Protein AF-0000000078471134 (afdb_homodimer)

Foldseek 3Di:
DPPPPPPPPCPPDPVPPPPDPPDDDDDDDPVPPPPDPDQDDFDQFQALPDDDPQRHRSAQFLPNQLQFEEEEEAEFALLQLVLLQLLLCLLCLLSVAFEDEQELVVLVCVVLPVPDDPPPPPPDPPPPPVQPFAVPDPPPPPCPPDCPVPDPPPCPPPPCPPPPSPQPFLVLLFPVPPVSVVVSLVSQLVSLVVQLCCSNPVVHRYYYYRDNLFAPVSVVVSVVSNCVVPVSHHYEYEYRAEPDPLSSVLSLQVCCCDPSNPPHDSVVSSVRVVSNSVSSVVRGDDDDDVCQVVVRWYWYDYNQQPDIDTDNQDHDSSVVSVLLSNLADAFWAKEKEAAQFAFPLNVVQFPADFGAHDPLRLLLLVLVVVAVVVVLVVVLVVLVVVLVVVVPPPPDPPNFRDRVVSNPPSPDFQEEEEFAPGNRRCSSCVVVVVDPSYHYDHDPLQGDFDLAPRGGHHLVVCCVVPVPLNVVCVVAVQNRWHDHPRTGGLSRSSVSCSVVVSVVNNDSHYYHYHGHFSNSLSVVCSQSSHGNRQSRQWGRDHQKMKMWIDGSSHIDIWIWGQDSVVSHTDIDPSDRGGPPPPPPD/DPPPPPPPPCPPCPVPPPPDPPDDDDDDDPVPPPPDPDQDDFDQFQALPDDDPQRHRSAQFLPNQLQFEEEEEAEFPLLQLVLLQLLLCLLCLLSVAFEDEQELVVLVCVVLPVPDDPPPPPPDPPPPPVQPFAVPDPPPPPCPPDCPPPPPPPCPDPPCPPPPSPQPFLVLLFPVPVVSVVVSLVSQLVSLVVQLCCSNPVVHRYYYYRDNLFAPVSVVVSVVSNCVVPVSHHYEYEYRAEPDPLSSVLSLQVCCCDPSNPPHDSVVSSVRVVSNSVSSVVRGDDDDDVCQVVVHWYWYDYNQQPDIDTDNQDHDSSVVSVLLSNLADAFWAKEKEAAQFAFPLNVVQFPADFGAHDPRRLLLLVLVVVAVVVVLVVVLVVLVVVLVVVVPPPPDPPNFRDRVVSNPPSPDFQEEEEFAPGNRRCSSCVVVVVDPSYHYDHDPLQGDFDLAPRGGHHLVVCCVVPVVLNVVCVVAVQNRWHDHPRTGGLSRSSVSCSVVVSVVNNDSHYYHYHGHFSNSLSVVCSQSSHGNRQSRQWGRDHQKMKMWIDGSSHIDIWIWGQDSVVSHTDIDPSDDGGPPPPPPD

Sequence (1170 aa):
MISSSSSINGDAFTTSAPGSPKIKPTRQSSGSTTPRVRPPATTLNIPGMTRSKISPDGKISQKDVGAKLVVIMVGLPARGKSYITKKIQRYLSWQQHSTKIFNVGNRRRVVVGSNEPSSSQKTRPIPRNTIIDPPTQAAHILLKGVNPLHMQPKKASRFSLDENHMEQSAEFFDPKNEQASQFRDQVAIATLDELLDFLLLDNGSVGILDATNSTIKRRKALFKQIKDREPKLNILFIESVCQDEKLLEANMHLKLRGPDYRGKDPQKSLADFRKRVAAYGSAYEPLGDYEEDHGMQYIKMIDVGRKIIHFRLQGFLACGIASYLFTFNLSPRQIWITRHGKSVDNTLGKIGGDSDLTEEGEHFATALYNFVDKKRHQWEMNQTKRALNSMNLPQPGDQSPPYPDLLGELETKNFCIWTSMLKRSISTAKEFCDDENYDAKHWEMLNEMHAGSFEGLTDDYIASEYPEEYAKRAMNRLGYIYPGVGGEGYLQVISRLRDMVREIERIKDHVLIIGHRSVCRVLMAYFMDLQREAIADLEIPLGMLFSIEPKPYGIVFHAYKYNEETFDFDEIKDYKYCQRIDSNTMISSSSSINGDAFTTSAPGSPKIKPTRQSSGSTTPRVRPPATTLNIPGMTRSKISPDGKISQKDVGAKLVVIMVGLPARGKSYITKKIQRYLSWQQHSTKIFNVGNRRRVVVGSNEPSSSQKTRPIPRNTIIDPPTQAAHILLKGVNPLHMQPKKASRFSLDENHMEQSAEFFDPKNEQASQFRDQVAIATLDELLDFLLLDNGSVGILDATNSTIKRRKALFKQIKDREPKLNILFIESVCQDEKLLEANMHLKLRGPDYRGKDPQKSLADFRKRVAAYGSAYEPLGDYEEDHGMQYIKMIDVGRKIIHFRLQGFLACGIASYLFTFNLSPRQIWITRHGKSVDNTLGKIGGDSDLTEEGEHFATALYNFVDKKRHQWEMNQTKRALNSMNLPQPGDQSPPYPDLLGELETKNFCIWTSMLKRSISTAKEFCDDENYDAKHWEMLNEMHAGSFEGLTDDYIASEYPEEYAKRAMNRLGYIYPGVGGEGYLQVISRLRDMVREIERIKDHVLIIGHRSVCRVLMAYFMDLQREAIADLEIPLGMLFSIEPKPYGIVFHAYKYNEETFDFDEIKDYKYCQRIDSNT

Structure (mmCIF, N/CA/C/O backbone):
data_AF-0000000078471134-model_v1
#
loop_
_entity.id
_entity.type
_entity.pdbx_description
1 polymer 'Putative 6-ructo-2-kinase pfk26'
#
loop_
_atom_site.group_PDB
_atom_site.id
_atom_site.type_symbol
_atom_site.label_atom_id
_atom_site.label_alt_id
_atom_site.label_comp_id
_atom_site.label_asym_id
_atom_site.label_entity_id
_atom_site.label_seq_id
_atom_site.pdbx_PDB_ins_code
_atom_site.Cartn_x
_atom_site.Cartn_y
_atom_site.Cartn_z
_atom_site.occupancy
_atom_site.B_iso_or_equiv
_atom_site.auth_seq_id
_atom_site.auth_comp_id
_atom_site.auth_asym_id
_atom_site.auth_atom_id
_atom_site.pdbx_PDB_model_num
ATOM 1 N N . MET A 1 1 ? 55 -70.875 -35.25 1 24.03 1 MET A N 1
ATOM 2 C CA . MET A 1 1 ? 55.531 -70.5 -33.938 1 24.03 1 MET A CA 1
ATOM 3 C C . MET A 1 1 ? 55.062 -69.125 -33.531 1 24.03 1 MET A C 1
ATOM 5 O O . MET A 1 1 ? 55.25 -68.125 -34.281 1 24.03 1 MET A O 1
ATOM 9 N N . ILE A 1 2 ? 53.906 -68.938 -32.688 1 26.2 2 ILE A N 1
ATOM 10 C CA . ILE A 1 2 ? 52.781 -68.125 -32.406 1 26.2 2 ILE A CA 1
ATOM 11 C C . ILE A 1 2 ? 53.25 -66.938 -31.531 1 26.2 2 ILE A C 1
ATOM 13 O O . ILE A 1 2 ? 53.625 -67.125 -30.375 1 26.2 2 ILE A O 1
ATOM 17 N N . SER A 1 3 ? 54.062 -66 -32.094 1 25.41 3 SER A N 1
ATOM 18 C CA . SER A 1 3 ? 54.812 -65 -31.375 1 25.41 3 SER A CA 1
ATOM 19 C C . SER A 1 3 ? 53.906 -64.062 -30.531 1 25.41 3 SER A C 1
ATOM 21 O O . SER A 1 3 ? 52.969 -63.469 -31.047 1 25.41 3 SER A O 1
ATOM 23 N N . SER A 1 4 ? 53.625 -64.438 -29.266 1 25.3 4 SER A N 1
ATOM 24 C CA . SER A 1 4 ? 52.719 -64 -28.203 1 25.3 4 SER A CA 1
ATOM 25 C C . SER A 1 4 ? 53.094 -62.594 -27.734 1 25.3 4 SER A C 1
ATOM 27 O O . SER A 1 4 ? 54.094 -62.438 -27.016 1 25.3 4 SER A O 1
ATOM 29 N N . SER A 1 5 ? 53.125 -61.594 -28.609 1 26.97 5 SER A N 1
ATOM 30 C CA . SER A 1 5 ? 53.594 -60.25 -28.281 1 26.97 5 SER A CA 1
ATOM 31 C C . SER A 1 5 ? 52.812 -59.656 -27.125 1 26.97 5 SER A C 1
ATOM 33 O O . SER A 1 5 ? 51.562 -59.562 -27.203 1 26.97 5 SER A O 1
ATOM 35 N N . SER A 1 6 ? 53.25 -59.875 -25.859 1 24.8 6 SER A N 1
ATOM 36 C CA . SER A 1 6 ? 52.719 -59.5 -24.547 1 24.8 6 SER A CA 1
ATOM 37 C C . SER A 1 6 ? 52.531 -58 -24.422 1 24.8 6 SER A C 1
ATOM 39 O O . SER A 1 6 ? 53.469 -57.25 -24.688 1 24.8 6 SER A O 1
ATOM 41 N N . SER A 1 7 ? 51.312 -57.406 -24.703 1 25.2 7 SER A N 1
ATOM 42 C CA . SER A 1 7 ? 50.781 -56.062 -24.656 1 25.2 7 SER A CA 1
ATOM 43 C C . SER A 1 7 ? 51.031 -55.406 -23.297 1 25.2 7 SER A C 1
ATOM 45 O O . SER A 1 7 ? 50.5 -55.906 -22.281 1 25.2 7 SER A O 1
ATOM 47 N N . ILE A 1 8 ? 52.188 -54.906 -22.953 1 25.2 8 ILE A N 1
ATOM 48 C CA . ILE A 1 8 ? 52.625 -54.25 -21.703 1 25.2 8 ILE A CA 1
ATOM 49 C C . ILE A 1 8 ? 51.656 -53.125 -21.344 1 25.2 8 ILE A C 1
ATOM 51 O O . ILE A 1 8 ? 51.406 -52.219 -22.141 1 25.2 8 ILE A O 1
ATOM 55 N N . ASN A 1 9 ? 50.656 -53.375 -20.438 1 22.19 9 ASN A N 1
ATOM 56 C CA . ASN A 1 9 ? 49.625 -52.562 -19.797 1 22.19 9 ASN A CA 1
ATOM 57 C C . ASN A 1 9 ? 50.219 -51.375 -19.031 1 22.19 9 ASN A C 1
ATOM 59 O O . ASN A 1 9 ? 50.969 -51.562 -18.078 1 22.19 9 ASN A O 1
ATOM 63 N N . GLY A 1 10 ? 50.812 -50.375 -19.734 1 21.28 10 GLY A N 1
ATOM 64 C CA . GLY A 1 10 ? 51.438 -49.219 -19.078 1 21.28 10 GLY A CA 1
ATOM 65 C C . GLY A 1 10 ? 50.5 -48.562 -18.078 1 21.28 10 GLY A C 1
ATOM 66 O O . GLY A 1 10 ? 49.5 -47.938 -18.469 1 21.28 10 GLY A O 1
ATOM 67 N N . ASP A 1 11 ? 50.312 -49.031 -16.859 1 22.14 11 ASP A N 1
ATOM 68 C CA . ASP A 1 11 ? 49.625 -48.5 -15.688 1 22.14 11 ASP A CA 1
ATOM 69 C C . ASP A 1 11 ? 50.25 -47.156 -15.258 1 22.14 11 ASP A C 1
ATOM 71 O O . ASP A 1 11 ? 51.188 -47.156 -14.469 1 22.14 11 ASP A O 1
ATOM 75 N N . ALA A 1 12 ? 50.625 -46.188 -16.109 1 23.75 12 ALA A N 1
ATOM 76 C CA . ALA A 1 12 ? 51.25 -44.969 -15.586 1 23.75 12 ALA A CA 1
ATOM 77 C C . ALA A 1 12 ? 50.438 -44.375 -14.422 1 23.75 12 ALA A C 1
ATOM 79 O O . ALA A 1 12 ? 49.219 -44.406 -14.422 1 23.75 12 ALA A O 1
ATOM 80 N N . PHE A 1 13 ? 51.156 -43.969 -13.266 1 24.08 13 PHE A N 1
ATOM 81 C CA . PHE A 1 13 ? 51 -43.5 -11.906 1 24.08 13 PHE A CA 1
ATOM 82 C C . PHE A 1 13 ? 50.219 -42.156 -11.891 1 24.08 13 PHE A C 1
ATOM 84 O O . PHE A 1 13 ? 50.688 -41.188 -12.477 1 24.08 13 PHE A O 1
ATOM 91 N N . THR A 1 14 ? 48.938 -42.156 -12.195 1 25.91 14 THR A N 1
ATOM 92 C CA . THR A 1 14 ? 48.188 -40.906 -11.992 1 25.91 14 THR A CA 1
ATOM 93 C C . THR A 1 14 ? 48.438 -40.344 -10.594 1 25.91 14 THR A C 1
ATOM 95 O O . THR A 1 14 ? 48 -40.938 -9.602 1 25.91 14 THR A O 1
ATOM 98 N N . THR A 1 15 ? 49.656 -39.812 -10.234 1 27.98 15 THR A N 1
ATOM 99 C CA . THR A 1 15 ? 49.938 -39.219 -8.945 1 27.98 15 THR A CA 1
ATOM 100 C C . THR A 1 15 ? 48.938 -38.094 -8.633 1 27.98 15 THR A C 1
ATOM 102 O O . THR A 1 15 ? 48.938 -37.062 -9.289 1 27.98 15 THR A O 1
ATOM 105 N N . SER A 1 16 ? 47.75 -38.344 -8.398 1 28.05 16 SER A N 1
ATOM 106 C CA . SER A 1 16 ? 46.781 -37.344 -7.969 1 28.05 16 SER A CA 1
ATOM 107 C C . SER A 1 16 ? 47.219 -36.656 -6.695 1 28.05 16 SER A C 1
ATOM 109 O O . SER A 1 16 ? 47.312 -37.281 -5.633 1 28.05 16 SER A O 1
ATOM 111 N N . ALA A 1 17 ? 48.25 -35.688 -6.711 1 30.84 17 ALA A N 1
ATOM 112 C CA . ALA A 1 17 ? 48.594 -34.938 -5.504 1 30.84 17 ALA A CA 1
ATOM 113 C C . ALA A 1 17 ? 47.344 -34.5 -4.75 1 30.84 17 ALA A C 1
ATOM 115 O O . ALA A 1 17 ? 46.406 -33.969 -5.348 1 30.84 17 ALA A O 1
ATOM 116 N N . PRO A 1 18 ? 47.094 -35.062 -3.578 1 32.69 18 PRO A N 1
ATOM 117 C CA . PRO A 1 18 ? 45.938 -34.719 -2.76 1 32.69 18 PRO A CA 1
ATOM 118 C C . PRO A 1 18 ? 45.812 -33.188 -2.549 1 32.69 18 PRO A C 1
ATOM 120 O O . PRO A 1 18 ? 46.812 -32.531 -2.285 1 32.69 18 PRO A O 1
ATOM 123 N N . GLY A 1 19 ? 45.125 -32.438 -3.34 1 36 19 GLY A N 1
ATOM 124 C CA . GLY A 1 19 ? 44.938 -31 -3.186 1 36 19 GLY A CA 1
ATOM 125 C C . GLY A 1 19 ? 44.812 -30.578 -1.737 1 36 19 GLY A C 1
ATOM 126 O O . GLY A 1 19 ? 44.375 -31.359 -0.886 1 36 19 GLY A O 1
ATOM 127 N N . SER A 1 20 ? 45.719 -29.766 -1.198 1 37.72 20 SER A N 1
ATOM 128 C CA . SER A 1 20 ? 45.812 -29.203 0.15 1 37.72 20 SER A CA 1
ATOM 129 C C . SER A 1 20 ? 44.438 -28.922 0.727 1 37.72 20 SER A C 1
ATOM 131 O O . SER A 1 20 ? 43.531 -28.469 0.012 1 37.72 20 SER A O 1
ATOM 133 N N . PRO A 1 21 ? 43.969 -29.547 1.849 1 37.38 21 PRO A N 1
ATOM 134 C CA . PRO A 1 21 ? 42.688 -29.328 2.496 1 37.38 21 PRO A CA 1
ATOM 135 C C . PRO A 1 21 ? 42.344 -27.844 2.617 1 37.38 21 PRO A C 1
ATOM 137 O O . PRO A 1 21 ? 43.094 -27.062 3.195 1 37.38 21 PRO A O 1
ATOM 140 N N . LYS A 1 22 ? 41.844 -27.266 1.679 1 49.53 22 LYS A N 1
ATOM 141 C CA . LYS A 1 22 ? 41.375 -25.875 1.79 1 49.53 22 LYS A CA 1
ATOM 142 C C . LYS A 1 22 ? 40.688 -25.641 3.119 1 49.53 22 LYS A C 1
ATOM 144 O O . LYS A 1 22 ? 39.75 -26.359 3.471 1 49.53 22 LYS A O 1
ATOM 149 N N . ILE A 1 23 ? 41.25 -25.016 4.078 1 59.09 23 ILE A N 1
ATOM 150 C CA . ILE A 1 23 ? 40.75 -24.625 5.391 1 59.09 23 ILE A CA 1
ATOM 151 C C . ILE A 1 23 ? 39.375 -24 5.246 1 59.09 23 ILE A C 1
ATOM 153 O O . ILE A 1 23 ? 39.188 -23.047 4.492 1 59.09 23 ILE A O 1
ATOM 157 N N . LYS A 1 24 ? 38.344 -24.75 5.809 1 66.06 24 LYS A N 1
ATOM 158 C CA . LYS A 1 24 ? 36.969 -24.281 5.82 1 66.06 24 LYS A CA 1
ATOM 159 C C . LYS A 1 24 ? 36.844 -23.031 6.699 1 66.06 24 LYS A C 1
ATOM 161 O O . LYS A 1 24 ? 37.438 -22.953 7.762 1 66.06 24 LYS A O 1
ATOM 166 N N . PRO A 1 25 ? 36.219 -21.922 6.137 1 76.69 25 PRO A N 1
ATOM 167 C CA . PRO A 1 25 ? 36 -20.766 7.004 1 76.69 25 PRO A CA 1
ATOM 168 C C . PRO A 1 25 ? 35.156 -21.109 8.234 1 76.69 25 PRO A C 1
ATOM 170 O O . PRO A 1 25 ? 34.281 -21.984 8.18 1 76.69 25 PRO A O 1
ATOM 173 N N . THR A 1 26 ? 35.625 -20.641 9.438 1 75.88 26 THR A N 1
ATOM 174 C CA . THR A 1 26 ? 34.906 -20.844 10.688 1 75.88 26 THR A CA 1
ATOM 175 C C . THR A 1 26 ? 34.25 -19.547 11.148 1 75.88 26 THR A C 1
ATOM 177 O O . THR A 1 26 ? 34.75 -18.453 10.875 1 75.88 26 THR A O 1
ATOM 180 N N . ARG A 1 27 ? 33.125 -19.688 11.695 1 76.94 27 ARG A N 1
ATOM 181 C CA . ARG A 1 27 ? 32.438 -18.547 12.273 1 76.94 27 ARG A CA 1
ATOM 182 C C . ARG A 1 27 ? 33.281 -17.844 13.312 1 76.94 27 ARG A C 1
ATOM 184 O O . ARG A 1 27 ? 33.844 -18.484 14.211 1 76.94 27 ARG A O 1
ATOM 191 N N . GLN A 1 28 ? 33.594 -16.578 13.117 1 70.62 28 GLN A N 1
ATOM 192 C CA . GLN A 1 28 ? 34.5 -15.844 13.977 1 70.62 28 GLN A CA 1
ATOM 193 C C . GLN A 1 28 ? 33.781 -15.281 15.203 1 70.62 28 GLN A C 1
ATOM 195 O O . GLN A 1 28 ? 34.406 -15.031 16.234 1 70.62 28 GLN A O 1
ATOM 200 N N . SER A 1 29 ? 32.562 -14.75 15.094 1 63.38 29 SER A N 1
ATOM 201 C CA . SER A 1 29 ? 31.906 -14.133 16.234 1 63.38 29 SER A CA 1
ATOM 202 C C . SER A 1 29 ? 30.969 -15.125 16.922 1 63.38 29 SER A C 1
ATOM 204 O O . SER A 1 29 ? 30.266 -15.898 16.25 1 63.38 29 SER A O 1
ATOM 206 N N . SER A 1 30 ? 31.453 -15.617 18.125 1 55.88 30 SER A N 1
ATOM 207 C CA . SER A 1 30 ? 30.688 -16.562 18.922 1 55.88 30 SER A CA 1
ATOM 208 C C . SER A 1 30 ? 29.312 -16.016 19.25 1 55.88 30 SER A C 1
ATOM 210 O O . SER A 1 30 ? 28.516 -16.672 19.938 1 55.88 30 SER A O 1
ATOM 212 N N . GLY A 1 31 ? 28.578 -15.367 18.406 1 52.38 31 GLY A N 1
ATOM 213 C CA . GLY A 1 31 ? 27.297 -14.867 18.875 1 52.38 31 GLY A CA 1
ATOM 214 C C . GLY A 1 31 ? 27.328 -14.469 20.344 1 52.38 31 GLY A C 1
ATOM 215 O O . GLY A 1 31 ? 27.797 -15.219 21.188 1 52.38 31 GLY A O 1
ATOM 216 N N . SER A 1 32 ? 27.859 -13.438 20.766 1 45.19 32 SER A N 1
ATOM 217 C CA . SER A 1 32 ? 27.969 -13.125 22.172 1 45.19 32 SER A CA 1
ATOM 218 C C . SER A 1 32 ? 26.797 -13.695 22.969 1 45.19 32 SER A C 1
ATOM 220 O O . SER A 1 32 ? 25.656 -13.648 22.516 1 45.19 32 SER A O 1
ATOM 222 N N . THR A 1 33 ? 27.047 -14.703 23.75 1 44.41 33 THR A N 1
ATOM 223 C CA . THR A 1 33 ? 26.172 -15.242 24.766 1 44.41 33 THR A CA 1
ATOM 224 C C . THR A 1 33 ? 25.484 -14.117 25.547 1 44.41 33 THR A C 1
ATOM 226 O O . THR A 1 33 ? 24.844 -14.352 26.562 1 44.41 33 THR A O 1
ATOM 229 N N . THR A 1 34 ? 25.859 -12.875 25.328 1 44.12 34 THR A N 1
ATOM 230 C CA . THR A 1 34 ? 25.109 -11.906 26.125 1 44.12 34 THR A CA 1
ATOM 231 C C . THR A 1 34 ? 23.688 -11.773 25.609 1 44.12 34 THR A C 1
ATOM 233 O O . THR A 1 34 ? 23.453 -11.562 24.406 1 44.12 34 THR A O 1
ATOM 236 N N . PRO A 1 35 ? 22.859 -12.219 26.469 1 48.34 35 PRO A N 1
ATOM 237 C CA . PRO A 1 35 ? 21.422 -12.148 26.141 1 48.34 35 PRO A CA 1
ATOM 238 C C . PRO A 1 35 ? 21.031 -10.82 25.5 1 48.34 35 PRO A C 1
ATOM 240 O O . PRO A 1 35 ? 21.5 -9.766 25.938 1 48.34 35 PRO A O 1
ATOM 243 N N . ARG A 1 36 ? 20.703 -10.883 24.281 1 56.03 36 ARG A N 1
ATOM 244 C CA . ARG A 1 36 ? 20.203 -9.727 23.547 1 56.03 36 ARG A CA 1
ATOM 245 C C . ARG A 1 36 ? 19.266 -8.891 24.406 1 56.03 36 ARG A C 1
ATOM 247 O O . ARG A 1 36 ? 18.266 -9.398 24.906 1 56.03 36 ARG A O 1
ATOM 254 N N . VAL A 1 37 ? 19.75 -7.812 24.953 1 52.22 37 VAL A N 1
ATOM 255 C CA . VAL A 1 37 ? 18.938 -6.898 25.766 1 52.22 37 VAL A CA 1
ATOM 256 C C . VAL A 1 37 ? 17.938 -6.164 24.859 1 52.22 37 VAL A C 1
ATOM 258 O O . VAL A 1 37 ? 16.906 -5.699 25.344 1 52.22 37 VAL A O 1
ATOM 261 N N . ARG A 1 38 ? 18.203 -6.316 23.484 1 59.22 38 ARG A N 1
ATOM 262 C CA . ARG A 1 38 ? 17.359 -5.465 22.656 1 59.22 38 ARG A CA 1
ATOM 263 C C . ARG A 1 38 ? 16.188 -6.25 22.078 1 59.22 38 ARG A C 1
ATOM 265 O O . ARG A 1 38 ? 16.312 -7.434 21.75 1 59.22 38 ARG A O 1
ATOM 272 N N . PRO A 1 39 ? 15.07 -5.5 22.125 1 65.62 39 PRO A N 1
ATOM 273 C CA . PRO A 1 39 ? 13.93 -6.18 21.516 1 65.62 39 PRO A CA 1
ATOM 274 C C . PRO A 1 39 ? 14.133 -6.441 20.031 1 65.62 39 PRO A C 1
ATOM 276 O O . PRO A 1 39 ? 14.898 -5.734 19.375 1 65.62 39 PRO A O 1
ATOM 279 N N . PRO A 1 40 ? 13.625 -7.5 19.578 1 67.38 40 PRO A N 1
ATOM 280 C CA . PRO A 1 40 ? 13.727 -7.816 18.141 1 67.38 40 PRO A CA 1
ATOM 281 C C . PRO A 1 40 ? 13.195 -6.699 17.25 1 67.38 40 PRO A C 1
ATOM 283 O O . PRO A 1 40 ? 12.383 -5.887 17.688 1 67.38 40 PRO A O 1
ATOM 286 N N . ALA A 1 41 ? 13.789 -6.656 16.062 1 72 41 ALA A N 1
ATOM 287 C CA . ALA A 1 41 ? 13.336 -5.664 15.078 1 72 41 ALA A CA 1
ATOM 288 C C . ALA A 1 41 ? 11.875 -5.898 14.703 1 72 41 ALA A C 1
ATOM 290 O O . ALA A 1 41 ? 11.438 -7.043 14.578 1 72 41 ALA A O 1
ATOM 291 N N . THR A 1 42 ? 11.156 -4.809 14.727 1 67.44 42 THR A N 1
ATOM 292 C CA . THR A 1 42 ? 9.766 -4.91 14.32 1 67.44 42 THR A CA 1
ATOM 293 C C . THR A 1 42 ? 9.617 -4.719 12.812 1 67.44 42 THR A C 1
ATOM 295 O O . THR A 1 42 ? 9.812 -3.613 12.305 1 67.44 42 THR A O 1
ATOM 298 N N . THR A 1 43 ? 9.57 -5.887 12.117 1 73.62 43 THR A N 1
ATOM 299 C CA . THR A 1 43 ? 9.383 -5.836 10.672 1 73.62 43 THR A CA 1
ATOM 300 C C . THR A 1 43 ? 8.023 -6.41 10.281 1 73.62 43 THR A C 1
ATOM 302 O O . THR A 1 43 ? 7.277 -6.895 11.133 1 73.62 43 THR A O 1
ATOM 305 N N . LEU A 1 44 ? 7.703 -6.219 9.078 1 76.94 44 LEU A N 1
ATOM 306 C CA . LEU A 1 44 ? 6.422 -6.641 8.523 1 76.94 44 LEU A CA 1
ATOM 307 C C . LEU A 1 44 ? 6.219 -8.141 8.703 1 76.94 44 LEU A C 1
ATOM 309 O O . LEU A 1 44 ? 7.141 -8.93 8.477 1 76.94 44 LEU A O 1
ATOM 313 N N . ASN A 1 45 ? 5.113 -8.531 9.312 1 79.62 45 ASN A N 1
ATOM 314 C CA . ASN A 1 45 ? 4.645 -9.914 9.352 1 79.62 45 ASN A CA 1
ATOM 315 C C . ASN A 1 45 ? 3.414 -10.117 8.477 1 79.62 45 ASN A C 1
ATOM 317 O O . ASN A 1 45 ? 2.371 -9.5 8.711 1 79.62 45 ASN A O 1
ATOM 321 N N . ILE A 1 46 ? 3.582 -10.891 7.516 1 83.69 46 ILE A N 1
ATOM 322 C CA . ILE A 1 46 ? 2.479 -11.219 6.621 1 83.69 46 ILE A CA 1
ATOM 323 C C . ILE A 1 46 ? 2.197 -12.719 6.676 1 83.69 46 ILE A C 1
ATOM 325 O O . ILE A 1 46 ? 2.986 -13.523 6.176 1 83.69 46 ILE A O 1
ATOM 329 N N . PRO A 1 47 ? 1.108 -13.078 7.215 1 83.88 47 PRO A N 1
ATOM 330 C CA . PRO A 1 47 ? 0.79 -14.5 7.332 1 83.88 47 PRO A CA 1
ATOM 331 C C . PRO A 1 47 ? 0.931 -15.25 6.008 1 83.88 47 PRO A C 1
ATOM 333 O O . PRO A 1 47 ? 0.41 -14.797 4.984 1 83.88 47 PRO A O 1
ATOM 336 N N . GLY A 1 48 ? 1.67 -16.266 6.055 1 85.06 48 GLY A N 1
ATOM 337 C CA . GLY A 1 48 ? 1.884 -17.094 4.879 1 85.06 48 GLY A CA 1
ATOM 338 C C . GLY A 1 48 ? 2.98 -16.578 3.971 1 85.06 48 GLY A C 1
ATOM 339 O O . GLY A 1 48 ? 3.508 -17.312 3.135 1 85.06 48 GLY A O 1
ATOM 340 N N . MET A 1 49 ? 3.344 -15.328 4.125 1 89.12 49 MET A N 1
ATOM 341 C CA . MET A 1 49 ? 4.277 -14.703 3.191 1 89.12 49 MET A CA 1
ATOM 342 C C . MET A 1 49 ? 5.625 -14.453 3.857 1 89.12 49 MET A C 1
ATOM 344 O O . MET A 1 49 ? 6.613 -14.172 3.178 1 89.12 49 MET A O 1
ATOM 348 N N . THR A 1 50 ? 5.648 -14.477 5.152 1 89.81 50 THR A N 1
ATOM 349 C CA . THR A 1 50 ? 6.883 -14.328 5.918 1 89.81 50 THR A CA 1
ATOM 350 C C . THR A 1 50 ? 7.02 -15.445 6.949 1 89.81 50 THR A C 1
ATOM 352 O O . THR A 1 50 ? 6.02 -16 7.402 1 89.81 50 THR A O 1
ATOM 355 N N . ARG A 1 51 ? 8.281 -15.82 7.27 1 90.75 51 ARG A N 1
ATOM 356 C CA . ARG A 1 51 ? 8.578 -16.828 8.289 1 90.75 51 ARG A CA 1
ATOM 357 C C . ARG A 1 51 ? 9.828 -16.438 9.078 1 90.75 51 ARG A C 1
ATOM 359 O O . ARG A 1 51 ? 10.805 -15.938 8.508 1 90.75 51 ARG A O 1
ATOM 366 N N . SER A 1 52 ? 9.719 -16.594 10.352 1 88 52 SER A N 1
ATOM 367 C CA . SER A 1 52 ? 10.859 -16.438 11.25 1 88 52 SER A CA 1
ATOM 368 C C . SER A 1 52 ? 10.781 -17.391 12.43 1 88 52 SER A C 1
ATOM 370 O O . SER A 1 52 ? 9.789 -18.109 12.594 1 88 52 SER A O 1
ATOM 372 N N . LYS A 1 53 ? 11.852 -17.469 13.18 1 84.5 53 LYS A N 1
ATOM 373 C CA . LYS A 1 53 ? 11.883 -18.312 14.367 1 84.5 53 LYS A CA 1
ATOM 374 C C . LYS A 1 53 ? 10.781 -17.922 15.352 1 84.5 53 LYS A C 1
ATOM 376 O O . LYS A 1 53 ? 10.117 -18.797 15.93 1 84.5 53 LYS A O 1
ATOM 381 N N . ILE A 1 54 ? 10.523 -16.656 15.43 1 80.81 54 ILE A N 1
ATOM 382 C CA . ILE A 1 54 ? 9.547 -16.141 16.391 1 80.81 54 ILE A CA 1
ATOM 383 C C . ILE A 1 54 ? 8.148 -16.203 15.781 1 80.81 54 ILE A C 1
ATOM 385 O O . ILE A 1 54 ? 7.156 -16.281 16.516 1 80.81 54 ILE A O 1
ATOM 389 N N . SER A 1 55 ? 8.117 -16.188 14.477 1 84.94 55 SER A N 1
ATOM 390 C CA . SER A 1 55 ? 6.852 -16.219 13.742 1 84.94 55 SER A CA 1
ATOM 391 C C . SER A 1 55 ? 6.906 -17.219 12.586 1 84.94 55 SER A C 1
ATOM 393 O O . SER A 1 55 ? 6.992 -16.812 11.422 1 84.94 55 SER A O 1
ATOM 395 N N . PRO A 1 56 ? 6.656 -18.469 12.883 1 84.5 56 PRO A N 1
ATOM 396 C CA . PRO A 1 56 ? 6.836 -19.484 11.852 1 84.5 56 PRO A CA 1
ATOM 397 C C . PRO A 1 56 ? 5.73 -19.469 10.797 1 84.5 56 PRO A C 1
ATOM 399 O O . PRO A 1 56 ? 5.91 -20 9.695 1 84.5 56 PRO A O 1
ATOM 402 N N . ASP A 1 57 ? 4.617 -18.906 11.172 1 85.31 57 ASP A N 1
ATOM 403 C CA . ASP A 1 57 ? 3.518 -18.891 10.211 1 85.31 57 ASP A CA 1
ATOM 404 C C . ASP A 1 57 ? 3.271 -17.484 9.68 1 85.31 57 ASP A C 1
ATOM 406 O O . ASP A 1 57 ? 2.287 -17.25 8.977 1 85.31 57 ASP A O 1
ATOM 410 N N . GLY A 1 58 ? 4.066 -16.594 10.102 1 87.5 58 GLY A N 1
ATOM 411 C CA . GLY A 1 58 ? 3.969 -15.227 9.602 1 87.5 58 GLY A CA 1
ATOM 412 C C . GLY A 1 58 ? 3.004 -14.367 10.398 1 87.5 58 GLY A C 1
ATOM 413 O O . GLY A 1 58 ? 2.873 -13.172 10.141 1 87.5 58 GLY A O 1
ATOM 414 N N . LYS A 1 59 ? 2.336 -15 11.32 1 88.44 59 LYS A N 1
ATOM 415 C CA . LYS A 1 59 ? 1.439 -14.234 12.188 1 88.44 59 LYS A CA 1
ATOM 416 C C . LYS A 1 59 ? 2.211 -13.531 13.297 1 88.44 59 LYS A C 1
ATOM 418 O O . LYS A 1 59 ? 3.34 -13.914 13.617 1 88.44 59 LYS A O 1
ATOM 423 N N . ILE A 1 60 ? 1.61 -12.523 13.812 1 88.44 60 ILE A N 1
ATOM 424 C CA . ILE A 1 60 ? 2.232 -11.875 14.961 1 88.44 60 ILE A CA 1
ATOM 425 C C . ILE A 1 60 ? 2.164 -12.805 16.172 1 88.44 60 ILE A C 1
ATOM 427 O O . ILE A 1 60 ? 1.074 -13.172 16.625 1 88.44 60 ILE A O 1
ATOM 431 N N . SER A 1 61 ? 3.299 -13.18 16.656 1 85.75 61 SER A N 1
ATOM 432 C CA . SER A 1 61 ? 3.381 -14.133 17.75 1 85.75 61 SER A CA 1
ATOM 433 C C . SER A 1 61 ? 3.02 -13.484 19.078 1 85.75 61 SER A C 1
ATOM 435 O O . SER A 1 61 ? 3.113 -12.266 19.234 1 85.75 61 SER A O 1
ATOM 437 N N . GLN A 1 62 ? 2.703 -14.32 19.969 1 85.31 62 GLN A N 1
ATOM 438 C CA . GLN A 1 62 ? 2.385 -13.852 21.312 1 85.31 62 GLN A CA 1
ATOM 439 C C . GLN A 1 62 ? 3.592 -13.172 21.953 1 85.31 62 GLN A C 1
ATOM 441 O O . GLN A 1 62 ? 3.439 -12.219 22.719 1 85.31 62 GLN A O 1
ATOM 446 N N . LYS A 1 63 ? 4.742 -13.617 21.547 1 81.62 63 LYS A N 1
ATOM 447 C CA . LYS A 1 63 ? 5.977 -13.125 22.156 1 81.62 63 LYS A CA 1
ATOM 448 C C . LYS A 1 63 ? 6.395 -11.789 21.531 1 81.62 63 LYS A C 1
ATOM 450 O O . LYS A 1 63 ? 7.168 -11.039 22.141 1 81.62 63 LYS A O 1
ATOM 455 N N . ASP A 1 64 ? 5.867 -11.539 20.422 1 84.94 64 ASP A N 1
ATOM 456 C CA . ASP A 1 64 ? 6.258 -10.32 19.719 1 84.94 64 ASP A CA 1
ATOM 457 C C . ASP A 1 64 ? 5.332 -9.156 20.062 1 84.94 64 ASP A C 1
ATOM 459 O O . ASP A 1 64 ? 4.613 -8.648 19.203 1 84.94 64 ASP A O 1
ATOM 463 N N . VAL A 1 65 ? 5.461 -8.664 21.219 1 87.75 65 VAL A N 1
ATOM 464 C CA . VAL A 1 65 ? 4.574 -7.629 21.75 1 87.75 65 VAL A CA 1
ATOM 465 C C . VAL A 1 65 ? 4.809 -6.32 21 1 87.75 65 VAL A C 1
ATOM 467 O O . VAL A 1 65 ? 3.873 -5.543 20.797 1 87.75 65 VAL A O 1
ATOM 470 N N . GLY A 1 66 ? 6.008 -6.121 20.531 1 86.94 66 GLY A N 1
ATOM 471 C CA . GLY A 1 66 ? 6.355 -4.906 19.797 1 86.94 66 GLY A CA 1
ATOM 472 C C . GLY A 1 66 ? 5.668 -4.793 18.453 1 86.94 66 GLY A C 1
ATOM 473 O O . GLY A 1 66 ? 5.633 -3.713 17.859 1 86.94 66 GLY A O 1
ATOM 474 N N . ALA A 1 67 ? 5.156 -5.848 18.016 1 88.44 67 ALA A N 1
ATOM 475 C CA . ALA A 1 67 ? 4.461 -5.84 16.734 1 88.44 67 ALA A CA 1
ATOM 476 C C . ALA A 1 67 ? 2.961 -5.641 16.922 1 88.44 67 ALA A C 1
ATOM 478 O O . ALA A 1 67 ? 2.23 -5.418 15.961 1 88.44 67 ALA A O 1
ATOM 479 N N . LYS A 1 68 ? 2.494 -5.719 18.141 1 94 68 LYS A N 1
ATOM 480 C CA . LYS A 1 68 ? 1.07 -5.59 18.438 1 94 68 LYS A CA 1
ATOM 481 C C . LYS A 1 68 ? 0.661 -4.125 18.547 1 94 68 LYS A C 1
ATOM 483 O O . LYS A 1 68 ? 1.515 -3.246 18.688 1 94 68 LYS A O 1
ATOM 488 N N . LEU A 1 69 ? -0.662 -3.844 18.453 1 96.69 69 LEU A N 1
ATOM 489 C CA . LEU A 1 69 ? -1.113 -2.459 18.375 1 96.69 69 LEU A CA 1
ATOM 490 C C . LEU A 1 69 ? -2.41 -2.26 19.141 1 96.69 69 LEU A C 1
ATOM 492 O O . LEU A 1 69 ? -3.336 -3.068 19.031 1 96.69 69 LEU A O 1
ATOM 496 N N . VAL A 1 70 ? -2.41 -1.273 19.984 1 98.19 70 VAL A N 1
ATOM 497 C CA . VAL A 1 70 ? -3.637 -0.77 20.594 1 98.19 70 VAL A CA 1
ATOM 498 C C . VAL A 1 70 ? -4.125 0.459 19.828 1 98.19 70 VAL A C 1
ATOM 500 O O . VAL A 1 70 ? -3.387 1.433 19.672 1 98.19 70 VAL A O 1
ATOM 503 N N . VAL A 1 71 ? -5.324 0.373 19.328 1 98.5 71 VAL A N 1
ATOM 504 C CA . VAL A 1 71 ? -5.941 1.521 18.672 1 98.5 71 VAL A CA 1
ATOM 505 C C . VAL A 1 71 ? -6.953 2.174 19.609 1 98.5 71 VAL A C 1
ATOM 507 O O . VAL A 1 71 ? -7.848 1.504 20.125 1 98.5 71 VAL A O 1
ATOM 510 N N . ILE A 1 72 ? -6.797 3.408 19.891 1 98.62 72 ILE A N 1
ATOM 511 C CA . ILE A 1 72 ? -7.715 4.156 20.734 1 98.62 72 ILE A CA 1
ATOM 512 C C . ILE A 1 72 ? -8.484 5.172 19.891 1 98.62 72 ILE A C 1
ATOM 514 O O . ILE A 1 72 ? -7.898 6.113 19.359 1 98.62 72 ILE A O 1
ATOM 518 N N . MET A 1 73 ? -9.766 5 19.828 1 98.31 73 MET A N 1
ATOM 519 C CA . MET A 1 73 ? -10.586 5.938 19.078 1 98.31 73 MET A CA 1
ATOM 520 C C . MET A 1 73 ? -10.828 7.215 19.875 1 98.31 73 MET A C 1
ATOM 522 O O . MET A 1 73 ? -10.898 7.18 21.109 1 98.31 73 MET A O 1
ATOM 526 N N . VAL A 1 74 ? -10.938 8.289 19.188 1 98.25 74 VAL A N 1
ATOM 527 C CA . VAL A 1 74 ? -11.227 9.609 19.75 1 98.25 74 VAL A CA 1
ATOM 528 C C . VAL A 1 74 ? -12.258 10.32 18.875 1 98.25 74 VAL A C 1
ATOM 530 O O . VAL A 1 74 ? -12.203 10.242 17.641 1 98.25 74 VAL A O 1
ATOM 533 N N . GLY A 1 75 ? -13.188 10.961 19.469 1 96.31 75 GLY A N 1
ATOM 534 C CA . GLY A 1 75 ? -14.148 11.758 18.719 1 96.31 75 GLY A CA 1
ATOM 535 C C . GLY A 1 75 ? -15.492 11.867 19.406 1 96.31 75 GLY A C 1
ATOM 536 O O . GLY A 1 75 ? -15.852 11.016 20.219 1 96.31 75 GLY A O 1
ATOM 537 N N . LEU A 1 76 ? -16.266 12.867 19.062 1 94.31 76 LEU A N 1
ATOM 538 C CA . LEU A 1 76 ? -17.609 13.086 19.609 1 94.31 76 LEU A CA 1
ATOM 539 C C . LEU A 1 76 ? -18.578 12.039 19.062 1 94.31 76 LEU A C 1
ATOM 541 O O . LEU A 1 76 ? -18.297 11.375 18.062 1 94.31 76 LEU A O 1
ATOM 545 N N . PRO A 1 77 ? -19.656 11.828 19.797 1 90.69 77 PRO A N 1
ATOM 546 C CA . PRO A 1 77 ? -20.656 10.875 19.297 1 90.69 77 PRO A CA 1
ATOM 547 C C . PRO A 1 77 ? -21.156 11.234 17.891 1 90.69 77 PRO A C 1
ATOM 549 O O . PRO A 1 77 ? -21.234 12.422 17.547 1 90.69 77 PRO A O 1
ATOM 552 N N . ALA A 1 78 ? -21.453 10.297 17.062 1 89.31 78 ALA A N 1
ATOM 553 C CA . ALA A 1 78 ? -22.062 10.422 15.742 1 89.31 78 ALA A CA 1
ATOM 554 C C . ALA A 1 78 ? -21.078 10.984 14.727 1 89.31 78 ALA A C 1
ATOM 556 O O . ALA A 1 78 ? -21.469 11.656 13.773 1 89.31 78 ALA A O 1
ATOM 557 N N . ARG A 1 79 ? -19.828 10.773 14.992 1 92.06 79 ARG A N 1
ATOM 558 C CA . ARG A 1 79 ? -18.812 11.281 14.07 1 92.06 79 ARG A CA 1
ATOM 559 C C . ARG A 1 79 ? -18.234 10.148 13.234 1 92.06 79 ARG A C 1
ATOM 561 O O . ARG A 1 79 ? -17.25 10.344 12.508 1 92.06 79 ARG A O 1
ATOM 568 N N . GLY A 1 80 ? -18.703 8.93 13.312 1 88.38 80 GLY A N 1
ATOM 569 C CA . GLY A 1 80 ? -18.312 7.844 12.422 1 88.38 80 GLY A CA 1
ATOM 570 C C . GLY A 1 80 ? -17.281 6.918 13.031 1 88.38 80 GLY A C 1
ATOM 571 O O . GLY A 1 80 ? -16.672 6.102 12.32 1 88.38 80 GLY A O 1
ATOM 572 N N . LYS A 1 81 ? -17 6.961 14.312 1 92.06 81 LYS A N 1
ATOM 573 C CA . LYS A 1 81 ? -16 6.133 14.984 1 92.06 81 LYS A CA 1
ATOM 574 C C . LYS A 1 81 ? -16.297 4.648 14.781 1 92.06 81 LYS A C 1
ATOM 576 O O . LYS A 1 81 ? -15.406 3.887 14.383 1 92.06 81 LYS A O 1
ATOM 581 N N . SER A 1 82 ? -17.516 4.273 15.031 1 88.19 82 SER A N 1
ATOM 582 C CA . SER A 1 82 ? -17.875 2.861 14.945 1 88.19 82 SER A CA 1
ATOM 583 C C . SER A 1 82 ? -17.719 2.336 13.523 1 88.19 82 SER A C 1
ATOM 585 O O . SER A 1 82 ? -17.312 1.19 13.32 1 88.19 82 SER A O 1
ATOM 587 N N . TYR A 1 83 ? -18.062 3.129 12.555 1 86.5 83 TYR A N 1
ATOM 588 C CA . TYR A 1 83 ? -17.875 2.762 11.156 1 86.5 83 TYR A CA 1
ATOM 589 C C . TYR A 1 83 ? -16.391 2.492 10.859 1 86.5 83 TYR A C 1
ATOM 591 O O . TYR A 1 83 ? -16.062 1.47 10.258 1 86.5 83 TYR A O 1
ATOM 599 N N . ILE A 1 84 ? -15.578 3.357 11.32 1 91.44 84 ILE A N 1
ATOM 600 C CA . ILE A 1 84 ? -14.141 3.268 11.086 1 91.44 84 ILE A CA 1
ATOM 601 C C . ILE A 1 84 ? -13.586 2.02 11.773 1 91.44 84 ILE A C 1
ATOM 603 O O . ILE A 1 84 ? -12.805 1.271 11.18 1 91.44 84 ILE A O 1
ATOM 607 N N . THR A 1 85 ? -14 1.76 13.016 1 93.75 85 THR A N 1
ATOM 608 C CA . THR A 1 85 ? -13.5 0.624 13.781 1 93.75 85 THR A CA 1
ATOM 609 C C . THR A 1 85 ? -13.867 -0.692 13.102 1 93.75 85 THR A C 1
ATOM 611 O O . THR A 1 85 ? -13.039 -1.6 13.008 1 93.75 85 THR A O 1
ATOM 614 N N . LYS A 1 86 ? -15.062 -0.778 12.648 1 90.44 86 LYS A N 1
ATOM 615 C CA . LYS A 1 86 ? -15.508 -2.002 11.992 1 90.44 86 LYS A CA 1
ATOM 616 C C . LYS A 1 86 ? -14.742 -2.244 10.695 1 90.44 86 LYS A C 1
ATOM 618 O O . LYS A 1 86 ? -14.391 -3.383 10.375 1 90.44 86 LYS A O 1
ATOM 623 N N . LYS A 1 87 ? -14.539 -1.222 9.992 1 90.88 87 LYS A N 1
ATOM 624 C CA . LYS A 1 87 ? -13.797 -1.332 8.75 1 90.88 87 LYS A CA 1
ATOM 625 C C . LYS A 1 87 ? -12.352 -1.771 9.008 1 90.88 87 LYS A C 1
ATOM 627 O O . LYS A 1 87 ? -11.828 -2.631 8.297 1 90.88 87 LYS A O 1
ATOM 632 N N . ILE A 1 88 ? -11.75 -1.168 10.023 1 94.5 88 ILE A N 1
ATOM 633 C CA . ILE A 1 88 ? -10.383 -1.533 10.383 1 94.5 88 ILE A CA 1
ATOM 634 C C . ILE A 1 88 ? -10.328 -3.002 10.797 1 94.5 88 ILE A C 1
ATOM 636 O O . ILE A 1 88 ? -9.453 -3.75 10.352 1 94.5 88 ILE A O 1
ATOM 640 N N . GLN A 1 89 ? -11.227 -3.393 11.602 1 94.5 89 GLN A N 1
ATOM 641 C CA . GLN A 1 89 ? -11.273 -4.777 12.062 1 94.5 89 GLN A CA 1
ATOM 642 C C . GLN A 1 89 ? -11.438 -5.742 10.891 1 94.5 89 GLN A C 1
ATOM 644 O O . GLN A 1 89 ? -10.742 -6.758 10.812 1 94.5 89 GLN A O 1
ATOM 649 N N . ARG A 1 90 ? -12.328 -5.438 10.016 1 91 90 ARG A N 1
ATOM 650 C CA . ARG A 1 90 ? -12.57 -6.273 8.844 1 91 90 ARG A CA 1
ATOM 651 C C . ARG A 1 90 ? -11.305 -6.43 8.008 1 91 90 ARG A C 1
ATOM 653 O O . ARG A 1 90 ? -10.922 -7.547 7.652 1 91 90 ARG A O 1
ATOM 660 N N . TYR A 1 91 ? -10.719 -5.34 7.688 1 93.56 91 TYR A N 1
ATOM 661 C CA . TYR A 1 91 ? -9.547 -5.32 6.824 1 93.56 91 TYR A CA 1
ATOM 662 C C . TYR A 1 91 ? -8.398 -6.105 7.441 1 93.56 91 TYR A C 1
ATOM 664 O O . TYR A 1 91 ? -7.789 -6.949 6.785 1 93.56 91 TYR A O 1
ATOM 672 N N . LEU A 1 92 ? -8.133 -5.863 8.727 1 94.25 92 LEU A N 1
ATOM 673 C CA . LEU A 1 92 ? -7.012 -6.512 9.398 1 94.25 92 LEU A CA 1
ATOM 674 C C . LEU A 1 92 ? -7.293 -7.992 9.625 1 94.25 92 LEU A C 1
ATOM 676 O O . LEU A 1 92 ? -6.402 -8.828 9.445 1 94.25 92 LEU A O 1
ATOM 680 N N . SER A 1 93 ? -8.508 -8.328 9.992 1 92.69 93 SER A N 1
ATOM 681 C CA . SER A 1 93 ? -8.867 -9.734 10.18 1 92.69 93 SER A CA 1
ATOM 682 C C . SER A 1 93 ? -8.781 -10.5 8.867 1 92.69 93 SER A C 1
ATOM 684 O O . SER A 1 93 ? -8.312 -11.641 8.836 1 92.69 93 SER A O 1
ATOM 686 N N . TRP A 1 94 ? -9.281 -9.852 7.852 1 92.88 94 TRP A N 1
ATOM 687 C CA . TRP A 1 94 ? -9.188 -10.445 6.52 1 92.88 94 TRP A CA 1
ATOM 688 C C . TRP A 1 94 ? -7.734 -10.75 6.16 1 92.88 94 TRP A C 1
ATOM 690 O O . TRP A 1 94 ? -7.445 -11.781 5.551 1 92.88 94 TRP A O 1
ATOM 700 N N . GLN A 1 95 ? -6.828 -9.945 6.59 1 92.25 95 GLN A N 1
ATOM 701 C CA . GLN A 1 95 ? -5.402 -10.148 6.367 1 92.25 95 GLN A CA 1
ATOM 702 C C . GLN A 1 95 ? -4.82 -11.125 7.383 1 92.25 95 GLN A C 1
ATOM 704 O O . GLN A 1 95 ? -3.6 -11.289 7.469 1 92.25 95 GLN A O 1
ATOM 709 N N . GLN A 1 96 ? -5.59 -11.672 8.242 1 91.56 96 GLN A N 1
ATOM 710 C CA . GLN A 1 96 ? -5.254 -12.742 9.172 1 91.56 96 GLN A CA 1
ATOM 711 C C . GLN A 1 96 ? -4.578 -12.195 10.422 1 91.56 96 GLN A C 1
ATOM 713 O O . GLN A 1 96 ? -3.844 -12.914 11.102 1 91.56 96 GLN A O 1
ATOM 718 N N . HIS A 1 97 ? -4.781 -10.938 10.727 1 92.75 97 HIS A N 1
ATOM 719 C CA . HIS A 1 97 ? -4.414 -10.398 12.031 1 92.75 97 HIS A CA 1
ATOM 720 C C . HIS A 1 97 ? -5.574 -10.492 13.016 1 92.75 97 HIS A C 1
ATOM 722 O O . HIS A 1 97 ? -6.66 -9.977 12.75 1 92.75 97 HIS A O 1
ATOM 728 N N . SER A 1 98 ? -5.301 -11.156 14.086 1 93.62 98 SER A N 1
ATOM 729 C CA . SER A 1 98 ? -6.34 -11.266 15.102 1 93.62 98 SER A CA 1
ATOM 730 C C . SER A 1 98 ? -6.688 -9.898 15.688 1 93.62 98 SER A C 1
ATOM 732 O O . SER A 1 98 ? -5.906 -9.32 16.438 1 93.62 98 SER A O 1
ATOM 734 N N . THR A 1 99 ? -7.863 -9.367 15.328 1 95.69 99 THR A N 1
ATOM 735 C CA . THR A 1 99 ? -8.289 -8.016 15.695 1 95.69 99 THR A CA 1
ATOM 736 C C . THR A 1 99 ? -9.664 -8.047 16.359 1 95.69 99 THR A C 1
ATOM 738 O O . THR A 1 99 ? -10.578 -8.727 15.875 1 95.69 99 THR A O 1
ATOM 741 N N . LYS A 1 100 ? -9.789 -7.309 17.453 1 96.62 100 LYS A N 1
ATOM 742 C CA . LYS A 1 100 ? -11.062 -7.266 18.156 1 96.62 100 LYS A CA 1
ATOM 743 C C . LYS A 1 100 ? -11.398 -5.844 18.594 1 96.62 100 LYS A C 1
ATOM 745 O O . LYS A 1 100 ? -10.508 -5.066 18.938 1 96.62 100 LYS A O 1
ATOM 750 N N . ILE A 1 101 ? -12.719 -5.547 18.562 1 96.69 101 ILE A N 1
ATOM 751 C CA . ILE A 1 101 ? -13.219 -4.254 19.016 1 96.69 101 ILE A CA 1
ATOM 752 C C . ILE A 1 101 ? -13.719 -4.367 20.453 1 96.69 101 ILE A C 1
ATOM 754 O O . ILE A 1 101 ? -14.469 -5.285 20.781 1 96.69 101 ILE A O 1
ATOM 758 N N . PHE A 1 102 ? -13.234 -3.512 21.297 1 97.5 102 PHE A N 1
ATOM 759 C CA . PHE A 1 102 ? -13.695 -3.375 22.672 1 97.5 102 PHE A CA 1
ATOM 760 C C . PHE A 1 102 ? -14.453 -2.066 22.859 1 97.5 102 PHE A C 1
ATOM 762 O O . PHE A 1 102 ? -13.844 -1.004 23 1 97.5 102 PHE A O 1
ATOM 769 N N . ASN A 1 103 ? -15.711 -2.16 22.859 1 94.62 103 ASN A N 1
ATOM 770 C CA . ASN A 1 103 ? -16.578 -0.989 22.906 1 94.62 103 ASN A CA 1
ATOM 771 C C . ASN A 1 103 ? -16.953 -0.626 24.344 1 94.62 103 ASN A C 1
ATOM 773 O O . ASN A 1 103 ? -17.625 -1.397 25.016 1 94.62 103 ASN A O 1
ATOM 777 N N . VAL A 1 104 ? -16.672 0.541 24.781 1 91.81 104 VAL A N 1
ATOM 778 C CA . VAL A 1 104 ? -16.906 0.99 26.141 1 91.81 104 VAL A CA 1
ATOM 779 C C . VAL A 1 104 ? -18.406 1.225 26.375 1 91.81 104 VAL A C 1
ATOM 781 O O . VAL A 1 104 ? -18.922 0.957 27.453 1 91.81 104 VAL A O 1
ATOM 784 N N . GLY A 1 105 ? -19.109 1.734 25.359 1 87.19 105 GLY A N 1
ATOM 785 C CA . GLY A 1 105 ? -20.547 1.921 25.469 1 87.19 105 GLY A CA 1
ATOM 786 C C . GLY A 1 105 ? -21.297 0.627 25.719 1 87.19 105 GLY A C 1
ATOM 787 O O . GLY A 1 105 ? -22.219 0.587 26.531 1 87.19 105 GLY A O 1
ATOM 788 N N . ASN A 1 106 ? -20.922 -0.346 25.047 1 86.56 106 ASN A N 1
ATOM 789 C CA . ASN A 1 106 ? -21.531 -1.653 25.234 1 86.56 106 ASN A CA 1
ATOM 790 C C . ASN A 1 106 ? -21.312 -2.18 26.656 1 86.56 106 ASN A C 1
ATOM 792 O O . ASN A 1 106 ? -22.234 -2.693 27.281 1 86.56 106 ASN A O 1
ATOM 796 N N . ARG A 1 107 ? -20.156 -2.055 27.078 1 86.19 107 ARG A N 1
ATOM 797 C CA . ARG A 1 107 ? -19.844 -2.504 28.438 1 86.19 107 ARG A CA 1
ATOM 798 C C . ARG A 1 107 ? -20.625 -1.705 29.469 1 86.19 107 ARG A C 1
ATOM 800 O O . ARG A 1 107 ? -21.109 -2.266 30.453 1 86.19 107 ARG A O 1
ATOM 807 N N . ARG A 1 108 ? -20.672 -0.46 29.281 1 84.75 108 ARG A N 1
ATOM 808 C CA . ARG A 1 108 ? -21.438 0.409 30.172 1 84.75 108 ARG A CA 1
ATOM 809 C C . ARG A 1 108 ? -22.875 -0.052 30.281 1 84.75 108 ARG A C 1
ATOM 811 O O . ARG A 1 108 ? -23.438 -0.136 31.375 1 84.75 108 ARG A O 1
ATOM 818 N N . ARG A 1 109 ? -23.5 -0.398 29.172 1 80.44 109 ARG A N 1
ATOM 819 C CA . ARG A 1 109 ? -24.891 -0.832 29.141 1 80.44 109 ARG A CA 1
ATOM 820 C C . ARG A 1 109 ? -25.078 -2.166 29.844 1 80.44 109 ARG A C 1
ATOM 822 O O . ARG A 1 109 ? -26.078 -2.379 30.531 1 80.44 109 ARG A O 1
ATOM 829 N N . VAL A 1 110 ? -24.156 -3.004 29.703 1 78.5 110 VAL A N 1
ATOM 830 C CA . VAL A 1 110 ? -24.203 -4.309 30.344 1 78.5 110 VAL A CA 1
ATOM 831 C C . VAL A 1 110 ? -24.078 -4.145 31.859 1 78.5 110 VAL A C 1
ATOM 833 O O . VAL A 1 110 ? -24.812 -4.773 32.625 1 78.5 110 VAL A O 1
ATOM 836 N N . VAL A 1 111 ? -23.25 -3.297 32.281 1 75.94 111 VAL A N 1
ATOM 837 C CA . VAL A 1 111 ? -22.984 -3.1 33.688 1 75.94 111 VAL A CA 1
ATOM 838 C C . VAL A 1 111 ? -24.172 -2.41 34.375 1 75.94 111 VAL A C 1
ATOM 840 O O . VAL A 1 111 ? -24.562 -2.754 35.469 1 75.94 111 VAL A O 1
ATOM 843 N N . VAL A 1 112 ? -24.859 -1.535 33.594 1 72.62 112 VAL A N 1
ATOM 844 C CA . VAL A 1 112 ? -25.984 -0.805 34.125 1 72.62 112 VAL A CA 1
ATOM 845 C C . VAL A 1 112 ? -27.25 -1.648 34 1 72.62 112 VAL A C 1
ATOM 847 O O . VAL A 1 112 ? -28.109 -1.64 34.906 1 72.62 112 VAL A O 1
ATOM 850 N N . GLY A 1 113 ? -27.641 -2.467 32.812 1 59.31 113 GLY A N 1
ATOM 851 C CA . GLY A 1 113 ? -28.812 -3.291 32.625 1 59.31 113 GLY A CA 1
ATOM 852 C C . GLY A 1 113 ? -28.844 -4.535 33.469 1 59.31 113 GLY A C 1
ATOM 853 O O . GLY A 1 113 ? -29.906 -5.109 33.719 1 59.31 113 GLY A O 1
ATOM 854 N N . SER A 1 114 ? -27.969 -5.25 33.75 1 48.66 114 SER A N 1
ATOM 855 C CA . SER A 1 114 ? -27.984 -6.473 34.531 1 48.66 114 SER A CA 1
ATOM 856 C C . SER A 1 114 ? -28.734 -6.262 35.844 1 48.66 114 SER A C 1
ATOM 858 O O . SER A 1 114 ? -28.969 -7.215 36.594 1 48.66 114 SER A O 1
ATOM 860 N N . ASN A 1 115 ? -29.344 -5.191 36.281 1 37.12 115 ASN A N 1
ATOM 861 C CA . ASN A 1 115 ? -30.125 -5.238 37.5 1 37.12 115 ASN A CA 1
ATOM 862 C C . ASN A 1 115 ? -31.562 -5.691 37.219 1 37.12 115 ASN A C 1
ATOM 864 O O . ASN A 1 115 ? -32.438 -5.512 38.094 1 37.12 115 ASN A O 1
ATOM 868 N N . GLU A 1 116 ? -32.281 -5.801 36.094 1 34.75 116 GLU A N 1
ATOM 869 C CA . GLU A 1 116 ? -33.594 -6.469 36.125 1 34.75 116 GLU A CA 1
ATOM 870 C C . GLU A 1 116 ? -33.438 -7.93 36.531 1 34.75 116 GLU A C 1
ATOM 872 O O . GLU A 1 116 ? -32.469 -8.602 36.156 1 34.75 116 GLU A O 1
ATOM 877 N N . PRO A 1 117 ? -34.281 -8.445 37.594 1 30.88 117 PRO A N 1
ATOM 878 C CA . PRO A 1 117 ? -34.344 -9.859 37.969 1 30.88 117 PRO A CA 1
ATOM 879 C C . PRO A 1 117 ? -34.469 -10.797 36.781 1 30.88 117 PRO A C 1
ATOM 881 O O . PRO A 1 117 ? -35.219 -10.492 35.844 1 30.88 117 PRO A O 1
ATOM 884 N N . SER A 1 118 ? -33.625 -11.641 36.438 1 30.41 118 SER A N 1
ATOM 885 C CA . SER A 1 118 ? -33.75 -12.812 35.562 1 30.41 118 SER A CA 1
ATOM 886 C C . SER A 1 118 ? -35.031 -13.586 35.875 1 30.41 118 SER A C 1
ATOM 888 O O . SER A 1 118 ? -35.188 -14.148 36.938 1 30.41 118 SER A O 1
ATOM 890 N N . SER A 1 119 ? -36.25 -13.219 35.656 1 27 119 SER A N 1
ATOM 891 C CA . SER A 1 119 ? -37.188 -14.32 35.531 1 27 119 SER A CA 1
ATOM 892 C C . SER A 1 119 ? -36.562 -15.469 34.719 1 27 119 SER A C 1
ATOM 894 O O . SER A 1 119 ? -35.938 -15.25 33.688 1 27 119 SER A O 1
ATOM 896 N N . SER A 1 120 ? -36.438 -16.656 35.344 1 27.59 120 SER A N 1
ATOM 897 C CA . SER A 1 120 ? -36.031 -18.016 34.969 1 27.59 120 SER A CA 1
ATOM 898 C C . SER A 1 120 ? -36.781 -18.484 33.75 1 27.59 120 SER A C 1
ATOM 900 O O . SER A 1 120 ? -37.375 -19.578 33.75 1 27.59 120 SER A O 1
ATOM 902 N N . GLN A 1 121 ? -37.562 -17.812 32.938 1 24.89 121 GLN A N 1
ATOM 903 C CA . GLN A 1 121 ? -38.125 -18.672 31.906 1 24.89 121 GLN A CA 1
ATOM 904 C C . GLN A 1 121 ? -37.062 -19.516 31.25 1 24.89 121 GLN A C 1
ATOM 906 O O . GLN A 1 121 ? -36.031 -19 30.828 1 24.89 121 GLN A O 1
ATOM 911 N N . LYS A 1 122 ? -37.094 -20.891 31.469 1 26.03 122 LYS A N 1
ATOM 912 C CA . LYS A 1 122 ? -36.531 -22.078 30.844 1 26.03 122 LYS A CA 1
ATOM 913 C C . LYS A 1 122 ? -36.531 -21.938 29.328 1 26.03 122 LYS A C 1
ATOM 915 O O . LYS A 1 122 ? -37.531 -22.141 28.656 1 26.03 122 LYS A O 1
ATOM 920 N N . THR A 1 123 ? -36.062 -20.922 28.812 1 24.27 123 THR A N 1
ATOM 921 C CA . THR A 1 123 ? -36.031 -20.953 27.359 1 24.27 123 THR A CA 1
ATOM 922 C C . THR A 1 123 ? -35.469 -22.281 26.859 1 24.27 123 THR A C 1
ATOM 924 O O . THR A 1 123 ? -34.406 -22.719 27.312 1 24.27 123 THR A O 1
ATOM 927 N N . ARG A 1 124 ? -36.344 -23.219 26.531 1 24.75 124 ARG A N 1
ATOM 928 C CA . ARG A 1 124 ? -36 -24.469 25.859 1 24.75 124 ARG A CA 1
ATOM 929 C C . ARG A 1 124 ? -34.812 -24.328 24.953 1 24.75 124 ARG A C 1
ATOM 931 O O . ARG A 1 124 ? -34.594 -23.266 24.359 1 24.75 124 ARG A O 1
ATOM 938 N N . PRO A 1 125 ? -33.875 -25.328 25.109 1 25.39 125 PRO A N 1
ATOM 939 C CA . PRO A 1 125 ? -32.688 -25.438 24.25 1 25.39 125 PRO A CA 1
ATOM 940 C C . PRO A 1 125 ? -33 -25.219 22.766 1 25.39 125 PRO A C 1
ATOM 942 O O . PRO A 1 125 ? -33.844 -25.906 22.203 1 25.39 125 PRO A O 1
ATOM 945 N N . ILE A 1 126 ? -33.344 -24 22.422 1 26.44 126 ILE A N 1
ATOM 946 C CA . ILE A 1 126 ? -33.594 -24.031 20.984 1 26.44 126 ILE A CA 1
ATOM 947 C C . ILE A 1 126 ? -32.469 -24.781 20.281 1 26.44 126 ILE A C 1
ATOM 949 O O . ILE A 1 126 ? -31.297 -24.594 20.594 1 26.44 126 ILE A O 1
ATOM 953 N N . PRO A 1 127 ? -32.812 -25.844 19.719 1 24.48 127 PRO A N 1
ATOM 954 C CA . PRO A 1 127 ? -31.766 -26.641 19.031 1 24.48 127 PRO A CA 1
ATOM 955 C C . PRO A 1 127 ? -30.781 -25.766 18.266 1 24.48 127 PRO A C 1
ATOM 957 O O . PRO A 1 127 ? -31.125 -24.656 17.828 1 24.48 127 PRO A O 1
ATOM 960 N N . ARG A 1 128 ? -29.516 -25.953 18.578 1 24.83 128 ARG A N 1
ATOM 961 C CA . ARG A 1 128 ? -28.281 -25.438 18 1 24.83 128 ARG A CA 1
ATOM 962 C C . ARG A 1 128 ? -28.422 -25.297 16.484 1 24.83 128 ARG A C 1
ATOM 964 O O . ARG A 1 128 ? -27.906 -26.109 15.727 1 24.83 128 ARG A O 1
ATOM 971 N N . ASN A 1 129 ? -29.703 -25 16.031 1 24.56 129 ASN A N 1
ATOM 972 C CA . ASN A 1 129 ? -29.656 -24.891 14.57 1 24.56 129 ASN A CA 1
ATOM 973 C C . ASN A 1 129 ? -28.797 -23.719 14.125 1 24.56 129 ASN A C 1
ATOM 975 O O . ASN A 1 129 ? -29.031 -22.578 14.531 1 24.56 129 ASN A O 1
ATOM 979 N N . THR A 1 130 ? -27.516 -23.984 13.789 1 27.02 130 THR A N 1
ATOM 980 C CA . THR A 1 130 ? -26.328 -23.312 13.242 1 27.02 130 THR A CA 1
ATOM 981 C C . THR A 1 130 ? -26.734 -22.344 12.133 1 27.02 130 THR A C 1
ATOM 983 O O . THR A 1 130 ? -26.266 -22.469 11 1 27.02 130 THR A O 1
ATOM 986 N N . ILE A 1 131 ? -28 -21.906 12.242 1 26.91 131 ILE A N 1
ATOM 987 C CA . ILE A 1 131 ? -28.266 -21.062 11.086 1 26.91 131 ILE A CA 1
ATOM 988 C C . ILE A 1 131 ? -27.469 -19.766 11.211 1 26.91 131 ILE A C 1
ATOM 990 O O . ILE A 1 131 ? -27.641 -19 12.164 1 26.91 131 ILE A O 1
ATOM 994 N N . ILE A 1 132 ? -26.25 -19.812 10.742 1 28.75 132 ILE A N 1
ATOM 995 C CA . ILE A 1 132 ? -25.406 -18.625 10.547 1 28.75 132 ILE A CA 1
ATOM 996 C C . ILE A 1 132 ? -26.234 -17.516 9.891 1 28.75 132 ILE A C 1
ATOM 998 O O . ILE A 1 132 ? -26.656 -17.641 8.742 1 28.75 132 ILE A O 1
ATOM 1002 N N . ASP A 1 133 ? -27.109 -16.906 10.602 1 28.11 133 ASP A N 1
ATOM 1003 C CA . ASP A 1 133 ? -27.922 -15.781 10.141 1 28.11 133 ASP A CA 1
ATOM 1004 C C . ASP A 1 133 ? -27.062 -14.742 9.422 1 28.11 133 ASP A C 1
ATOM 1006 O O . ASP A 1 133 ? -25.859 -14.625 9.688 1 28.11 133 ASP A O 1
ATOM 1010 N N . PRO A 1 134 ? -27.625 -14.336 8.336 1 30.36 134 PRO A N 1
ATOM 1011 C CA . PRO A 1 134 ? -26.953 -13.305 7.539 1 30.36 134 PRO A CA 1
ATOM 1012 C C . PRO A 1 134 ? -26.391 -12.164 8.391 1 30.36 134 PRO A C 1
ATOM 1014 O O . PRO A 1 134 ? -26.891 -11.922 9.492 1 30.36 134 PRO A O 1
ATOM 1017 N N . PRO A 1 135 ? -25.203 -11.727 8.07 1 30.58 135 PRO A N 1
ATOM 1018 C CA . PRO A 1 135 ? -24.375 -10.766 8.805 1 30.58 135 PRO A CA 1
ATOM 1019 C C . PRO A 1 135 ? -25.172 -9.555 9.281 1 30.58 135 PRO A C 1
ATOM 1021 O O . PRO A 1 135 ? -24.578 -8.578 9.758 1 30.58 135 PRO A O 1
ATOM 1024 N N . THR A 1 136 ? -26.469 -9.555 8.961 1 28.55 136 THR A N 1
ATOM 1025 C CA . THR A 1 136 ? -27 -8.312 9.5 1 28.55 136 THR A CA 1
ATOM 1026 C C . THR A 1 136 ? -26.922 -8.305 11.023 1 28.55 136 THR A C 1
ATOM 1028 O O . THR A 1 136 ? -27.172 -7.281 11.664 1 28.55 136 THR A O 1
ATOM 1031 N N . GLN A 1 137 ? -27.203 -9.562 11.648 1 25.58 137 GLN A N 1
ATOM 1032 C CA . GLN A 1 137 ? -27.516 -9.43 13.07 1 25.58 137 GLN A CA 1
ATOM 1033 C C . GLN A 1 137 ? -26.281 -9 13.859 1 25.58 137 GLN A C 1
ATOM 1035 O O . GLN A 1 137 ? -25.156 -9.414 13.562 1 25.58 137 GLN A O 1
ATOM 1040 N N . ALA A 1 138 ? -26.422 -7.996 14.766 1 24.92 138 ALA A N 1
ATOM 1041 C CA . ALA A 1 138 ? -25.5 -7.582 15.828 1 24.92 138 ALA A CA 1
ATOM 1042 C C . ALA A 1 138 ? -24.906 -8.797 16.531 1 24.92 138 ALA A C 1
ATOM 1044 O O . ALA A 1 138 ? -25.641 -9.664 17.016 1 24.92 138 ALA A O 1
ATOM 1045 N N . ALA A 1 139 ? -23.859 -9.43 15.984 1 25.39 139 ALA A N 1
ATOM 1046 C CA . ALA A 1 139 ? -23.156 -10.531 16.641 1 25.39 139 ALA A CA 1
ATOM 1047 C C . ALA A 1 139 ? -23.234 -10.406 18.156 1 25.39 139 ALA A C 1
ATOM 1049 O O . ALA A 1 139 ? -22.609 -9.516 18.734 1 25.39 139 ALA A O 1
ATOM 1050 N N . HIS A 1 140 ? -24.344 -10.742 18.688 1 23.69 140 HIS A N 1
ATOM 1051 C CA . HIS A 1 140 ? -24.266 -11.055 20.109 1 23.69 140 HIS A CA 1
ATOM 1052 C C . HIS A 1 140 ? -23.203 -12.102 20.391 1 23.69 140 HIS A C 1
ATOM 1054 O O . HIS A 1 140 ? -23.297 -13.242 19.938 1 23.69 140 HIS A O 1
ATOM 1060 N N . ILE A 1 141 ? -21.906 -11.742 20.375 1 25.23 141 ILE A N 1
ATOM 1061 C CA . ILE A 1 141 ? -20.844 -12.602 20.922 1 25.23 141 ILE A CA 1
ATOM 1062 C C . ILE A 1 141 ? -21.359 -13.32 22.172 1 25.23 141 ILE A C 1
ATOM 1064 O O . ILE A 1 141 ? -21.703 -12.672 23.172 1 25.23 141 ILE A O 1
ATOM 1068 N N . LEU A 1 142 ? -22.047 -14.461 21.922 1 24.02 142 LEU A N 1
ATOM 1069 C CA . LEU A 1 142 ? -22.266 -15.344 23.062 1 24.02 142 LEU A CA 1
ATOM 1070 C C . LEU A 1 142 ? -20.969 -15.586 23.828 1 24.02 142 LEU A C 1
ATOM 1072 O O . LEU A 1 142 ? -20 -16.078 23.25 1 24.02 142 LEU A O 1
ATOM 1076 N N . LEU A 1 143 ? -20.641 -14.844 24.859 1 22.12 143 LEU A N 1
ATOM 1077 C CA . LEU A 1 143 ? -19.688 -14.992 25.953 1 22.12 143 LEU A CA 1
ATOM 1078 C C . LEU A 1 143 ? -19.75 -16.406 26.531 1 22.12 143 LEU A C 1
ATOM 1080 O O . LEU A 1 143 ? -20.547 -16.672 27.438 1 22.12 143 LEU A O 1
ATOM 1084 N N . LYS A 1 144 ? -19.922 -17.484 25.781 1 24.62 144 LYS A N 1
ATOM 1085 C CA . LYS A 1 144 ? -19.906 -18.719 26.562 1 24.62 144 LYS A CA 1
ATOM 1086 C C . LYS A 1 144 ? -18.547 -18.938 27.219 1 24.62 144 LYS A C 1
ATOM 1088 O O . LYS A 1 144 ? -17.609 -19.422 26.578 1 24.62 144 LYS A O 1
ATOM 1093 N N . GLY A 1 145 ? -18 -17.984 28.047 1 23.27 145 GLY A N 1
ATOM 1094 C CA . GLY A 1 145 ? -16.828 -18.234 28.875 1 23.27 145 GLY A CA 1
ATOM 1095 C C . GLY A 1 145 ? -16.891 -19.547 29.625 1 23.27 145 GLY A C 1
ATOM 1096 O O . GLY A 1 145 ? -17.969 -20.094 29.828 1 23.27 145 GLY A O 1
ATOM 1097 N N . VAL A 1 146 ? -15.977 -20.453 29.344 1 24.28 146 VAL A N 1
ATOM 1098 C CA . VAL A 1 146 ? -15.633 -21.5 30.312 1 24.28 146 VAL A CA 1
ATOM 1099 C C . VAL A 1 146 ? -15.758 -20.953 31.734 1 24.28 146 VAL A C 1
ATOM 1101 O O . VAL A 1 146 ? -15.438 -19.781 31.984 1 24.28 146 VAL A O 1
ATOM 1104 N N . ASN A 1 147 ? -16.609 -21.516 32.5 1 23.02 147 ASN A N 1
ATOM 1105 C CA . ASN A 1 147 ? -16.812 -21.203 33.906 1 23.02 147 ASN A CA 1
ATOM 1106 C C . ASN A 1 147 ? -15.5 -21.266 34.688 1 23.02 147 ASN A C 1
ATOM 1108 O O . ASN A 1 147 ? -15.039 -22.344 35.062 1 23.02 147 ASN A O 1
ATOM 1112 N N . PRO A 1 148 ? -14.398 -20.688 34.188 1 25.7 148 PRO A N 1
ATOM 1113 C CA . PRO A 1 148 ? -13.297 -20.828 35.125 1 25.7 148 PRO A CA 1
ATOM 1114 C C . PRO A 1 148 ? -13.656 -20.328 36.531 1 25.7 148 PRO A C 1
ATOM 1116 O O . PRO A 1 148 ? -12.773 -19.969 37.312 1 25.7 148 PRO A O 1
ATOM 1119 N N . LEU A 1 149 ? -14.914 -20.344 36.938 1 24.45 149 LEU A N 1
ATOM 1120 C CA . LEU A 1 149 ? -15.289 -19.75 38.219 1 24.45 149 LEU A CA 1
ATOM 1121 C C . LEU A 1 149 ? -14.422 -20.312 39.344 1 24.45 149 LEU A C 1
ATOM 1123 O O . LEU A 1 149 ? -14.633 -19.969 40.531 1 24.45 149 LEU A O 1
ATOM 1127 N N . HIS A 1 150 ? -13.656 -21.375 39.156 1 25.69 150 HIS A N 1
ATOM 1128 C CA . HIS A 1 150 ? -13.375 -21.781 40.531 1 25.69 150 HIS A CA 1
ATOM 1129 C C . HIS A 1 150 ? -12.391 -20.828 41.188 1 25.69 150 HIS A C 1
ATOM 1131 O O . HIS A 1 150 ? -11.906 -21.094 42.312 1 25.69 150 HIS A O 1
ATOM 1137 N N . MET A 1 151 ? -11.547 -20.141 40.375 1 24.53 151 MET A N 1
ATOM 1138 C CA . MET A 1 151 ? -10.586 -19.5 41.25 1 24.53 151 MET A CA 1
ATOM 1139 C C . MET A 1 151 ? -11.258 -18.391 42.062 1 24.53 151 MET A C 1
ATOM 1141 O O . MET A 1 151 ? -12.219 -17.781 41.625 1 24.53 151 MET A O 1
ATOM 1145 N N . GLN A 1 152 ? -11.039 -18.312 43.406 1 26.23 152 GLN A N 1
ATOM 1146 C CA . GLN A 1 152 ? -11.578 -17.391 44.406 1 26.23 152 GLN A CA 1
ATOM 1147 C C . GLN A 1 152 ? -11.406 -15.938 43.938 1 26.23 152 GLN A C 1
ATOM 1149 O O . GLN A 1 152 ? -10.281 -15.5 43.688 1 26.23 152 GLN A O 1
ATOM 1154 N N . PRO A 1 153 ? -12.32 -15.359 43.156 1 26.8 153 PRO A N 1
ATOM 1155 C CA . PRO A 1 153 ? -12.211 -13.961 42.75 1 26.8 153 PRO A CA 1
ATOM 1156 C C . PRO A 1 153 ? -11.781 -13.047 43.906 1 26.8 153 PRO A C 1
ATOM 1158 O O . PRO A 1 153 ? -12.312 -13.148 45 1 26.8 153 PRO A O 1
ATOM 1161 N N . LYS A 1 154 ? -10.57 -12.734 44.125 1 28.02 154 LYS A N 1
ATOM 1162 C CA . LYS A 1 154 ? -10.328 -11.742 45.156 1 28.02 154 LYS A CA 1
ATOM 1163 C C . LYS A 1 154 ? -11.406 -10.656 45.156 1 28.02 154 LYS A C 1
ATOM 1165 O O . LYS A 1 154 ? -12.047 -10.422 44.125 1 28.02 154 LYS A O 1
ATOM 1170 N N . LYS A 1 155 ? -11.664 -9.969 46.312 1 27.69 155 LYS A N 1
ATOM 1171 C CA . LYS A 1 155 ? -12.594 -8.898 46.688 1 27.69 155 LYS A CA 1
ATOM 1172 C C . LYS A 1 155 ? -12.508 -7.742 45.688 1 27.69 155 LYS A C 1
ATOM 1174 O O . LYS A 1 155 ? -11.648 -6.871 45.812 1 27.69 155 LYS A O 1
ATOM 1179 N N . ALA A 1 156 ? -12.422 -7.902 44.5 1 29.42 156 ALA A N 1
ATOM 1180 C CA . ALA A 1 156 ? -12.594 -6.602 43.844 1 29.42 156 ALA A CA 1
ATOM 1181 C C . ALA A 1 156 ? -13.812 -5.867 44.406 1 29.42 156 ALA A C 1
ATOM 1183 O O . ALA A 1 156 ? -14.859 -6.477 44.625 1 29.42 156 ALA A O 1
ATOM 1184 N N . SER A 1 157 ? -13.578 -4.648 45 1 28.8 157 SER A N 1
ATOM 1185 C CA . SER A 1 157 ? -14.57 -3.76 45.594 1 28.8 157 SER A CA 1
ATOM 1186 C C . SER A 1 157 ? -15.828 -3.668 44.75 1 28.8 157 SER A C 1
ATOM 1188 O O . SER A 1 157 ? -15.734 -3.43 43.531 1 28.8 157 SER A O 1
ATOM 1190 N N . ARG A 1 158 ? -16.844 -4.504 44.906 1 30.81 158 ARG A N 1
ATOM 1191 C CA . ARG A 1 158 ? -18.234 -4.293 44.531 1 30.81 158 ARG A CA 1
ATOM 1192 C C . ARG A 1 158 ? -18.578 -2.807 44.5 1 30.81 158 ARG A C 1
ATOM 1194 O O . ARG A 1 158 ? -18.516 -2.139 45.531 1 30.81 158 ARG A O 1
ATOM 1201 N N . PHE A 1 159 ? -18.109 -2.078 43.469 1 32.38 159 PHE A N 1
ATOM 1202 C CA . PHE A 1 159 ? -18.766 -0.777 43.375 1 32.38 159 PHE A CA 1
ATOM 1203 C C . PHE A 1 159 ? -20.25 -0.876 43.719 1 32.38 159 PHE A C 1
ATOM 1205 O O . PHE A 1 159 ? -20.969 -1.697 43.156 1 32.38 159 PHE A O 1
ATOM 1212 N N . SER A 1 160 ? -20.594 -0.946 44.969 1 32.56 160 SER A N 1
ATOM 1213 C CA . SER A 1 160 ? -21.969 -0.74 45.406 1 32.56 160 SER A CA 1
ATOM 1214 C C . SER A 1 160 ? -22.641 0.369 44.625 1 32.56 160 SER A C 1
ATOM 1216 O O . SER A 1 160 ? -22.5 1.55 44.938 1 32.56 160 SER A O 1
ATOM 1218 N N . LEU A 1 161 ? -22.516 0.377 43.312 1 34.78 161 LEU A N 1
ATOM 1219 C CA . LEU A 1 161 ? -23.453 1.315 42.719 1 34.78 161 LEU A CA 1
ATOM 1220 C C . LEU A 1 161 ? -24.812 1.229 43.406 1 34.78 161 LEU A C 1
ATOM 1222 O O . LEU A 1 161 ? -25.375 0.138 43.562 1 34.78 161 LEU A O 1
ATOM 1226 N N . ASP A 1 162 ? -25.062 1.982 44.406 1 34.47 162 ASP A N 1
ATOM 1227 C CA . ASP A 1 162 ? -26.453 2.174 44.812 1 34.47 162 ASP A CA 1
ATOM 1228 C C . ASP A 1 162 ? -27.406 1.941 43.656 1 34.47 162 ASP A C 1
ATOM 1230 O O . ASP A 1 162 ? -27.047 2.152 42.5 1 34.47 162 ASP A O 1
ATOM 1234 N N . GLU A 1 163 ? -28.484 1.161 43.75 1 37.25 163 GLU A N 1
ATOM 1235 C CA . GLU A 1 163 ? -29.656 0.714 43 1 37.25 163 GLU A CA 1
ATOM 1236 C C . GLU A 1 163 ? -30.141 1.788 42.031 1 37.25 163 GLU A C 1
ATOM 1238 O O . GLU A 1 163 ? -31.188 1.643 41.406 1 37.25 163 GLU A O 1
ATOM 1243 N N . ASN A 1 164 ? -29.781 3.123 42.125 1 39.12 164 ASN A N 1
ATOM 1244 C CA . ASN A 1 164 ? -30.516 4.113 41.344 1 39.12 164 ASN A CA 1
ATOM 1245 C C . ASN A 1 164 ? -30.219 3.977 39.875 1 39.12 164 ASN A C 1
ATOM 1247 O O . ASN A 1 164 ? -29.047 3.914 39.469 1 39.12 164 ASN A O 1
ATOM 1251 N N . HIS A 1 165 ? -31.062 3.291 39.094 1 49.22 165 HIS A N 1
ATOM 1252 C CA . HIS A 1 165 ? -31.25 3.24 37.656 1 49.22 165 HIS A CA 1
ATOM 1253 C C . HIS A 1 165 ? -30.75 4.52 36.969 1 49.22 165 HIS A C 1
ATOM 1255 O O . HIS A 1 165 ? -31.453 5.527 36.938 1 49.22 165 HIS A O 1
ATOM 1261 N N . MET A 1 166 ? -29.516 4.73 37.062 1 57.75 166 MET A N 1
ATOM 1262 C CA . MET A 1 166 ? -29.062 5.965 36.438 1 57.75 166 MET A CA 1
ATOM 1263 C C . MET A 1 166 ? -29.422 5.973 34.938 1 57.75 166 MET A C 1
ATOM 1265 O O . MET A 1 166 ? -28.922 5.148 34.188 1 57.75 166 MET A O 1
ATOM 1269 N N . GLU A 1 167 ? -30.469 6.625 34.562 1 65.25 167 GLU A N 1
ATOM 1270 C CA . GLU A 1 167 ? -30.859 6.867 33.188 1 65.25 167 GLU A CA 1
ATOM 1271 C C . GLU A 1 167 ? -29.719 7.48 32.375 1 65.25 167 GLU A C 1
ATOM 1273 O O . GLU A 1 167 ? -29.031 8.383 32.844 1 65.25 167 GLU A O 1
ATOM 1278 N N . GLN A 1 168 ? -29.359 6.766 31.375 1 73.75 168 GLN A N 1
ATOM 1279 C CA . GLN A 1 168 ? -28.25 7.242 30.562 1 73.75 168 GLN A CA 1
ATOM 1280 C C . GLN A 1 168 ? -28.688 8.367 29.625 1 73.75 168 GLN A C 1
ATOM 1282 O O . GLN A 1 168 ? -28.531 8.273 28.406 1 73.75 168 GLN A O 1
ATOM 1287 N N . SER A 1 169 ? -29.25 9.359 30.297 1 77.25 169 SER A N 1
ATOM 1288 C CA . SER A 1 169 ? -29.656 10.578 29.594 1 77.25 169 SER A CA 1
ATOM 1289 C C . SER A 1 169 ? -28.469 11.516 29.406 1 77.25 169 SER A C 1
ATOM 1291 O O . SER A 1 169 ? -27.328 11.164 29.734 1 77.25 169 SER A O 1
ATOM 1293 N N . ALA A 1 170 ? -28.672 12.547 28.812 1 81.25 170 ALA A N 1
ATOM 1294 C CA . ALA A 1 170 ? -27.656 13.57 28.594 1 81.25 170 ALA A CA 1
ATOM 1295 C C . ALA A 1 170 ? -27 13.984 29.922 1 81.25 170 ALA A C 1
ATOM 1297 O O . ALA A 1 170 ? -25.812 14.32 29.953 1 81.25 170 ALA A O 1
ATOM 1298 N N . GLU A 1 171 ? -27.734 13.906 30.984 1 79.56 171 GLU A N 1
ATOM 1299 C CA . GLU A 1 171 ? -27.203 14.273 32.281 1 79.56 171 GLU A CA 1
ATOM 1300 C C . GLU A 1 171 ? -26.094 13.312 32.719 1 79.56 171 GLU A C 1
ATOM 1302 O O . GLU A 1 171 ? -25.125 13.727 33.375 1 79.56 171 GLU A O 1
ATOM 1307 N N . PHE A 1 172 ? -26.266 12.156 32.344 1 83.94 172 PHE A N 1
ATOM 1308 C CA . PHE A 1 172 ? -25.266 11.133 32.656 1 83.94 172 PHE A CA 1
ATOM 1309 C C . PHE A 1 172 ? -23.938 11.461 31.969 1 83.94 172 PHE A C 1
ATOM 1311 O O . PHE A 1 172 ? -22.875 11.156 32.531 1 83.94 172 PHE A O 1
ATOM 1318 N N . PHE A 1 173 ? -23.984 12.109 30.969 1 84.69 173 PHE A N 1
ATOM 1319 C CA . PHE A 1 173 ? -22.797 12.328 30.156 1 84.69 173 PHE A CA 1
ATOM 1320 C C . PHE A 1 173 ? -22.25 13.734 30.375 1 84.69 173 PHE A C 1
ATOM 1322 O O . PHE A 1 173 ? -21.25 14.125 29.781 1 84.69 173 PHE A O 1
ATOM 1329 N N . ASP A 1 174 ? -22.859 14.492 31.203 1 84.81 174 ASP A N 1
ATOM 1330 C CA . ASP A 1 174 ? -22.391 15.828 31.547 1 84.81 174 ASP A CA 1
ATOM 1331 C C . ASP A 1 174 ? -21.047 15.758 32.281 1 84.81 174 ASP A C 1
ATOM 1333 O O . ASP A 1 174 ? -20.906 15.062 33.281 1 84.81 174 ASP A O 1
ATOM 1337 N N . PRO A 1 175 ? -20.094 16.469 31.766 1 84.88 175 PRO A N 1
ATOM 1338 C CA . PRO A 1 175 ? -18.766 16.438 32.375 1 84.88 175 PRO A CA 1
ATOM 1339 C C . PRO A 1 175 ? -18.766 16.938 33.812 1 84.88 175 PRO A C 1
ATOM 1341 O O . PRO A 1 175 ? -17.859 16.594 34.594 1 84.88 175 PRO A O 1
ATOM 1344 N N . LYS A 1 176 ? -19.703 17.703 34.156 1 84.81 176 LYS A N 1
ATOM 1345 C CA . LYS A 1 176 ? -19.781 18.281 35.5 1 84.81 176 LYS A CA 1
ATOM 1346 C C . LYS A 1 176 ? -20.359 17.281 36.469 1 84.81 176 LYS A C 1
ATOM 1348 O O . LYS A 1 176 ? -20.266 17.469 37.688 1 84.81 176 LYS A O 1
ATOM 1353 N N . ASN A 1 177 ? -21 16.281 35.938 1 87.94 177 ASN A N 1
ATOM 1354 C CA . ASN A 1 177 ? -21.484 15.195 36.812 1 87.94 177 ASN A CA 1
ATOM 1355 C C . ASN A 1 177 ? -20.344 14.289 37.25 1 87.94 177 ASN A C 1
ATOM 1357 O O . ASN A 1 177 ? -20 13.32 36.562 1 87.94 177 ASN A O 1
ATOM 1361 N N . GLU A 1 178 ? -19.844 14.484 38.375 1 87.25 178 GLU A N 1
ATOM 1362 C CA . GLU A 1 178 ? -18.609 13.852 38.844 1 87.25 178 GLU A CA 1
ATOM 1363 C C . GLU A 1 178 ? -18.797 12.344 39.031 1 87.25 178 GLU A C 1
ATOM 1365 O O . GLU A 1 178 ? -17.922 11.555 38.656 1 87.25 178 GLU A O 1
ATOM 1370 N N . GLN A 1 179 ? -19.891 11.977 39.562 1 85.81 179 GLN A N 1
ATOM 1371 C CA . GLN A 1 179 ? -20.156 10.555 39.812 1 85.81 179 GLN A CA 1
ATOM 1372 C C . GLN A 1 179 ? -20.234 9.789 38.5 1 85.81 179 GLN A C 1
ATOM 1374 O O . GLN A 1 179 ? -19.625 8.719 38.344 1 85.81 179 GLN A O 1
ATOM 1379 N N . ALA A 1 180 ? -20.953 10.328 37.625 1 86.94 180 ALA A N 1
ATOM 1380 C CA . ALA A 1 180 ? -21.109 9.68 36.312 1 86.94 180 ALA A CA 1
ATOM 1381 C C . ALA A 1 180 ? -19.781 9.641 35.562 1 86.94 180 ALA A C 1
ATOM 1383 O O . ALA A 1 180 ? -19.469 8.656 34.906 1 86.94 180 ALA A O 1
ATOM 1384 N N . SER A 1 181 ? -19.031 10.703 35.719 1 88.25 181 SER A N 1
ATOM 1385 C CA . SER A 1 181 ? -17.719 10.789 35.062 1 88.25 181 SER A CA 1
ATOM 1386 C C . SER A 1 181 ? -16.766 9.719 35.594 1 88.25 181 SER A C 1
ATOM 1388 O O . SER A 1 181 ? -16.078 9.062 34.812 1 88.25 181 SER A O 1
ATOM 1390 N N . GLN A 1 182 ? -16.781 9.578 36.875 1 89 182 GLN A N 1
ATOM 1391 C CA . GLN A 1 182 ? -15.93 8.555 37.469 1 89 182 GLN A CA 1
ATOM 1392 C C . GLN A 1 182 ? -16.344 7.16 37 1 89 182 GLN A C 1
ATOM 1394 O O . GLN A 1 182 ? -15.477 6.309 36.781 1 89 182 GLN A O 1
ATOM 1399 N N . PHE A 1 183 ? -17.578 7 36.969 1 89.12 183 PHE A N 1
ATOM 1400 C CA . PHE A 1 183 ? -18.094 5.719 36.5 1 89.12 183 PHE A CA 1
ATOM 1401 C C . PHE A 1 183 ? -17.656 5.457 35.062 1 89.12 183 PHE A C 1
ATOM 1403 O O . PHE A 1 183 ? -17.203 4.359 34.719 1 89.12 183 PHE A O 1
ATOM 1410 N N . ARG A 1 184 ? -17.828 6.355 34.25 1 88.5 184 ARG A N 1
ATOM 1411 C CA . ARG A 1 184 ? -17.422 6.211 32.844 1 88.5 184 ARG A CA 1
ATOM 1412 C C . ARG A 1 184 ? -15.938 5.906 32.719 1 88.5 184 ARG A C 1
ATOM 1414 O O . ARG A 1 184 ? -15.531 5.09 31.891 1 88.5 184 ARG A O 1
ATOM 1421 N N . ASP A 1 185 ? -15.148 6.531 33.562 1 91.12 185 ASP A N 1
ATOM 1422 C CA . ASP A 1 185 ? -13.703 6.309 33.531 1 91.12 185 ASP A CA 1
ATOM 1423 C C . ASP A 1 185 ? -13.367 4.883 33.969 1 91.12 185 ASP A C 1
ATOM 1425 O O . ASP A 1 185 ? -12.5 4.238 33.375 1 91.12 185 ASP A O 1
ATOM 1429 N N . GLN A 1 186 ? -14.055 4.453 34.969 1 90.25 186 GLN A N 1
ATOM 1430 C CA . GLN A 1 186 ? -13.82 3.1 35.469 1 90.25 186 GLN A CA 1
ATOM 1431 C C . GLN A 1 186 ? -14.18 2.057 34.406 1 90.25 186 GLN A C 1
ATOM 1433 O O . GLN A 1 186 ? -13.469 1.065 34.25 1 90.25 186 GLN A O 1
ATOM 1438 N N . VAL A 1 187 ? -15.234 2.258 33.75 1 92 187 VAL A N 1
ATOM 1439 C CA . VAL A 1 187 ? -15.664 1.333 32.719 1 92 187 VAL A CA 1
ATOM 1440 C C . VAL A 1 187 ? -14.656 1.33 31.562 1 92 187 VAL A C 1
ATOM 1442 O O . VAL A 1 187 ? -14.344 0.277 31 1 92 187 VAL A O 1
ATOM 1445 N N . ALA A 1 188 ? -14.18 2.488 31.234 1 93.81 188 ALA A N 1
ATOM 1446 C CA . ALA A 1 188 ? -13.188 2.604 30.172 1 93.81 188 ALA A CA 1
ATOM 1447 C C . ALA A 1 188 ? -11.914 1.835 30.516 1 93.81 188 ALA A C 1
ATOM 1449 O O . ALA A 1 188 ? -11.383 1.097 29.688 1 93.81 188 ALA A O 1
ATOM 1450 N N . ILE A 1 189 ? -11.469 1.977 31.75 1 94.25 189 ILE A N 1
ATOM 1451 C CA . ILE A 1 189 ? -10.242 1.32 32.188 1 94.25 189 ILE A CA 1
ATOM 1452 C C . ILE A 1 189 ? -10.461 -0.191 32.25 1 94.25 189 ILE A C 1
ATOM 1454 O O . ILE A 1 189 ? -9.586 -0.962 31.844 1 94.25 189 ILE A O 1
ATOM 1458 N N . ALA A 1 190 ? -11.609 -0.577 32.688 1 94.06 190 ALA A N 1
ATOM 1459 C CA . ALA A 1 190 ? -11.922 -2.002 32.75 1 94.06 190 ALA A CA 1
ATOM 1460 C C . ALA A 1 190 ? -11.961 -2.602 31.328 1 94.06 190 ALA A C 1
ATOM 1462 O O . ALA A 1 190 ? -11.484 -3.715 31.109 1 94.06 190 ALA A O 1
ATOM 1463 N N . THR A 1 191 ? -12.539 -1.884 30.453 1 96.62 191 THR A N 1
ATOM 1464 C CA . THR A 1 191 ? -12.594 -2.328 29.078 1 96.62 191 THR A CA 1
ATOM 1465 C C . THR A 1 191 ? -11.195 -2.412 28.469 1 96.62 191 THR A C 1
ATOM 1467 O O . THR A 1 191 ? -10.883 -3.354 27.734 1 96.62 191 THR A O 1
ATOM 1470 N N . LEU A 1 192 ? -10.391 -1.474 28.781 1 97.69 192 LEU A N 1
ATOM 1471 C CA . LEU A 1 192 ? -9 -1.47 28.328 1 97.69 192 LEU A CA 1
ATOM 1472 C C . LEU A 1 192 ? -8.25 -2.684 28.859 1 97.69 192 LEU A C 1
ATOM 1474 O O . LEU A 1 192 ? -7.465 -3.303 28.141 1 97.69 192 LEU A O 1
ATOM 1478 N N . ASP A 1 193 ? -8.5 -2.98 30.078 1 96.94 193 ASP A N 1
ATOM 1479 C CA . ASP A 1 193 ? -7.828 -4.133 30.672 1 96.94 193 ASP A CA 1
ATOM 1480 C C . ASP A 1 193 ? -8.188 -5.418 29.938 1 96.94 193 ASP A C 1
ATOM 1482 O O . ASP A 1 193 ? -7.332 -6.281 29.734 1 96.94 193 ASP A O 1
ATOM 1486 N N . GLU A 1 194 ? -9.398 -5.555 29.594 1 96.81 194 GLU A N 1
ATOM 1487 C CA . GLU A 1 194 ? -9.812 -6.699 28.781 1 96.81 194 GLU A CA 1
ATOM 1488 C C . GLU A 1 194 ? -9.086 -6.715 27.438 1 96.81 194 GLU A C 1
ATOM 1490 O O . GLU A 1 194 ? -8.672 -7.773 26.969 1 96.81 194 GLU A O 1
ATOM 1495 N N . LEU A 1 195 ? -9.016 -5.586 26.891 1 98.12 195 LEU A N 1
ATOM 1496 C CA . LEU A 1 195 ? -8.289 -5.441 25.641 1 98.12 195 LEU A CA 1
ATOM 1497 C C . LEU A 1 195 ? -6.84 -5.879 25.781 1 98.12 195 LEU A C 1
ATOM 1499 O O . LEU A 1 195 ? -6.316 -6.613 24.953 1 98.12 195 LEU A O 1
ATOM 1503 N N . LEU A 1 196 ? -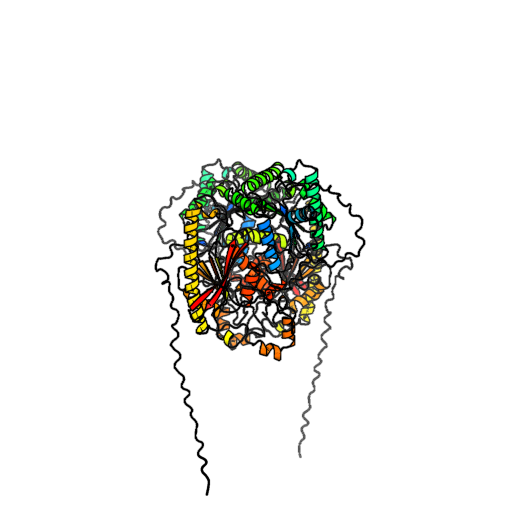6.234 -5.426 26.828 1 98 196 LEU A N 1
ATOM 1504 C CA . LEU A 1 196 ? -4.836 -5.766 27.062 1 98 196 LEU A CA 1
ATOM 1505 C C . LEU A 1 196 ? -4.672 -7.258 27.328 1 98 196 LEU A C 1
ATOM 1507 O O . LEU A 1 196 ? -3.678 -7.859 26.906 1 98 196 LEU A O 1
ATOM 1511 N N . ASP A 1 197 ? -5.625 -7.891 27.969 1 97.25 197 ASP A N 1
ATOM 1512 C CA . ASP A 1 197 ? -5.613 -9.336 28.141 1 97.25 197 ASP A CA 1
ATOM 1513 C C . ASP A 1 197 ? -5.664 -10.055 26.797 1 97.25 197 ASP A C 1
ATOM 1515 O O . ASP A 1 197 ? -4.941 -11.031 26.578 1 97.25 197 ASP A O 1
ATOM 1519 N N . PHE A 1 198 ? -6.492 -9.555 25.953 1 96.62 198 PHE A N 1
ATOM 1520 C CA . PHE A 1 198 ? -6.617 -10.109 24.609 1 96.62 198 PHE A CA 1
ATOM 1521 C C . PHE A 1 198 ? -5.281 -10.07 23.875 1 96.62 198 PHE A C 1
ATOM 1523 O O . PHE A 1 198 ? -4.887 -11.047 23.25 1 96.62 198 PHE A O 1
ATOM 1530 N N . LEU A 1 199 ? -4.539 -9 24.031 1 96.69 199 LEU A N 1
ATOM 1531 C CA . LEU A 1 199 ? -3.291 -8.805 23.297 1 96.69 199 LEU A CA 1
ATOM 1532 C C . LEU A 1 199 ? -2.154 -9.594 23.938 1 96.69 199 LEU A C 1
ATOM 1534 O O . LEU A 1 199 ? -1.312 -10.156 23.234 1 96.69 199 LEU A O 1
ATOM 1538 N N . LEU A 1 200 ? -2.133 -9.633 25.234 1 95.44 200 LEU A N 1
ATOM 1539 C CA . LEU A 1 200 ? -0.953 -10.125 25.938 1 95.44 200 LEU A CA 1
ATOM 1540 C C . LEU A 1 200 ? -1.128 -11.586 26.328 1 95.44 200 LEU A C 1
ATOM 1542 O O . LEU A 1 200 ? -0.146 -12.32 26.469 1 95.44 200 LEU A O 1
ATOM 1546 N N . LEU A 1 201 ? -2.439 -12.023 26.438 1 94.19 201 LEU A N 1
ATOM 1547 C CA . LEU A 1 201 ? -2.67 -13.367 26.969 1 94.19 201 LEU A CA 1
ATOM 1548 C C . LEU A 1 201 ? -3.346 -14.242 25.922 1 94.19 201 LEU A C 1
ATOM 1550 O O . LEU A 1 201 ? -3.166 -15.469 25.922 1 94.19 201 LEU A O 1
ATOM 1554 N N . ASP A 1 202 ? -4.227 -13.734 25.016 1 91.56 202 ASP A N 1
ATOM 1555 C CA . ASP A 1 202 ? -5.047 -14.523 24.094 1 91.56 202 ASP A CA 1
ATOM 1556 C C . ASP A 1 202 ? -4.508 -14.438 22.672 1 91.56 202 ASP A C 1
ATOM 1558 O O . ASP A 1 202 ? -5.273 -14.539 21.703 1 91.56 202 ASP A O 1
ATOM 1562 N N . ASN A 1 203 ? -3.365 -14.141 22.375 1 89.25 203 ASN A N 1
ATOM 1563 C CA . ASN A 1 203 ? -2.719 -14.117 21.062 1 89.25 203 ASN A CA 1
ATOM 1564 C C . ASN A 1 203 ? -3.342 -13.062 20.156 1 89.25 203 ASN A C 1
ATOM 1566 O O . ASN A 1 203 ? -3.441 -13.266 18.938 1 89.25 203 ASN A O 1
ATOM 1570 N N . GLY A 1 204 ? -3.928 -12.055 20.703 1 94.62 204 GLY A N 1
ATOM 1571 C CA . GLY A 1 204 ? -4.418 -10.93 19.922 1 94.62 204 GLY A CA 1
ATOM 1572 C C . GLY A 1 204 ? -3.305 -10.133 19.266 1 94.62 204 GLY A C 1
ATOM 1573 O O . GLY A 1 204 ? -2.178 -10.102 19.766 1 94.62 204 GLY A O 1
ATOM 1574 N N . SER A 1 205 ? -3.641 -9.547 18.125 1 94.75 205 SER A N 1
ATOM 1575 C CA . SER A 1 205 ? -2.668 -8.719 17.422 1 94.75 205 SER A CA 1
ATOM 1576 C C . SER A 1 205 ? -3.023 -7.238 17.531 1 94.75 205 SER A C 1
ATOM 1578 O O . SER A 1 205 ? -2.15 -6.398 17.766 1 94.75 205 SER A O 1
ATOM 1580 N N . VAL A 1 206 ? -4.281 -6.902 17.344 1 97.12 206 VAL A N 1
ATOM 1581 C CA . VAL A 1 206 ? -4.738 -5.516 17.391 1 97.12 206 VAL A CA 1
ATOM 1582 C C . VAL A 1 206 ? -5.996 -5.414 18.25 1 97.12 206 VAL A C 1
ATOM 1584 O O . VAL A 1 206 ? -6.953 -6.164 18.047 1 97.12 206 VAL A O 1
ATOM 1587 N N . GLY A 1 207 ? -5.949 -4.629 19.219 1 98.44 207 GLY A N 1
ATOM 1588 C CA . GLY A 1 207 ? -7.125 -4.289 20.016 1 98.44 207 GLY A CA 1
ATOM 1589 C C . GLY A 1 207 ? -7.59 -2.861 19.797 1 98.44 207 GLY A C 1
ATOM 1590 O O . GLY A 1 207 ? -6.793 -1.924 19.875 1 98.44 207 GLY A O 1
ATOM 1591 N N . ILE A 1 208 ? -8.891 -2.691 19.516 1 98.5 208 ILE A N 1
ATOM 1592 C CA . ILE A 1 208 ? -9.438 -1.364 19.25 1 98.5 208 ILE A CA 1
ATOM 1593 C C . ILE A 1 208 ? -10.352 -0.952 20.406 1 98.5 208 ILE A C 1
ATOM 1595 O O . ILE A 1 208 ? -11.328 -1.636 20.719 1 98.5 208 ILE A O 1
ATOM 1599 N N . LEU A 1 209 ? -10.008 0.058 21.078 1 98.44 209 LEU A N 1
ATOM 1600 C CA . LEU A 1 209 ? -10.859 0.63 22.109 1 98.44 209 LEU A CA 1
ATOM 1601 C C . LEU A 1 209 ? -11.797 1.682 21.531 1 98.44 209 LEU A C 1
ATOM 1603 O O . LEU A 1 209 ? -11.383 2.812 21.266 1 98.44 209 LEU A O 1
ATOM 1607 N N . ASP A 1 210 ? -13.016 1.315 21.375 1 96.75 210 ASP A N 1
ATOM 1608 C CA . ASP A 1 210 ? -14.016 2.188 20.766 1 96.75 210 ASP A CA 1
ATOM 1609 C C . ASP A 1 210 ? -14.758 2.992 21.828 1 96.75 210 ASP A C 1
ATOM 1611 O O . ASP A 1 210 ? -15.617 2.457 22.531 1 96.75 210 ASP A O 1
ATOM 1615 N N . ALA A 1 211 ? -14.422 4.227 21.984 1 95.44 211 ALA A N 1
ATOM 1616 C CA . ALA A 1 211 ? -15.016 5.184 22.906 1 95.44 211 ALA A CA 1
ATOM 1617 C C . ALA A 1 211 ? -14.75 6.617 22.469 1 95.44 211 ALA A C 1
ATOM 1619 O O . ALA A 1 211 ? -14.102 6.848 21.438 1 95.44 211 ALA A O 1
ATOM 1620 N N . THR A 1 212 ? -15.305 7.609 23.156 1 93.88 212 THR A N 1
ATOM 1621 C CA . THR A 1 212 ? -15.148 9.016 22.781 1 93.88 212 THR A CA 1
ATOM 1622 C C . THR A 1 212 ? -13.758 9.516 23.156 1 93.88 212 THR A C 1
ATOM 1624 O O . THR A 1 212 ? -13.117 10.219 22.359 1 93.88 212 THR A O 1
ATOM 1627 N N . ASN A 1 213 ? -13.266 9.125 24.359 1 95.94 213 ASN A N 1
ATOM 1628 C CA . ASN A 1 213 ? -11.969 9.562 24.859 1 95.94 213 ASN A CA 1
ATOM 1629 C C . ASN A 1 213 ? -11.719 11.039 24.562 1 95.94 213 ASN A C 1
ATOM 1631 O O . ASN A 1 213 ? -10.688 11.391 23.984 1 95.94 213 ASN A O 1
ATOM 1635 N N . SER A 1 214 ? -12.562 11.891 25.094 1 93.88 214 SER A N 1
ATOM 1636 C CA . SER A 1 214 ? -12.781 13.258 24.625 1 93.88 214 SER A CA 1
ATOM 1637 C C . SER A 1 214 ? -11.773 14.219 25.25 1 93.88 214 SER A C 1
ATOM 1639 O O . SER A 1 214 ? -11.594 15.336 24.75 1 93.88 214 SER A O 1
ATOM 1641 N N . THR A 1 215 ? -11.094 13.875 26.344 1 95.25 215 THR A N 1
ATOM 1642 C CA . THR A 1 215 ? -10.219 14.82 27.031 1 95.25 215 THR A CA 1
ATOM 1643 C C . THR A 1 215 ? -8.789 14.305 27.062 1 95.25 215 THR A C 1
ATOM 1645 O O . THR A 1 215 ? -8.547 13.102 26.969 1 95.25 215 THR A O 1
ATOM 1648 N N . ILE A 1 216 ? -7.848 15.203 27.203 1 97 216 ILE A N 1
ATOM 1649 C CA . ILE A 1 216 ? -6.434 14.875 27.328 1 97 216 ILE A CA 1
ATOM 1650 C C . ILE A 1 216 ? -6.211 14.039 28.594 1 97 216 ILE A C 1
ATOM 1652 O O . ILE A 1 216 ? -5.457 13.062 28.578 1 97 216 ILE A O 1
ATOM 1656 N N . LYS A 1 217 ? -6.945 14.438 29.672 1 94.88 217 LYS A N 1
ATOM 1657 C CA . LYS A 1 217 ? -6.836 13.719 30.938 1 94.88 217 LYS A CA 1
ATOM 1658 C C . LYS A 1 217 ? -7.176 12.242 30.766 1 94.88 217 LYS A C 1
ATOM 1660 O O . LYS A 1 217 ? -6.449 11.367 31.234 1 94.88 217 LYS A O 1
ATOM 1665 N N . ARG A 1 218 ? -8.242 11.984 30.109 1 94.69 218 ARG A N 1
ATOM 1666 C CA . ARG A 1 218 ? -8.68 10.625 29.812 1 94.69 218 ARG A CA 1
ATOM 1667 C C . ARG A 1 218 ? -7.645 9.875 28.984 1 94.69 218 ARG A C 1
ATOM 1669 O O . ARG A 1 218 ? -7.277 8.742 29.312 1 94.69 218 ARG A O 1
ATOM 1676 N N . ARG A 1 219 ? -7.109 10.414 27.938 1 97.25 219 ARG A N 1
ATOM 1677 C CA . ARG A 1 219 ? -6.164 9.766 27.031 1 97.25 219 ARG A CA 1
ATOM 1678 C C . ARG A 1 219 ? -4.824 9.531 27.703 1 97.25 219 ARG A C 1
ATOM 1680 O O . ARG A 1 219 ? -4.156 8.531 27.453 1 97.25 219 ARG A O 1
ATOM 1687 N N . LYS A 1 220 ? -4.488 10.477 28.578 1 96.31 220 LYS A N 1
ATOM 1688 C CA . LYS A 1 220 ? -3.283 10.297 29.375 1 96.31 220 LYS A CA 1
ATOM 1689 C C . LYS A 1 220 ? -3.404 9.07 30.281 1 96.31 220 LYS A C 1
ATOM 1691 O O . LYS A 1 220 ? -2.455 8.297 30.422 1 96.31 220 LYS A O 1
ATOM 1696 N N . ALA A 1 221 ? -4.555 8.961 30.891 1 95.44 221 ALA A N 1
ATOM 1697 C CA . ALA A 1 221 ? -4.793 7.828 31.781 1 95.44 221 ALA A CA 1
ATOM 1698 C C . ALA A 1 221 ? -4.734 6.512 31.016 1 95.44 221 ALA A C 1
ATOM 1700 O O . ALA A 1 221 ? -4.137 5.539 31.5 1 95.44 221 ALA A O 1
ATOM 1701 N N . LEU A 1 222 ? -5.324 6.461 29.891 1 97.25 222 LEU A N 1
ATOM 1702 C CA . LEU A 1 222 ? -5.309 5.262 29.062 1 97.25 222 LEU A CA 1
ATOM 1703 C C . LEU A 1 222 ? -3.887 4.918 28.641 1 97.25 222 LEU A C 1
ATOM 1705 O O . LEU A 1 222 ? -3.469 3.762 28.719 1 97.25 222 LEU A O 1
ATOM 1709 N N . PHE A 1 223 ? -3.18 5.91 28.156 1 97.38 223 PHE A N 1
ATOM 1710 C CA . PHE A 1 223 ? -1.8 5.738 27.703 1 97.38 223 PHE A CA 1
ATOM 1711 C C . PHE A 1 223 ? -0.941 5.16 28.828 1 97.38 223 PHE A C 1
ATOM 1713 O O . PHE A 1 223 ? -0.193 4.207 28.625 1 97.38 223 PHE A O 1
ATOM 1720 N N . LYS A 1 224 ? -1.1 5.742 29.984 1 95.94 224 LYS A N 1
ATOM 1721 C CA . LYS A 1 224 ? -0.334 5.301 31.156 1 95.94 224 LYS A CA 1
ATOM 1722 C C . LYS A 1 224 ? -0.67 3.855 31.516 1 95.94 224 LYS A C 1
ATOM 1724 O O . LYS A 1 224 ? 0.223 3.061 31.812 1 95.94 224 LYS A O 1
ATOM 1729 N N . GLN A 1 225 ? -1.916 3.557 31.516 1 96.5 225 GLN A N 1
ATOM 1730 C CA . GLN A 1 225 ? -2.348 2.205 31.844 1 96.5 225 GLN A CA 1
ATOM 1731 C C . GLN A 1 225 ? -1.733 1.181 30.891 1 96.5 225 GLN A C 1
ATOM 1733 O O . GLN A 1 225 ? -1.303 0.108 31.328 1 96.5 225 GLN A O 1
ATOM 1738 N N . ILE A 1 226 ? -1.674 1.432 29.641 1 97.62 226 ILE A N 1
ATOM 1739 C CA . ILE A 1 226 ? -1.123 0.535 28.625 1 97.62 226 ILE A CA 1
ATOM 1740 C C . ILE A 1 226 ? 0.378 0.367 28.859 1 97.62 226 ILE A C 1
ATOM 1742 O O . ILE A 1 226 ? 0.884 -0.757 28.891 1 97.62 226 ILE A O 1
ATOM 1746 N N . LYS A 1 227 ? 1.071 1.498 29.062 1 95.69 227 LYS A N 1
ATOM 1747 C CA . LYS A 1 227 ? 2.525 1.462 29.203 1 95.69 227 LYS A CA 1
ATOM 1748 C C . LYS A 1 227 ? 2.936 0.809 30.516 1 95.69 227 LYS A C 1
ATOM 1750 O O . LYS A 1 227 ? 3.971 0.143 30.578 1 95.69 227 LYS A O 1
ATOM 1755 N N . ASP A 1 228 ? 2.098 0.97 31.516 1 95.5 228 ASP A N 1
ATOM 1756 C CA . ASP A 1 228 ? 2.361 0.311 32.781 1 95.5 228 ASP A CA 1
ATOM 1757 C C . ASP A 1 228 ? 2.242 -1.206 32.656 1 95.5 228 ASP A C 1
ATOM 1759 O O . ASP A 1 228 ? 3.004 -1.949 33.281 1 95.5 228 ASP A O 1
ATOM 1763 N N . ARG A 1 229 ? 1.33 -1.617 31.906 1 95.62 229 ARG A N 1
ATOM 1764 C CA . ARG A 1 229 ? 1.109 -3.049 31.719 1 95.62 229 ARG A CA 1
ATOM 1765 C C . ARG A 1 229 ? 2.18 -3.652 30.812 1 95.62 229 ARG A C 1
ATOM 1767 O O . ARG A 1 229 ? 2.701 -4.734 31.094 1 95.62 229 ARG A O 1
ATOM 1774 N N . GLU A 1 230 ? 2.518 -2.971 29.703 1 94.19 230 GLU A N 1
ATOM 1775 C CA . GLU A 1 230 ? 3.535 -3.424 28.766 1 94.19 230 GLU A CA 1
ATOM 1776 C C . GLU A 1 230 ? 4.113 -2.252 27.969 1 94.19 230 GLU A C 1
ATOM 1778 O O . GLU A 1 230 ? 3.512 -1.801 27 1 94.19 230 GLU A O 1
ATOM 1783 N N . PRO A 1 231 ? 5.273 -1.855 28.266 1 91.56 231 PRO A N 1
ATOM 1784 C CA . PRO A 1 231 ? 5.859 -0.651 27.672 1 91.56 231 PRO A CA 1
ATOM 1785 C C . PRO A 1 231 ? 6.117 -0.796 26.172 1 91.56 231 PRO A C 1
ATOM 1787 O O . PRO A 1 231 ? 6.203 0.205 25.453 1 91.56 231 PRO A O 1
ATOM 1790 N N . LYS A 1 232 ? 6.18 -1.956 25.656 1 88.69 232 LYS A N 1
ATOM 1791 C CA . LYS A 1 232 ? 6.551 -2.174 24.25 1 88.69 232 LYS A CA 1
ATOM 1792 C C . LYS A 1 232 ? 5.324 -2.141 23.344 1 88.69 232 LYS A C 1
ATOM 1794 O O . LYS A 1 232 ? 5.453 -2.125 22.125 1 88.69 232 LYS A O 1
ATOM 1799 N N . LEU A 1 233 ? 4.176 -2.102 23.922 1 93.25 233 LEU A N 1
ATOM 1800 C CA . LEU A 1 233 ? 2.955 -2.094 23.125 1 93.25 233 LEU A CA 1
ATOM 1801 C C . LEU A 1 233 ? 2.809 -0.777 22.359 1 93.25 233 LEU A C 1
ATOM 1803 O O . LEU A 1 233 ? 3.014 0.297 22.938 1 93.25 233 LEU A O 1
ATOM 1807 N N . ASN A 1 234 ? 2.541 -0.93 21.094 1 93.94 234 ASN A N 1
ATOM 1808 C CA . ASN A 1 234 ? 2.303 0.268 20.297 1 93.94 234 ASN A CA 1
ATOM 1809 C C . ASN A 1 234 ? 0.887 0.802 20.5 1 93.94 234 ASN A C 1
ATOM 1811 O O . ASN A 1 234 ? -0.046 0.029 20.719 1 93.94 234 ASN A O 1
ATOM 1815 N N . ILE A 1 235 ? 0.812 2.137 20.469 1 97.56 235 ILE A N 1
ATOM 1816 C CA . ILE A 1 235 ? -0.475 2.799 20.641 1 97.56 235 ILE A CA 1
ATOM 1817 C C . ILE A 1 235 ? -0.731 3.75 19.484 1 97.56 235 ILE A C 1
ATOM 1819 O O . ILE A 1 235 ? 0.144 4.535 19.109 1 97.56 235 ILE A O 1
ATOM 1823 N N . LEU A 1 236 ? -1.884 3.641 18.844 1 97.81 236 LEU A N 1
ATOM 1824 C CA . LEU A 1 236 ? -2.318 4.543 17.797 1 97.81 236 LEU A CA 1
ATOM 1825 C C . LEU A 1 236 ? -3.648 5.199 18.141 1 97.81 236 LEU A C 1
ATOM 1827 O O . LEU A 1 236 ? -4.652 4.512 18.344 1 97.81 236 LEU A O 1
ATOM 1831 N N . PHE A 1 237 ? -3.652 6.488 18.312 1 98.5 237 PHE A N 1
ATOM 1832 C CA . PHE A 1 237 ? -4.902 7.223 18.469 1 98.5 237 PHE A CA 1
ATOM 1833 C C . PHE A 1 237 ? -5.516 7.543 17.109 1 98.5 237 PHE A C 1
ATOM 1835 O O . PHE A 1 237 ? -4.809 7.934 16.172 1 98.5 237 PHE A O 1
ATOM 1842 N N . ILE A 1 238 ? -6.797 7.32 16.938 1 98 238 ILE A N 1
ATOM 1843 C CA . ILE A 1 238 ? -7.504 7.695 15.719 1 98 238 ILE A CA 1
ATOM 1844 C C . ILE A 1 238 ? -8.688 8.594 16.062 1 98 238 ILE A C 1
ATOM 1846 O O . ILE A 1 238 ? -9.602 8.18 16.781 1 98 238 ILE A O 1
ATOM 1850 N N . GLU A 1 239 ? -8.672 9.789 15.602 1 98.25 239 GLU A N 1
ATOM 1851 C CA . GLU A 1 239 ? -9.773 10.727 15.836 1 98.25 239 GLU A CA 1
ATOM 1852 C C . GLU A 1 239 ? -10.656 10.867 14.602 1 98.25 239 GLU A C 1
ATOM 1854 O O . GLU A 1 239 ? -10.156 11.102 13.5 1 98.25 239 GLU A O 1
ATOM 1859 N N . SER A 1 240 ? -11.867 10.688 14.766 1 95.88 240 SER A N 1
ATOM 1860 C CA . SER A 1 240 ? -12.852 10.922 13.719 1 95.88 240 SER A CA 1
ATOM 1861 C C . SER A 1 240 ? -13.562 12.258 13.922 1 95.88 240 SER A C 1
ATOM 1863 O O . SER A 1 240 ? -14.211 12.477 14.953 1 95.88 240 SER A O 1
ATOM 1865 N N . VAL A 1 241 ? -13.406 13.141 12.977 1 95 241 VAL A N 1
ATOM 1866 C CA . VAL A 1 241 ? -14.031 14.461 13.008 1 95 241 VAL A CA 1
ATOM 1867 C C . VAL A 1 241 ? -15.023 14.594 11.852 1 95 241 VAL A C 1
ATOM 1869 O O . VAL A 1 241 ? -14.742 14.141 10.734 1 95 241 VAL A O 1
ATOM 1872 N N . CYS A 1 242 ? -16.172 15.062 12.109 1 91.25 242 CYS A N 1
ATOM 1873 C CA . CYS A 1 242 ? -17.172 15.312 11.07 1 91.25 242 CYS A CA 1
ATOM 1874 C C . CYS A 1 242 ? -17.609 16.766 11.086 1 91.25 242 CYS A C 1
ATOM 1876 O O . CYS A 1 242 ? -18.234 17.234 12.047 1 91.25 242 CYS A O 1
ATOM 1878 N N . GLN A 1 243 ? -17.281 17.5 10.062 1 87.25 243 GLN A N 1
ATOM 1879 C CA . GLN A 1 243 ? -17.625 18.906 9.938 1 87.25 243 GLN A CA 1
ATOM 1880 C C . GLN A 1 243 ? -18.797 19.109 8.977 1 87.25 243 GLN A C 1
ATOM 1882 O O . GLN A 1 243 ? -19.438 20.156 9 1 87.25 243 GLN A O 1
ATOM 1887 N N . ASP A 1 244 ? -19.047 18.172 8.242 1 83.38 244 ASP A N 1
ATOM 1888 C CA . ASP A 1 244 ? -20.188 18.234 7.332 1 83.38 244 ASP A CA 1
ATOM 1889 C C . ASP A 1 244 ? -21.516 18.109 8.094 1 83.38 244 ASP A C 1
ATOM 1891 O O . ASP A 1 244 ? -21.812 17.047 8.648 1 83.38 244 ASP A O 1
ATOM 1895 N N . GLU A 1 245 ? -22.281 19.094 8.039 1 83.5 245 GLU A N 1
ATOM 1896 C CA . GLU A 1 245 ? -23.516 19.172 8.828 1 83.5 245 GLU A CA 1
ATOM 1897 C C . GLU A 1 245 ? -24.531 18.141 8.359 1 83.5 245 GLU A C 1
ATOM 1899 O O . GLU A 1 245 ? -25.266 17.578 9.172 1 83.5 245 GLU A O 1
ATOM 1904 N N . LYS A 1 246 ? -24.578 17.953 7.117 1 79.5 246 LYS A N 1
ATOM 1905 C CA . LYS A 1 246 ? -25.531 16.984 6.586 1 79.5 246 LYS A CA 1
ATOM 1906 C C . LYS A 1 246 ? -25.188 15.57 7.039 1 79.5 246 LYS A C 1
ATOM 1908 O O . LYS A 1 246 ? -26.062 14.812 7.441 1 79.5 246 LYS A O 1
ATOM 1913 N N . LEU A 1 247 ? -23.969 15.305 6.941 1 79.69 247 LEU A N 1
ATOM 1914 C CA . LEU A 1 247 ? -23.5 14 7.395 1 79.69 247 LEU A CA 1
ATOM 1915 C C . LEU A 1 247 ? -23.734 13.828 8.891 1 79.69 247 LEU A C 1
ATOM 1917 O O . LEU A 1 247 ? -24.141 12.758 9.344 1 79.69 247 LEU A O 1
ATOM 1921 N N . LEU A 1 248 ? -23.5 14.82 9.633 1 85.31 248 LEU A N 1
ATOM 1922 C CA . LEU A 1 248 ? -23.688 14.781 11.078 1 85.31 248 LEU A CA 1
ATOM 1923 C C . LEU A 1 248 ? -25.156 14.523 11.438 1 85.31 248 LEU A C 1
ATOM 1925 O O . LEU A 1 248 ? -25.438 13.719 12.32 1 85.31 248 LEU A O 1
ATOM 1929 N N . GLU A 1 249 ? -26 15.188 10.758 1 83.38 249 GLU A N 1
ATOM 1930 C CA . GLU A 1 249 ? -27.438 15.016 10.992 1 83.38 249 GLU A CA 1
ATOM 1931 C C . GLU A 1 249 ? -27.875 13.586 10.672 1 83.38 249 GLU A C 1
ATOM 1933 O O . GLU A 1 249 ? -28.641 12.984 11.43 1 83.38 249 GLU A O 1
ATOM 1938 N N . ALA A 1 250 ? -27.375 13.117 9.578 1 79.5 250 ALA A N 1
ATOM 1939 C CA . ALA A 1 250 ? -27.703 11.75 9.195 1 79.5 250 ALA A CA 1
ATOM 1940 C C . ALA A 1 250 ? -27.203 10.75 10.242 1 79.5 250 ALA A C 1
ATOM 1942 O O . ALA A 1 250 ? -27.922 9.812 10.594 1 79.5 250 ALA A O 1
ATOM 1943 N N . ASN A 1 251 ? -26.062 10.93 10.719 1 82.25 251 ASN A N 1
ATOM 1944 C CA . ASN A 1 251 ? -25.484 10.062 11.742 1 82.25 251 ASN A CA 1
ATOM 1945 C C . ASN A 1 251 ? -26.281 10.109 13.039 1 82.25 251 ASN A C 1
ATOM 1947 O O . ASN A 1 251 ? -26.453 9.086 13.711 1 82.25 251 ASN A O 1
ATOM 1951 N N . MET A 1 252 ? -26.781 11.258 13.391 1 84 252 MET A N 1
ATOM 1952 C CA . MET A 1 252 ? -27.562 11.406 14.617 1 84 252 MET A CA 1
ATOM 1953 C C . MET A 1 252 ? -28.859 10.625 14.531 1 84 252 MET A C 1
ATOM 1955 O O . MET A 1 252 ? -29.281 10 15.508 1 84 252 MET A O 1
ATOM 1959 N N . HIS A 1 253 ? -29.375 10.656 13.383 1 80.62 253 HIS A N 1
ATOM 1960 C CA . HIS A 1 253 ? -30.625 9.922 13.203 1 80.62 253 HIS A CA 1
ATOM 1961 C C . HIS A 1 253 ? -30.391 8.414 13.266 1 80.62 253 HIS A C 1
ATOM 1963 O O . HIS A 1 253 ? -31.25 7.668 13.75 1 80.62 253 HIS A O 1
ATOM 1969 N N . LEU A 1 254 ? -29.297 8.023 12.773 1 77.81 254 LEU A N 1
ATOM 1970 C CA . LEU A 1 254 ? -28.953 6.602 12.828 1 77.81 254 LEU A CA 1
ATOM 1971 C C . LEU A 1 254 ? -28.75 6.148 14.273 1 77.81 254 LEU A C 1
ATOM 1973 O O . LEU A 1 254 ? -29.094 5.016 14.625 1 77.81 254 LEU A O 1
ATOM 1977 N N . LYS A 1 255 ? -28.203 6.98 15.039 1 79.69 255 LYS A N 1
ATOM 1978 C CA . LYS A 1 255 ? -27.938 6.652 16.438 1 79.69 255 LYS A CA 1
ATOM 1979 C C . LYS A 1 255 ? -29.234 6.43 17.203 1 79.69 255 LYS A C 1
ATOM 1981 O O . LYS A 1 255 ? -29.25 5.734 18.219 1 79.69 255 LYS A O 1
ATOM 1986 N N . LEU A 1 256 ? -30.297 7.023 16.703 1 79.12 256 LEU A N 1
ATOM 1987 C CA . LEU A 1 256 ? -31.594 6.879 17.375 1 79.12 256 LEU A CA 1
ATOM 1988 C C . LEU A 1 256 ? -32.094 5.445 17.266 1 79.12 256 LEU A C 1
ATOM 1990 O O . LEU A 1 256 ? -32.969 5.027 18.047 1 79.12 256 LEU A O 1
ATOM 1994 N N . ARG A 1 257 ? -31.5 4.754 16.359 1 74.5 257 ARG A N 1
ATOM 1995 C CA . ARG A 1 257 ? -31.891 3.354 16.188 1 74.5 257 ARG A CA 1
ATOM 1996 C C . ARG A 1 257 ? -31.016 2.441 17.062 1 74.5 257 ARG A C 1
ATOM 1998 O O . ARG A 1 257 ? -31.25 1.231 17.109 1 74.5 257 ARG A O 1
ATOM 2005 N N . GLY A 1 258 ? -30.156 2.986 17.734 1 73.81 258 GLY A N 1
ATOM 2006 C CA . GLY A 1 258 ? -29.234 2.217 18.578 1 73.81 258 GLY A CA 1
ATOM 2007 C C . GLY A 1 258 ? -29.844 1.804 19.891 1 73.81 258 GLY A C 1
ATOM 2008 O O . GLY A 1 258 ? -31 2.145 20.188 1 73.81 258 GLY A O 1
ATOM 2009 N N . PRO A 1 259 ? -29.062 1.074 20.609 1 74 259 PRO A N 1
ATOM 2010 C CA . PRO A 1 259 ? -29.562 0.455 21.828 1 74 259 PRO A CA 1
ATOM 2011 C C . PRO A 1 259 ? -29.938 1.48 22.906 1 74 259 PRO A C 1
ATOM 2013 O O . PRO A 1 259 ? -30.844 1.233 23.719 1 74 259 PRO A O 1
ATOM 2016 N N . ASP A 1 260 ? -29.344 2.652 22.906 1 74.88 260 ASP A N 1
ATOM 2017 C CA . ASP A 1 260 ? -29.578 3.641 23.953 1 74.88 260 ASP A CA 1
ATOM 2018 C C . ASP A 1 260 ? -30.953 4.281 23.797 1 74.88 260 ASP A C 1
ATOM 2020 O O . ASP A 1 260 ? -31.531 4.77 24.766 1 74.88 260 ASP A O 1
ATOM 2024 N N . TYR A 1 261 ? -31.484 4.246 22.594 1 78.44 261 TYR A N 1
ATOM 2025 C CA . TYR A 1 261 ? -32.719 4.988 22.344 1 78.44 261 TYR A CA 1
ATOM 2026 C C . TYR A 1 261 ? -33.812 4.074 21.781 1 78.44 261 TYR A C 1
ATOM 2028 O O . TYR A 1 261 ? -34.875 4.539 21.375 1 78.44 261 TYR A O 1
ATOM 2036 N N . ARG A 1 262 ? -33.531 2.842 21.734 1 77.44 262 ARG A N 1
ATOM 2037 C CA . ARG A 1 262 ? -34.5 1.894 21.203 1 77.44 262 ARG A CA 1
ATOM 2038 C C . ARG A 1 262 ? -35.812 2.004 21.938 1 77.44 262 ARG A C 1
ATOM 2040 O O . ARG A 1 262 ? -35.844 1.989 23.172 1 77.44 262 ARG A O 1
ATOM 2047 N N . GLY A 1 263 ? -36.906 2.143 21.234 1 73.12 263 GLY A N 1
ATOM 2048 C CA . GLY A 1 263 ? -38.219 2.146 21.812 1 73.12 263 GLY A CA 1
ATOM 2049 C C . GLY A 1 263 ? -38.625 3.5 22.359 1 73.12 263 GLY A C 1
ATOM 2050 O O . GLY A 1 263 ? -39.75 3.652 22.906 1 73.12 263 GLY A O 1
ATOM 2051 N N . LYS A 1 264 ? -37.781 4.453 22.328 1 82.75 264 LYS A N 1
ATOM 2052 C CA . LYS A 1 264 ? -38.094 5.785 22.828 1 82.75 264 LYS A CA 1
ATOM 2053 C C . LYS A 1 264 ? -38.594 6.691 21.719 1 82.75 264 LYS A C 1
ATOM 2055 O O . LYS A 1 264 ? -38.5 6.359 20.547 1 82.75 264 LYS A O 1
ATOM 2060 N N . ASP A 1 265 ? -39.219 7.746 22.125 1 85.69 265 ASP A N 1
ATOM 2061 C CA . ASP A 1 265 ? -39.75 8.727 21.156 1 85.69 265 ASP A CA 1
ATOM 2062 C C . ASP A 1 265 ? -38.594 9.336 20.344 1 85.69 265 ASP A C 1
ATOM 2064 O O . ASP A 1 265 ? -37.656 9.867 20.891 1 85.69 265 ASP A O 1
ATOM 2068 N N . PRO A 1 266 ? -38.719 9.258 19.078 1 83.56 266 PRO A N 1
ATOM 2069 C CA . PRO A 1 266 ? -37.656 9.695 18.203 1 83.56 266 PRO A CA 1
ATOM 2070 C C . PRO A 1 266 ? -37.312 11.172 18.375 1 83.56 266 PRO A C 1
ATOM 2072 O O . PRO A 1 266 ? -36.125 11.547 18.359 1 83.56 266 PRO A O 1
ATOM 2075 N N . GLN A 1 267 ? -38.312 12.008 18.562 1 86.5 267 GLN A N 1
ATOM 2076 C CA . GLN A 1 267 ? -38.062 13.445 18.688 1 86.5 267 GLN A CA 1
ATOM 2077 C C . GLN A 1 267 ? -37.375 13.766 20 1 86.5 267 GLN A C 1
ATOM 2079 O O . GLN A 1 267 ? -36.406 14.547 20.031 1 86.5 267 GLN A O 1
ATOM 2084 N N . LYS A 1 268 ? -37.906 13.18 21.016 1 87.69 268 LYS A N 1
ATOM 2085 C CA . LYS A 1 268 ? -37.281 13.383 22.312 1 87.69 268 LYS A CA 1
ATOM 2086 C C . LYS A 1 268 ? -35.875 12.789 22.359 1 87.69 268 LYS A C 1
ATOM 2088 O O . LYS A 1 268 ? -34.969 13.359 22.984 1 87.69 268 LYS A O 1
ATOM 2093 N N . SER A 1 269 ? -35.781 11.688 21.719 1 86.31 269 SER A N 1
ATOM 2094 C CA . SER A 1 269 ? -34.5 11.023 21.656 1 86.31 269 SER A CA 1
ATOM 2095 C C . SER A 1 269 ? -33.469 11.875 20.906 1 86.31 269 SER A C 1
ATOM 2097 O O . SER A 1 269 ? -32.312 11.977 21.328 1 86.31 269 SER A O 1
ATOM 2099 N N . LEU A 1 270 ? -33.906 12.445 19.859 1 88.5 270 LEU A N 1
ATOM 2100 C CA . LEU A 1 270 ? -33 13.305 19.078 1 88.5 270 LEU A CA 1
ATOM 2101 C C . LEU A 1 270 ? -32.562 14.508 19.906 1 88.5 270 LEU A C 1
ATOM 2103 O O . LEU A 1 270 ? -31.406 14.898 19.859 1 88.5 270 LEU A O 1
ATOM 2107 N N . ALA A 1 271 ? -33.5 15.07 20.578 1 88.81 271 ALA A N 1
ATOM 2108 C CA . ALA A 1 271 ? -33.188 16.219 21.406 1 88.81 271 ALA A CA 1
ATOM 2109 C C . ALA A 1 271 ? -32.188 15.844 22.516 1 88.81 271 ALA A C 1
ATOM 2111 O O . ALA A 1 271 ? -31.281 16.609 22.828 1 88.81 271 ALA A O 1
ATOM 2112 N N . ASP A 1 272 ? -32.5 14.766 23.109 1 88.38 272 ASP A N 1
ATOM 2113 C CA . ASP A 1 272 ? -31.594 14.281 24.156 1 88.38 272 ASP A CA 1
ATOM 2114 C C . ASP A 1 272 ? -30.203 14.016 23.609 1 88.38 272 ASP A C 1
ATOM 2116 O O . ASP A 1 272 ? -29.203 14.328 24.25 1 88.38 272 ASP A O 1
ATOM 2120 N N . PHE A 1 273 ? -30.172 13.398 22.531 1 87.56 273 PHE A N 1
ATOM 2121 C CA . PHE A 1 273 ? -28.891 13.078 21.922 1 87.56 273 PHE A CA 1
ATOM 2122 C C . PHE A 1 273 ? -28.109 14.352 21.594 1 87.56 273 PHE A C 1
ATOM 2124 O O . PHE A 1 273 ? -26.891 14.414 21.766 1 87.56 273 PHE A O 1
ATOM 2131 N N . ARG A 1 274 ? -28.781 15.289 21.125 1 89.62 274 ARG A N 1
ATOM 2132 C CA . ARG A 1 274 ? -28.156 16.578 20.828 1 89.62 274 ARG A CA 1
ATOM 2133 C C . ARG A 1 274 ? -27.578 17.203 22.094 1 89.62 274 ARG A C 1
ATOM 2135 O O . ARG A 1 274 ? -26.5 17.797 22.062 1 89.62 274 ARG A O 1
ATOM 2142 N N . LYS A 1 275 ? -28.281 17.047 23.141 1 89.5 275 LYS A N 1
ATOM 2143 C CA . LYS A 1 275 ? -27.781 17.516 24.422 1 89.5 275 LYS A CA 1
ATOM 2144 C C . LYS A 1 275 ? -26.531 16.75 24.844 1 89.5 275 LYS A C 1
ATOM 2146 O O . LYS A 1 275 ? -25.594 17.312 25.391 1 89.5 275 LYS A O 1
ATOM 2151 N N . ARG A 1 276 ? -26.609 15.516 24.594 1 87 276 ARG A N 1
ATOM 2152 C CA . ARG A 1 276 ? -25.469 14.664 24.875 1 87 276 ARG A CA 1
ATOM 2153 C C . ARG A 1 276 ? -24.234 15.109 24.078 1 87 276 ARG A C 1
ATOM 2155 O O . ARG A 1 276 ? -23.141 15.219 24.625 1 87 276 ARG A O 1
ATOM 2162 N N . VAL A 1 277 ? -24.406 15.352 22.844 1 88.44 277 VAL A N 1
ATOM 2163 C CA . VAL A 1 277 ? -23.344 15.805 21.969 1 88.44 277 VAL A CA 1
ATOM 2164 C C . VAL A 1 277 ? -22.797 17.141 22.469 1 88.44 277 VAL A C 1
ATOM 2166 O O . VAL A 1 277 ? -21.578 17.359 22.484 1 88.44 277 VAL A O 1
ATOM 2169 N N . ALA A 1 278 ? -23.656 17.969 22.891 1 89.38 278 ALA A N 1
ATOM 2170 C CA . ALA A 1 278 ? -23.266 19.281 23.406 1 89.38 278 ALA A CA 1
ATOM 2171 C C . ALA A 1 278 ? -22.469 19.156 24.703 1 89.38 278 ALA A C 1
ATOM 2173 O O . ALA A 1 278 ? -21.531 19.922 24.938 1 89.38 278 ALA A O 1
ATOM 2174 N N . ALA A 1 279 ? -22.938 18.25 25.5 1 87.56 279 ALA A N 1
ATOM 2175 C CA . ALA A 1 279 ? -22.219 18.016 26.75 1 87.56 279 ALA A CA 1
ATOM 2176 C C . ALA A 1 279 ? -20.781 17.578 26.484 1 87.56 279 ALA A C 1
ATOM 2178 O O . ALA A 1 279 ? -19.844 18.156 27.047 1 87.56 279 ALA A O 1
ATOM 2179 N N . TYR A 1 280 ? -20.594 16.672 25.641 1 87.69 280 TYR A N 1
ATOM 2180 C CA . TYR A 1 280 ? -19.266 16.234 25.266 1 87.69 280 TYR A CA 1
ATOM 2181 C C . TYR A 1 280 ? -18.484 17.375 24.609 1 87.69 280 TYR A C 1
ATOM 2183 O O . TYR A 1 280 ? -17.281 17.531 24.859 1 87.69 280 TYR A O 1
ATOM 2191 N N . GLY A 1 281 ? -19.141 18.094 23.812 1 90.75 281 GLY A N 1
ATOM 2192 C CA . GLY A 1 281 ? -18.531 19.188 23.078 1 90.75 281 GLY A CA 1
ATOM 2193 C C . GLY A 1 281 ? -17.969 20.266 23.984 1 90.75 281 GLY A C 1
ATOM 2194 O O . GLY A 1 281 ? -16.953 20.875 23.672 1 90.75 281 GLY A O 1
ATOM 2195 N N . SER A 1 282 ? -18.625 20.484 25.109 1 90.19 282 SER A N 1
ATOM 2196 C CA . SER A 1 282 ? -18.234 21.562 26.016 1 90.19 282 SER A CA 1
ATOM 2197 C C . SER A 1 282 ? -16.875 21.281 26.656 1 90.19 282 SER A C 1
ATOM 2199 O O . SER A 1 282 ? -16.172 22.219 27.047 1 90.19 282 SER A O 1
ATOM 2201 N N . ALA A 1 283 ? -16.516 20.062 26.688 1 91.62 283 ALA A N 1
ATOM 2202 C CA . ALA A 1 283 ? -15.242 19.703 27.328 1 91.62 283 ALA A CA 1
ATOM 2203 C C . ALA A 1 283 ? -14.312 19.016 26.328 1 91.62 283 ALA A C 1
ATOM 2205 O O . ALA A 1 283 ? -13.289 18.438 26.734 1 91.62 283 ALA A O 1
ATOM 2206 N N . TYR A 1 284 ? -14.594 19.047 25.094 1 94.75 284 TYR A N 1
ATOM 2207 C CA . TYR A 1 284 ? -13.875 18.266 24.094 1 94.75 284 TYR A CA 1
ATOM 2208 C C . TYR A 1 284 ? -12.492 18.859 23.828 1 94.75 284 TYR A C 1
ATOM 2210 O O . TYR A 1 284 ? -12.359 20.062 23.609 1 94.75 284 TYR A O 1
ATOM 2218 N N . GLU A 1 285 ? -11.461 18.094 23.906 1 96.69 285 GLU A N 1
ATOM 2219 C CA . GLU A 1 285 ? -10.086 18.422 23.547 1 96.69 285 GLU A CA 1
ATOM 2220 C C . GLU A 1 285 ? -9.586 17.547 22.406 1 96.69 285 GLU A C 1
ATOM 2222 O O . GLU A 1 285 ? -9.211 16.391 22.609 1 96.69 285 GLU A O 1
ATOM 2227 N N . PRO A 1 286 ? -9.539 18.125 21.188 1 96.31 286 PRO A N 1
ATOM 2228 C CA . PRO A 1 286 ? -9.141 17.312 20.031 1 96.31 286 PRO A CA 1
ATOM 2229 C C . PRO A 1 286 ? -7.684 16.859 20.094 1 96.31 286 PRO A C 1
ATOM 2231 O O . PRO A 1 286 ? -6.895 17.438 20.844 1 96.31 286 PRO A O 1
ATOM 2234 N N . LEU A 1 287 ? -7.324 15.82 19.312 1 97.5 287 LEU A N 1
ATOM 2235 C CA . LEU A 1 287 ? -5.922 15.461 19.141 1 97.5 287 LEU A CA 1
ATOM 2236 C C . LEU A 1 287 ? -5.137 16.594 18.5 1 97.5 287 LEU A C 1
ATOM 2238 O O . LEU A 1 287 ? -5.652 17.297 17.625 1 97.5 287 LEU A O 1
ATOM 2242 N N . GLY A 1 288 ? -3.896 16.734 18.906 1 95.06 288 GLY A N 1
ATOM 2243 C CA . GLY A 1 288 ? -3.102 17.828 18.344 1 95.06 288 GLY A CA 1
ATOM 2244 C C . GLY A 1 288 ? -1.801 18.047 19.094 1 95.06 288 GLY A C 1
ATOM 2245 O O . GLY A 1 288 ? -0.962 17.156 19.188 1 95.06 288 GLY A O 1
ATOM 2246 N N . ASP A 1 289 ? -1.724 19.203 19.719 1 94.12 289 ASP A N 1
ATOM 2247 C CA . ASP A 1 289 ? -0.461 19.688 20.266 1 94.12 289 ASP A CA 1
ATOM 2248 C C . ASP A 1 289 ? 0.039 18.781 21.391 1 94.12 289 ASP A C 1
ATOM 2250 O O . ASP A 1 289 ? 1.227 18.469 21.453 1 94.12 289 ASP A O 1
ATOM 2254 N N . TYR A 1 290 ? -0.849 18.453 22.25 1 95.62 290 TYR A N 1
ATOM 2255 C CA . TYR A 1 290 ? -0.419 17.625 23.375 1 95.62 290 TYR A CA 1
ATOM 2256 C C . TYR A 1 290 ? 0.205 16.328 22.891 1 95.62 290 TYR A C 1
ATOM 2258 O O . TYR A 1 290 ? 1.294 15.953 23.328 1 95.62 290 TYR A O 1
ATOM 2266 N N . GLU A 1 291 ? -0.491 15.594 22.031 1 95.94 291 GLU A N 1
ATOM 2267 C CA . GLU A 1 291 ? 0.009 14.328 21.5 1 95.94 291 GLU A CA 1
ATOM 2268 C C . GLU A 1 291 ? 1.319 14.523 20.75 1 95.94 291 GLU A C 1
ATOM 2270 O O . GLU A 1 291 ? 2.23 13.703 20.844 1 95.94 291 GLU A O 1
ATOM 2275 N N . GLU A 1 292 ? 1.438 15.578 20.016 1 93.38 292 GLU A N 1
ATOM 2276 C CA . GLU A 1 292 ? 2.645 15.867 19.25 1 93.38 292 GLU A CA 1
ATOM 2277 C C . GLU A 1 292 ? 3.824 16.172 20.172 1 93.38 292 GLU A C 1
ATOM 2279 O O . GLU A 1 292 ? 4.934 15.68 19.953 1 93.38 292 GLU A O 1
ATOM 2284 N N . ASP A 1 293 ? 3.566 16.922 21.234 1 92.5 293 ASP A N 1
ATOM 2285 C CA . ASP A 1 293 ? 4.609 17.281 22.188 1 92.5 293 ASP A CA 1
ATOM 2286 C C . ASP A 1 293 ? 5.109 16.047 22.938 1 92.5 293 ASP A C 1
ATOM 2288 O O . ASP A 1 293 ? 6.25 16.031 23.422 1 92.5 293 ASP A O 1
ATOM 2292 N N . HIS A 1 294 ? 4.242 15.094 23 1 93.44 294 HIS A N 1
ATOM 2293 C CA . HIS A 1 294 ? 4.602 13.922 23.781 1 93.44 294 HIS A CA 1
ATOM 2294 C C . HIS A 1 294 ? 4.922 12.734 22.891 1 93.44 294 HIS A C 1
ATOM 2296 O O . HIS A 1 294 ? 5.023 11.594 23.359 1 93.44 294 HIS A O 1
ATOM 2302 N N . GLY A 1 295 ? 5.027 12.945 21.625 1 90.44 295 GLY A N 1
ATOM 2303 C CA . GLY A 1 295 ? 5.449 11.93 20.672 1 90.44 295 GLY A CA 1
ATOM 2304 C C . GLY A 1 295 ? 4.438 10.812 20.516 1 90.44 295 GLY A C 1
ATOM 2305 O O . GLY A 1 295 ? 4.805 9.672 20.234 1 90.44 295 GLY A O 1
ATOM 2306 N N . MET A 1 296 ? 3.148 11.086 20.75 1 94.31 296 MET A N 1
ATOM 2307 C CA . MET A 1 296 ? 2.086 10.094 20.609 1 94.31 296 MET A CA 1
ATOM 2308 C C . MET A 1 296 ? 1.572 10.047 19.172 1 94.31 296 MET A C 1
ATOM 2310 O O . MET A 1 296 ? 1.172 11.078 18.625 1 94.31 296 MET A O 1
ATOM 2314 N N . GLN A 1 297 ? 1.646 8.867 18.641 1 94.88 297 GLN A N 1
ATOM 2315 C CA . GLN A 1 297 ? 1.232 8.719 17.25 1 94.88 297 GLN A CA 1
ATOM 2316 C C . GLN A 1 297 ? -0.284 8.82 17.109 1 94.88 297 GLN A C 1
ATOM 2318 O O . GLN A 1 297 ? -1.024 8.312 17.953 1 94.88 297 GLN A O 1
ATOM 2323 N N . TYR A 1 298 ? -0.765 9.492 16.016 1 97.44 298 TYR A N 1
ATOM 2324 C CA . TYR A 1 298 ? -2.211 9.547 15.82 1 97.44 298 TYR A CA 1
ATOM 2325 C C . TYR A 1 298 ? -2.562 9.758 14.352 1 97.44 298 TYR A C 1
ATOM 2327 O O . TYR A 1 298 ? -1.701 10.117 13.547 1 97.44 298 TYR A O 1
ATOM 2335 N N . ILE A 1 299 ? -3.719 9.383 14.016 1 96.38 299 ILE A N 1
ATOM 2336 C CA . ILE A 1 299 ? -4.379 9.672 12.742 1 96.38 299 ILE A CA 1
ATOM 2337 C C . ILE A 1 299 ? -5.648 10.484 12.992 1 96.38 299 ILE A C 1
ATOM 2339 O O . ILE A 1 299 ? -6.438 10.148 13.883 1 96.38 299 ILE A O 1
ATOM 2343 N N . LYS A 1 300 ? -5.758 11.547 12.367 1 96.56 300 LYS A N 1
ATOM 2344 C CA . LYS A 1 300 ? -6.984 12.344 12.406 1 96.56 300 LYS A CA 1
ATOM 2345 C C . LYS A 1 300 ? -7.703 12.312 11.062 1 96.56 300 LYS A C 1
ATOM 2347 O O . LYS A 1 300 ? -7.141 12.711 10.047 1 96.56 300 LYS A O 1
ATOM 2352 N N . MET A 1 301 ? -8.875 11.797 11.086 1 94.44 301 MET A N 1
ATOM 2353 C CA . MET A 1 301 ? -9.695 11.711 9.883 1 94.44 301 MET A CA 1
ATOM 2354 C C . MET A 1 301 ? -10.828 12.727 9.922 1 94.44 301 MET A C 1
ATOM 2356 O O . MET A 1 301 ? -11.664 12.695 10.82 1 94.44 301 MET A O 1
ATOM 2360 N N . ILE A 1 302 ? -10.828 13.609 8.945 1 92.5 302 ILE A N 1
ATOM 2361 C CA . ILE A 1 302 ? -11.852 14.641 8.875 1 92.5 302 ILE A CA 1
ATOM 2362 C C . ILE A 1 302 ? -12.797 14.359 7.707 1 92.5 302 ILE A C 1
ATOM 2364 O O . ILE A 1 302 ? -12.359 14.211 6.566 1 92.5 302 ILE A O 1
ATOM 2368 N N . ASP A 1 303 ? -14.094 14.266 7.93 1 87.69 303 ASP A N 1
ATOM 2369 C CA . ASP A 1 303 ? -15.156 14.062 6.949 1 87.69 303 ASP A CA 1
ATOM 2370 C C . ASP A 1 303 ? -14.875 12.836 6.082 1 87.69 303 ASP A C 1
ATOM 2372 O O . ASP A 1 303 ? -14.883 12.922 4.852 1 87.69 303 ASP A O 1
ATOM 2376 N N . VAL A 1 304 ? -14.648 11.742 6.762 1 79.06 304 VAL A N 1
ATOM 2377 C CA . VAL A 1 304 ? -14.516 10.406 6.18 1 79.06 304 VAL A CA 1
ATOM 2378 C C . VAL A 1 304 ? -13.445 10.422 5.086 1 79.06 304 VAL A C 1
ATOM 2380 O O . VAL A 1 304 ? -13.703 10 3.955 1 79.06 304 VAL A O 1
ATOM 2383 N N . GLY A 1 305 ? -12.305 11.109 5.305 1 79.25 305 GLY A N 1
ATOM 2384 C CA . GLY A 1 305 ? -11.148 10.969 4.43 1 79.25 305 GLY A CA 1
ATOM 2385 C C . GLY A 1 305 ? -10.945 12.156 3.514 1 79.25 305 GLY A C 1
ATOM 2386 O O . GLY A 1 305 ? -10.016 12.172 2.703 1 79.25 305 GLY A O 1
ATOM 2387 N N . ARG A 1 306 ? -11.852 13.18 3.629 1 87.12 306 ARG A N 1
ATOM 2388 C CA . ARG A 1 306 ? -11.602 14.391 2.859 1 87.12 306 ARG A CA 1
ATOM 2389 C C . ARG A 1 306 ? -10.25 15 3.223 1 87.12 306 ARG A C 1
ATOM 2391 O O . ARG A 1 306 ? -9.539 15.508 2.354 1 87.12 306 ARG A O 1
ATOM 2398 N N . LYS A 1 307 ? -10 14.977 4.457 1 92.62 307 LYS A N 1
ATOM 2399 C CA . LYS A 1 307 ? -8.711 15.414 4.98 1 92.62 307 LYS A CA 1
ATOM 2400 C C . LYS A 1 307 ? -8.195 14.445 6.043 1 92.62 307 LYS A C 1
ATOM 2402 O O . LYS A 1 307 ? -8.953 14.008 6.91 1 92.62 307 LYS A O 1
ATOM 2407 N N . ILE A 1 308 ? -6.914 14.07 5.926 1 94 308 ILE A N 1
ATOM 2408 C CA . ILE A 1 308 ? -6.324 13.141 6.875 1 94 308 ILE A CA 1
ATOM 2409 C C . ILE A 1 308 ? -4.98 13.68 7.363 1 94 308 ILE A C 1
ATOM 2411 O O . ILE A 1 308 ? -4.195 14.203 6.574 1 94 308 ILE A O 1
ATOM 2415 N N . ILE A 1 309 ? -4.77 13.562 8.648 1 95.19 309 ILE A N 1
ATOM 2416 C CA . ILE A 1 309 ? -3.52 13.984 9.266 1 95.19 309 ILE A CA 1
ATOM 2417 C C . ILE A 1 309 ? -2.865 12.797 9.969 1 95.19 309 ILE A C 1
ATOM 2419 O O . ILE A 1 309 ? -3.514 12.102 10.75 1 95.19 309 ILE A O 1
ATOM 2423 N N . HIS A 1 310 ? -1.635 12.609 9.633 1 93.38 310 HIS A N 1
ATOM 2424 C CA . HIS A 1 310 ? -0.806 11.602 10.281 1 93.38 310 HIS A CA 1
ATOM 2425 C C . HIS A 1 310 ? 0.317 12.25 11.086 1 93.38 310 HIS A C 1
ATOM 2427 O O . HIS A 1 310 ? 0.971 13.18 10.609 1 93.38 310 HIS A O 1
ATOM 2433 N N . PHE A 1 311 ? 0.42 11.734 12.328 1 94.38 311 PHE A N 1
ATOM 2434 C CA . PHE A 1 311 ? 1.559 12.195 13.109 1 94.38 311 PHE A CA 1
ATOM 2435 C C . PHE A 1 311 ? 2.373 11.016 13.633 1 94.38 311 PHE A C 1
ATOM 2437 O O . PHE A 1 311 ? 1.854 10.164 14.359 1 94.38 311 PHE A O 1
ATOM 2444 N N . ARG A 1 312 ? 3.674 10.891 13.227 1 89.88 312 ARG A N 1
ATOM 2445 C CA . ARG A 1 312 ? 4.699 9.969 13.703 1 89.88 312 ARG A CA 1
ATOM 2446 C C . ARG A 1 312 ? 4.234 8.523 13.586 1 89.88 312 ARG A C 1
ATOM 2448 O O . ARG A 1 312 ? 4.305 7.766 14.555 1 89.88 312 ARG A O 1
ATOM 2455 N N . LEU A 1 313 ? 3.703 8.211 12.43 1 88.31 313 LEU A N 1
ATOM 2456 C CA . LEU A 1 313 ? 3.26 6.836 12.211 1 88.31 313 LEU A CA 1
ATOM 2457 C C . LEU A 1 313 ? 4.449 5.879 12.188 1 88.31 313 LEU A C 1
ATOM 2459 O O . LEU A 1 313 ? 5.438 6.125 11.492 1 88.31 313 LEU A O 1
ATOM 2463 N N . GLN A 1 314 ? 4.312 4.922 13.07 1 82.5 314 GLN A N 1
ATOM 2464 C CA . GLN A 1 314 ? 5.363 3.912 13.156 1 82.5 314 GLN A CA 1
ATOM 2465 C C . GLN A 1 314 ? 4.773 2.504 13.141 1 82.5 314 GLN A C 1
ATOM 2467 O O . GLN A 1 314 ? 3.643 2.291 13.578 1 82.5 314 GLN A O 1
ATOM 2472 N N . GLY A 1 315 ? 5.52 1.625 12.562 1 82.75 315 GLY A N 1
ATOM 2473 C CA . GLY A 1 315 ? 5.105 0.232 12.547 1 82.75 315 GLY A CA 1
ATOM 2474 C C . GLY A 1 315 ? 4.281 -0.131 11.328 1 82.75 315 GLY A C 1
ATOM 2475 O O . GLY A 1 315 ? 3.656 0.737 10.711 1 82.75 315 GLY A O 1
ATOM 2476 N N . PHE A 1 316 ? 4.254 -1.355 11.047 1 83.25 316 PHE A N 1
ATOM 2477 C CA . PHE A 1 316 ? 3.615 -1.812 9.812 1 83.25 316 PHE A CA 1
ATOM 2478 C C . PHE A 1 316 ? 2.098 -1.788 9.953 1 83.25 316 PHE A C 1
ATOM 2480 O O . PHE A 1 316 ? 1.386 -1.49 8.992 1 83.25 316 PHE A O 1
ATOM 2487 N N . LEU A 1 317 ? 1.593 -2.104 11.172 1 91.12 317 LEU A N 1
ATOM 2488 C CA . LEU A 1 317 ? 0.146 -2.127 11.359 1 91.12 317 LEU A CA 1
ATOM 2489 C C . LEU A 1 317 ? -0.438 -0.723 11.258 1 91.12 317 LEU A C 1
ATOM 2491 O O . LEU A 1 317 ? -1.436 -0.509 10.57 1 91.12 317 LEU A O 1
ATOM 2495 N N . ALA A 1 318 ? 0.229 0.236 11.922 1 91.75 318 ALA A N 1
ATOM 2496 C CA . ALA A 1 318 ? -0.243 1.617 11.883 1 91.75 318 ALA A CA 1
ATOM 2497 C C . ALA A 1 318 ? -0.204 2.17 10.461 1 91.75 318 ALA A C 1
ATOM 2499 O O . ALA A 1 318 ? -1.153 2.816 10.016 1 91.75 318 ALA A O 1
ATOM 2500 N N . CYS A 1 319 ? 0.813 1.828 9.75 1 87.88 319 CYS A N 1
ATOM 2501 C CA . CYS A 1 319 ? 0.948 2.287 8.375 1 87.88 319 CYS A CA 1
ATOM 2502 C C . CYS A 1 319 ? -0.073 1.606 7.473 1 87.88 319 CYS A C 1
ATOM 2504 O O . CYS A 1 319 ? -0.628 2.236 6.57 1 87.88 319 CYS A O 1
ATOM 2506 N N . GLY A 1 320 ? -0.252 0.351 7.742 1 89.25 320 GLY A N 1
ATOM 2507 C CA . GLY A 1 320 ? -1.276 -0.367 7 1 89.25 320 GLY A CA 1
ATOM 2508 C C . GLY A 1 320 ? -2.666 0.213 7.188 1 89.25 320 GLY A C 1
ATOM 2509 O O . GLY A 1 320 ? -3.424 0.344 6.223 1 89.25 320 GLY A O 1
ATOM 2510 N N . ILE A 1 321 ? -2.969 0.577 8.43 1 93.56 321 ILE A N 1
ATOM 2511 C CA . ILE A 1 321 ? -4.258 1.186 8.742 1 93.56 321 ILE A CA 1
ATOM 2512 C C . ILE A 1 321 ? -4.387 2.523 8.023 1 93.56 321 ILE A C 1
ATOM 2514 O O . ILE A 1 321 ? -5.422 2.811 7.414 1 93.56 321 ILE A O 1
ATOM 2518 N N . ALA A 1 322 ? -3.33 3.299 8.047 1 91.31 322 ALA A N 1
ATOM 2519 C CA . ALA A 1 322 ? -3.34 4.605 7.398 1 91.31 322 ALA A CA 1
ATOM 2520 C C . ALA A 1 322 ? -3.584 4.473 5.898 1 91.31 322 ALA A C 1
ATOM 2522 O O . ALA A 1 322 ? -4.41 5.191 5.332 1 91.31 322 ALA A O 1
ATOM 2523 N N . SER A 1 323 ? -2.922 3.523 5.305 1 87.62 323 SER A N 1
ATOM 2524 C CA . SER A 1 323 ? -3.051 3.297 3.869 1 87.62 323 SER A CA 1
ATOM 2525 C C . SER A 1 323 ? -4.465 2.859 3.504 1 87.62 323 SER A C 1
ATOM 2527 O O . SER A 1 323 ? -4.961 3.18 2.422 1 87.62 323 SER A O 1
ATOM 2529 N N . TYR A 1 324 ? -5.016 2.148 4.391 1 90.75 324 TYR A N 1
ATOM 2530 C CA . TYR A 1 324 ? -6.375 1.657 4.176 1 90.75 324 TYR A CA 1
ATOM 2531 C C . TYR A 1 324 ? -7.395 2.775 4.355 1 90.75 324 TYR A C 1
ATOM 2533 O O . TYR A 1 324 ? -8.312 2.92 3.545 1 90.75 324 TYR A O 1
ATOM 2541 N N . LEU A 1 325 ? -7.25 3.633 5.336 1 88.5 325 LEU A N 1
ATOM 2542 C CA . LEU A 1 325 ? -8.227 4.652 5.707 1 88.5 325 LEU A CA 1
ATOM 2543 C C . LEU A 1 325 ? -8.312 5.734 4.637 1 88.5 325 LEU A C 1
ATOM 2545 O O . LEU A 1 325 ? -9.375 6.336 4.438 1 88.5 325 LEU A O 1
ATOM 2549 N N . PHE A 1 326 ? -7.352 5.992 3.932 1 82.81 326 PHE A N 1
ATOM 2550 C CA . PHE A 1 326 ? -7.438 7.094 2.982 1 82.81 326 PHE A CA 1
ATOM 2551 C C . PHE A 1 326 ? -8.156 6.66 1.71 1 82.81 326 PHE A C 1
ATOM 2553 O O . PHE A 1 326 ? -8.523 7.496 0.881 1 82.81 326 PHE A O 1
ATOM 2560 N N . THR A 1 327 ? -8.484 5.352 1.61 1 83.94 327 THR A N 1
ATOM 2561 C CA . THR A 1 327 ? -9.227 4.871 0.451 1 83.94 327 THR A CA 1
ATOM 2562 C C . THR A 1 327 ? -10.734 4.988 0.684 1 83.94 327 THR A C 1
ATOM 2564 O O . THR A 1 327 ? -11.531 4.773 -0.234 1 83.94 327 THR A O 1
ATOM 2567 N N . PHE A 1 328 ? -11.07 5.43 1.799 1 82.31 328 PHE A N 1
ATOM 2568 C CA . PHE A 1 328 ? -12.477 5.398 2.195 1 82.31 328 PHE A CA 1
ATOM 2569 C C . PHE A 1 328 ? -13.258 6.492 1.483 1 82.31 328 PHE A C 1
ATOM 2571 O O . PHE A 1 328 ? -12.773 7.613 1.332 1 82.31 328 PHE A O 1
ATOM 2578 N N . ASN A 1 329 ? -14.422 6.117 0.96 1 80.81 329 ASN A N 1
ATOM 2579 C CA . ASN A 1 329 ? -15.414 7.07 0.481 1 80.81 329 ASN A CA 1
ATOM 2580 C C . ASN A 1 329 ? -16.828 6.535 0.657 1 80.81 329 ASN A C 1
ATOM 2582 O O . ASN A 1 329 ? -17.031 5.34 0.88 1 80.81 329 ASN A O 1
ATOM 2586 N N . LEU A 1 330 ? -17.781 7.406 0.616 1 79.69 330 LEU A N 1
ATOM 2587 C CA . LEU A 1 330 ? -19.172 7.027 0.883 1 79.69 330 LEU A CA 1
ATOM 2588 C C . LEU A 1 330 ? -20 7.043 -0.398 1 79.69 330 LEU A C 1
ATOM 2590 O O . LEU A 1 330 ? -21.219 7.035 -0.348 1 79.69 330 LEU A O 1
ATOM 2594 N N . SER A 1 331 ? -19.312 7.07 -1.518 1 83.44 331 SER A N 1
ATOM 2595 C CA . SER A 1 331 ? -20.047 7.098 -2.783 1 83.44 331 SER A CA 1
ATOM 2596 C C . SER A 1 331 ? -20.859 5.824 -2.982 1 83.44 331 SER A C 1
ATOM 2598 O O . SER A 1 331 ? -20.344 4.719 -2.842 1 83.44 331 SER A O 1
ATOM 2600 N N . PRO A 1 332 ? -22.125 6.039 -3.205 1 87.31 332 PRO A N 1
ATOM 2601 C CA . PRO A 1 332 ? -22.922 4.844 -3.484 1 87.31 332 PRO A CA 1
ATOM 2602 C C . PRO A 1 332 ? -22.5 4.141 -4.773 1 87.31 332 PRO A C 1
ATOM 2604 O O . PRO A 1 332 ? -22.188 4.801 -5.766 1 87.31 332 PRO A O 1
ATOM 2607 N N . ARG A 1 333 ? -22.391 2.881 -4.723 1 91.31 333 ARG A N 1
ATOM 2608 C CA . ARG A 1 333 ? -22.016 2.094 -5.895 1 91.31 333 ARG A CA 1
ATOM 2609 C C . ARG A 1 333 ? -22.375 0.622 -5.699 1 91.31 333 ARG A C 1
ATOM 2611 O O . ARG A 1 333 ? -22.672 0.192 -4.582 1 91.31 333 ARG A O 1
ATOM 2618 N N . GLN A 1 334 ? -22.328 -0.072 -6.785 1 94.75 334 GLN A N 1
ATOM 2619 C CA . GLN A 1 334 ? -22.562 -1.513 -6.754 1 94.75 334 GLN A CA 1
ATOM 2620 C C . GLN A 1 334 ? -21.281 -2.283 -7.047 1 94.75 334 GLN A C 1
ATOM 2622 O O . GLN A 1 334 ? -20.547 -1.945 -7.977 1 94.75 334 GLN A O 1
ATOM 2627 N N . ILE A 1 335 ? -21.047 -3.236 -6.234 1 96.62 335 ILE A N 1
ATOM 2628 C CA . ILE A 1 335 ? -19.938 -4.164 -6.445 1 96.62 335 ILE A CA 1
ATOM 2629 C C . ILE A 1 335 ? -20.484 -5.559 -6.75 1 96.62 335 ILE A C 1
ATOM 2631 O O . ILE A 1 335 ? -21.188 -6.152 -5.926 1 96.62 335 ILE A O 1
ATOM 2635 N N . TRP A 1 336 ? -20.172 -6.023 -7.953 1 98.38 336 TRP A N 1
ATOM 2636 C CA . TRP A 1 336 ? -20.641 -7.332 -8.398 1 98.38 336 TRP A CA 1
ATOM 2637 C C . TRP A 1 336 ? -19.5 -8.336 -8.438 1 98.38 336 TRP A C 1
ATOM 2639 O O . TRP A 1 336 ? -18.391 -8.008 -8.859 1 98.38 336 TRP A O 1
ATOM 2649 N N . ILE A 1 337 ? -19.766 -9.578 -7.969 1 97.94 337 ILE A N 1
ATOM 2650 C CA . ILE A 1 337 ? -18.766 -10.633 -7.973 1 97.94 337 ILE A CA 1
ATOM 2651 C C . ILE A 1 337 ? -19.375 -11.922 -8.531 1 97.94 337 ILE A C 1
ATOM 2653 O O . ILE A 1 337 ? -20.469 -12.32 -8.133 1 97.94 337 ILE A O 1
ATOM 2657 N N . THR A 1 338 ? -18.688 -12.516 -9.469 1 98.62 338 THR A N 1
ATOM 2658 C CA . THR A 1 338 ? -19.109 -13.797 -10.008 1 98.62 338 THR A CA 1
ATOM 2659 C C . THR A 1 338 ? -17.906 -14.594 -10.516 1 98.62 338 THR A C 1
ATOM 2661 O O . THR A 1 338 ? -16.859 -14.023 -10.797 1 98.62 338 THR A O 1
ATOM 2664 N N . ARG A 1 339 ? -18.062 -15.875 -10.562 1 98.19 339 ARG A N 1
ATOM 2665 C CA . ARG A 1 339 ? -17.094 -16.703 -11.258 1 98.19 339 ARG A CA 1
ATOM 2666 C C . ARG A 1 339 ? -17.328 -16.688 -12.766 1 98.19 339 ARG A C 1
ATOM 2668 O O . ARG A 1 339 ? -18.422 -16.344 -13.219 1 98.19 339 ARG A O 1
ATOM 2675 N N . HIS A 1 340 ? -16.312 -17.047 -13.469 1 98.56 340 HIS A N 1
ATOM 2676 C CA . HIS A 1 340 ? -16.438 -17.188 -14.922 1 98.56 340 HIS A CA 1
ATOM 2677 C C . HIS A 1 340 ? -17.469 -18.25 -15.281 1 98.56 340 HIS A C 1
ATOM 2679 O O . HIS A 1 340 ? -17.906 -19.016 -14.422 1 98.56 340 HIS A O 1
ATOM 2685 N N . GLY A 1 341 ? -17.859 -18.25 -16.594 1 98.31 341 GLY A N 1
ATOM 2686 C CA . GLY A 1 341 ? -18.719 -19.312 -17.078 1 98.31 341 GLY A CA 1
ATOM 2687 C C . GLY A 1 341 ? -18.062 -20.672 -17.062 1 98.31 341 GLY A C 1
ATOM 2688 O O . GLY A 1 341 ? -16.844 -20.781 -16.953 1 98.31 341 GLY A O 1
ATOM 2689 N N . LYS A 1 342 ? -18.891 -21.703 -17.203 1 97.81 342 LYS A N 1
ATOM 2690 C CA . LYS A 1 342 ? -18.375 -23.078 -17.188 1 97.81 342 LYS A CA 1
ATOM 2691 C C . LYS A 1 342 ? -17.328 -23.281 -18.281 1 97.81 342 LYS A C 1
ATOM 2693 O O . LYS A 1 342 ? -17.609 -23.016 -19.453 1 97.81 342 LYS A O 1
ATOM 2698 N N . SER A 1 343 ? -16.172 -23.688 -17.891 1 97.44 343 SER A N 1
ATOM 2699 C CA . SER A 1 343 ? -15.07 -23.922 -18.812 1 97.44 343 SER A CA 1
ATOM 2700 C C . SER A 1 343 ? -14.938 -25.406 -19.141 1 97.44 343 SER A C 1
ATOM 2702 O O . SER A 1 343 ? -15.555 -26.25 -18.5 1 97.44 343 SER A O 1
ATOM 2704 N N . VAL A 1 344 ? -14.117 -25.734 -20.125 1 97.19 344 VAL A N 1
ATOM 2705 C CA . VAL A 1 344 ? -13.836 -27.125 -20.484 1 97.19 344 VAL A CA 1
ATOM 2706 C C . VAL A 1 344 ? -13.156 -27.844 -19.328 1 97.19 344 VAL A C 1
ATOM 2708 O O . VAL A 1 344 ? -13.5 -28.984 -19.016 1 97.19 344 VAL A O 1
ATOM 2711 N N . ASP A 1 345 ? -12.273 -27.172 -18.641 1 94.81 345 ASP A N 1
ATOM 2712 C CA . ASP A 1 345 ? -11.586 -27.766 -17.5 1 94.81 345 ASP A CA 1
ATOM 2713 C C . ASP A 1 345 ? -12.562 -28.062 -16.359 1 94.81 345 ASP A C 1
ATOM 2715 O O . ASP A 1 345 ? -12.391 -29.047 -15.633 1 94.81 345 ASP A O 1
ATOM 2719 N N . ASN A 1 346 ? -13.531 -27.219 -16.188 1 94.88 346 ASN A N 1
ATOM 2720 C CA . ASN A 1 346 ? -14.562 -27.484 -15.195 1 94.88 346 ASN A CA 1
ATOM 2721 C C . ASN A 1 346 ? -15.281 -28.797 -15.484 1 94.88 346 ASN A C 1
ATOM 2723 O O . ASN A 1 346 ? -15.562 -29.578 -14.562 1 94.88 346 ASN A O 1
ATOM 2727 N N . THR A 1 347 ? -15.586 -29.016 -16.734 1 95.5 347 THR A N 1
ATOM 2728 C CA . THR A 1 347 ? -16.281 -30.234 -17.156 1 95.5 347 THR A CA 1
ATOM 2729 C C . THR A 1 347 ? -15.43 -31.469 -16.891 1 95.5 347 THR A C 1
ATOM 2731 O O . THR A 1 347 ? -15.953 -32.531 -16.516 1 95.5 347 THR A O 1
ATOM 2734 N N . LEU A 1 348 ? -14.211 -31.312 -17.016 1 94.94 348 LEU A N 1
ATOM 2735 C CA . LEU A 1 348 ? -13.281 -32.438 -16.859 1 94.94 348 LEU A CA 1
ATOM 2736 C C . LEU A 1 348 ? -12.844 -32.562 -15.406 1 94.94 348 LEU A C 1
ATOM 2738 O O . LEU A 1 348 ? -12.125 -33.531 -15.07 1 94.94 348 LEU A O 1
ATOM 2742 N N . GLY A 1 349 ? -13.195 -31.625 -14.539 1 93.81 349 GLY A N 1
ATOM 2743 C CA . GLY A 1 349 ? -12.852 -31.672 -13.125 1 93.81 349 GLY A CA 1
ATOM 2744 C C . GLY A 1 349 ? -11.391 -31.359 -12.852 1 93.81 349 GLY A C 1
ATOM 2745 O O . GLY A 1 349 ? -10.828 -31.812 -11.852 1 93.81 349 GLY A O 1
ATOM 2746 N N . LYS A 1 350 ? -10.773 -30.641 -13.734 1 94 350 LYS A N 1
ATOM 2747 C CA . LYS A 1 350 ? -9.359 -30.312 -13.594 1 94 350 LYS A CA 1
ATOM 2748 C C . LYS A 1 350 ? -9.164 -29.047 -12.766 1 94 350 LYS A C 1
ATOM 2750 O O . LYS A 1 350 ? -9.953 -28.109 -12.867 1 94 350 LYS A O 1
ATOM 2755 N N . ILE A 1 351 ? -8.117 -29.094 -11.992 1 90.94 351 ILE A N 1
ATOM 2756 C CA . ILE A 1 351 ? -7.781 -27.922 -11.172 1 90.94 351 ILE A CA 1
ATOM 2757 C C . ILE A 1 351 ? -6.863 -27 -11.953 1 90.94 351 ILE A C 1
ATOM 2759 O O . ILE A 1 351 ? -5.973 -27.453 -12.68 1 90.94 351 ILE A O 1
ATOM 2763 N N . GLY A 1 352 ? -7.094 -25.703 -11.758 1 89.06 352 GLY A N 1
ATOM 2764 C CA . GLY A 1 352 ? -6.27 -24.703 -12.422 1 89.06 352 GLY A CA 1
ATOM 2765 C C . GLY A 1 352 ? -6.484 -24.656 -13.922 1 89.06 352 GLY A C 1
ATOM 2766 O O . GLY A 1 352 ? -7.621 -24.578 -14.391 1 89.06 352 GLY A O 1
ATOM 2767 N N . GLY A 1 353 ? -5.477 -24.578 -14.68 1 87.75 353 GLY A N 1
ATOM 2768 C CA . GLY A 1 353 ? -5.535 -24.562 -16.141 1 87.75 353 GLY A CA 1
ATOM 2769 C C . GLY A 1 353 ? -6.074 -23.25 -16.688 1 87.75 353 GLY A C 1
ATOM 2770 O O . GLY A 1 353 ? -6.352 -22.312 -15.938 1 87.75 353 GLY A O 1
ATOM 2771 N N . ASP A 1 354 ? -6.188 -23.188 -18.031 1 91.38 354 ASP A N 1
ATOM 2772 C CA . ASP A 1 354 ? -6.672 -22.031 -18.766 1 91.38 354 ASP A CA 1
ATOM 2773 C C . ASP A 1 354 ? -7.449 -22.438 -20.016 1 91.38 354 ASP A C 1
ATOM 2775 O O . ASP A 1 354 ? -7.105 -22.047 -21.141 1 91.38 354 ASP A O 1
ATOM 2779 N N . SER A 1 355 ? -8.508 -23.125 -19.781 1 93.81 355 SER A N 1
ATOM 2780 C CA . SER A 1 355 ? -9.273 -23.672 -20.891 1 93.81 355 SER A CA 1
ATOM 2781 C C . SER A 1 355 ? -10.328 -22.672 -21.375 1 93.81 355 SER A C 1
ATOM 2783 O O . SER A 1 355 ? -10.586 -21.672 -20.703 1 93.81 355 SER A O 1
ATOM 2785 N N . ASP A 1 356 ? -10.898 -22.953 -22.484 1 96.94 356 ASP A N 1
ATOM 2786 C CA . ASP A 1 356 ? -11.984 -22.172 -23.062 1 96.94 356 ASP A CA 1
ATOM 2787 C C . ASP A 1 356 ? -13.297 -22.438 -22.328 1 96.94 356 ASP A C 1
ATOM 2789 O O . ASP A 1 356 ? -13.398 -23.391 -21.547 1 96.94 356 ASP A O 1
ATOM 2793 N N . LEU A 1 357 ? -14.242 -21.547 -22.625 1 97.88 357 LEU A N 1
ATOM 2794 C CA . LEU A 1 357 ? -15.594 -21.766 -22.125 1 97.88 357 LEU A CA 1
ATOM 2795 C C . LEU A 1 357 ? -16.297 -22.875 -22.906 1 97.88 357 LEU A C 1
ATOM 2797 O O . LEU A 1 357 ? -15.969 -23.109 -24.062 1 97.88 357 LEU A O 1
ATOM 2801 N N . THR A 1 358 ? -17.172 -23.562 -22.266 1 97.69 358 THR A N 1
ATOM 2802 C CA . THR A 1 358 ? -18.125 -24.422 -22.953 1 97.69 358 THR A CA 1
ATOM 2803 C C . THR A 1 358 ? -19.234 -23.594 -23.594 1 97.69 358 THR A C 1
ATOM 2805 O O . THR A 1 358 ? -19.312 -22.375 -23.375 1 97.69 358 THR A O 1
ATOM 2808 N N . GLU A 1 359 ? -20.078 -24.234 -24.344 1 96.5 359 GLU A N 1
ATOM 2809 C CA . GLU A 1 359 ? -21.234 -23.531 -24.891 1 96.5 359 GLU A CA 1
ATOM 2810 C C . GLU A 1 359 ? -22.125 -22.984 -23.797 1 96.5 359 GLU A C 1
ATOM 2812 O O . GLU A 1 359 ? -22.625 -21.859 -23.906 1 96.5 359 GLU A O 1
ATOM 2817 N N . GLU A 1 360 ? -22.344 -23.75 -22.828 1 96.38 360 GLU A N 1
ATOM 2818 C CA . GLU A 1 360 ? -23.125 -23.312 -21.672 1 96.38 360 GLU A CA 1
ATOM 2819 C C . GLU A 1 360 ? -22.484 -22.078 -21.016 1 96.38 360 GLU A C 1
ATOM 2821 O O . GLU A 1 360 ? -23.188 -21.172 -20.578 1 96.38 360 GLU A O 1
ATOM 2826 N N . GLY A 1 361 ? -21.172 -22.125 -20.906 1 97.75 361 GLY A N 1
ATOM 2827 C CA . GLY A 1 361 ? -20.453 -20.984 -20.359 1 97.75 361 GLY A CA 1
ATOM 2828 C C . GLY A 1 361 ? -20.641 -19.719 -21.172 1 97.75 361 GLY A C 1
ATOM 2829 O O . GLY A 1 361 ? -20.703 -18.625 -20.609 1 97.75 361 GLY A O 1
ATOM 2830 N N . GLU A 1 362 ? -20.719 -19.875 -22.438 1 97.38 362 GLU A N 1
ATOM 2831 C CA . GLU A 1 362 ? -20.938 -18.734 -23.328 1 97.38 362 GLU A CA 1
ATOM 2832 C C . GLU A 1 362 ? -22.344 -18.156 -23.141 1 97.38 362 GLU A C 1
ATOM 2834 O O . GLU A 1 362 ? -22.547 -16.953 -23.188 1 97.38 362 GLU A O 1
ATOM 2839 N N . HIS A 1 363 ? -23.312 -19.078 -22.969 1 97.19 363 HIS A N 1
ATOM 2840 C CA . HIS A 1 363 ? -24.672 -18.625 -22.688 1 97.19 363 HIS A CA 1
ATOM 2841 C C . HIS A 1 363 ? -24.734 -17.844 -21.391 1 97.19 363 HIS A C 1
ATOM 2843 O O . HIS A 1 363 ? -25.422 -16.812 -21.312 1 97.19 363 HIS A O 1
ATOM 2849 N N . PHE A 1 364 ? -24.062 -18.328 -20.469 1 98.12 364 PHE A N 1
ATOM 2850 C CA . PHE A 1 364 ? -23.984 -17.625 -19.203 1 98.12 364 PHE A CA 1
ATOM 2851 C C . PHE A 1 364 ? -23.438 -16.219 -19.375 1 98.12 364 PHE A C 1
ATOM 2853 O O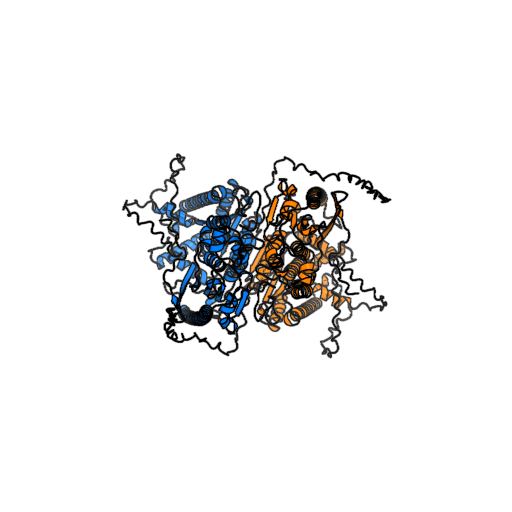 . PHE A 1 364 ? -23.953 -15.266 -18.812 1 98.12 364 PHE A O 1
ATOM 2860 N N . ALA A 1 365 ? -22.359 -16.109 -20.141 1 98.19 365 ALA A N 1
ATOM 2861 C CA . ALA A 1 365 ? -21.703 -14.828 -20.375 1 98.19 365 ALA A CA 1
ATOM 2862 C C . ALA A 1 365 ? -22.672 -13.797 -20.938 1 98.19 365 ALA A C 1
ATOM 2864 O O . ALA A 1 365 ? -22.719 -12.656 -20.484 1 98.19 365 ALA A O 1
ATOM 2865 N N . THR A 1 366 ? -23.422 -14.203 -21.875 1 97.38 366 THR A N 1
ATOM 2866 C CA . THR A 1 366 ? -24.406 -13.312 -22.5 1 97.38 366 THR A CA 1
ATOM 2867 C C . THR A 1 366 ? -25.5 -12.938 -21.516 1 97.38 366 THR A C 1
ATOM 2869 O O . THR A 1 366 ? -25.906 -11.773 -21.453 1 97.38 366 THR A O 1
ATOM 2872 N N . ALA A 1 367 ? -25.969 -13.938 -20.797 1 97.56 367 ALA A N 1
ATOM 2873 C CA . ALA A 1 367 ? -27.016 -13.688 -19.797 1 97.56 367 ALA A CA 1
ATOM 2874 C C . ALA A 1 367 ? -26.516 -12.719 -18.719 1 97.56 367 ALA A C 1
ATOM 2876 O O . ALA A 1 367 ? -27.266 -11.859 -18.25 1 97.56 367 ALA A O 1
ATOM 2877 N N . LEU A 1 368 ? -25.312 -12.914 -18.328 1 98.44 368 LEU A N 1
ATOM 2878 C CA . LEU A 1 368 ? -24.688 -12.047 -17.328 1 98.44 368 LEU A CA 1
ATOM 2879 C C . LEU A 1 368 ? -24.703 -10.594 -17.797 1 98.44 368 LEU A C 1
ATOM 2881 O O . LEU A 1 368 ? -25.078 -9.695 -17.047 1 98.44 368 LEU A O 1
ATOM 2885 N N . TYR A 1 369 ? -24.25 -10.375 -19 1 98 369 TYR A N 1
ATOM 2886 C CA . TYR A 1 369 ? -24.234 -9.031 -19.578 1 98 369 TYR A CA 1
ATOM 2887 C C . TYR A 1 369 ? -25.625 -8.406 -19.547 1 98 369 TYR A C 1
ATOM 2889 O O . TYR A 1 369 ? -25.781 -7.277 -19.078 1 98 369 TYR A O 1
ATOM 2897 N N . ASN A 1 370 ? -26.609 -9.125 -20.016 1 97.25 370 ASN A N 1
ATOM 2898 C CA . ASN A 1 370 ? -27.984 -8.609 -20.094 1 97.25 370 ASN A CA 1
ATOM 2899 C C . ASN A 1 370 ? -28.531 -8.266 -18.703 1 97.25 370 ASN A C 1
ATOM 2901 O O . ASN A 1 370 ? -29.156 -7.227 -18.531 1 97.25 370 ASN A O 1
ATOM 2905 N N . PHE A 1 371 ? -28.25 -9.117 -17.81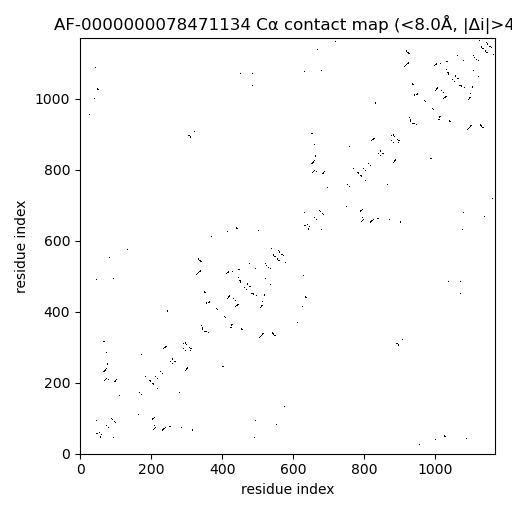2 1 97.81 371 PHE A N 1
ATOM 2906 C CA . PHE A 1 371 ? -28.781 -8.938 -16.469 1 97.81 371 PHE A CA 1
ATOM 2907 C C . PHE A 1 371 ? -28.141 -7.734 -15.797 1 97.81 371 PHE A C 1
ATOM 2909 O O . PHE A 1 371 ? -28.844 -6.887 -15.227 1 97.81 371 PHE A O 1
ATOM 2916 N N . VAL A 1 372 ? -26.844 -7.668 -15.805 1 97.69 372 VAL A N 1
ATOM 2917 C CA . VAL A 1 372 ? -26.109 -6.594 -15.141 1 97.69 372 VAL A CA 1
ATOM 2918 C C . VAL A 1 372 ? -26.469 -5.254 -15.781 1 97.69 372 VAL A C 1
ATOM 2920 O O . VAL A 1 372 ? -26.609 -4.246 -15.086 1 97.69 372 VAL A O 1
ATOM 2923 N N . ASP A 1 373 ? -26.562 -5.273 -17.062 1 95.88 373 ASP A N 1
ATOM 2924 C CA . ASP A 1 373 ? -26.953 -4.055 -17.766 1 95.88 373 ASP A CA 1
ATOM 2925 C C . ASP A 1 373 ? -28.344 -3.58 -17.312 1 95.88 373 ASP A C 1
ATOM 2927 O O . ASP A 1 373 ? -28.547 -2.387 -17.094 1 95.88 373 ASP A O 1
ATOM 2931 N N . LYS A 1 374 ? -29.234 -4.496 -17.188 1 95.44 374 LYS A N 1
ATOM 2932 C CA . LYS A 1 374 ? -30.578 -4.188 -16.703 1 95.44 374 LYS A CA 1
ATOM 2933 C C . LYS A 1 374 ? -30.531 -3.621 -15.289 1 95.44 374 LYS A C 1
ATOM 2935 O O . LYS A 1 374 ? -31.188 -2.621 -14.992 1 95.44 374 LYS A O 1
ATOM 2940 N N . LYS A 1 375 ? -29.797 -4.277 -14.469 1 95.75 375 LYS A N 1
ATOM 2941 C CA . LYS A 1 375 ? -29.688 -3.85 -13.078 1 95.75 375 LYS A CA 1
ATOM 2942 C C . LYS A 1 375 ? -29.047 -2.469 -12.977 1 95.75 375 LYS A C 1
ATOM 2944 O O . LYS A 1 375 ? -29.391 -1.68 -12.094 1 95.75 375 LYS A O 1
ATOM 2949 N N . ARG A 1 376 ? -28.094 -2.227 -13.844 1 93.5 376 ARG A N 1
ATOM 2950 C CA . ARG A 1 376 ? -27.469 -0.91 -13.898 1 93.5 376 ARG A CA 1
ATOM 2951 C C . ARG A 1 376 ? -28.5 0.18 -14.164 1 93.5 376 ARG A C 1
ATOM 2953 O O . ARG A 1 376 ? -28.531 1.196 -13.469 1 93.5 376 ARG A O 1
ATOM 2960 N N . HIS A 1 377 ? -29.328 -0.011 -15.125 1 91.31 377 HIS A N 1
ATOM 2961 C CA . HIS A 1 377 ? -30.359 0.957 -15.484 1 91.31 377 HIS A CA 1
ATOM 2962 C C . HIS A 1 377 ? -31.359 1.134 -14.352 1 91.31 377 HIS A C 1
ATOM 2964 O O . HIS A 1 377 ? -31.797 2.252 -14.07 1 91.31 377 HIS A O 1
ATOM 2970 N N . GLN A 1 378 ? -31.688 0.055 -13.766 1 92.69 378 GLN A N 1
ATOM 2971 C CA . GLN A 1 378 ? -32.594 0.122 -12.633 1 92.69 378 GLN A CA 1
ATOM 2972 C C . GLN A 1 378 ? -32 0.958 -11.5 1 92.69 378 GLN A C 1
ATOM 2974 O O . GLN A 1 378 ? -32.719 1.745 -10.875 1 92.69 378 GLN A O 1
ATOM 2979 N N . TRP A 1 379 ? -30.797 0.75 -11.219 1 91.19 379 TRP A N 1
ATOM 2980 C CA . TRP A 1 379 ? -30.125 1.505 -10.164 1 91.19 379 TRP A CA 1
ATOM 2981 C C . TRP A 1 379 ? -30.141 2.998 -10.477 1 91.19 379 TRP A C 1
ATOM 2983 O O . TRP A 1 379 ? -30.406 3.818 -9.594 1 91.19 379 TRP A O 1
ATOM 2993 N N . GLU A 1 380 ? -29.844 3.355 -11.695 1 86.94 380 GLU A N 1
ATOM 2994 C CA . GLU A 1 380 ? -29.828 4.754 -12.117 1 86.94 380 GLU A CA 1
ATOM 2995 C C . GLU A 1 380 ? -31.203 5.391 -11.961 1 86.94 380 GLU A C 1
ATOM 2997 O O . GLU A 1 380 ? -31.312 6.531 -11.5 1 86.94 380 GLU A O 1
ATOM 3002 N N . MET A 1 381 ? -32.156 4.637 -12.273 1 87 381 MET A N 1
ATOM 3003 C CA . MET A 1 381 ? -33.531 5.121 -12.133 1 87 381 MET A CA 1
ATOM 3004 C C . MET A 1 381 ? -33.875 5.34 -10.664 1 87 381 MET A C 1
ATOM 3006 O O . MET A 1 381 ? -34.531 6.328 -10.312 1 87 381 MET A O 1
ATOM 3010 N N . ASN A 1 382 ? -33.469 4.434 -9.891 1 86.19 382 ASN A N 1
ATOM 3011 C CA . ASN A 1 382 ? -33.719 4.543 -8.461 1 86.19 382 ASN A CA 1
ATOM 3012 C C . ASN A 1 382 ? -33.031 5.75 -7.852 1 86.19 382 ASN A C 1
ATOM 3014 O O . ASN A 1 382 ? -33.562 6.43 -6.984 1 86.19 382 ASN A O 1
ATOM 3018 N N . GLN A 1 383 ? -31.828 6.047 -8.242 1 82.25 383 GLN A N 1
ATOM 3019 C CA . GLN A 1 383 ? -31.094 7.199 -7.746 1 82.25 383 GLN A CA 1
ATOM 3020 C C . GLN A 1 383 ? -31.766 8.508 -8.148 1 82.25 383 GLN A C 1
ATOM 3022 O O . GLN A 1 383 ? -31.828 9.453 -7.363 1 82.25 383 GLN A O 1
ATOM 3027 N N . THR A 1 384 ? -32.188 8.523 -9.383 1 79.44 384 THR A N 1
ATOM 3028 C CA . THR A 1 384 ? -32.906 9.703 -9.875 1 79.44 384 THR A CA 1
ATOM 3029 C C . THR A 1 384 ? -34.188 9.945 -9.086 1 79.44 384 THR A C 1
ATOM 3031 O O . THR A 1 384 ? -34.5 11.086 -8.719 1 79.44 384 THR A O 1
ATOM 3034 N N . LYS A 1 385 ? -34.844 8.93 -8.797 1 79.31 385 LYS A N 1
ATOM 3035 C CA . LYS A 1 385 ? -36.062 9.039 -8.016 1 79.31 385 LYS A CA 1
ATOM 3036 C C . LYS A 1 385 ? -35.781 9.531 -6.598 1 79.31 385 LYS A C 1
ATOM 3038 O O . LYS A 1 385 ? -36.5 10.375 -6.07 1 79.31 385 LYS A O 1
ATOM 3043 N N . ARG A 1 386 ? -34.781 9.023 -6.012 1 75.75 386 ARG A N 1
ATOM 3044 C CA . ARG A 1 386 ? -34.406 9.422 -4.664 1 75.75 386 ARG A CA 1
ATOM 3045 C C . ARG A 1 386 ? -34 10.891 -4.625 1 75.75 386 ARG A C 1
ATOM 3047 O O . ARG A 1 386 ? -34.312 11.602 -3.672 1 75.75 386 ARG A O 1
ATOM 3054 N N . ALA A 1 387 ? -33.188 11.305 -5.594 1 71.25 387 ALA A N 1
ATOM 3055 C CA . ALA A 1 387 ? -32.75 12.695 -5.668 1 71.25 387 ALA A CA 1
ATOM 3056 C C . ALA A 1 387 ? -33.938 13.633 -5.793 1 71.25 387 ALA A C 1
ATOM 3058 O O . ALA A 1 387 ? -33.969 14.711 -5.188 1 71.25 387 ALA A O 1
ATOM 3059 N N . LEU A 1 388 ? -34.844 13.188 -6.5 1 66.06 388 LEU A N 1
ATOM 3060 C CA . LEU A 1 388 ? -36.031 13.984 -6.699 1 66.06 388 LEU A CA 1
ATOM 3061 C C . LEU A 1 388 ? -36.875 14.055 -5.418 1 66.06 388 LEU A C 1
ATOM 3063 O O . LEU A 1 388 ? -37.438 15.094 -5.098 1 66.06 388 LEU A O 1
ATOM 3067 N N . ASN A 1 389 ? -36.688 12.945 -4.668 1 61.81 389 ASN A N 1
ATOM 3068 C CA . ASN A 1 389 ? -37.438 12.875 -3.426 1 61.81 389 ASN A CA 1
ATOM 3069 C C . ASN A 1 389 ? -36.719 13.57 -2.281 1 61.81 389 ASN A C 1
ATOM 3071 O O . ASN A 1 389 ? -37.344 14.023 -1.322 1 61.81 389 ASN A O 1
ATOM 3075 N N . SER A 1 390 ? -35.312 13.344 -2.141 1 57.16 390 SER A N 1
ATOM 3076 C CA . SER A 1 390 ? -34.5 13.898 -1.06 1 57.16 390 SER A CA 1
ATOM 3077 C C . SER A 1 390 ? -34.594 15.422 -1.036 1 57.16 390 SER A C 1
ATOM 3079 O O . SER A 1 390 ? -34.219 16.062 -0.046 1 57.16 390 SER A O 1
ATOM 3081 N N . MET A 1 391 ? -34.75 16.156 -2.213 1 47 391 MET A N 1
ATOM 3082 C CA . MET A 1 391 ? -35.062 17.562 -2.035 1 47 391 MET A CA 1
ATOM 3083 C C . MET A 1 391 ? -36.094 17.75 -0.935 1 47 391 MET A C 1
ATOM 3085 O O . MET A 1 391 ? -36.219 18.828 -0.361 1 47 391 MET A O 1
ATOM 3089 N N . ASN A 1 392 ? -36.75 16.719 -0.6 1 42.03 392 ASN A N 1
ATOM 3090 C CA . ASN A 1 392 ? -37.625 16.734 0.566 1 42.03 392 ASN A CA 1
ATOM 3091 C C . ASN A 1 392 ? -36.938 16.125 1.785 1 42.03 392 ASN A C 1
ATOM 3093 O O . ASN A 1 392 ? -36.094 15.227 1.648 1 42.03 392 ASN A O 1
ATOM 3097 N N . LEU A 1 393 ? -36.688 16.734 2.959 1 43.81 393 LEU A N 1
ATOM 3098 C CA . LEU A 1 393 ? -36.031 16.359 4.199 1 43.81 393 LEU A CA 1
ATOM 3099 C C . LEU A 1 393 ? -36.094 14.852 4.41 1 43.81 393 LEU A C 1
ATOM 3101 O O . LEU A 1 393 ? -37.094 14.203 4.086 1 43.81 393 LEU A O 1
ATOM 3105 N N . PRO A 1 394 ? -34.844 14.141 4.598 1 42.81 394 PRO A N 1
ATOM 3106 C CA . PRO A 1 394 ? -34.906 12.695 4.828 1 42.81 394 PRO A CA 1
ATOM 3107 C C . PRO A 1 394 ? -36.094 12.258 5.668 1 42.81 394 PRO A C 1
ATOM 3109 O O . PRO A 1 394 ? -36.406 12.898 6.676 1 42.81 394 PRO A O 1
ATOM 3112 N N . GLN A 1 395 ? -37.125 11.758 5.023 1 38.84 395 GLN A N 1
ATOM 3113 C CA . GLN A 1 395 ? -38.25 11.258 5.777 1 38.84 395 GLN A CA 1
ATOM 3114 C C . GLN A 1 395 ? -37.844 10.203 6.797 1 38.84 395 GLN A C 1
ATOM 3116 O O . GLN A 1 395 ? -36.844 9.516 6.598 1 38.84 395 GLN A O 1
ATOM 3121 N N . PRO A 1 396 ? -38.531 10.148 7.871 1 37.28 396 PRO A N 1
ATOM 3122 C CA . PRO A 1 396 ? -38.469 9.07 8.859 1 37.28 396 PRO A CA 1
ATOM 3123 C C . PRO A 1 396 ? -38.531 7.684 8.234 1 37.28 396 PRO A C 1
ATOM 3125 O O . PRO A 1 396 ? -39.375 7.426 7.367 1 37.28 396 PRO A O 1
ATOM 3128 N N . GLY A 1 397 ? -37.312 6.902 8.086 1 36.22 397 GLY A N 1
ATOM 3129 C CA . GLY A 1 397 ? -37.125 5.566 7.547 1 36.22 397 GLY A CA 1
ATOM 3130 C C . GLY A 1 397 ? -36.031 5.48 6.504 1 36.22 397 GLY A C 1
ATOM 3131 O O . GLY A 1 397 ? -35.781 4.422 5.922 1 36.22 397 GLY A O 1
ATOM 3132 N N . ASP A 1 398 ? -35.875 6.613 5.969 1 40.84 398 ASP A N 1
ATOM 3133 C CA . ASP A 1 398 ? -34.875 6.531 4.914 1 40.84 398 ASP A CA 1
ATOM 3134 C C . ASP A 1 398 ? -33.5 6.133 5.48 1 40.84 398 ASP A C 1
ATOM 3136 O O . ASP A 1 398 ? -32.969 6.805 6.371 1 40.84 398 ASP A O 1
ATOM 3140 N N . GLN A 1 399 ? -33.281 4.879 5.453 1 39.44 399 GLN A N 1
ATOM 3141 C CA . GLN A 1 399 ? -32.125 4.207 6.035 1 39.44 399 GLN A CA 1
ATOM 3142 C C . GLN A 1 399 ? -30.812 4.891 5.621 1 39.44 399 GLN A C 1
ATOM 3144 O O . GLN A 1 399 ? -29.781 4.738 6.285 1 39.44 399 GLN A O 1
ATOM 3149 N N . SER A 1 400 ? -30.641 5.168 4.398 1 43.84 400 SER A N 1
ATOM 3150 C CA . SER A 1 400 ? -29.297 5.629 4.074 1 43.84 400 SER A CA 1
ATOM 3151 C C . SER A 1 400 ? -29.234 7.148 3.965 1 43.84 400 SER A C 1
ATOM 3153 O O . SER A 1 400 ? -30.062 7.758 3.289 1 43.84 400 SER A O 1
ATOM 3155 N N . PRO A 1 401 ? -28.75 7.855 4.895 1 43.88 401 PRO A N 1
ATOM 3156 C CA . PRO A 1 401 ? -28.609 9.305 4.746 1 43.88 401 PRO A CA 1
ATOM 3157 C C . PRO A 1 401 ? -28.156 9.711 3.348 1 43.88 401 PRO A C 1
ATOM 3159 O O . PRO A 1 401 ? -27.516 8.922 2.65 1 43.88 401 PRO A O 1
ATOM 3162 N N . PRO A 1 402 ? -28.891 10.836 2.896 1 42.62 402 PRO A N 1
ATOM 3163 C CA . PRO A 1 402 ? -28.406 11.305 1.594 1 42.62 402 PRO A CA 1
ATOM 3164 C C . PRO A 1 402 ? -26.891 11.453 1.548 1 42.62 402 PRO A C 1
ATOM 3166 O O . PRO A 1 402 ? -26.281 11.844 2.543 1 42.62 402 PRO A O 1
ATOM 3169 N N . TYR A 1 403 ? -26.219 10.711 0.81 1 46.06 403 TYR A N 1
ATOM 3170 C CA . TYR A 1 403 ? -24.781 10.812 0.58 1 46.06 403 TYR A CA 1
ATOM 3171 C C . TYR A 1 403 ? -24.375 12.25 0.296 1 46.06 403 TYR A C 1
ATOM 3173 O O . TYR A 1 403 ? -24.922 12.891 -0.61 1 46.06 403 TYR A O 1
ATOM 3181 N N . PRO A 1 404 ? -23.922 12.953 1.189 1 43.34 404 PRO A N 1
ATOM 3182 C CA . PRO A 1 404 ? -23.562 14.359 0.977 1 43.34 404 PRO A CA 1
ATOM 3183 C C . PRO A 1 404 ? -23.125 14.648 -0.457 1 43.34 404 PRO A C 1
ATOM 3185 O O . PRO A 1 404 ? -23.469 15.695 -1.014 1 43.34 404 PRO A O 1
ATOM 3188 N N . ASP A 1 405 ? -22.125 13.992 -0.888 1 44.72 405 ASP A N 1
ATOM 3189 C CA . ASP A 1 405 ? -21.641 14.266 -2.242 1 44.72 405 ASP A CA 1
ATOM 3190 C C . ASP A 1 405 ? -22.719 13.914 -3.275 1 44.72 405 ASP A C 1
ATOM 3192 O O . ASP A 1 405 ? -22.453 13.969 -4.48 1 44.72 405 ASP A O 1
ATOM 3196 N N . LEU A 1 406 ? -23.781 13.352 -2.906 1 40.12 406 LEU A N 1
ATOM 3197 C CA . LEU A 1 406 ? -24.875 13.023 -3.812 1 40.12 406 LEU A CA 1
ATOM 3198 C C . LEU A 1 406 ? -25.438 14.281 -4.469 1 40.12 406 LEU A C 1
ATOM 3200 O O . LEU A 1 406 ? -25.938 14.234 -5.598 1 40.12 406 LEU A O 1
ATOM 3204 N N . LEU A 1 407 ? -25.75 15.25 -3.627 1 38.84 407 LEU A N 1
ATOM 3205 C CA . LEU A 1 407 ? -26.594 16.281 -4.227 1 38.84 407 LEU A CA 1
ATOM 3206 C C . LEU A 1 407 ? -25.922 16.875 -5.457 1 38.84 407 LEU A C 1
ATOM 3208 O O . LEU A 1 407 ? -26.594 17.484 -6.297 1 38.84 407 LEU A O 1
ATOM 3212 N N . GLY A 1 408 ? -24.656 17.141 -5.336 1 40.94 408 GLY A N 1
ATOM 3213 C CA . GLY A 1 408 ? -24.297 17.953 -6.496 1 40.94 408 GLY A CA 1
ATOM 3214 C C . GLY A 1 408 ? -24.281 17.156 -7.785 1 40.94 408 GLY A C 1
ATOM 3215 O O . GLY A 1 408 ? -24.812 17.594 -8.805 1 40.94 408 GLY A O 1
ATOM 3216 N N . GLU A 1 409 ? -23.266 16.188 -8.258 1 44.56 409 GLU A N 1
ATOM 3217 C CA . GLU A 1 409 ? -23.172 15.688 -9.625 1 44.56 409 GLU A CA 1
ATOM 3218 C C . GLU A 1 409 ? -23.781 14.289 -9.734 1 44.56 409 GLU A C 1
ATOM 3220 O O . GLU A 1 409 ? -23.156 13.305 -9.352 1 44.56 409 GLU A O 1
ATOM 3225 N N . LEU A 1 410 ? -25.047 14.188 -9.547 1 47.97 410 LEU A N 1
ATOM 3226 C CA . LEU A 1 410 ? -25.656 12.984 -10.102 1 47.97 410 LEU A CA 1
ATOM 3227 C C . LEU A 1 410 ? -24.953 12.555 -11.383 1 47.97 410 LEU A C 1
ATOM 3229 O O . LEU A 1 410 ? -25.469 12.773 -12.484 1 47.97 410 LEU A O 1
ATOM 3233 N N . GLU A 1 411 ? -23.641 12.727 -11.461 1 56.47 411 GLU A N 1
ATOM 3234 C CA . GLU A 1 411 ? -22.922 12.352 -12.672 1 56.47 411 GLU A CA 1
ATOM 3235 C C . GLU A 1 411 ? -22.969 10.844 -12.906 1 56.47 411 GLU A C 1
ATOM 3237 O O . GLU A 1 411 ? -23.031 10.07 -11.945 1 56.47 411 GLU A O 1
ATOM 3242 N N . THR A 1 412 ? -23.5 10.461 -14.047 1 70.62 412 THR A N 1
ATOM 3243 C CA . THR A 1 412 ? -23.5 9.086 -14.539 1 70.62 412 THR A CA 1
ATOM 3244 C C . THR A 1 412 ? -22.188 8.391 -14.188 1 70.62 412 THR A C 1
ATOM 3246 O O . THR A 1 412 ? -21.109 8.914 -14.453 1 70.62 412 THR A O 1
ATOM 3249 N N . LYS A 1 413 ? -22.266 7.332 -13.297 1 85.19 413 LYS A N 1
ATOM 3250 C CA . LYS A 1 413 ? -21.125 6.547 -12.844 1 85.19 413 LYS A CA 1
ATOM 3251 C C . LYS A 1 413 ? -20.625 5.613 -13.945 1 85.19 413 LYS A C 1
ATOM 3253 O O . LYS A 1 413 ? -21.422 5.09 -14.727 1 85.19 413 LYS A O 1
ATOM 3258 N N . ASN A 1 414 ? -19.344 5.531 -14.039 1 89.75 414 ASN A N 1
ATOM 3259 C CA . ASN A 1 414 ? -18.766 4.508 -14.914 1 89.75 414 ASN A CA 1
ATOM 3260 C C . ASN A 1 414 ? -19 3.107 -14.344 1 89.75 414 ASN A C 1
ATOM 3262 O O . ASN A 1 414 ? -19.391 2.955 -13.188 1 89.75 414 ASN A O 1
ATOM 3266 N N . PHE A 1 415 ? -18.891 2.176 -15.227 1 94.81 415 PHE A N 1
ATOM 3267 C CA . PHE A 1 415 ? -19.016 0.779 -14.828 1 94.81 415 PHE A CA 1
ATOM 3268 C C . PHE A 1 415 ? -17.781 -0.021 -15.25 1 94.81 415 PHE A C 1
ATOM 3270 O O . PHE A 1 415 ? -17.594 -0.282 -16.438 1 94.81 415 PHE A O 1
ATOM 3277 N N . CYS A 1 416 ? -17.047 -0.412 -14.242 1 95.31 416 CYS A N 1
ATOM 3278 C CA . CYS A 1 416 ? -15.805 -1.135 -14.492 1 95.31 416 CYS A CA 1
ATOM 3279 C C . CYS A 1 416 ? -16.031 -2.641 -14.492 1 95.31 416 CYS A C 1
ATOM 3281 O O . CYS A 1 416 ? -16.766 -3.16 -13.648 1 95.31 416 CYS A O 1
ATOM 3283 N N . ILE A 1 417 ? -15.453 -3.312 -15.531 1 97.88 417 ILE A N 1
ATOM 3284 C CA . ILE A 1 417 ? -15.453 -4.77 -15.609 1 97.88 417 ILE A CA 1
ATOM 3285 C C . ILE A 1 417 ? -14.039 -5.297 -15.375 1 97.88 417 ILE A C 1
ATOM 3287 O O . ILE A 1 417 ? -13.141 -5.062 -16.188 1 97.88 417 ILE A O 1
ATOM 3291 N N . TRP A 1 418 ? -13.859 -6.027 -14.258 1 97.81 418 TRP A N 1
ATOM 3292 C CA . TRP A 1 418 ? -12.539 -6.562 -13.93 1 97.81 418 TRP A CA 1
ATOM 3293 C C . TRP A 1 418 ? -12.508 -8.078 -14.109 1 97.81 418 TRP A C 1
ATOM 3295 O O . TRP A 1 418 ? -13.328 -8.797 -13.539 1 97.81 418 TRP A O 1
ATOM 3305 N N . THR A 1 419 ? -11.617 -8.531 -14.953 1 98.12 419 THR A N 1
ATOM 3306 C CA . THR A 1 419 ? -11.414 -9.961 -15.172 1 98.12 419 THR A CA 1
ATOM 3307 C C . THR A 1 419 ? -9.984 -10.367 -14.82 1 98.12 419 THR A C 1
ATOM 3309 O O . THR A 1 419 ? -9.125 -9.508 -14.633 1 98.12 419 THR A O 1
ATOM 3312 N N . SER A 1 420 ? -9.836 -11.703 -14.633 1 96.75 420 SER A N 1
ATOM 3313 C CA . SER A 1 420 ? -8.469 -12.203 -14.602 1 96.75 420 SER A CA 1
ATOM 3314 C C . SER A 1 420 ? -7.832 -12.164 -15.992 1 96.75 420 SER A C 1
ATOM 3316 O O . SER A 1 420 ? -8.43 -11.656 -16.938 1 96.75 420 SER A O 1
ATOM 3318 N N . MET A 1 421 ? -6.617 -12.641 -16.125 1 92.81 421 MET A N 1
ATOM 3319 C CA . MET A 1 421 ? -5.941 -12.68 -17.422 1 92.81 421 MET A CA 1
ATOM 3320 C C . MET A 1 421 ? -6.102 -14.047 -18.078 1 92.81 421 MET A C 1
ATOM 3322 O O . MET A 1 421 ? -5.52 -14.305 -19.125 1 92.81 421 MET A O 1
ATOM 3326 N N . LEU A 1 422 ? -6.879 -14.891 -17.453 1 94.62 422 LEU A N 1
ATOM 3327 C CA . LEU A 1 422 ? -7.109 -16.219 -18.031 1 94.62 422 LEU A CA 1
ATOM 3328 C C . LEU A 1 422 ? -8.25 -16.172 -19.031 1 94.62 422 LEU A C 1
ATOM 3330 O O . LEU A 1 422 ? -9.195 -15.406 -18.875 1 94.62 422 LEU A O 1
ATOM 3334 N N . LYS A 1 423 ? -8.234 -17.047 -19.984 1 95.38 423 LYS A N 1
ATOM 3335 C CA . LYS A 1 423 ? -9.141 -17.047 -21.125 1 95.38 423 LYS A CA 1
ATOM 3336 C C . LYS A 1 423 ? -10.594 -17.156 -20.688 1 95.38 423 LYS A C 1
ATOM 3338 O O . LYS A 1 423 ? -11.461 -16.438 -21.203 1 95.38 423 LYS A O 1
ATOM 3343 N N . ARG A 1 424 ? -10.867 -18 -19.781 1 97.12 424 ARG A N 1
ATOM 3344 C CA . ARG A 1 424 ? -12.25 -18.266 -19.391 1 97.12 424 ARG A CA 1
ATOM 3345 C C . ARG A 1 424 ? -12.891 -17.031 -18.766 1 97.12 424 ARG A C 1
ATOM 3347 O O . ARG A 1 424 ? -14.07 -16.766 -18.969 1 97.12 424 ARG A O 1
ATOM 3354 N N . SER A 1 425 ? -12.125 -16.281 -17.969 1 97.81 425 SER A N 1
ATOM 3355 C CA . SER A 1 425 ? -12.625 -15.062 -17.344 1 97.81 425 SER A CA 1
ATOM 3356 C C . SER A 1 425 ? -12.812 -13.961 -18.391 1 97.81 425 SER A C 1
ATOM 3358 O O . SER A 1 425 ? -13.859 -13.312 -18.422 1 97.81 425 SER A O 1
ATOM 3360 N N . ILE A 1 426 ? -11.883 -13.797 -19.281 1 97.69 426 ILE A N 1
ATOM 3361 C CA . ILE A 1 426 ? -11.938 -12.781 -20.312 1 97.69 426 ILE A CA 1
ATOM 3362 C C . ILE A 1 426 ? -13.086 -13.07 -21.281 1 97.69 426 ILE A C 1
ATOM 3364 O O . ILE A 1 426 ? -13.844 -12.172 -21.641 1 97.69 426 ILE A O 1
ATOM 3368 N N . SER A 1 427 ? -13.227 -14.312 -21.625 1 98.06 427 SER A N 1
ATOM 3369 C CA . SER A 1 427 ? -14.289 -14.719 -22.547 1 98.06 427 SER A CA 1
ATOM 3370 C C . SER A 1 427 ? -15.664 -14.484 -21.938 1 98.06 427 SER A C 1
ATOM 3372 O O . SER A 1 427 ? -16.625 -14.18 -22.656 1 98.06 427 SER A O 1
ATOM 3374 N N . THR A 1 428 ? -15.734 -14.656 -20.656 1 98.62 428 THR A N 1
ATOM 3375 C CA . THR A 1 428 ? -17 -14.414 -19.984 1 98.62 428 THR A CA 1
ATOM 3376 C C . THR A 1 428 ? -17.375 -12.93 -20.047 1 98.62 428 THR A C 1
ATOM 3378 O O . THR A 1 428 ? -18.562 -12.586 -20.031 1 98.62 428 THR A O 1
ATOM 3381 N N . ALA A 1 429 ? -16.453 -12.008 -20.141 1 98.19 429 ALA A N 1
ATOM 3382 C CA . ALA A 1 429 ? -16.688 -10.57 -20.172 1 98.19 429 ALA A CA 1
ATOM 3383 C C . ALA A 1 429 ? -16.75 -10.047 -21.594 1 98.19 429 ALA A C 1
ATOM 3385 O O . ALA A 1 429 ? -16.75 -8.828 -21.828 1 98.19 429 ALA A O 1
ATOM 3386 N N . LYS A 1 430 ? -16.828 -10.898 -22.594 1 96.62 430 LYS A N 1
ATOM 3387 C CA . LYS A 1 430 ? -16.688 -10.539 -24 1 96.62 430 LYS A CA 1
ATOM 3388 C C . LYS A 1 430 ? -17.703 -9.469 -24.391 1 96.62 430 LYS A C 1
ATOM 3390 O O . LYS A 1 430 ? -17.344 -8.469 -25.016 1 96.62 430 LYS A O 1
ATOM 3395 N N . GLU A 1 431 ? -18.969 -9.641 -24 1 96.25 431 GLU A N 1
ATOM 3396 C CA . GLU A 1 431 ? -20.016 -8.688 -24.359 1 96.25 431 GLU A CA 1
ATOM 3397 C C . GLU A 1 431 ? -19.766 -7.324 -23.734 1 96.25 431 GLU A C 1
ATOM 3399 O O . GLU A 1 431 ? -20.062 -6.289 -24.328 1 96.25 431 GLU A O 1
ATOM 3404 N N . PHE A 1 432 ? -19.25 -7.324 -22.5 1 96.44 432 PHE A N 1
ATOM 3405 C CA . PHE A 1 432 ? -18.906 -6.074 -21.844 1 96.44 432 PHE A CA 1
ATOM 3406 C C . PHE A 1 432 ? -17.75 -5.383 -22.562 1 96.44 432 PHE A C 1
ATOM 3408 O O . PHE A 1 432 ? -17.766 -4.16 -22.719 1 96.44 432 PHE A O 1
ATOM 3415 N N . CYS A 1 433 ? -16.797 -6.191 -23.016 1 92.62 433 CYS A N 1
ATOM 3416 C CA . CYS A 1 433 ? -15.617 -5.668 -23.703 1 92.62 433 CYS A CA 1
ATOM 3417 C C . CYS A 1 433 ? -16.016 -5 -25.016 1 92.62 433 CYS A C 1
ATOM 3419 O O . CYS A 1 433 ? -15.359 -4.047 -25.453 1 92.62 433 CYS A O 1
ATOM 3421 N N . ASP A 1 434 ? -17.047 -5.406 -25.594 1 91.62 434 ASP A N 1
ATOM 3422 C CA . ASP A 1 434 ? -17.484 -4.91 -26.906 1 91.62 434 ASP A CA 1
ATOM 3423 C C . ASP A 1 434 ? -18.453 -3.74 -26.75 1 91.62 434 ASP A C 1
ATOM 3425 O O . ASP A 1 434 ? -18.906 -3.168 -27.734 1 91.62 434 ASP A O 1
ATOM 3429 N N . ASP A 1 435 ? -18.812 -3.418 -25.547 1 92.12 435 ASP A N 1
ATOM 3430 C CA . ASP A 1 435 ? -19.703 -2.309 -25.266 1 92.12 435 ASP A CA 1
ATOM 3431 C C . ASP A 1 435 ? -18.953 -1.129 -24.656 1 92.12 435 ASP A C 1
ATOM 3433 O O . ASP A 1 435 ? -18.391 -1.237 -23.562 1 92.12 435 ASP A O 1
ATOM 3437 N N . GLU A 1 436 ? -18.984 0.011 -25.25 1 86.88 436 GLU A N 1
ATOM 3438 C CA . GLU A 1 436 ? -18.203 1.183 -24.859 1 86.88 436 GLU A CA 1
ATOM 3439 C C . GLU A 1 436 ? -18.719 1.783 -23.562 1 86.88 436 GLU A C 1
ATOM 3441 O O . GLU A 1 436 ? -18.047 2.611 -22.938 1 86.88 436 GLU A O 1
ATOM 3446 N N . ASN A 1 437 ? -19.875 1.299 -23.125 1 88.88 437 ASN A N 1
ATOM 3447 C CA . ASN A 1 437 ? -20.438 1.802 -21.875 1 88.88 437 ASN A CA 1
ATOM 3448 C C . ASN A 1 437 ? -19.75 1.176 -20.672 1 88.88 437 ASN A C 1
ATOM 3450 O O . ASN A 1 437 ? -19.969 1.603 -19.531 1 88.88 437 ASN A O 1
ATOM 3454 N N . TYR A 1 438 ? -18.938 0.198 -20.969 1 92.88 438 TYR A N 1
ATOM 3455 C CA . TYR A 1 438 ? -18.234 -0.485 -19.891 1 92.88 438 TYR A CA 1
ATOM 3456 C C . TYR A 1 438 ? -16.719 -0.352 -20.062 1 92.88 438 TYR A C 1
ATOM 3458 O O . TYR A 1 438 ? -16.219 -0.282 -21.188 1 92.88 438 TYR A O 1
ATOM 3466 N N . ASP A 1 439 ? -16.047 -0.203 -18.984 1 92.12 439 ASP A N 1
ATOM 3467 C CA . ASP A 1 439 ? -14.594 -0.136 -18.984 1 92.12 439 ASP A CA 1
ATOM 3468 C C . ASP A 1 439 ? -13.977 -1.447 -18.5 1 92.12 439 ASP A C 1
ATOM 3470 O O . ASP A 1 439 ? -13.805 -1.649 -17.297 1 92.12 439 ASP A O 1
ATOM 3474 N N . ALA A 1 440 ? -13.586 -2.27 -19.422 1 94.38 440 ALA A N 1
ATOM 3475 C CA . ALA A 1 440 ? -13.07 -3.594 -19.094 1 94.38 440 ALA A CA 1
ATOM 3476 C C . ALA A 1 440 ? -11.562 -3.553 -18.875 1 94.38 440 ALA A C 1
ATOM 3478 O O . ALA A 1 440 ? -10.836 -2.871 -19.609 1 94.38 440 ALA A O 1
ATOM 3479 N N . LYS A 1 441 ? -11.102 -4.207 -17.859 1 94.06 441 LYS A N 1
ATOM 3480 C CA . LYS A 1 441 ? -9.688 -4.332 -17.547 1 94.06 441 LYS A CA 1
ATOM 3481 C C . LYS A 1 441 ? -9.359 -5.727 -17.031 1 94.06 441 LYS A C 1
ATOM 3483 O O . LYS A 1 441 ? -10.109 -6.289 -16.234 1 94.06 441 LYS A O 1
ATOM 3488 N N . HIS A 1 442 ? -8.242 -6.297 -17.516 1 96 442 HIS A N 1
ATOM 3489 C CA . HIS A 1 442 ? -7.777 -7.613 -17.078 1 96 442 HIS A CA 1
ATOM 3490 C C . HIS A 1 442 ? -6.672 -7.492 -16.031 1 96 442 HIS A C 1
ATOM 3492 O O . HIS A 1 442 ? -5.691 -6.773 -16.234 1 96 442 HIS A O 1
ATOM 3498 N N . TRP A 1 443 ? -6.875 -8.18 -14.906 1 95.06 443 TRP A N 1
ATOM 3499 C CA . TRP A 1 443 ? -5.965 -8.094 -13.773 1 95.06 443 TRP A CA 1
ATOM 3500 C C . TRP A 1 443 ? -5.266 -9.43 -13.531 1 95.06 443 TRP A C 1
ATOM 3502 O O . TRP A 1 443 ? -5.926 -10.461 -13.344 1 95.06 443 TRP A O 1
ATOM 3512 N N . GLU A 1 444 ? -3.975 -9.414 -13.445 1 92.38 444 GLU A N 1
ATOM 3513 C CA . GLU A 1 444 ? -3.219 -10.617 -13.102 1 92.38 444 GLU A CA 1
ATOM 3514 C C . GLU A 1 444 ? -3.529 -11.078 -11.68 1 92.38 444 GLU A C 1
ATOM 3516 O O . GLU A 1 444 ? -3.551 -12.281 -11.406 1 92.38 444 GLU A O 1
ATOM 3521 N N . MET A 1 445 ? -3.773 -10.172 -10.805 1 92.75 445 MET A N 1
ATOM 3522 C CA . MET A 1 445 ? -4.031 -10.477 -9.398 1 92.75 445 MET A CA 1
ATOM 3523 C C . MET A 1 445 ? -5.316 -11.289 -9.242 1 92.75 445 MET A C 1
ATOM 3525 O O . MET A 1 445 ? -5.531 -11.93 -8.219 1 92.75 445 MET A O 1
ATOM 3529 N N . LEU A 1 446 ? -6.156 -11.273 -10.258 1 96.38 446 LEU A N 1
ATOM 3530 C CA . LEU A 1 446 ? -7.438 -11.969 -10.188 1 96.38 446 LEU A CA 1
ATOM 3531 C C . LEU A 1 446 ? -7.32 -13.375 -10.758 1 96.38 446 LEU A C 1
ATOM 3533 O O . LEU A 1 446 ? -8.297 -14.133 -10.766 1 96.38 446 LEU A O 1
ATOM 3537 N N . ASN A 1 447 ? -6.121 -13.758 -11.172 1 94.38 447 ASN A N 1
ATOM 3538 C CA . ASN A 1 447 ? -5.93 -15.125 -11.641 1 94.38 447 ASN A CA 1
ATOM 3539 C C . ASN A 1 447 ? -6.262 -16.156 -10.562 1 94.38 447 ASN A C 1
ATOM 3541 O O . ASN A 1 447 ? -6.152 -15.852 -9.367 1 94.38 447 ASN A O 1
ATOM 3545 N N . GLU A 1 448 ? -6.598 -17.281 -11.047 1 94.94 448 GLU A N 1
ATOM 3546 C CA . GLU A 1 448 ? -6.883 -18.359 -10.109 1 94.94 448 GLU A CA 1
ATOM 3547 C C . GLU A 1 448 ? -5.633 -18.766 -9.336 1 94.94 448 GLU A C 1
ATOM 3549 O O . GLU A 1 448 ? -4.508 -18.531 -9.781 1 94.94 448 GLU A O 1
ATOM 3554 N N . MET A 1 449 ? -5.902 -19.312 -8.156 1 93.62 449 MET A N 1
ATOM 3555 C CA . MET A 1 449 ? -4.816 -19.859 -7.344 1 93.62 449 MET A CA 1
ATOM 3556 C C . MET A 1 449 ? -3.992 -20.859 -8.148 1 93.62 449 MET A C 1
ATOM 3558 O O . MET A 1 449 ? -4.547 -21.75 -8.781 1 93.62 449 MET A O 1
ATOM 3562 N N . HIS A 1 450 ? -2.682 -20.719 -8.133 1 90.62 450 HIS A N 1
ATOM 3563 C CA . HIS A 1 450 ? -1.796 -21.625 -8.844 1 90.62 450 HIS A CA 1
ATOM 3564 C C . HIS A 1 450 ? -1.575 -22.922 -8.055 1 90.62 450 HIS A C 1
ATOM 3566 O O . HIS A 1 450 ? -1.104 -22.875 -6.918 1 90.62 450 HIS A O 1
ATOM 3572 N N . ALA A 1 451 ? -1.823 -24.031 -8.641 1 91.81 451 ALA A N 1
ATOM 3573 C CA . ALA A 1 451 ? -1.77 -25.297 -7.934 1 91.81 451 ALA A CA 1
ATOM 3574 C C . ALA A 1 451 ? -0.405 -25.969 -8.102 1 91.81 451 ALA A C 1
ATOM 3576 O O . ALA A 1 451 ? -0.249 -27.156 -7.824 1 91.81 451 ALA A O 1
ATOM 3577 N N . GLY A 1 452 ? 0.53 -25.172 -8.633 1 87.38 452 GLY A N 1
ATOM 3578 C CA . GLY A 1 452 ? 1.883 -25.688 -8.75 1 87.38 452 GLY A CA 1
ATOM 3579 C C . GLY A 1 452 ? 1.955 -26.984 -9.531 1 87.38 452 GLY A C 1
ATOM 3580 O O . GLY A 1 452 ? 1.458 -27.062 -10.656 1 87.38 452 GLY A O 1
ATOM 3581 N N . SER A 1 453 ? 2.443 -28.109 -8.883 1 86.75 453 SER A N 1
ATOM 3582 C CA . SER A 1 453 ? 2.621 -29.406 -9.531 1 86.75 453 SER A CA 1
ATOM 3583 C C . SER A 1 453 ? 1.28 -30.094 -9.773 1 86.75 453 SER A C 1
ATOM 3585 O O . SER A 1 453 ? 1.204 -31.078 -10.508 1 86.75 453 SER A O 1
ATOM 3587 N N . PHE A 1 454 ? 0.275 -29.609 -9.211 1 91.69 454 PHE A N 1
ATOM 3588 C CA . PHE A 1 454 ? -1.02 -30.266 -9.32 1 91.69 454 PHE A CA 1
ATOM 3589 C C . PHE A 1 454 ? -1.864 -29.641 -10.414 1 91.69 454 PHE A C 1
ATOM 3591 O O . PHE A 1 454 ? -3.004 -30.047 -10.648 1 91.69 454 PHE A O 1
ATOM 3598 N N . GLU A 1 455 ? -1.315 -28.625 -11.094 1 89.69 455 GLU A N 1
ATOM 3599 C CA . GLU A 1 455 ? -2.035 -28.016 -12.195 1 89.69 455 GLU A CA 1
ATOM 3600 C C . GLU A 1 455 ? -2.477 -29.047 -13.227 1 89.69 455 GLU A C 1
ATOM 3602 O O . GLU A 1 455 ? -1.676 -29.875 -13.656 1 89.69 455 GLU A O 1
ATOM 3607 N N . GLY A 1 456 ? -3.781 -28.969 -13.586 1 91.12 456 GLY A N 1
ATOM 3608 C CA . GLY A 1 456 ? -4.312 -29.844 -14.609 1 91.12 456 GLY A CA 1
ATOM 3609 C C . GLY A 1 456 ? -4.734 -31.203 -14.078 1 91.12 456 GLY A C 1
ATOM 3610 O O . GLY A 1 456 ? -5.297 -32.031 -14.812 1 91.12 456 GLY A O 1
ATOM 3611 N N . LEU A 1 457 ? -4.473 -31.469 -12.836 1 94.06 457 LEU A N 1
ATOM 3612 C CA . LEU A 1 457 ? -4.887 -32.719 -12.234 1 94.06 457 LEU A CA 1
ATOM 3613 C C . LEU A 1 457 ? -6.301 -32.625 -11.672 1 94.06 457 LEU A C 1
ATOM 3615 O O . LEU A 1 457 ? -6.855 -31.531 -11.57 1 94.06 457 LEU A O 1
ATOM 3619 N N . THR A 1 458 ? -6.852 -33.781 -11.383 1 95.19 458 THR A N 1
ATOM 3620 C CA . THR A 1 458 ? -8.172 -33.812 -10.758 1 95.19 458 THR A CA 1
ATOM 3621 C C . THR A 1 458 ? -8.055 -34.094 -9.266 1 95.19 458 THR A C 1
ATOM 3623 O O . THR A 1 458 ? -7.062 -34.656 -8.812 1 95.19 458 THR A O 1
ATOM 3626 N N . ASP A 1 459 ? -9.078 -33.719 -8.562 1 91.38 459 ASP A N 1
ATOM 3627 C CA . ASP A 1 459 ? -9.094 -33.969 -7.129 1 91.38 459 ASP A CA 1
ATOM 3628 C C . ASP A 1 459 ? -9 -35.469 -6.836 1 91.38 459 ASP A C 1
ATOM 3630 O O . ASP A 1 459 ? -8.312 -35.906 -5.902 1 91.38 459 ASP A O 1
ATOM 3634 N N . ASP A 1 460 ? -9.617 -36.219 -7.605 1 93.38 460 ASP A N 1
ATOM 3635 C CA . ASP A 1 460 ? -9.609 -37.688 -7.43 1 93.38 460 ASP A CA 1
ATOM 3636 C C . ASP A 1 460 ? -8.211 -38.25 -7.633 1 93.38 460 ASP A C 1
ATOM 3638 O O . ASP A 1 460 ? -7.773 -39.125 -6.875 1 93.38 460 ASP A O 1
ATOM 3642 N N . TYR A 1 461 ? -7.625 -37.781 -8.648 1 95.38 461 TYR A N 1
ATOM 3643 C CA . TYR A 1 461 ? -6.262 -38.25 -8.914 1 95.38 461 TYR A CA 1
ATOM 3644 C C . TYR A 1 461 ? -5.328 -37.875 -7.773 1 95.38 461 TYR A C 1
ATOM 3646 O O . TYR A 1 461 ? -4.496 -38.688 -7.355 1 95.38 461 TYR A O 1
ATOM 3654 N N . ILE A 1 462 ? -5.406 -36.688 -7.227 1 94.44 462 ILE A N 1
ATOM 3655 C CA . ILE A 1 462 ? -4.562 -36.219 -6.137 1 94.44 462 ILE A CA 1
ATOM 3656 C C . ILE A 1 462 ? -4.812 -37.031 -4.883 1 94.44 462 ILE A C 1
ATOM 3658 O O . ILE A 1 462 ? -3.871 -37.406 -4.184 1 94.44 462 ILE A O 1
ATOM 3662 N N . ALA A 1 463 ? -6.051 -37.344 -4.609 1 94.88 463 ALA A N 1
ATOM 3663 C CA . ALA A 1 463 ? -6.406 -38.156 -3.441 1 94.88 463 ALA A CA 1
ATOM 3664 C C . ALA A 1 463 ? -5.789 -39.531 -3.52 1 94.88 463 ALA A C 1
ATOM 3666 O O . ALA A 1 463 ? -5.367 -40.094 -2.502 1 94.88 463 ALA A O 1
ATOM 3667 N N . SER A 1 464 ? -5.711 -40.062 -4.684 1 96.31 464 SER A N 1
ATOM 3668 C CA . SER A 1 464 ? -5.223 -41.438 -4.871 1 96.31 464 SER A CA 1
ATOM 3669 C C . SER A 1 464 ? -3.699 -41.469 -4.934 1 96.31 464 SER A C 1
ATOM 3671 O O . SER A 1 464 ? -3.066 -42.312 -4.281 1 96.31 464 SER A O 1
ATOM 3673 N N . GLU A 1 465 ? -3.1 -40.562 -5.715 1 96.12 465 GLU A N 1
ATOM 3674 C CA . GLU A 1 465 ? -1.668 -40.594 -5.996 1 96.12 465 GLU A CA 1
ATOM 3675 C C . GLU A 1 465 ? -0.869 -39.812 -4.965 1 96.12 465 GLU A C 1
ATOM 3677 O O . GLU A 1 465 ? 0.315 -40.094 -4.75 1 96.12 465 GLU A O 1
ATOM 3682 N N . TYR A 1 466 ? -1.504 -38.844 -4.34 1 95.94 466 TYR A N 1
ATOM 3683 C CA . TYR A 1 466 ? -0.835 -38.031 -3.346 1 95.94 466 TYR A CA 1
ATOM 3684 C C . TYR A 1 466 ? -1.676 -37.906 -2.08 1 95.94 466 TYR A C 1
ATOM 3686 O O . TYR A 1 466 ? -2.023 -36.781 -1.659 1 95.94 466 TYR A O 1
ATOM 3694 N N . PRO A 1 467 ? -1.911 -38.969 -1.398 1 94.88 467 PRO A N 1
ATOM 3695 C CA . PRO A 1 467 ? -2.824 -38.969 -0.253 1 94.88 467 PRO A CA 1
ATOM 3696 C C . PRO A 1 467 ? -2.34 -38.062 0.885 1 94.88 467 PRO A C 1
ATOM 3698 O O . PRO A 1 467 ? -3.154 -37.469 1.599 1 94.88 467 PRO A O 1
ATOM 3701 N N . GLU A 1 468 ? -1.075 -37.969 1.022 1 94.81 468 GLU A N 1
ATOM 3702 C CA . GLU A 1 468 ? -0.551 -37.125 2.1 1 94.81 468 GLU A CA 1
ATOM 3703 C C . GLU A 1 468 ? -0.86 -35.656 1.856 1 94.81 468 GLU A C 1
ATOM 3705 O O . GLU A 1 468 ? -1.284 -34.938 2.771 1 94.81 468 GLU A O 1
ATOM 3710 N N . GLU A 1 469 ? -0.647 -35.25 0.637 1 93.38 469 GLU A N 1
ATOM 3711 C CA . GLU A 1 469 ? -0.95 -33.844 0.281 1 93.38 469 GLU A CA 1
ATOM 3712 C C . GLU A 1 469 ? -2.445 -33.562 0.395 1 93.38 469 GLU A C 1
ATOM 3714 O O . GLU A 1 469 ? -2.844 -32.5 0.831 1 93.38 469 GLU A O 1
ATOM 3719 N N . TYR A 1 470 ? -3.135 -34.531 -0.004 1 93.19 470 TYR A N 1
ATOM 3720 C CA . TYR A 1 470 ? -4.586 -34.406 0.088 1 93.19 470 TYR A CA 1
ATOM 3721 C C . TYR A 1 470 ? -5.027 -34.25 1.537 1 93.19 470 TYR A C 1
ATOM 3723 O O . TYR A 1 470 ? -5.887 -33.406 1.837 1 93.19 470 TYR A O 1
ATOM 3731 N N . ALA A 1 471 ? -4.438 -34.938 2.408 1 94.19 471 ALA A N 1
ATOM 3732 C CA . ALA A 1 471 ? -4.762 -34.906 3.832 1 94.19 471 ALA A CA 1
ATOM 3733 C C . ALA A 1 471 ? -4.301 -33.594 4.453 1 94.19 471 ALA A C 1
ATOM 3735 O O . ALA A 1 471 ? -4.992 -33 5.301 1 94.19 471 ALA A O 1
ATOM 3736 N N . LYS A 1 472 ? -3.152 -33.125 4.082 1 93.56 472 LYS A N 1
ATOM 3737 C CA . LYS A 1 472 ? -2.625 -31.859 4.59 1 93.56 472 LYS A CA 1
ATOM 3738 C C . LYS A 1 472 ? -3.57 -30.703 4.277 1 93.56 472 LYS A C 1
ATOM 3740 O O . LYS A 1 472 ? -3.816 -29.844 5.133 1 93.56 472 LYS A O 1
ATOM 3745 N N . ARG A 1 473 ? -4.043 -30.672 3.107 1 91.5 473 ARG A N 1
ATOM 3746 C CA . ARG A 1 473 ? -4.953 -29.609 2.686 1 91.5 473 ARG A CA 1
ATOM 3747 C C . ARG A 1 473 ? -6.27 -29.688 3.451 1 91.5 473 ARG A C 1
ATOM 3749 O O . ARG A 1 473 ? -6.809 -28.656 3.869 1 91.5 473 ARG A O 1
ATOM 3756 N N . ALA A 1 474 ? -6.723 -30.891 3.619 1 90.06 474 ALA A N 1
ATOM 3757 C CA . ALA A 1 474 ? -7.98 -31.078 4.34 1 90.06 474 ALA A CA 1
ATOM 3758 C C . ALA A 1 474 ? -7.855 -30.625 5.789 1 90.06 474 ALA A C 1
ATOM 3760 O O . ALA A 1 474 ? -8.805 -30.094 6.371 1 90.06 474 ALA A O 1
ATOM 3761 N N . MET A 1 475 ? -6.707 -30.781 6.348 1 90.69 475 MET A N 1
ATOM 3762 C CA . MET A 1 475 ? -6.473 -30.469 7.754 1 90.69 475 MET A CA 1
ATOM 3763 C C . MET A 1 475 ? -6.367 -28.953 7.965 1 90.69 475 MET A C 1
ATOM 3765 O O . MET A 1 475 ? -6.812 -28.438 8.984 1 90.69 475 MET A O 1
ATOM 3769 N N . ASN A 1 476 ? -5.789 -28.312 7.051 1 89.38 476 ASN A N 1
ATOM 3770 C CA . ASN A 1 476 ? -5.578 -26.875 7.145 1 89.38 476 ASN A CA 1
ATOM 3771 C C . ASN A 1 476 ? -5.645 -26.203 5.773 1 89.38 476 ASN A C 1
ATOM 3773 O O . ASN A 1 476 ? -4.617 -25.812 5.223 1 89.38 476 ASN A O 1
ATOM 3777 N N . ARG A 1 477 ? -6.848 -25.953 5.406 1 89.12 477 ARG A N 1
ATOM 3778 C CA . ARG A 1 477 ? -7.074 -25.422 4.066 1 89.12 477 ARG A CA 1
ATOM 3779 C C . ARG A 1 477 ? -6.504 -24.016 3.932 1 89.12 477 ARG A C 1
ATOM 3781 O O . ARG A 1 477 ? -5.895 -23.688 2.914 1 89.12 477 ARG A O 1
ATOM 3788 N N . LEU A 1 478 ? -6.676 -23.234 4.922 1 89.75 478 LEU A N 1
ATOM 3789 C CA . LEU A 1 478 ? -6.25 -21.844 4.863 1 89.75 478 LEU A CA 1
ATOM 3790 C C . LEU A 1 478 ? -4.73 -21.734 4.777 1 89.75 478 LEU A C 1
ATOM 3792 O O . LEU A 1 478 ? -4.199 -20.938 4.012 1 89.75 478 LEU A O 1
ATOM 3796 N N . GLY A 1 479 ? -4.004 -22.609 5.512 1 88.88 479 GLY A N 1
ATOM 3797 C CA . GLY A 1 479 ? -2.553 -22.531 5.586 1 88.88 479 GLY A CA 1
ATOM 3798 C C . GLY A 1 479 ? -1.856 -23.422 4.574 1 88.88 479 GLY A C 1
ATOM 3799 O O . GLY A 1 479 ? -0.637 -23.344 4.41 1 88.88 479 GLY A O 1
ATOM 3800 N N . TYR A 1 480 ? -2.623 -24.172 3.84 1 92.19 480 TYR A N 1
ATOM 3801 C CA . TYR A 1 480 ? -2.057 -25.125 2.887 1 92.19 480 TYR A CA 1
ATOM 3802 C C . TYR A 1 480 ? -1.523 -24.406 1.654 1 92.19 480 TYR A C 1
ATOM 3804 O O . TYR A 1 480 ? -2.152 -23.469 1.151 1 92.19 480 TYR A O 1
ATOM 3812 N N . ILE A 1 481 ? -0.355 -24.844 1.211 1 90.94 481 ILE A N 1
ATOM 3813 C CA . ILE A 1 481 ? 0.251 -24.359 -0.024 1 90.94 481 ILE A CA 1
ATOM 3814 C C . ILE A 1 481 ? 0.476 -25.516 -0.982 1 90.94 481 ILE A C 1
ATOM 3816 O O . ILE A 1 481 ? 1.063 -26.531 -0.605 1 90.94 481 ILE A O 1
ATOM 3820 N N . TYR A 1 482 ? 0.006 -25.375 -2.164 1 92.44 482 TYR A N 1
ATOM 3821 C CA . TYR A 1 482 ? 0.219 -26.422 -3.16 1 92.44 482 TYR A CA 1
ATOM 3822 C C . TYR A 1 482 ? 1.706 -26.656 -3.404 1 92.44 482 TYR A C 1
ATOM 3824 O O . TYR A 1 482 ? 2.484 -25.688 -3.459 1 92.44 482 TYR A O 1
ATOM 3832 N N . PRO A 1 483 ? 1.997 -27.891 -3.557 1 88.38 483 PRO A N 1
ATOM 3833 C CA . PRO A 1 483 ? 3.414 -28.188 -3.752 1 88.38 483 PRO A CA 1
ATOM 3834 C C . PRO A 1 483 ? 3.928 -27.781 -5.125 1 88.38 483 PRO A C 1
ATOM 3836 O O . PRO A 1 483 ? 3.139 -27.609 -6.062 1 88.38 483 PRO A O 1
ATOM 3839 N N . GLY A 1 484 ? 5.23 -27.594 -5.168 1 80.88 484 GLY A N 1
ATOM 3840 C CA . GLY A 1 484 ? 5.859 -27.219 -6.422 1 80.88 484 GLY A CA 1
ATOM 3841 C C . GLY A 1 484 ? 6.133 -25.734 -6.531 1 80.88 484 GLY A C 1
ATOM 3842 O O . GLY A 1 484 ? 5.609 -24.938 -5.738 1 80.88 484 GLY A O 1
ATOM 3843 N N . VAL A 1 485 ? 6.977 -25.375 -7.461 1 75.25 485 VAL A N 1
ATOM 3844 C CA . VAL A 1 485 ? 7.359 -23.969 -7.633 1 75.25 485 VAL A CA 1
ATOM 3845 C C . VAL A 1 485 ? 6.152 -23.156 -8.086 1 75.25 485 VAL A C 1
ATOM 3847 O O . VAL A 1 485 ? 5.426 -23.562 -8.992 1 75.25 485 VAL A O 1
ATOM 3850 N N . GLY A 1 486 ? 5.867 -22.109 -7.41 1 77.69 486 GLY A N 1
ATOM 3851 C CA . GLY A 1 486 ? 4.766 -21.234 -7.762 1 77.69 486 GLY A CA 1
ATOM 3852 C C . GLY A 1 486 ? 3.465 -21.594 -7.078 1 77.69 486 GLY A C 1
ATOM 3853 O O . GLY A 1 486 ? 2.451 -20.922 -7.258 1 77.69 486 GLY A O 1
ATOM 3854 N N . GLY A 1 487 ? 3.514 -22.734 -6.438 1 88.06 487 GLY A N 1
ATOM 3855 C CA . GLY A 1 487 ? 2.318 -23.125 -5.707 1 88.06 487 GLY A CA 1
ATOM 3856 C C . GLY A 1 487 ? 1.847 -22.062 -4.727 1 88.06 487 GLY A C 1
ATOM 3857 O O . GLY A 1 487 ? 2.66 -21.422 -4.07 1 88.06 487 GLY A O 1
ATOM 3858 N N . GLU A 1 488 ? 0.501 -21.922 -4.73 1 91.31 488 GLU A N 1
ATOM 3859 C CA . GLU A 1 488 ? -0.102 -20.922 -3.855 1 91.31 488 GLU A CA 1
ATOM 3860 C C . GLU A 1 488 ? -1.111 -21.562 -2.904 1 91.31 488 GLU A C 1
ATOM 3862 O O . GLU A 1 488 ? -1.51 -22.703 -3.094 1 91.31 488 GLU A O 1
ATOM 3867 N N . GLY A 1 489 ? -1.379 -20.891 -1.889 1 92.88 489 GLY A N 1
ATOM 3868 C CA . GLY A 1 489 ? -2.486 -21.125 -0.977 1 92.88 489 GLY A CA 1
ATOM 3869 C C . GLY A 1 489 ? -3.355 -19.906 -0.76 1 92.88 489 GLY A C 1
ATOM 3870 O O . GLY A 1 489 ? -3.186 -18.891 -1.435 1 92.88 489 GLY A O 1
ATOM 3871 N N . TYR A 1 490 ? -4.328 -20.031 0.098 1 93.19 490 TYR A N 1
ATOM 3872 C CA . TYR A 1 490 ? -5.266 -18.953 0.325 1 93.19 490 TYR A CA 1
ATOM 3873 C C . TYR A 1 490 ? -4.559 -17.719 0.894 1 93.19 490 TYR A C 1
ATOM 3875 O O . TYR A 1 490 ? -4.934 -16.594 0.598 1 93.19 490 TYR A O 1
ATOM 3883 N N . LEU A 1 491 ? -3.557 -17.953 1.692 1 92.75 491 LEU A N 1
ATOM 3884 C CA . LEU A 1 491 ? -2.846 -16.828 2.279 1 92.75 491 LEU A CA 1
ATOM 3885 C C . LEU A 1 491 ? -2.102 -16.031 1.209 1 92.75 491 LEU A C 1
ATOM 3887 O O . LEU A 1 491 ? -2.021 -14.812 1.279 1 92.75 491 LEU A O 1
ATOM 3891 N N . GLN A 1 492 ? -1.573 -16.75 0.201 1 92.06 492 GLN A N 1
ATOM 3892 C CA . GLN A 1 492 ? -0.94 -16.062 -0.927 1 92.06 492 GLN A CA 1
ATOM 3893 C C . GLN A 1 492 ? -1.96 -15.266 -1.733 1 92.06 492 GLN A C 1
ATOM 3895 O O . GLN A 1 492 ? -1.679 -14.148 -2.164 1 92.06 492 GLN A O 1
ATOM 3900 N N . VAL A 1 493 ? -3.096 -15.82 -1.903 1 93.69 493 VAL A N 1
ATOM 3901 C CA . VAL A 1 493 ? -4.16 -15.156 -2.646 1 93.69 493 VAL A CA 1
ATOM 3902 C C . VAL A 1 493 ? -4.609 -13.906 -1.895 1 93.69 493 VAL A C 1
ATOM 3904 O O . VAL A 1 493 ? -4.777 -12.844 -2.494 1 93.69 493 VAL A O 1
ATOM 3907 N N . ILE A 1 494 ? -4.754 -14.039 -0.621 1 93.38 494 ILE A N 1
ATOM 3908 C CA . ILE A 1 494 ? -5.129 -12.898 0.203 1 93.38 494 ILE A CA 1
ATOM 3909 C C . ILE A 1 494 ? -4.09 -11.789 0.049 1 93.38 494 ILE A C 1
ATOM 3911 O O . ILE A 1 494 ? -4.445 -10.625 -0.147 1 93.38 494 ILE A O 1
ATOM 3915 N N . SER A 1 495 ? -2.887 -12.141 0.079 1 91.25 495 SER A N 1
ATOM 3916 C CA . SER A 1 495 ? -1.799 -11.172 0.016 1 91.25 495 SER A CA 1
ATOM 3917 C C . SER A 1 495 ? -1.81 -10.414 -1.309 1 91.25 495 SER A C 1
ATOM 3919 O O . SER A 1 495 ? -1.679 -9.195 -1.33 1 91.25 495 SER A O 1
ATOM 3921 N N . ARG A 1 496 ? -2.004 -11.102 -2.43 1 90 496 ARG A N 1
ATOM 3922 C CA . ARG A 1 496 ? -1.92 -10.414 -3.715 1 90 496 ARG A CA 1
ATOM 3923 C C . ARG A 1 496 ? -3.205 -9.648 -4.012 1 90 496 ARG A C 1
ATOM 3925 O O . ARG A 1 496 ? -3.244 -8.82 -4.918 1 90 496 ARG A O 1
ATOM 3932 N N . LEU A 1 497 ? -4.266 -9.922 -3.273 1 93.88 497 LEU A N 1
ATOM 3933 C CA . LEU A 1 497 ? -5.527 -9.227 -3.51 1 93.88 497 LEU A CA 1
ATOM 3934 C C . LEU A 1 497 ? -5.637 -7.988 -2.631 1 93.88 497 LEU A C 1
ATOM 3936 O O . LEU A 1 497 ? -6.617 -7.246 -2.715 1 93.88 497 LEU A O 1
ATOM 3940 N N . ARG A 1 498 ? -4.668 -7.723 -1.822 1 89.69 498 ARG A N 1
ATOM 3941 C CA . ARG A 1 498 ? -4.711 -6.578 -0.918 1 89.69 498 ARG A CA 1
ATOM 3942 C C . ARG A 1 498 ? -4.871 -5.273 -1.691 1 89.69 498 ARG A C 1
ATOM 3944 O O . ARG A 1 498 ? -5.727 -4.449 -1.359 1 89.69 498 ARG A O 1
ATOM 3951 N N . ASP A 1 499 ? -4.098 -5.129 -2.725 1 84.5 499 ASP A N 1
ATOM 3952 C CA . ASP A 1 499 ? -4.172 -3.918 -3.533 1 84.5 499 ASP A CA 1
ATOM 3953 C C . ASP A 1 499 ? -5.523 -3.801 -4.23 1 84.5 499 ASP A C 1
ATOM 3955 O O . ASP A 1 499 ? -6.055 -2.699 -4.383 1 84.5 499 ASP A O 1
ATOM 3959 N N . MET A 1 500 ? -6.027 -4.879 -4.609 1 89.94 500 MET A N 1
ATOM 3960 C CA . MET A 1 500 ? -7.324 -4.875 -5.285 1 89.94 500 MET A CA 1
ATOM 3961 C C . MET A 1 500 ? -8.438 -4.449 -4.328 1 89.94 500 MET A C 1
ATOM 3963 O O . MET A 1 500 ? -9.32 -3.678 -4.699 1 89.94 500 MET A O 1
ATOM 3967 N N . VAL A 1 501 ? -8.367 -4.988 -3.168 1 92.44 501 VAL A N 1
ATOM 3968 C CA . VAL A 1 501 ? -9.367 -4.629 -2.174 1 92.44 501 VAL A CA 1
ATOM 3969 C C . VAL A 1 501 ? -9.297 -3.131 -1.887 1 92.44 501 VAL A C 1
ATOM 3971 O O . VAL A 1 501 ? -10.328 -2.457 -1.812 1 92.44 501 VAL A O 1
ATOM 3974 N N . ARG A 1 502 ? -8.125 -2.602 -1.755 1 89.44 502 ARG A N 1
ATOM 3975 C CA . ARG A 1 502 ? -7.957 -1.165 -1.552 1 89.44 502 ARG A CA 1
ATOM 3976 C C . ARG A 1 502 ? -8.523 -0.377 -2.729 1 89.44 502 ARG A C 1
ATOM 3978 O O . ARG A 1 502 ? -9.148 0.667 -2.539 1 89.44 502 ARG A O 1
ATOM 3985 N N . GLU A 1 503 ? -8.297 -0.916 -3.906 1 89.62 503 GLU A N 1
ATOM 3986 C CA . GLU A 1 503 ? -8.812 -0.245 -5.098 1 89.62 503 GLU A CA 1
ATOM 3987 C C . GLU A 1 503 ? -10.336 -0.262 -5.125 1 89.62 503 GLU A C 1
ATOM 3989 O O . GLU A 1 503 ? -10.969 0.739 -5.469 1 89.62 503 GLU A O 1
ATOM 3994 N N . ILE A 1 504 ? -10.906 -1.332 -4.766 1 92.62 504 ILE A N 1
ATOM 3995 C CA . ILE A 1 504 ? -12.352 -1.461 -4.73 1 92.62 504 ILE A CA 1
ATOM 3996 C C . ILE A 1 504 ? -12.938 -0.457 -3.74 1 92.62 504 ILE A C 1
ATOM 3998 O O . ILE A 1 504 ? -13.977 0.152 -4.004 1 92.62 504 ILE A O 1
ATOM 4002 N N . GLU A 1 505 ? -12.227 -0.266 -2.621 1 89.69 505 GLU A N 1
ATOM 4003 C CA . GLU A 1 505 ? -12.68 0.676 -1.604 1 89.69 505 GLU A CA 1
ATOM 4004 C C . GLU A 1 505 ? -12.508 2.119 -2.07 1 89.69 505 GLU A C 1
ATOM 4006 O O . GLU A 1 505 ? -13.289 2.996 -1.695 1 89.69 505 GLU A O 1
ATOM 4011 N N . ARG A 1 506 ? -11.57 2.354 -2.893 1 86.69 506 ARG A N 1
ATOM 4012 C CA . ARG A 1 506 ? -11.211 3.709 -3.297 1 86.69 506 ARG A CA 1
ATOM 4013 C C . ARG A 1 506 ? -12.117 4.203 -4.422 1 86.69 506 ARG A C 1
ATOM 4015 O O . ARG A 1 506 ? -12.492 5.379 -4.453 1 86.69 506 ARG A O 1
ATOM 4022 N N . ILE A 1 507 ? -12.469 3.363 -5.355 1 87.38 507 ILE A N 1
ATOM 4023 C CA . ILE A 1 507 ? -13.188 3.781 -6.559 1 87.38 507 ILE A CA 1
ATOM 4024 C C . ILE A 1 507 ? -14.602 4.203 -6.191 1 87.38 507 ILE A C 1
ATOM 4026 O O . ILE A 1 507 ? -15.18 3.697 -5.227 1 87.38 507 ILE A O 1
ATOM 4030 N N . LYS A 1 508 ? -15.109 5.094 -6.957 1 87.12 508 LYS A N 1
ATOM 4031 C CA . LYS A 1 508 ? -16.469 5.598 -6.73 1 87.12 508 LYS A CA 1
ATOM 4032 C C . LYS A 1 508 ? -17.438 5.016 -7.75 1 87.12 508 LYS A C 1
ATOM 4034 O O . LYS A 1 508 ? -18.656 5.168 -7.609 1 87.12 508 LYS A O 1
ATOM 4039 N N . ASP A 1 509 ? -16.891 4.25 -8.742 1 91.12 509 ASP A N 1
ATOM 4040 C CA . ASP A 1 509 ? -17.688 3.695 -9.844 1 91.12 509 ASP A CA 1
ATOM 4041 C C . ASP A 1 509 ? -18.141 2.277 -9.516 1 91.12 509 ASP A C 1
ATOM 4043 O O . ASP A 1 509 ? -17.656 1.661 -8.562 1 91.12 509 ASP A O 1
ATOM 4047 N N . HIS A 1 510 ? -19.188 1.821 -10.328 1 95.19 510 HIS A N 1
ATOM 4048 C CA . HIS A 1 510 ? -19.594 0.426 -10.227 1 95.19 510 HIS A CA 1
ATOM 4049 C C . HIS A 1 510 ? -18.484 -0.511 -10.688 1 95.19 510 HIS A C 1
ATOM 4051 O O . HIS A 1 510 ? -17.656 -0.138 -11.523 1 95.19 510 HIS A O 1
ATOM 4057 N N . VAL A 1 511 ? -18.516 -1.708 -10.094 1 96.81 511 VAL A N 1
ATOM 4058 C CA . VAL A 1 511 ? -17.5 -2.668 -10.523 1 96.81 511 VAL A CA 1
ATOM 4059 C C . VAL A 1 511 ? -18.109 -4.07 -10.57 1 96.81 511 VAL A C 1
ATOM 4061 O O . VAL A 1 511 ? -18.891 -4.445 -9.695 1 96.81 511 VAL A O 1
ATOM 4064 N N . LEU A 1 512 ? -17.844 -4.789 -11.641 1 98.5 512 LEU A N 1
ATOM 4065 C CA . LEU A 1 512 ? -18.125 -6.219 -11.758 1 98.5 512 LEU A CA 1
ATOM 4066 C C . LEU A 1 512 ? -16.828 -7.016 -11.852 1 98.5 512 LEU A C 1
ATOM 4068 O O . LEU A 1 512 ? -16.031 -6.797 -12.766 1 98.5 512 LEU A O 1
ATOM 4072 N N . ILE A 1 513 ? -16.656 -7.898 -10.914 1 98.56 513 ILE A N 1
ATOM 4073 C CA . ILE A 1 513 ? -15.477 -8.766 -10.914 1 98.56 513 ILE A CA 1
ATOM 4074 C C . ILE A 1 513 ? -15.859 -10.164 -11.391 1 98.56 513 ILE A C 1
ATOM 4076 O O . ILE A 1 513 ? -16.719 -10.812 -10.789 1 98.56 513 ILE A O 1
ATOM 4080 N N . ILE A 1 514 ? -15.258 -10.562 -12.484 1 98.81 514 ILE A N 1
ATOM 4081 C CA . ILE A 1 514 ? -15.406 -11.922 -12.992 1 98.81 514 ILE A CA 1
ATOM 4082 C C . ILE A 1 514 ? -14.133 -12.719 -12.703 1 98.81 514 ILE A C 1
ATOM 4084 O O . ILE A 1 514 ? -13.156 -12.625 -13.445 1 98.81 514 ILE A O 1
ATOM 4088 N N . GLY A 1 515 ? -14.234 -13.469 -11.625 1 97.94 515 GLY A N 1
ATOM 4089 C CA . GLY A 1 515 ? -13.039 -14.172 -11.164 1 97.94 515 GLY A CA 1
ATOM 4090 C C . GLY A 1 515 ? -13.203 -15.68 -11.156 1 97.94 515 GLY A C 1
ATOM 4091 O O . GLY A 1 515 ? -13.836 -16.25 -12.039 1 97.94 515 GLY A O 1
ATOM 4092 N N . HIS A 1 516 ? -12.453 -16.312 -10.281 1 97.31 516 HIS A N 1
ATOM 4093 C CA . HIS A 1 516 ? -12.414 -17.766 -10.117 1 97.31 516 HIS A CA 1
ATOM 4094 C C . HIS A 1 516 ? -12.805 -18.172 -8.695 1 97.31 516 HIS A C 1
ATOM 4096 O O . HIS A 1 516 ? -13.117 -17.312 -7.867 1 97.31 516 HIS A O 1
ATOM 4102 N N . ARG A 1 517 ? -12.859 -19.375 -8.453 1 95.12 517 ARG A N 1
ATOM 4103 C CA . ARG A 1 517 ? -13.406 -19.906 -7.211 1 95.12 517 ARG A CA 1
ATOM 4104 C C . ARG A 1 517 ? -12.664 -19.344 -6.004 1 95.12 517 ARG A C 1
ATOM 4106 O O . ARG A 1 517 ? -13.258 -18.688 -5.148 1 95.12 517 ARG A O 1
ATOM 4113 N N . SER A 1 518 ? -11.367 -19.609 -5.93 1 94.69 518 SER A N 1
ATOM 4114 C CA . SER A 1 518 ? -10.602 -19.219 -4.754 1 94.69 518 SER A CA 1
ATOM 4115 C C . SER A 1 518 ? -10.555 -17.703 -4.605 1 94.69 518 SER A C 1
ATOM 4117 O O . SER A 1 518 ? -10.68 -17.172 -3.496 1 94.69 518 SER A O 1
ATOM 4119 N N . VAL A 1 519 ? -10.461 -17 -5.691 1 96 519 VAL A N 1
ATOM 4120 C CA . VAL A 1 519 ? -10.328 -15.547 -5.688 1 96 519 VAL A CA 1
ATOM 4121 C C . VAL A 1 519 ? -11.648 -14.914 -5.23 1 96 519 VAL A C 1
ATOM 4123 O O . VAL A 1 519 ? -11.648 -14.039 -4.359 1 96 519 VAL A O 1
ATOM 4126 N N . CYS A 1 520 ? -12.727 -15.352 -5.789 1 96.31 520 CYS A N 1
ATOM 4127 C CA . CYS A 1 520 ? -14.031 -14.828 -5.402 1 96.31 520 CYS A CA 1
ATOM 4128 C C . CYS A 1 520 ? -14.336 -15.148 -3.945 1 96.31 520 CYS A C 1
ATOM 4130 O O . CYS A 1 520 ? -14.953 -14.344 -3.246 1 96.31 520 CYS A O 1
ATOM 4132 N N . ARG A 1 521 ? -13.875 -16.297 -3.547 1 94.31 521 ARG A N 1
ATOM 4133 C CA . ARG A 1 521 ? -14.047 -16.688 -2.152 1 94.31 521 ARG A CA 1
ATOM 4134 C C . ARG A 1 521 ? -13.367 -15.695 -1.216 1 94.31 521 ARG A C 1
ATOM 4136 O O . ARG A 1 521 ? -13.969 -15.242 -0.244 1 94.31 521 ARG A O 1
ATOM 4143 N N . VAL A 1 522 ? -12.164 -15.414 -1.506 1 94.88 522 VAL A N 1
ATOM 4144 C CA . VAL A 1 522 ? -11.367 -14.516 -0.683 1 94.88 522 VAL A CA 1
ATOM 4145 C C . VAL A 1 522 ? -11.984 -13.117 -0.697 1 94.88 522 VAL A C 1
ATOM 4147 O O . VAL A 1 522 ? -12.07 -12.461 0.343 1 94.88 522 VAL A O 1
ATOM 4150 N N . LEU A 1 523 ? -12.438 -12.648 -1.843 1 95.31 523 LEU A N 1
ATOM 4151 C CA . LEU A 1 523 ? -13.055 -11.328 -1.954 1 95.31 523 LEU A CA 1
ATOM 4152 C C . LEU A 1 523 ? -14.375 -11.289 -1.198 1 95.31 523 LEU A C 1
ATOM 4154 O O . LEU A 1 523 ? -14.656 -10.32 -0.486 1 95.31 523 LEU A O 1
ATOM 4158 N N . MET A 1 524 ? -15.164 -12.336 -1.346 1 93.19 524 MET A N 1
ATOM 4159 C CA . MET A 1 524 ? -16.438 -12.414 -0.637 1 93.19 524 MET A CA 1
ATOM 4160 C C . MET A 1 524 ? -16.219 -12.438 0.872 1 93.19 524 MET A C 1
ATOM 4162 O O . MET A 1 524 ? -16.984 -11.828 1.623 1 93.19 524 MET A O 1
ATOM 4166 N N . ALA A 1 525 ? -15.227 -13.141 1.254 1 92.69 525 ALA A N 1
ATOM 4167 C CA . ALA A 1 525 ? -14.922 -13.203 2.68 1 92.69 525 ALA A CA 1
ATOM 4168 C C . ALA A 1 525 ? -14.648 -11.812 3.242 1 92.69 525 ALA A C 1
ATOM 4170 O O . ALA A 1 525 ? -15.023 -11.508 4.375 1 92.69 525 ALA A O 1
ATOM 4171 N N . TYR A 1 526 ? -13.992 -10.977 2.492 1 92.19 526 TYR A N 1
ATOM 4172 C CA . TYR A 1 526 ? -13.719 -9.609 2.924 1 92.19 526 TYR A CA 1
ATOM 4173 C C . TYR A 1 526 ? -15.023 -8.836 3.133 1 92.19 526 TYR A C 1
ATOM 4175 O O . TYR A 1 526 ? -15.219 -8.227 4.184 1 92.19 526 TYR A O 1
ATOM 4183 N N . PHE A 1 527 ? -15.875 -8.891 2.188 1 88.44 527 PHE A N 1
ATOM 4184 C CA . PHE A 1 527 ? -17.078 -8.07 2.23 1 88.44 527 PHE A CA 1
ATOM 4185 C C . PHE A 1 527 ? -18.062 -8.625 3.25 1 88.44 527 PHE A C 1
ATOM 4187 O O . PHE A 1 527 ? -18.828 -7.867 3.85 1 88.44 527 PHE A O 1
ATOM 4194 N N . MET A 1 528 ? -18 -9.891 3.432 1 83.88 528 MET A N 1
ATOM 4195 C CA . MET A 1 528 ? -18.938 -10.516 4.359 1 83.88 528 MET A CA 1
ATOM 4196 C C . MET A 1 528 ? -18.391 -10.492 5.781 1 83.88 528 MET A C 1
ATOM 4198 O O . MET A 1 528 ? -19.031 -11.008 6.703 1 83.88 528 MET A O 1
ATOM 4202 N N . ASP A 1 529 ? -17.266 -9.977 5.953 1 80.88 529 ASP A N 1
ATOM 4203 C CA . ASP A 1 529 ? -16.641 -9.836 7.262 1 80.88 529 ASP A CA 1
ATOM 4204 C C . ASP A 1 529 ? -16.484 -11.188 7.949 1 80.88 529 ASP A C 1
ATOM 4206 O O . ASP A 1 529 ? -16.859 -11.344 9.109 1 80.88 529 ASP A O 1
ATOM 4210 N N . LEU A 1 530 ? -16.109 -12.086 7.164 1 77.38 530 LEU A N 1
ATOM 4211 C CA . LEU A 1 530 ? -15.938 -13.422 7.727 1 77.38 530 LEU A CA 1
ATOM 4212 C C . LEU A 1 530 ? -14.656 -13.5 8.555 1 77.38 530 LEU A C 1
ATOM 4214 O O . LEU A 1 530 ? -13.688 -12.805 8.258 1 77.38 530 LEU A O 1
ATOM 4218 N N . GLN A 1 531 ? -14.836 -14.297 9.523 1 71.75 531 GLN A N 1
ATOM 4219 C CA . GLN A 1 531 ? -13.664 -14.508 10.367 1 71.75 531 GLN A CA 1
ATOM 4220 C C . GLN A 1 531 ? -12.57 -15.258 9.609 1 71.75 531 GLN A C 1
ATOM 4222 O O . GLN A 1 531 ? -12.859 -15.953 8.633 1 71.75 531 GLN A O 1
ATOM 4227 N N . ARG A 1 532 ? -11.469 -15.258 10.102 1 69.88 532 ARG A N 1
ATOM 4228 C CA . ARG A 1 532 ? -10.234 -15.719 9.469 1 69.88 532 ARG A CA 1
ATOM 4229 C C . ARG A 1 532 ? -10.367 -17.156 9 1 69.88 532 ARG A C 1
ATOM 4231 O O . ARG A 1 532 ? -10.133 -17.469 7.824 1 69.88 532 ARG A O 1
ATOM 4238 N N . GLU A 1 533 ? -10.945 -17.984 9.797 1 73.12 533 GLU A N 1
ATOM 4239 C CA . GLU A 1 533 ? -10.938 -19.406 9.492 1 73.12 533 GLU A CA 1
ATOM 4240 C C . GLU A 1 533 ? -12.055 -19.781 8.523 1 73.12 533 GLU A C 1
ATOM 4242 O O . GLU A 1 533 ? -11.984 -20.812 7.852 1 73.12 533 GLU A O 1
ATOM 4247 N N . ALA A 1 534 ? -13.008 -18.906 8.32 1 77.5 534 ALA A N 1
ATOM 4248 C CA . ALA A 1 534 ? -14.195 -19.219 7.535 1 77.5 534 ALA A CA 1
ATOM 4249 C C . ALA A 1 534 ? -13.961 -18.922 6.055 1 77.5 534 ALA A C 1
ATOM 4251 O O . ALA A 1 534 ? -14.727 -19.375 5.199 1 77.5 534 ALA A O 1
ATOM 4252 N N . ILE A 1 535 ? -12.836 -18.375 5.719 1 81.62 535 ILE A N 1
ATOM 4253 C CA . ILE A 1 535 ? -12.586 -17.906 4.359 1 81.62 535 ILE A CA 1
ATOM 4254 C C . ILE A 1 535 ? -12.5 -19.094 3.41 1 81.62 535 ILE A C 1
ATOM 4256 O O . ILE A 1 535 ? -13.164 -19.125 2.371 1 81.62 535 ILE A O 1
ATOM 4260 N N . ALA A 1 536 ? -11.766 -20.125 3.877 1 81.19 536 ALA A N 1
ATOM 4261 C CA . ALA A 1 536 ? -11.5 -21.266 2.996 1 81.19 536 ALA A CA 1
ATOM 4262 C C . ALA A 1 536 ? -12.719 -22.172 2.883 1 81.19 536 ALA A C 1
ATOM 4264 O O . ALA A 1 536 ? -12.781 -23.031 2.002 1 81.19 536 ALA A O 1
ATOM 4265 N N . ASP A 1 537 ? -13.734 -21.906 3.678 1 82.31 537 ASP A N 1
ATOM 4266 C CA . ASP A 1 537 ? -14.875 -22.812 3.711 1 82.31 537 ASP A CA 1
ATOM 4267 C C . ASP A 1 537 ? -16.078 -22.203 2.98 1 82.31 537 ASP A C 1
ATOM 4269 O O . ASP A 1 537 ? -17.109 -22.859 2.812 1 82.31 537 ASP A O 1
ATOM 4273 N N . LEU A 1 538 ? -15.93 -21.031 2.537 1 86.44 538 LEU A N 1
ATOM 4274 C CA . LEU A 1 538 ? -17.016 -20.391 1.798 1 86.44 538 LEU A CA 1
ATOM 4275 C C . LEU A 1 538 ? -17.203 -21.047 0.434 1 86.44 538 LEU A C 1
ATOM 4277 O O . LEU A 1 538 ? -16.219 -21.344 -0.257 1 86.44 538 LEU A O 1
ATOM 4281 N N . GLU A 1 539 ? -18.438 -21.344 0.122 1 87.69 539 GLU A N 1
ATOM 4282 C CA . GLU A 1 539 ? -18.719 -21.953 -1.173 1 87.69 539 GLU A CA 1
ATOM 4283 C C . GLU A 1 539 ? -19.141 -20.891 -2.195 1 87.69 539 GLU A C 1
ATOM 4285 O O . GLU A 1 539 ? -20.047 -20.094 -1.937 1 87.69 539 GLU A O 1
ATOM 4290 N N . ILE A 1 540 ? -18.5 -20.922 -3.291 1 92.12 540 ILE A N 1
ATOM 4291 C CA . ILE A 1 540 ? -18.797 -20.031 -4.406 1 92.12 540 ILE A CA 1
ATOM 4292 C C . ILE A 1 540 ? -19.031 -20.844 -5.676 1 92.12 540 ILE A C 1
ATOM 4294 O O . ILE A 1 540 ? -18.125 -20.969 -6.512 1 92.12 540 ILE A O 1
ATOM 4298 N N . PRO A 1 541 ? -20.203 -21.359 -5.891 1 93.5 541 PRO A N 1
ATOM 4299 C CA . PRO A 1 541 ? -20.469 -22.203 -7.059 1 93.5 541 PRO A CA 1
ATOM 4300 C C . PRO A 1 541 ? -20.531 -21.422 -8.359 1 93.5 541 PRO A C 1
ATOM 4302 O O . PRO A 1 541 ? -20.734 -20.203 -8.344 1 93.5 541 PRO A O 1
ATOM 4305 N N . LEU A 1 542 ? -20.297 -22.125 -9.461 1 96.38 542 LEU A N 1
ATOM 4306 C CA . LEU A 1 542 ? -20.531 -21.531 -10.766 1 96.38 542 LEU A CA 1
ATOM 4307 C C . LEU A 1 542 ? -21.984 -21.109 -10.93 1 96.38 542 LEU A C 1
ATOM 4309 O O . LEU A 1 542 ? -22.875 -21.734 -10.375 1 96.38 542 LEU A O 1
ATOM 4313 N N . GLY A 1 543 ? -22.203 -20.016 -11.586 1 96.75 543 GLY A N 1
ATOM 4314 C CA . GLY A 1 543 ? -23.547 -19.594 -11.898 1 96.75 543 GLY A CA 1
ATOM 4315 C C . GLY A 1 543 ? -24.125 -18.641 -10.867 1 96.75 543 GLY A C 1
ATOM 4316 O O . GLY A 1 543 ? -25.234 -18.125 -11.039 1 96.75 543 GLY A O 1
ATOM 4317 N N . MET A 1 544 ? -23.391 -18.406 -9.812 1 96.56 544 MET A N 1
ATOM 4318 C CA . MET A 1 544 ? -23.844 -17.469 -8.805 1 96.56 544 MET A CA 1
ATOM 4319 C C . MET A 1 544 ? -23.328 -16.062 -9.094 1 96.56 544 MET A C 1
ATOM 4321 O O . MET A 1 544 ? -22.188 -15.898 -9.523 1 96.56 544 MET A O 1
ATOM 4325 N N . LEU A 1 545 ? -24.172 -15.055 -8.891 1 97.94 545 LEU A N 1
ATOM 4326 C CA . LEU A 1 545 ? -23.844 -13.641 -9.008 1 97.94 545 LEU A CA 1
ATOM 4327 C C . LEU A 1 545 ? -24.203 -12.891 -7.727 1 97.94 545 LEU A C 1
ATOM 4329 O O . LEU A 1 545 ? -25.344 -12.977 -7.25 1 97.94 545 LEU A O 1
ATOM 4333 N N . PHE A 1 546 ? -23.219 -12.219 -7.199 1 96.75 546 PHE A N 1
ATOM 4334 C CA . PHE A 1 546 ? -23.422 -11.5 -5.945 1 96.75 546 PHE A CA 1
ATOM 4335 C C . PHE A 1 546 ? -23.375 -9.992 -6.164 1 96.75 546 PHE A C 1
ATOM 4337 O O . PHE A 1 546 ? -22.547 -9.508 -6.938 1 96.75 546 PHE A O 1
ATOM 4344 N N . SER A 1 547 ? -24.234 -9.25 -5.52 1 96.62 547 SER A N 1
ATOM 4345 C CA . SER A 1 547 ? -24.25 -7.789 -5.547 1 96.62 547 SER A CA 1
ATOM 4346 C C . SER A 1 547 ? -24.078 -7.207 -4.145 1 96.62 547 SER A C 1
ATOM 4348 O O . SER A 1 547 ? -24.797 -7.586 -3.219 1 96.62 547 SER A O 1
ATOM 4350 N N . ILE A 1 548 ? -23.094 -6.395 -4.039 1 94.62 548 ILE A N 1
ATOM 4351 C CA . ILE A 1 548 ? -22.797 -5.754 -2.762 1 94.62 548 ILE A CA 1
ATOM 4352 C C . ILE A 1 548 ? -22.891 -4.238 -2.912 1 94.62 548 ILE A C 1
ATOM 4354 O O . ILE A 1 548 ? -22.266 -3.652 -3.799 1 94.62 548 ILE A O 1
ATOM 4358 N N . GLU A 1 549 ? -23.609 -3.58 -2.125 1 91.81 549 GLU A N 1
ATOM 4359 C CA . GLU A 1 549 ? -23.703 -2.125 -2.059 1 91.81 549 GLU A CA 1
ATOM 4360 C C . GLU A 1 549 ? -23.25 -1.603 -0.697 1 91.81 549 GLU A C 1
ATOM 4362 O O . GLU A 1 549 ? -23.953 -1.779 0.302 1 91.81 549 GLU A O 1
ATOM 4367 N N . PRO A 1 550 ? -22.109 -0.955 -0.674 1 85.38 550 PRO A N 1
ATOM 4368 C CA . PRO A 1 550 ? -21.656 -0.411 0.605 1 85.38 550 PRO A CA 1
ATOM 4369 C C . PRO A 1 550 ? -22.562 0.696 1.136 1 85.38 550 PRO A C 1
ATOM 4371 O O . PRO A 1 550 ? -23.031 1.539 0.366 1 85.38 550 PRO A O 1
ATOM 4374 N N . LYS A 1 551 ? -22.812 0.581 2.377 1 77.19 551 LYS A N 1
ATOM 4375 C CA . LYS A 1 551 ? -23.578 1.596 3.1 1 77.19 551 LYS A CA 1
ATOM 4376 C C . LYS A 1 551 ? -22.828 2.064 4.344 1 77.19 551 LYS A C 1
ATOM 4378 O O . LYS A 1 551 ? -21.891 1.399 4.797 1 77.19 551 LYS A O 1
ATOM 4383 N N . PRO A 1 552 ? -23.078 3.205 4.844 1 67.88 552 PRO A N 1
ATOM 4384 C CA . PRO A 1 552 ? -22.391 3.695 6.043 1 67.88 552 PRO A CA 1
ATOM 4385 C C . PRO A 1 552 ? -22.484 2.723 7.215 1 67.88 552 PRO A C 1
ATOM 4387 O O . PRO A 1 552 ? -21.562 2.633 8.023 1 67.88 552 PRO A O 1
ATOM 4390 N N . TYR A 1 553 ? -23.656 2.051 7.309 1 66.81 553 TYR A N 1
ATOM 4391 C CA . TYR A 1 553 ? -23.844 1.154 8.445 1 66.81 553 TYR A CA 1
ATOM 4392 C C . TYR A 1 553 ? -23.859 -0.301 7.992 1 66.81 553 TYR A C 1
ATOM 4394 O O . TYR A 1 553 ? -24.562 -1.13 8.578 1 66.81 553 TYR A O 1
ATOM 4402 N N . GLY A 1 554 ? -23.016 -0.551 7.008 1 73.75 554 GLY A N 1
ATOM 4403 C CA . GLY A 1 554 ? -22.938 -1.929 6.551 1 73.75 554 GLY A CA 1
ATOM 4404 C C . GLY A 1 554 ? -23.016 -2.062 5.043 1 73.75 554 GLY A C 1
ATOM 4405 O O . GLY A 1 554 ? -22.469 -1.24 4.309 1 73.75 554 GLY A O 1
ATOM 4406 N N . ILE A 1 555 ? -23.672 -3.264 4.668 1 82.94 555 ILE A N 1
ATOM 4407 C CA . ILE A 1 555 ? -23.766 -3.518 3.236 1 82.94 555 ILE A CA 1
ATOM 4408 C C . ILE A 1 555 ? -25.156 -4.055 2.895 1 82.94 555 ILE A C 1
ATOM 4410 O O . ILE A 1 555 ? -25.828 -4.621 3.75 1 82.94 555 ILE A O 1
ATOM 4414 N N . VAL A 1 556 ? -25.656 -3.736 1.749 1 88.25 556 VAL A N 1
ATOM 4415 C CA . VAL A 1 556 ? -26.781 -4.43 1.141 1 88.25 556 VAL A CA 1
ATOM 4416 C C . VAL A 1 556 ? -26.281 -5.527 0.21 1 88.25 556 VAL A C 1
ATOM 4418 O O . VAL A 1 556 ? -25.469 -5.27 -0.685 1 88.25 556 VAL A O 1
ATOM 4421 N N . PHE A 1 557 ? -26.766 -6.719 0.544 1 91.75 557 PHE A N 1
ATOM 4422 C CA . PHE A 1 557 ? -26.25 -7.883 -0.155 1 91.75 557 PHE A CA 1
ATOM 4423 C C . PHE A 1 557 ? -27.359 -8.633 -0.872 1 91.75 557 PHE A C 1
ATOM 4425 O O . PHE A 1 557 ? -28.438 -8.844 -0.307 1 91.75 557 PHE A O 1
ATOM 4432 N N . HIS A 1 558 ? -27.141 -8.961 -2.162 1 94.81 558 HIS A N 1
ATOM 4433 C CA . HIS A 1 558 ? -28.047 -9.797 -2.941 1 94.81 558 HIS A CA 1
ATOM 4434 C C . HIS A 1 558 ? -27.281 -10.938 -3.623 1 94.81 558 HIS A C 1
ATOM 4436 O O . HIS A 1 558 ? -26.156 -10.742 -4.086 1 94.81 558 HIS A O 1
ATOM 4442 N N . ALA A 1 559 ? -27.906 -12.07 -3.6 1 95.69 559 ALA A N 1
ATOM 4443 C CA . ALA A 1 559 ? -27.375 -13.227 -4.316 1 95.69 559 ALA A CA 1
ATOM 4444 C C . ALA A 1 559 ? -28.328 -13.664 -5.426 1 95.69 559 ALA A C 1
ATOM 4446 O O . ALA A 1 559 ? -29.547 -13.734 -5.223 1 95.69 559 ALA A O 1
ATOM 4447 N N . TYR A 1 560 ? -27.781 -13.883 -6.613 1 97.62 560 TYR A N 1
ATOM 4448 C CA . TYR A 1 560 ? -28.562 -14.297 -7.777 1 97.62 560 TYR A CA 1
ATOM 4449 C C . TYR A 1 560 ? -28.031 -15.602 -8.352 1 97.62 560 TYR A C 1
ATOM 4451 O O . TYR A 1 560 ? -26.812 -15.797 -8.461 1 97.62 560 TYR A O 1
ATOM 4459 N N . LYS A 1 561 ? -28.922 -16.484 -8.68 1 97.19 561 LYS A N 1
ATOM 4460 C CA . LYS A 1 561 ? -28.547 -17.75 -9.297 1 97.19 561 LYS A CA 1
ATOM 4461 C C . LYS A 1 561 ? -28.953 -17.781 -10.766 1 97.19 561 LYS A C 1
ATOM 4463 O O . LYS A 1 561 ? -30.078 -17.422 -11.117 1 97.19 561 LYS A O 1
ATOM 4468 N N . TYR A 1 562 ? -28.047 -18.203 -11.578 1 97.94 562 TYR A N 1
ATOM 4469 C CA . TYR A 1 562 ? -28.266 -18.312 -13.016 1 97.94 562 TYR A CA 1
ATOM 4470 C C . TYR A 1 562 ? -29.266 -19.422 -13.336 1 97.94 562 TYR A C 1
ATOM 4472 O O . TYR A 1 562 ? -29.141 -20.531 -12.82 1 97.94 562 TYR A O 1
ATOM 4480 N N . ASN A 1 563 ? -30.25 -19.078 -14.117 1 96.62 563 ASN A N 1
ATOM 4481 C CA . ASN A 1 563 ? -31.234 -20.031 -14.625 1 96.62 563 ASN A CA 1
ATOM 4482 C C . ASN A 1 563 ? -31 -20.344 -16.109 1 96.62 563 ASN A C 1
ATOM 4484 O O . ASN A 1 563 ? -31.281 -19.5 -16.969 1 96.62 563 ASN A O 1
ATOM 4488 N N . GLU A 1 564 ? -30.625 -21.5 -16.375 1 93.19 564 GLU A N 1
ATOM 4489 C CA . GLU A 1 564 ? -30.25 -21.891 -17.734 1 93.19 564 GLU A CA 1
ATOM 4490 C C . GLU A 1 564 ? -31.484 -21.953 -18.641 1 93.19 564 GLU A C 1
ATOM 4492 O O . GLU A 1 564 ? -31.359 -21.828 -19.859 1 93.19 564 GLU A O 1
ATOM 4497 N N . GLU A 1 565 ? -32.625 -22.125 -18.109 1 93.31 565 GLU A N 1
ATOM 4498 C CA . GLU A 1 565 ? -33.844 -22.25 -18.906 1 93.31 565 GLU A CA 1
ATOM 4499 C C . GLU A 1 565 ? -34.312 -20.891 -19.406 1 93.31 565 GLU A C 1
ATOM 4501 O O . GLU A 1 565 ? -34.75 -20.766 -20.547 1 93.31 565 GLU A O 1
ATOM 4506 N N . THR A 1 566 ? -34.156 -19.906 -18.609 1 94.25 566 THR A N 1
ATOM 4507 C CA . THR A 1 566 ? -34.688 -18.594 -18.969 1 94.25 566 THR A CA 1
ATOM 4508 C C . THR A 1 566 ? -33.562 -17.672 -19.438 1 94.25 566 THR A C 1
ATOM 4510 O O . THR A 1 566 ? -33.812 -16.578 -19.938 1 94.25 566 THR A O 1
ATOM 4513 N N . PHE A 1 567 ? -32.281 -18.109 -19.297 1 95.12 567 PHE A N 1
ATOM 4514 C CA . PHE A 1 567 ? -31.094 -17.297 -19.562 1 95.12 567 PHE A CA 1
ATOM 4515 C C . PHE A 1 567 ? -31.172 -15.977 -18.797 1 95.12 567 PHE A C 1
ATOM 4517 O O . PHE A 1 567 ? -30.969 -14.906 -19.391 1 95.12 567 PHE A O 1
ATOM 4524 N N . ASP A 1 568 ? -31.516 -16.125 -17.562 1 96.19 568 ASP A N 1
ATOM 4525 C CA . ASP A 1 568 ? -31.625 -15 -16.625 1 96.19 568 ASP A CA 1
ATOM 4526 C C . ASP A 1 568 ? -31.219 -15.422 -15.211 1 96.19 568 ASP A C 1
ATOM 4528 O O . ASP A 1 568 ? -30.672 -16.516 -15.016 1 96.19 568 ASP A O 1
ATOM 4532 N N . PHE A 1 569 ? -31.359 -14.469 -14.297 1 97.88 569 PHE A N 1
ATOM 4533 C CA . PHE A 1 569 ? -30.938 -14.75 -12.93 1 97.88 569 PHE A CA 1
ATOM 4534 C C . PHE A 1 569 ? -32.125 -14.641 -11.969 1 97.88 569 PHE A C 1
ATOM 4536 O O . PHE A 1 569 ? -32.938 -13.742 -12.102 1 97.88 569 PHE A O 1
ATOM 4543 N N . ASP A 1 570 ? -32.125 -15.531 -11.023 1 97.19 570 ASP A N 1
ATOM 4544 C CA . ASP A 1 570 ? -33.125 -15.508 -9.953 1 97.19 570 ASP A CA 1
ATOM 4545 C C . ASP A 1 570 ? -32.5 -15.094 -8.625 1 97.19 570 ASP A C 1
ATOM 4547 O O . ASP A 1 570 ? -31.469 -15.641 -8.234 1 97.19 570 ASP A O 1
ATOM 4551 N N . GLU A 1 571 ? -33.094 -14.164 -7.965 1 96.38 571 GLU A N 1
ATOM 4552 C CA . GLU A 1 571 ? -32.562 -13.734 -6.668 1 96.38 571 GLU A CA 1
ATOM 4553 C C . GLU A 1 571 ? -32.844 -14.781 -5.594 1 96.38 571 GLU A C 1
ATOM 4555 O O . GLU A 1 571 ? -33.969 -15.312 -5.508 1 96.38 571 GLU A O 1
ATOM 4560 N N . ILE A 1 572 ? -31.859 -15.148 -4.891 1 94.75 572 ILE A N 1
ATOM 4561 C CA . ILE A 1 572 ? -32 -16.031 -3.74 1 94.75 572 ILE A CA 1
ATOM 4562 C C . ILE A 1 572 ? -32.125 -15.211 -2.465 1 94.75 572 ILE A C 1
ATOM 4564 O O . ILE A 1 572 ? -31.156 -14.617 -1.997 1 94.75 572 ILE A O 1
ATOM 4568 N N . LYS A 1 573 ? -33.219 -15.273 -1.927 1 90.12 573 LYS A N 1
ATOM 4569 C CA . LYS A 1 573 ? -33.469 -14.523 -0.695 1 90.12 573 LYS A CA 1
ATOM 4570 C C . LYS A 1 573 ? -32.781 -15.195 0.493 1 90.12 573 LYS A C 1
ATOM 4572 O O . LYS A 1 573 ? -32.719 -16.422 0.579 1 90.12 573 LYS A O 1
ATOM 4577 N N . ASP A 1 574 ? -32.188 -14.586 1.407 1 83.56 574 ASP A N 1
ATOM 4578 C CA . ASP A 1 574 ? -31.531 -15.047 2.629 1 83.56 574 ASP A CA 1
ATOM 4579 C C . ASP A 1 574 ? -30.406 -16.047 2.316 1 83.56 574 ASP A C 1
ATOM 4581 O O . ASP A 1 574 ? -30.344 -17.109 2.926 1 83.56 574 ASP A O 1
ATOM 4585 N N . TYR A 1 575 ? -29.703 -15.734 1.297 1 84.81 575 TYR A N 1
ATOM 4586 C CA . TYR A 1 575 ? -28.578 -16.578 0.904 1 84.81 575 TYR A CA 1
ATOM 4587 C C . TYR A 1 575 ? -27.609 -16.781 2.062 1 84.81 575 TYR A C 1
ATOM 4589 O O . TYR A 1 575 ? -27.203 -15.805 2.707 1 84.81 575 TYR A O 1
ATOM 4597 N N . LYS A 1 576 ? -27.344 -18.156 2.453 1 72.62 576 LYS A N 1
ATOM 4598 C CA . LYS A 1 576 ? -26.406 -18.5 3.51 1 72.62 576 LYS A CA 1
ATOM 4599 C C . LYS A 1 576 ? -25.062 -18.953 2.924 1 72.62 576 LYS A C 1
ATOM 4601 O O . LYS A 1 576 ? -25.016 -19.859 2.08 1 72.62 576 LYS A O 1
ATOM 4606 N N . TYR A 1 577 ? -24.031 -18.25 2.998 1 63.56 577 TYR A N 1
ATOM 4607 C CA . TYR A 1 577 ? -22.75 -18.547 2.379 1 63.56 577 TYR A CA 1
ATOM 4608 C C . TYR A 1 577 ? -22.062 -19.688 3.102 1 63.56 577 TYR A C 1
ATOM 4610 O O . TYR A 1 577 ? -21.219 -20.375 2.52 1 63.56 577 TYR A O 1
ATOM 4618 N N . CYS A 1 578 ? -21.953 -20 4.348 1 57.44 578 CYS A N 1
ATOM 4619 C CA . CYS A 1 578 ? -21.125 -21 5.012 1 57.44 578 CYS A CA 1
ATOM 4620 C C . CYS A 1 578 ? -21.875 -22.328 5.16 1 57.44 578 CYS A C 1
ATOM 4622 O O . CYS A 1 578 ? -23.016 -22.344 5.605 1 57.44 578 CYS A O 1
ATOM 4624 N N . GLN A 1 579 ? -21.625 -23.453 4.223 1 45.56 579 GLN A N 1
ATOM 4625 C CA . GLN A 1 579 ? -22.062 -24.797 4.527 1 45.56 579 GLN A CA 1
ATOM 4626 C C . GLN A 1 579 ? -21.5 -25.281 5.867 1 45.56 579 GLN A C 1
ATOM 4628 O O . GLN A 1 579 ? -20.312 -25.125 6.133 1 45.56 579 GLN A O 1
ATOM 4633 N N . ARG A 1 580 ? -22.156 -25.391 6.93 1 35.28 580 ARG A N 1
ATOM 4634 C CA . ARG A 1 580 ? -21.812 -26.172 8.117 1 35.28 580 ARG A CA 1
ATOM 4635 C C . ARG A 1 580 ? -21.484 -27.609 7.742 1 35.28 580 ARG A C 1
ATOM 4637 O O . ARG A 1 580 ? -22.281 -28.297 7.102 1 35.28 580 ARG A O 1
ATOM 4644 N N . ILE A 1 581 ? -20.219 -28.016 7.477 1 32.88 581 ILE A N 1
ATOM 4645 C CA . ILE A 1 581 ? -20.047 -29.469 7.535 1 32.88 581 ILE A CA 1
ATOM 4646 C C . ILE A 1 581 ? -20.656 -30 8.836 1 32.88 581 ILE A C 1
ATOM 4648 O O . ILE A 1 581 ? -20.203 -29.641 9.93 1 32.88 581 ILE A O 1
ATOM 4652 N N . ASP A 1 582 ? -21.859 -30.266 8.953 1 26.52 582 ASP A N 1
ATOM 4653 C CA . ASP A 1 582 ? -22.359 -31.188 9.977 1 26.52 582 ASP A CA 1
ATOM 4654 C C . ASP A 1 582 ? -21.5 -32.438 10.031 1 26.52 582 ASP A C 1
ATOM 4656 O O . ASP A 1 582 ? -21.344 -33.156 9.031 1 26.52 582 ASP A O 1
ATOM 4660 N N . SER A 1 583 ? -20.438 -32.5 10.82 1 25.89 583 SER A N 1
ATOM 4661 C CA . SER A 1 583 ? -19.969 -33.812 11.227 1 25.89 583 SER A CA 1
ATOM 4662 C C . SER A 1 583 ? -21.125 -34.688 11.75 1 25.89 583 SER A C 1
ATOM 4664 O O . SER A 1 583 ? -21.391 -34.719 12.961 1 25.89 583 SER A O 1
ATOM 4666 N N . ASN A 1 584 ? -22.312 -34.656 11.352 1 23.06 584 ASN A N 1
ATOM 4667 C CA . ASN A 1 584 ? -23.078 -35.781 11.867 1 23.06 584 ASN A CA 1
ATOM 4668 C C . ASN A 1 584 ? -22.312 -37.094 11.688 1 23.06 584 ASN A C 1
ATOM 4670 O O . ASN A 1 584 ? -22.172 -37.875 12.625 1 23.06 584 ASN A O 1
ATOM 4674 N N . THR A 1 585 ? -22.641 -37.812 10.516 1 19.92 585 THR A N 1
ATOM 4675 C CA . THR A 1 585 ? -22.516 -39.25 10.297 1 19.92 585 THR A CA 1
ATOM 4676 C C . THR A 1 585 ? -21.062 -39.625 10.055 1 19.92 585 THR A C 1
ATOM 4678 O O . THR A 1 585 ? -20.359 -38.969 9.289 1 19.92 585 THR A O 1
ATOM 4681 N N . MET B 1 1 ? -22.828 -80.938 -41.375 1 24.17 1 MET B N 1
ATOM 4682 C CA . MET B 1 1 ? -23.812 -79.938 -41.75 1 24.17 1 MET B CA 1
ATOM 4683 C C . MET B 1 1 ? -23.672 -78.625 -40.906 1 24.17 1 MET B C 1
ATOM 4685 O O . MET B 1 1 ? -23.891 -78.688 -39.719 1 24.17 1 MET B O 1
ATOM 4689 N N . ILE B 1 2 ? -22.719 -77.688 -41.25 1 27.41 2 ILE B N 1
ATOM 4690 C CA . ILE B 1 2 ? -21.891 -76.625 -40.625 1 27.41 2 ILE B CA 1
ATOM 4691 C C . ILE B 1 2 ? -22.766 -75.375 -40.344 1 27.41 2 ILE B C 1
ATOM 4693 O O . ILE B 1 2 ? -23.297 -74.812 -41.281 1 27.41 2 ILE B O 1
ATOM 4697 N N . SER B 1 3 ? -23.609 -75.438 -39.219 1 25.44 3 SER B N 1
ATOM 4698 C CA . SER B 1 3 ? -24.719 -74.562 -38.844 1 25.44 3 SER B CA 1
ATOM 4699 C C . SER B 1 3 ? -24.266 -73.062 -38.75 1 25.44 3 SER B C 1
ATOM 4701 O O . SER B 1 3 ? -23.297 -72.75 -38.062 1 25.44 3 SER B O 1
ATOM 4703 N N . SER B 1 4 ? -24.422 -72.25 -39.844 1 25.48 4 SER B N 1
ATOM 4704 C CA . SER B 1 4 ? -24.016 -70.938 -40.188 1 25.48 4 SER B CA 1
ATOM 4705 C C . SER B 1 4 ? -24.688 -69.875 -39.312 1 25.48 4 SER B C 1
ATOM 4707 O O . SER B 1 4 ? -25.906 -69.688 -39.406 1 25.48 4 SER B O 1
ATOM 4709 N N . SER B 1 5 ? -24.453 -69.938 -37.969 1 26.73 5 SER B N 1
ATOM 4710 C CA . SER B 1 5 ? -25.125 -69.125 -36.938 1 26.73 5 SER B CA 1
ATOM 4711 C C . SER B 1 5 ? -24.984 -67.625 -37.219 1 26.73 5 SER B C 1
ATOM 4713 O O . SER B 1 5 ? -23.859 -67.062 -37.281 1 26.73 5 SER B O 1
ATOM 4715 N N . SER B 1 6 ? -25.859 -67.062 -38.125 1 24.31 6 SER B N 1
ATOM 4716 C CA . SER B 1 6 ? -25.938 -65.688 -38.656 1 24.31 6 SER B CA 1
ATOM 4717 C C . SER B 1 6 ? -26.078 -64.688 -37.531 1 24.31 6 SER B C 1
ATOM 4719 O O . SER B 1 6 ? -26.891 -64.812 -36.625 1 24.31 6 SER B O 1
ATOM 4721 N N . SER B 1 7 ? -24.953 -63.938 -37.156 1 24.81 7 SER B N 1
ATOM 4722 C CA . SER B 1 7 ? -24.641 -62.875 -36.188 1 24.81 7 SER B CA 1
ATOM 4723 C C . SER B 1 7 ? -25.531 -61.656 -36.375 1 24.81 7 SER B C 1
ATOM 4725 O O . SER B 1 7 ? -25.422 -60.969 -37.406 1 24.81 7 SER B O 1
ATOM 4727 N N . ILE B 1 8 ? -26.844 -61.719 -36.125 1 25.53 8 ILE B N 1
ATOM 4728 C CA . ILE B 1 8 ? -27.812 -60.656 -36.375 1 25.53 8 ILE B CA 1
ATOM 4729 C C . ILE B 1 8 ? -27.375 -59.375 -35.625 1 25.53 8 ILE B C 1
ATOM 4731 O O . ILE B 1 8 ? -27.203 -59.406 -34.406 1 25.53 8 ILE B O 1
ATOM 4735 N N . ASN B 1 9 ? -26.656 -58.469 -36.281 1 22.45 9 ASN B N 1
ATOM 4736 C CA . ASN B 1 9 ? -26.141 -57.156 -35.938 1 22.45 9 ASN B CA 1
ATOM 4737 C C . ASN B 1 9 ? -27.25 -56.219 -35.469 1 22.45 9 ASN B C 1
ATOM 4739 O O . ASN B 1 9 ? -28.156 -55.906 -36.25 1 22.45 9 ASN B O 1
ATOM 4743 N N . GLY B 1 10 ? -27.844 -56.406 -34.281 1 21.88 10 GLY B N 1
ATOM 4744 C CA . GLY B 1 10 ? -28.906 -55.625 -33.688 1 21.88 10 GLY B CA 1
ATOM 4745 C C . GLY B 1 10 ? -28.625 -54.125 -33.719 1 21.88 10 GLY B C 1
ATOM 4746 O O . GLY B 1 10 ? -27.828 -53.625 -32.906 1 21.88 10 GLY B O 1
ATOM 4747 N N . ASP B 1 11 ? -28.562 -53.438 -34.844 1 22.34 11 ASP B N 1
ATOM 4748 C CA . ASP B 1 11 ? -28.422 -52 -35.031 1 22.34 11 ASP B CA 1
ATOM 4749 C C . ASP B 1 11 ? -29.609 -51.25 -34.375 1 22.34 11 ASP B C 1
ATOM 4751 O O . ASP B 1 11 ? -30.656 -51.125 -35 1 22.34 11 ASP B O 1
ATOM 4755 N N . ALA B 1 12 ? -30.047 -51.5 -33.125 1 23.47 12 ALA B N 1
ATOM 4756 C CA . ALA B 1 12 ? -31.203 -50.781 -32.562 1 23.47 12 ALA B CA 1
ATOM 4757 C C . ALA B 1 12 ? -31.062 -49.281 -32.781 1 23.47 12 ALA B C 1
ATOM 4759 O O . ALA B 1 12 ? -29.953 -48.75 -32.812 1 23.47 12 ALA B O 1
ATOM 4760 N N . PHE B 1 13 ? -32.219 -48.594 -33.094 1 24.27 13 PHE B N 1
ATOM 4761 C CA . PHE B 1 13 ? -32.719 -47.281 -33.5 1 24.27 13 PHE B CA 1
ATOM 4762 C C . PHE B 1 13 ? -32.375 -46.219 -32.469 1 24.27 13 PHE B C 1
ATOM 4764 O O . PHE B 1 13 ? -32.875 -46.25 -31.344 1 24.27 13 PHE B O 1
ATOM 4771 N N . THR B 1 14 ? -31.094 -45.906 -32.281 1 26.19 14 THR B N 1
ATOM 4772 C CA . THR B 1 14 ? -30.828 -44.75 -31.422 1 26.19 14 THR B CA 1
ATOM 4773 C C . THR B 1 14 ? -31.641 -43.531 -31.875 1 26.19 14 THR B C 1
ATOM 4775 O O . THR B 1 14 ? -31.391 -42.969 -32.938 1 26.19 14 THR B O 1
ATOM 4778 N N . THR B 1 15 ? -33 -43.562 -31.812 1 27.81 15 THR B N 1
ATOM 4779 C CA . THR B 1 15 ? -33.781 -42.406 -32.188 1 27.81 15 THR B CA 1
ATOM 4780 C C . THR B 1 15 ? -33.344 -41.156 -31.422 1 27.81 15 THR B C 1
ATOM 4782 O O . THR B 1 15 ? -33.5 -41.062 -30.203 1 27.81 15 THR B O 1
ATOM 4785 N N . SER B 1 16 ? -32.25 -40.594 -31.703 1 27.61 16 SER B N 1
ATOM 4786 C CA . SER B 1 16 ? -31.766 -39.344 -31.156 1 27.61 16 SER B CA 1
ATOM 4787 C C . SER B 1 16 ? -32.75 -38.219 -31.438 1 27.61 16 SER B C 1
ATOM 4789 O O . SER B 1 16 ? -32.938 -37.812 -32.594 1 27.61 16 SER B O 1
ATOM 4791 N N . ALA B 1 17 ? -34 -38.156 -30.828 1 31.36 17 ALA B N 1
ATOM 4792 C CA . ALA B 1 17 ? -34.812 -36.969 -31.031 1 31.36 17 ALA B CA 1
ATOM 4793 C C . ALA B 1 17 ? -34 -35.688 -31 1 31.36 17 ALA B C 1
ATOM 4795 O O . ALA B 1 17 ? -33.156 -35.5 -30.094 1 31.36 17 ALA B O 1
ATOM 4796 N N . PRO B 1 18 ? -33.875 -35 -32.125 1 32.94 18 PRO B N 1
ATOM 4797 C CA . PRO B 1 18 ? -33.094 -33.75 -32.188 1 32.94 18 PRO B CA 1
ATOM 4798 C C . PRO B 1 18 ? -33.469 -32.75 -31.109 1 32.94 18 PRO B C 1
ATOM 4800 O O . PRO B 1 18 ? -34.656 -32.531 -30.859 1 32.94 18 PRO B O 1
ATOM 4803 N N . GLY B 1 19 ? -32.906 -32.75 -29.938 1 36.03 19 GLY B N 1
ATOM 4804 C CA . GLY B 1 19 ? -33.219 -31.812 -28.875 1 36.03 19 GLY B CA 1
ATOM 4805 C C . GLY B 1 19 ? -33.5 -30.406 -29.375 1 36.03 19 GLY B C 1
ATOM 4806 O O . GLY B 1 19 ? -33.031 -30.016 -30.438 1 36.03 19 GLY B O 1
ATOM 4807 N N . SER B 1 20 ? -34.719 -29.859 -29.172 1 37.81 20 SER B N 1
ATOM 4808 C CA . SER B 1 20 ? -35.188 -28.531 -29.531 1 37.81 20 SER B CA 1
ATOM 4809 C C . SER B 1 20 ? -34.062 -27.5 -29.484 1 37.81 20 SER B C 1
ATOM 4811 O O . SER B 1 20 ? -33.219 -27.531 -28.578 1 37.81 20 SER B O 1
ATOM 4813 N N . PRO B 1 21 ? -33.688 -26.812 -30.578 1 38.69 21 PRO B N 1
ATOM 4814 C CA . PRO B 1 21 ? -32.625 -25.797 -30.641 1 38.69 21 PRO B CA 1
ATOM 4815 C C . PRO B 1 21 ? -32.719 -24.797 -29.484 1 38.69 21 PRO B C 1
ATOM 4817 O O . PRO B 1 21 ? -33.75 -24.156 -29.281 1 38.69 21 PRO B O 1
ATOM 4820 N N . LYS B 1 22 ? -32.25 -25.078 -28.375 1 49.97 22 LYS B N 1
ATOM 4821 C CA . LYS B 1 22 ? -32.219 -24.125 -27.266 1 49.97 22 LYS B CA 1
ATOM 4822 C C . LYS B 1 22 ? -31.812 -22.734 -27.734 1 49.97 22 LYS B C 1
ATOM 4824 O O . LYS B 1 22 ? -30.781 -22.578 -28.406 1 49.97 22 LYS B O 1
ATOM 4829 N N . ILE B 1 23 ? -32.688 -21.812 -27.891 1 60.06 23 ILE B N 1
ATOM 4830 C CA . ILE B 1 23 ? -32.531 -20.406 -28.266 1 60.06 23 ILE B CA 1
ATOM 4831 C C . ILE B 1 23 ? -31.359 -19.797 -27.5 1 60.06 23 ILE B C 1
ATOM 4833 O O . ILE B 1 23 ? -31.297 -19.875 -26.281 1 60.06 23 ILE B O 1
ATOM 4837 N N . LYS B 1 24 ? -30.281 -19.484 -28.297 1 68.31 24 LYS B N 1
ATOM 4838 C CA . LYS B 1 24 ? -29.094 -18.828 -27.766 1 68.31 24 LYS B CA 1
ATOM 4839 C C . LYS B 1 24 ? -29.422 -17.406 -27.297 1 68.31 24 LYS B C 1
ATOM 4841 O O . LYS B 1 24 ? -30.203 -16.703 -27.938 1 68.31 24 LYS B O 1
ATOM 4846 N N . PRO B 1 25 ? -29.094 -17.062 -26.016 1 77.44 25 PRO B N 1
ATOM 4847 C CA . PRO B 1 25 ? -29.312 -15.672 -25.594 1 77.44 25 PRO B CA 1
ATOM 4848 C C . PRO B 1 25 ? -28.594 -14.664 -26.484 1 77.44 25 PRO B C 1
ATOM 4850 O O . PRO B 1 25 ? -27.531 -14.961 -27.031 1 77.44 25 PRO B O 1
ATOM 4853 N N . THR B 1 26 ? -29.344 -13.594 -26.906 1 76.69 26 THR B N 1
ATOM 4854 C CA . THR B 1 26 ? -28.766 -12.531 -27.719 1 76.69 26 THR B CA 1
ATOM 4855 C C . THR B 1 26 ? -28.562 -11.266 -26.891 1 76.69 26 THR B C 1
ATOM 4857 O O . THR B 1 26 ? -29.297 -11.016 -25.938 1 76.69 26 THR B O 1
ATOM 4860 N N . ARG B 1 27 ? -27.531 -10.617 -27.188 1 77.06 27 ARG B N 1
ATOM 4861 C CA . ARG B 1 27 ? -27.25 -9.344 -26.531 1 77.06 27 ARG B CA 1
ATOM 4862 C C . ARG B 1 27 ? -28.406 -8.367 -26.719 1 77.06 27 ARG B C 1
ATOM 4864 O O . ARG B 1 27 ? -28.875 -8.164 -27.844 1 77.06 27 ARG B O 1
ATOM 4871 N N . GLN B 1 28 ? -29 -7.902 -25.641 1 71.06 28 GLN B N 1
ATOM 4872 C CA . GLN B 1 28 ? -30.188 -7.066 -25.703 1 71.06 28 GLN B CA 1
ATOM 4873 C C . GLN B 1 28 ? -29.828 -5.598 -25.906 1 71.06 28 GLN B C 1
ATOM 4875 O O . GLN B 1 28 ? -30.625 -4.816 -26.422 1 71.06 28 GLN B O 1
ATOM 4880 N N . SER B 1 29 ? -28.812 -5.055 -25.234 1 63.88 29 SER B N 1
ATOM 4881 C CA . SER B 1 29 ? -28.5 -3.635 -25.344 1 63.88 29 SER B CA 1
ATOM 4882 C C . SER B 1 29 ? -27.422 -3.391 -26.406 1 63.88 29 SER B C 1
ATOM 4884 O O . SER B 1 29 ? -26.453 -4.148 -26.5 1 63.88 29 SER B O 1
ATOM 4886 N N . SER B 1 30 ? -27.906 -2.861 -27.594 1 55.66 30 SER B N 1
ATOM 4887 C CA . SER B 1 30 ? -27.016 -2.561 -28.719 1 55.66 30 SER B CA 1
ATOM 4888 C C . SER B 1 30 ? -25.891 -1.624 -28.281 1 55.66 30 SER B C 1
ATOM 4890 O O . SER B 1 30 ? -25.047 -1.243 -29.094 1 55.66 30 SER B O 1
ATOM 4892 N N . GLY B 1 31 ? -25.312 -1.705 -27.109 1 52.62 31 GLY B N 1
ATOM 4893 C CA . GLY B 1 31 ? -24.297 -0.7 -26.828 1 52.62 31 GLY B CA 1
ATOM 4894 C C . GLY B 1 31 ? -24.641 0.666 -27.391 1 52.62 31 GLY B C 1
ATOM 4895 O O . GLY B 1 31 ? -24.969 0.788 -28.578 1 52.62 31 GLY B O 1
ATOM 4896 N N . SER B 1 32 ? -25.516 1.396 -26.938 1 45.34 32 SER B N 1
ATOM 4897 C CA . SER B 1 32 ? -25.922 2.656 -27.547 1 45.34 32 SER B CA 1
ATOM 4898 C C . SER B 1 32 ? -24.75 3.293 -28.297 1 45.34 32 SER B C 1
ATOM 4900 O O . SER B 1 32 ? -23.625 3.275 -27.828 1 45.34 32 SER B O 1
ATOM 4902 N N . THR B 1 33 ? -24.812 3.301 -29.609 1 44.5 33 THR B N 1
ATOM 4903 C CA . THR B 1 33 ? -23.969 4.066 -30.516 1 44.5 33 THR B CA 1
ATOM 4904 C C . THR B 1 33 ? -23.75 5.48 -30 1 44.5 33 THR B C 1
ATOM 4906 O O . THR B 1 33 ? -23.219 6.336 -30.703 1 44.5 33 THR B O 1
ATOM 4909 N N . THR B 1 34 ? -24.422 5.883 -28.938 1 44.41 34 THR B N 1
ATOM 4910 C CA . THR B 1 34 ? -24.094 7.25 -28.547 1 44.41 34 THR B CA 1
ATOM 4911 C C . THR B 1 34 ? -22.688 7.312 -27.938 1 44.41 34 THR B C 1
ATOM 4913 O O . THR B 1 34 ? -22.375 6.551 -27.016 1 44.41 34 THR B O 1
ATOM 4916 N N . PRO B 1 35 ? -21.906 7.965 -28.688 1 48.69 35 PRO B N 1
ATOM 4917 C CA . PRO B 1 35 ? -20.531 8.133 -28.25 1 48.69 35 PRO B CA 1
ATOM 4918 C C . PRO B 1 35 ? -20.422 8.477 -26.766 1 48.69 35 PRO B C 1
ATOM 4920 O O . PRO B 1 35 ? -21.219 9.273 -26.25 1 48.69 35 PRO B O 1
ATOM 4923 N N . ARG B 1 36 ? -19.922 7.555 -26.031 1 56.38 36 ARG B N 1
ATOM 4924 C CA . ARG B 1 36 ? -19.656 7.754 -24.609 1 56.38 36 ARG B CA 1
ATOM 4925 C C . ARG B 1 36 ? -19.094 9.148 -24.344 1 56.38 36 ARG B C 1
ATOM 4927 O O . ARG B 1 36 ? -18.078 9.523 -24.906 1 56.38 36 ARG B O 1
ATOM 4934 N N . VAL B 1 37 ? -19.922 10.055 -23.891 1 52.47 37 VAL B N 1
ATOM 4935 C CA . VAL B 1 37 ? -19.5 11.406 -23.547 1 52.47 37 VAL B CA 1
ATOM 4936 C C . VAL B 1 37 ? -18.625 11.383 -22.297 1 52.47 37 VAL B C 1
ATOM 4938 O O . VAL B 1 37 ? -17.844 12.297 -22.062 1 52.47 37 VAL B O 1
ATOM 4941 N N . ARG B 1 38 ? -18.641 10.141 -21.625 1 59.56 38 ARG B N 1
ATOM 4942 C CA . ARG B 1 38 ? -17.953 10.172 -20.344 1 59.56 38 ARG B CA 1
ATOM 4943 C C . ARG B 1 38 ? -16.547 9.617 -20.453 1 59.56 38 ARG B C 1
ATOM 4945 O O . ARG B 1 38 ? -16.312 8.672 -21.203 1 59.56 38 ARG B O 1
ATOM 4952 N N . PRO B 1 39 ? -15.695 10.375 -19.75 1 65.56 39 PRO B N 1
ATOM 4953 C CA . PRO B 1 39 ? -14.336 9.828 -19.75 1 65.56 39 PRO B CA 1
ATOM 4954 C C . PRO B 1 39 ? -14.25 8.453 -19.094 1 65.56 39 PRO B C 1
ATOM 4956 O O . PRO B 1 39 ? -15.078 8.117 -18.25 1 65.56 39 PRO B O 1
ATOM 4959 N N . PRO B 1 40 ? -13.422 7.645 -19.594 1 67.38 40 PRO B N 1
ATOM 4960 C CA . PRO B 1 40 ? -13.234 6.316 -19 1 67.38 40 PRO B CA 1
ATOM 4961 C C . PRO B 1 40 ? -12.906 6.371 -17.516 1 67.38 40 PRO B C 1
ATOM 4963 O O . PRO B 1 40 ? -12.414 7.387 -17.016 1 67.38 40 PRO B O 1
ATOM 4966 N N . ALA B 1 41 ? -13.32 5.289 -16.859 1 72.19 41 ALA B N 1
ATOM 4967 C CA . ALA B 1 41 ? -13.023 5.188 -15.43 1 72.19 41 ALA B CA 1
ATOM 4968 C C . ALA B 1 41 ? -11.523 5.16 -15.18 1 72.19 41 ALA B C 1
ATOM 4970 O O . ALA B 1 41 ? -10.773 4.543 -15.945 1 72.19 41 ALA B O 1
ATOM 4971 N N . THR B 1 42 ? -11.125 5.977 -14.242 1 67.5 42 THR B N 1
ATOM 4972 C CA . THR B 1 42 ? -9.711 5.977 -13.891 1 67.5 42 THR B CA 1
ATOM 4973 C C . THR B 1 42 ? -9.43 4.941 -12.805 1 67.5 42 THR B C 1
ATOM 4975 O O . THR B 1 42 ? -9.859 5.094 -11.664 1 67.5 42 THR B O 1
ATOM 4978 N N . THR B 1 43 ? -8.953 3.76 -13.297 1 73.38 43 THR B N 1
ATOM 4979 C CA . THR B 1 43 ? -8.586 2.705 -12.359 1 73.38 43 THR B CA 1
ATOM 4980 C C . THR B 1 43 ? -7.082 2.455 -12.383 1 73.38 43 THR B C 1
ATOM 4982 O O . THR B 1 43 ? -6.363 3.068 -13.18 1 73.38 43 THR B O 1
ATOM 4985 N N . LEU B 1 44 ? -6.66 1.7 -11.469 1 77.19 44 LEU B N 1
ATOM 4986 C CA . LEU B 1 44 ? -5.246 1.385 -11.289 1 77.19 44 LEU B CA 1
ATOM 4987 C C . LEU B 1 44 ? -4.672 0.746 -12.547 1 77.19 44 LEU B C 1
ATOM 4989 O O . LEU B 1 44 ? -5.293 -0.136 -13.141 1 77.19 44 LEU B O 1
ATOM 4993 N N . ASN B 1 45 ? -3.602 1.32 -13.086 1 80.25 45 ASN B N 1
ATOM 4994 C CA . ASN B 1 45 ? -2.787 0.714 -14.133 1 80.25 45 ASN B CA 1
ATOM 4995 C C . ASN B 1 45 ? -1.438 0.248 -13.594 1 80.25 45 ASN B C 1
ATOM 4997 O O . ASN B 1 45 ? -0.647 1.057 -13.109 1 80.25 45 ASN B O 1
ATOM 5001 N N . ILE B 1 46 ? -1.249 -0.991 -13.656 1 84.56 46 ILE B N 1
ATOM 5002 C CA . ILE B 1 46 ? 0.015 -1.575 -13.227 1 84.56 46 ILE B CA 1
ATOM 5003 C C . ILE B 1 46 ? 0.688 -2.281 -14.398 1 84.56 46 ILE B C 1
ATOM 5005 O O . ILE B 1 46 ? 0.23 -3.338 -14.844 1 84.56 46 ILE B O 1
ATOM 5009 N N . PRO B 1 47 ? 1.754 -1.749 -14.852 1 84.5 47 PRO B N 1
ATOM 5010 C CA . PRO B 1 47 ? 2.432 -2.357 -16 1 84.5 47 PRO B CA 1
ATOM 5011 C C . PRO B 1 47 ? 2.686 -3.85 -15.812 1 84.5 47 PRO B C 1
ATOM 5013 O O . PRO B 1 47 ? 3.195 -4.266 -14.773 1 84.5 47 PRO B O 1
ATOM 5016 N N . GLY B 1 48 ? 2.264 -4.582 -16.75 1 85.62 48 GLY B N 1
ATOM 5017 C CA . GLY B 1 48 ? 2.451 -6.023 -16.734 1 85.62 48 GLY B CA 1
ATOM 5018 C C . GLY B 1 48 ? 1.388 -6.75 -15.922 1 85.62 48 GLY B C 1
ATOM 5019 O O . GLY B 1 48 ? 1.205 -7.961 -16.078 1 85.62 48 GLY B O 1
ATOM 5020 N N . MET B 1 49 ? 0.674 -6.039 -15.094 1 89.5 49 MET B N 1
ATOM 5021 C CA . MET B 1 49 ? -0.254 -6.684 -14.172 1 89.5 49 MET B CA 1
ATOM 5022 C C . MET B 1 49 ? -1.699 -6.391 -14.555 1 89.5 49 MET B C 1
ATOM 5024 O O . MET B 1 49 ? -2.621 -7.043 -14.07 1 89.5 49 MET B O 1
ATOM 5028 N N . THR B 1 50 ? -1.897 -5.387 -15.352 1 90.25 50 THR B N 1
ATOM 5029 C CA . THR B 1 50 ? -3.219 -5.039 -15.859 1 90.25 50 THR B CA 1
ATOM 5030 C C . THR B 1 50 ? -3.188 -4.879 -17.375 1 90.25 50 THR B C 1
ATOM 5032 O O . THR B 1 50 ? -2.145 -4.559 -17.953 1 90.25 50 THR B O 1
ATOM 5035 N N . ARG B 1 51 ? -4.344 -5.176 -18.031 1 91.12 51 ARG B N 1
ATOM 5036 C CA . ARG B 1 51 ? -4.5 -5.004 -19.469 1 91.12 51 ARG B CA 1
ATOM 5037 C C . ARG B 1 51 ? -5.902 -4.512 -19.812 1 91.12 51 ARG B C 1
ATOM 5039 O O . ARG B 1 51 ? -6.883 -4.945 -19.203 1 91.12 51 ARG B O 1
ATOM 5046 N N . SER B 1 52 ? -5.934 -3.559 -20.688 1 88.56 52 SER B N 1
ATOM 5047 C CA . SER B 1 52 ? -7.188 -3.076 -21.25 1 88.56 52 SER B CA 1
ATOM 5048 C C . SER B 1 52 ? -7.016 -2.645 -22.703 1 88.56 52 SER B C 1
ATOM 5050 O O . SER B 1 52 ? -5.902 -2.639 -23.234 1 88.56 52 SER B O 1
ATOM 5052 N N . LYS B 1 53 ? -8.117 -2.391 -23.359 1 84.94 53 LYS B N 1
ATOM 5053 C CA . LYS B 1 53 ? -8.078 -1.934 -24.75 1 84.94 53 LYS B CA 1
ATOM 5054 C C . LYS B 1 53 ? -7.273 -0.642 -24.875 1 84.94 53 LYS B C 1
ATOM 5056 O O . LYS B 1 53 ? -6.484 -0.484 -25.812 1 84.94 53 LYS B O 1
ATOM 5061 N N . ILE B 1 54 ? -7.379 0.196 -23.891 1 81.25 54 ILE B N 1
ATOM 5062 C CA . ILE B 1 54 ? -6.727 1.5 -23.922 1 81.25 54 ILE B CA 1
ATOM 5063 C C . ILE B 1 54 ? -5.297 1.371 -23.406 1 81.25 54 ILE B C 1
ATOM 5065 O O . ILE B 1 54 ? -4.426 2.168 -23.766 1 81.25 54 ILE B O 1
ATOM 5069 N N . SER B 1 55 ? -5.094 0.35 -22.609 1 85.44 55 SER B N 1
ATOM 5070 C CA . SER B 1 55 ? -3.783 0.096 -22.016 1 85.44 55 SER B CA 1
ATOM 5071 C C . SER B 1 55 ? -3.408 -1.378 -22.109 1 85.44 55 SER B C 1
ATOM 5073 O O . SER B 1 55 ? -3.436 -2.104 -21.125 1 85.44 55 SER B O 1
ATOM 5075 N N . PRO B 1 56 ? -2.863 -1.769 -23.25 1 84.69 56 PRO B N 1
ATOM 5076 C CA . PRO B 1 56 ? -2.609 -3.193 -23.469 1 84.69 56 PRO B CA 1
ATOM 5077 C C . PRO B 1 56 ? -1.414 -3.711 -22.672 1 84.69 56 PRO B C 1
ATOM 5079 O O . PRO B 1 56 ? -1.291 -4.918 -22.453 1 84.69 56 PRO B O 1
ATOM 5082 N N . ASP B 1 57 ? -0.561 -2.803 -22.297 1 85.75 57 ASP B N 1
ATOM 5083 C CA . ASP B 1 57 ? 0.618 -3.248 -21.562 1 85.75 57 ASP B CA 1
ATOM 5084 C C . ASP B 1 57 ? 0.544 -2.824 -20.094 1 85.75 57 ASP B C 1
ATOM 5086 O O . ASP B 1 57 ? 1.514 -2.977 -19.344 1 85.75 57 ASP B O 1
ATOM 5090 N N . GLY B 1 58 ? -0.515 -2.215 -19.734 1 87.94 58 GLY B N 1
ATOM 5091 C CA . GLY B 1 58 ? -0.718 -1.826 -18.359 1 87.94 58 GLY B CA 1
ATOM 5092 C C . GLY B 1 58 ? -0.147 -0.459 -18.031 1 87.94 58 GLY B C 1
ATOM 5093 O O . GLY B 1 58 ? -0.31 0.037 -16.906 1 87.94 58 GLY B O 1
ATOM 5094 N N . LYS B 1 59 ? 0.527 0.105 -18.984 1 88.75 59 LYS B N 1
ATOM 5095 C CA . LYS B 1 59 ? 1.054 1.451 -18.781 1 88.75 59 LYS B CA 1
ATOM 5096 C C . LYS B 1 59 ? -0.026 2.504 -19.016 1 88.75 59 LYS B C 1
ATOM 5098 O O . LYS B 1 59 ? -1.04 2.234 -19.656 1 88.75 59 LYS B O 1
ATOM 5103 N N . ILE B 1 60 ? 0.199 3.633 -18.438 1 88.81 60 ILE B N 1
ATOM 5104 C CA . ILE B 1 60 ? -0.728 4.727 -18.703 1 88.81 60 ILE B CA 1
ATOM 5105 C C . ILE B 1 60 ? -0.576 5.188 -20.156 1 88.81 60 ILE B C 1
ATOM 5107 O O . ILE B 1 60 ? 0.499 5.633 -20.562 1 88.81 60 ILE B O 1
ATOM 5111 N N . SER B 1 61 ? -1.626 5.059 -20.891 1 86 61 SER B N 1
ATOM 5112 C CA . SER B 1 61 ? -1.597 5.379 -22.328 1 86 61 SER B CA 1
ATOM 5113 C C . SER B 1 61 ? -1.612 6.887 -22.547 1 86 61 SER B C 1
ATOM 5115 O O . SER B 1 61 ? -2.057 7.645 -21.688 1 86 61 SER B O 1
ATOM 5117 N N . GLN B 1 62 ? -1.203 7.199 -23.688 1 85.44 62 GLN B N 1
ATOM 5118 C CA . GLN B 1 62 ? -1.214 8.609 -24.078 1 85.44 62 GLN B CA 1
ATOM 5119 C C . GLN B 1 62 ? -2.635 9.164 -24.094 1 85.44 62 GLN B C 1
ATOM 5121 O O . GLN B 1 62 ? -2.854 10.328 -23.781 1 85.44 62 GLN B O 1
ATOM 5126 N N . LYS B 1 63 ? -3.57 8.289 -24.359 1 81.81 63 LYS B N 1
ATOM 5127 C CA . LYS B 1 63 ? -4.961 8.711 -24.5 1 81.81 63 LYS B CA 1
ATOM 5128 C C . LYS B 1 63 ? -5.637 8.836 -23.141 1 81.81 63 LYS B C 1
ATOM 5130 O O . LYS B 1 63 ? -6.66 9.516 -23 1 81.81 63 LYS B O 1
ATOM 5135 N N . ASP B 1 64 ? -5.035 8.234 -22.188 1 85.31 64 ASP B N 1
ATOM 5136 C CA . ASP B 1 64 ? -5.645 8.242 -20.859 1 85.31 64 ASP B CA 1
ATOM 5137 C C . ASP B 1 64 ? -5.125 9.414 -20.031 1 85.31 64 ASP B C 1
ATOM 5139 O O . ASP B 1 64 ? -4.461 9.203 -19.016 1 85.31 64 ASP B O 1
ATOM 5143 N N . VAL B 1 65 ? -5.547 10.562 -20.359 1 87.88 65 VAL B N 1
ATOM 5144 C CA . VAL B 1 65 ? -5.055 11.789 -19.734 1 87.88 65 VAL B CA 1
ATOM 5145 C C . VAL B 1 65 ? -5.531 11.859 -18.281 1 87.88 65 VAL B C 1
ATOM 5147 O O . VAL B 1 65 ? -4.824 12.383 -17.422 1 87.88 65 VAL B O 1
ATOM 5150 N N . GLY B 1 66 ? -6.66 11.266 -18 1 87.12 66 GLY B N 1
ATOM 5151 C CA . GLY B 1 66 ? -7.227 11.273 -16.672 1 87.12 66 GLY B CA 1
ATOM 5152 C C . GLY B 1 66 ? -6.414 10.461 -15.672 1 87.12 66 GLY B C 1
ATOM 5153 O O . GLY B 1 66 ? -6.594 10.594 -14.461 1 87.12 66 GLY B O 1
ATOM 5154 N N . ALA B 1 67 ? -5.578 9.68 -16.188 1 88.62 67 ALA B N 1
ATOM 5155 C CA . ALA B 1 67 ? -4.738 8.859 -15.312 1 88.62 67 ALA B CA 1
ATOM 5156 C C . ALA B 1 67 ? -3.391 9.531 -15.055 1 88.62 67 ALA B C 1
ATOM 5158 O O . ALA B 1 67 ? -2.621 9.086 -14.203 1 88.62 67 ALA B O 1
ATOM 5159 N N . LYS B 1 68 ? -3.096 10.562 -15.781 1 94.06 68 LYS B N 1
ATOM 5160 C CA . LYS B 1 68 ? -1.815 11.25 -15.656 1 94.06 68 LYS B CA 1
ATOM 5161 C C . LYS B 1 68 ? -1.841 12.266 -14.516 1 94.06 68 LYS B C 1
ATOM 5163 O O . LYS B 1 68 ? -2.912 12.625 -14.023 1 94.06 68 LYS B O 1
ATOM 5168 N N . LEU B 1 69 ? -0.637 12.711 -14.055 1 96.69 69 LEU B N 1
ATOM 5169 C CA . LEU B 1 69 ? -0.571 13.523 -12.852 1 96.69 69 LEU B CA 1
ATOM 5170 C C . LEU B 1 69 ? 0.504 14.602 -12.984 1 96.69 69 LEU B C 1
ATOM 5172 O O . LEU B 1 69 ? 1.619 14.32 -13.43 1 96.69 69 LEU B O 1
ATOM 5176 N N . VAL B 1 70 ? 0.116 15.797 -12.703 1 98.25 70 VAL B N 1
ATOM 5177 C CA . VAL B 1 70 ? 1.064 16.891 -12.5 1 98.25 70 VAL B CA 1
ATOM 5178 C C . VAL B 1 70 ? 1.302 17.094 -11.008 1 98.25 70 VAL B C 1
ATOM 5180 O O . VAL B 1 70 ? 0.354 17.312 -10.242 1 98.25 70 VAL B O 1
ATOM 5183 N N . VAL B 1 71 ? 2.539 16.984 -10.602 1 98.5 71 VAL B N 1
ATOM 5184 C CA . VAL B 1 71 ? 2.904 17.266 -9.219 1 98.5 71 VAL B CA 1
ATOM 5185 C C . VAL B 1 71 ? 3.559 18.641 -9.125 1 98.5 71 VAL B C 1
ATOM 5187 O O . VAL B 1 71 ? 4.527 18.922 -9.844 1 98.5 71 VAL B O 1
ATOM 5190 N N . ILE B 1 72 ? 3.035 19.5 -8.344 1 98.62 72 ILE B N 1
ATOM 5191 C CA . ILE B 1 72 ? 3.588 20.828 -8.141 1 98.62 72 ILE B CA 1
ATOM 5192 C C . ILE B 1 72 ? 4.164 20.938 -6.73 1 98.62 72 ILE B C 1
ATOM 5194 O O . ILE B 1 72 ? 3.424 20.875 -5.746 1 98.62 72 ILE B O 1
ATOM 5198 N N . MET B 1 73 ? 5.438 21.141 -6.645 1 98.31 73 MET B N 1
ATOM 5199 C CA . MET B 1 73 ? 6.074 21.281 -5.34 1 98.31 73 MET B CA 1
ATOM 5200 C C . MET B 1 73 ? 5.84 22.688 -4.777 1 98.31 73 MET B C 1
ATOM 5202 O O . MET B 1 73 ? 5.742 23.656 -5.531 1 98.31 73 MET B O 1
ATOM 5206 N N . VAL B 1 74 ? 5.742 22.766 -3.51 1 98.19 74 VAL B N 1
ATOM 5207 C CA . VAL B 1 74 ? 5.582 24 -2.766 1 98.19 74 VAL B CA 1
ATOM 5208 C C . VAL B 1 74 ? 6.488 23.984 -1.536 1 98.19 74 VAL B C 1
ATOM 5210 O O . VAL B 1 74 ? 6.633 22.969 -0.873 1 98.19 74 VAL B O 1
ATOM 5213 N N . GLY B 1 75 ? 7.125 25.062 -1.256 1 96.31 75 GLY B N 1
ATOM 5214 C CA . GLY B 1 75 ? 7.926 25.172 -0.048 1 96.31 75 GLY B CA 1
ATOM 5215 C C . GLY B 1 75 ? 9.078 26.156 -0.185 1 96.31 75 GLY B C 1
ATOM 5216 O O . GLY B 1 75 ? 9.539 26.422 -1.296 1 96.31 75 GLY B O 1
ATOM 5217 N N . LEU B 1 76 ? 9.594 26.641 0.907 1 94.25 76 LEU B N 1
ATOM 5218 C CA . LEU B 1 76 ? 10.734 27.547 0.942 1 94.25 76 LEU B CA 1
ATOM 5219 C C . LEU B 1 76 ? 12.023 26.812 0.571 1 94.25 76 LEU B C 1
ATOM 5221 O O . LEU B 1 76 ? 12.078 25.594 0.608 1 94.25 76 LEU B O 1
ATOM 5225 N N . PRO B 1 77 ? 13 27.578 0.126 1 90.56 77 PRO B N 1
ATOM 5226 C CA . PRO B 1 77 ? 14.281 26.922 -0.179 1 90.56 77 PRO B CA 1
ATOM 5227 C C . PRO B 1 77 ? 14.852 26.156 1.011 1 90.56 77 PRO B C 1
ATOM 5229 O O . PRO B 1 77 ? 14.656 26.562 2.16 1 90.56 77 PRO B O 1
ATOM 5232 N N . ALA B 1 78 ? 15.5 25.078 0.807 1 89.06 78 ALA B N 1
ATOM 5233 C CA . ALA B 1 78 ? 16.234 24.266 1.779 1 89.06 78 ALA B CA 1
ATOM 5234 C C . ALA B 1 78 ? 15.273 23.5 2.688 1 89.06 78 ALA B C 1
ATOM 5236 O O . ALA B 1 78 ? 15.594 23.203 3.842 1 89.06 78 ALA B O 1
ATOM 5237 N N . ARG B 1 79 ? 14.102 23.25 2.189 1 91.94 79 ARG B N 1
ATOM 5238 C CA . ARG B 1 79 ? 13.133 22.531 3.004 1 91.94 79 ARG B CA 1
ATOM 5239 C C . ARG B 1 79 ? 13 21.078 2.531 1 91.94 79 ARG B C 1
ATOM 5241 O O . ARG B 1 79 ? 12.117 20.359 2.988 1 91.94 79 ARG B O 1
ATOM 5248 N N . GLY B 1 80 ? 13.773 20.594 1.591 1 88.44 80 GLY B N 1
ATOM 5249 C CA . GLY B 1 80 ? 13.828 19.203 1.212 1 88.44 80 GLY B CA 1
ATOM 5250 C C . GLY B 1 80 ? 13 18.875 -0.022 1 88.44 80 GLY B C 1
ATOM 5251 O O . GLY B 1 80 ? 12.742 17.719 -0.318 1 88.44 80 GLY B O 1
ATOM 5252 N N . LYS B 1 81 ? 12.562 19.844 -0.793 1 92 81 LYS B N 1
ATOM 5253 C CA . LYS B 1 81 ? 11.734 19.641 -1.983 1 92 81 LYS B CA 1
ATOM 5254 C C . LYS B 1 81 ? 12.445 18.734 -2.99 1 92 81 LYS B C 1
ATOM 5256 O O . LYS B 1 81 ? 11.859 17.766 -3.479 1 92 81 LYS B O 1
ATOM 5261 N N . SER B 1 82 ? 13.672 19.062 -3.277 1 88 82 SER B N 1
ATOM 5262 C CA . SER B 1 82 ? 14.414 18.312 -4.289 1 88 82 SER B CA 1
ATOM 5263 C C . SER B 1 82 ? 14.602 16.859 -3.867 1 88 82 SER B C 1
ATOM 5265 O O . SER B 1 82 ? 14.562 15.945 -4.703 1 88 82 SER B O 1
ATOM 5267 N N . TYR B 1 83 ? 14.844 16.625 -2.611 1 86.5 83 TYR B N 1
ATOM 5268 C CA . TYR B 1 83 ? 14.945 15.266 -2.084 1 86.5 83 TYR B CA 1
ATOM 5269 C C . TYR B 1 83 ? 13.664 14.484 -2.324 1 86.5 83 TYR B C 1
ATOM 5271 O O . TYR B 1 83 ? 13.695 13.352 -2.812 1 86.5 83 TYR B O 1
ATOM 5279 N N . ILE B 1 84 ? 12.586 15.109 -2.037 1 91.44 84 ILE B N 1
ATOM 5280 C CA . ILE B 1 84 ? 11.273 14.484 -2.172 1 91.44 84 ILE B CA 1
ATOM 5281 C C . ILE B 1 84 ? 10.992 14.188 -3.643 1 91.44 84 ILE B C 1
ATOM 5283 O O . ILE B 1 84 ? 10.539 13.094 -3.984 1 91.44 84 ILE B O 1
ATOM 5287 N N . THR B 1 85 ? 11.289 15.133 -4.531 1 93.75 85 THR B N 1
ATOM 5288 C CA . THR B 1 85 ? 11.023 14.977 -5.957 1 93.75 85 THR B CA 1
ATOM 5289 C C . THR B 1 85 ? 11.82 13.812 -6.535 1 93.75 85 THR B C 1
ATOM 5291 O O . THR B 1 85 ? 11.289 13.008 -7.309 1 93.75 85 THR B O 1
ATOM 5294 N N . LYS B 1 86 ? 13.047 13.734 -6.168 1 90.5 86 LYS B N 1
ATOM 5295 C CA . LYS B 1 86 ? 13.898 12.656 -6.68 1 90.5 86 LYS B CA 1
ATOM 5296 C C . LYS B 1 86 ? 13.406 11.297 -6.199 1 90.5 86 LYS B C 1
ATOM 5298 O O . LYS B 1 86 ? 13.43 10.32 -6.953 1 90.5 86 LYS B O 1
ATOM 5303 N N . LYS B 1 87 ? 13.031 11.25 -5 1 90.94 87 LYS B N 1
ATOM 5304 C CA . LYS B 1 87 ? 12.516 10 -4.445 1 90.94 87 LYS B CA 1
ATOM 5305 C C . LYS B 1 87 ? 11.234 9.57 -5.145 1 90.94 87 LYS B C 1
ATOM 5307 O O . LYS B 1 87 ? 11.062 8.398 -5.473 1 90.94 87 LYS B O 1
ATOM 5312 N N . ILE B 1 88 ? 10.352 10.539 -5.359 1 94.5 88 ILE B N 1
ATOM 5313 C CA . ILE B 1 88 ? 9.102 10.25 -6.047 1 94.5 88 ILE B CA 1
ATOM 5314 C C . ILE B 1 88 ? 9.391 9.75 -7.461 1 94.5 88 ILE B C 1
ATOM 5316 O O . ILE B 1 88 ? 8.828 8.742 -7.902 1 94.5 88 ILE B O 1
ATOM 5320 N N . GLN B 1 89 ? 10.25 10.422 -8.133 1 94.44 89 GLN B N 1
ATOM 5321 C CA . GLN B 1 89 ? 10.609 10.031 -9.5 1 94.44 89 GLN B CA 1
ATOM 5322 C C . GLN B 1 89 ? 11.188 8.617 -9.531 1 94.44 89 GLN B C 1
ATOM 5324 O O . GLN B 1 89 ? 10.82 7.809 -10.383 1 94.44 89 GLN B O 1
ATOM 5329 N N . ARG B 1 90 ? 12.07 8.336 -8.641 1 91.12 90 ARG B N 1
ATOM 5330 C CA . ARG B 1 90 ? 12.695 7.02 -8.562 1 91.12 90 ARG B CA 1
ATOM 5331 C C . ARG B 1 90 ? 11.641 5.934 -8.359 1 91.12 90 ARG B C 1
ATOM 5333 O O . ARG B 1 90 ? 11.633 4.934 -9.086 1 91.12 90 ARG B O 1
ATOM 5340 N N . TYR B 1 91 ? 10.836 6.133 -7.402 1 93.5 91 TYR B N 1
ATOM 5341 C CA . TYR B 1 91 ? 9.836 5.141 -7.027 1 93.5 91 TYR B CA 1
ATOM 5342 C C . TYR B 1 91 ? 8.867 4.887 -8.172 1 93.5 91 TYR B C 1
ATOM 5344 O O . TYR B 1 91 ? 8.609 3.732 -8.531 1 93.5 91 TYR B O 1
ATOM 5352 N N . LEU B 1 92 ? 8.375 5.945 -8.797 1 94.31 92 LEU B N 1
ATOM 5353 C CA . LEU B 1 92 ? 7.387 5.812 -9.859 1 94.31 92 LEU B CA 1
ATOM 5354 C C . LEU B 1 92 ? 8.023 5.246 -11.125 1 94.31 92 LEU B C 1
ATOM 5356 O O . LEU B 1 92 ? 7.43 4.402 -11.805 1 94.31 92 LEU B O 1
ATOM 5360 N N . SER B 1 93 ? 9.227 5.68 -11.438 1 92.69 93 SER B N 1
ATOM 5361 C CA . SER B 1 93 ? 9.922 5.152 -12.609 1 92.69 93 SER B CA 1
ATOM 5362 C C . SER B 1 93 ? 10.234 3.67 -12.445 1 92.69 93 SER B C 1
ATOM 5364 O O . SER B 1 93 ? 10.109 2.891 -13.391 1 92.69 93 SER B O 1
ATOM 5366 N N . TRP B 1 94 ? 10.664 3.367 -11.25 1 92.94 94 TRP B N 1
ATOM 5367 C CA . TRP B 1 94 ? 10.93 1.966 -10.938 1 92.94 94 TRP B CA 1
ATOM 5368 C C . TRP B 1 94 ? 9.68 1.117 -11.164 1 92.94 94 TRP B C 1
ATOM 5370 O O . TRP B 1 94 ? 9.773 -0.015 -11.648 1 92.94 94 TRP B O 1
ATOM 5380 N N . GLN B 1 95 ? 8.539 1.655 -10.914 1 92.25 95 GLN B N 1
ATOM 5381 C CA . GLN B 1 95 ? 7.266 0.976 -11.141 1 92.25 95 GLN B CA 1
ATOM 5382 C C . GLN B 1 95 ? 6.836 1.085 -12.602 1 92.25 95 GLN B C 1
ATOM 5384 O O . GLN B 1 95 ? 5.703 0.742 -12.953 1 92.25 95 GLN B O 1
ATOM 5389 N N . GLN B 1 96 ? 7.602 1.676 -13.438 1 91.56 96 GLN B N 1
ATOM 5390 C CA . GLN B 1 96 ? 7.445 1.729 -14.883 1 91.56 96 GLN B CA 1
ATOM 5391 C C . GLN B 1 96 ? 6.48 2.834 -15.297 1 91.56 96 GLN B C 1
ATOM 5393 O O . GLN B 1 96 ? 5.875 2.773 -16.375 1 91.56 96 GLN B O 1
ATOM 5398 N N . HIS B 1 97 ? 6.289 3.818 -14.461 1 92.81 97 HIS B N 1
ATOM 5399 C CA . HIS B 1 97 ? 5.609 5.047 -14.859 1 92.81 97 HIS B CA 1
ATOM 5400 C C . HIS B 1 97 ? 6.605 6.086 -15.367 1 92.81 97 HIS B C 1
ATOM 5402 O O . HIS B 1 97 ? 7.535 6.461 -14.648 1 92.81 97 HIS B O 1
ATOM 5408 N N . SER B 1 98 ? 6.375 6.484 -16.562 1 93.62 98 SER B N 1
ATOM 5409 C CA . SER B 1 98 ? 7.254 7.508 -17.125 1 93.62 98 SER B CA 1
ATOM 5410 C C . SER B 1 98 ? 7.133 8.82 -16.344 1 93.62 98 SER B C 1
ATOM 5412 O O . SER B 1 98 ? 6.129 9.523 -16.453 1 93.62 98 SER B O 1
ATOM 5414 N N . THR B 1 99 ? 8.156 9.156 -15.547 1 95.69 99 THR B N 1
ATOM 5415 C CA . THR B 1 99 ? 8.141 10.305 -14.648 1 95.69 99 THR B CA 1
ATOM 5416 C C . THR B 1 99 ? 9.367 11.18 -14.875 1 95.69 99 THR B C 1
ATOM 5418 O O . THR B 1 99 ? 10.484 10.68 -14.992 1 95.69 99 THR B O 1
ATOM 5421 N N . LYS B 1 100 ? 9.133 12.484 -14.938 1 96.62 100 LYS B N 1
ATOM 5422 C CA . LYS B 1 100 ? 10.234 13.414 -15.156 1 96.62 100 LYS B CA 1
ATOM 5423 C C . LYS B 1 100 ? 10.109 14.633 -14.242 1 96.62 100 LYS B C 1
ATOM 5425 O O . LYS B 1 100 ? 9.008 15.094 -13.961 1 96.62 100 LYS B O 1
ATOM 5430 N N . ILE B 1 101 ? 11.297 15.133 -13.805 1 96.69 101 ILE B N 1
ATOM 5431 C CA . ILE B 1 101 ? 11.359 16.328 -12.984 1 96.69 101 ILE B CA 1
ATOM 5432 C C . ILE B 1 101 ? 11.664 17.547 -13.867 1 96.69 101 ILE B C 1
ATOM 5434 O O . ILE B 1 101 ? 12.586 17.516 -14.68 1 96.69 101 ILE B O 1
ATOM 5438 N N . PHE B 1 102 ? 10.852 18.547 -13.758 1 97.5 102 PHE B N 1
ATOM 5439 C CA . PHE B 1 102 ? 11.07 19.828 -14.406 1 97.5 102 PHE B CA 1
ATOM 5440 C C . PHE B 1 102 ? 11.406 20.906 -13.383 1 97.5 102 PHE B C 1
ATOM 5442 O O . PHE B 1 102 ? 10.516 21.438 -12.711 1 97.5 102 PHE B O 1
ATOM 5449 N N . ASN B 1 103 ? 12.633 21.203 -13.289 1 94.62 103 ASN B N 1
ATOM 5450 C CA . ASN B 1 103 ? 13.133 22.125 -12.273 1 94.62 103 ASN B CA 1
ATOM 5451 C C . ASN B 1 103 ? 13.195 23.547 -12.797 1 94.62 103 ASN B C 1
ATOM 5453 O O . ASN B 1 103 ? 13.953 23.859 -13.719 1 94.62 103 ASN B O 1
ATOM 5457 N N . VAL B 1 104 ? 12.547 24.469 -12.172 1 91.94 104 VAL B N 1
ATOM 5458 C CA . VAL B 1 104 ? 12.461 25.859 -12.602 1 91.94 104 VAL B CA 1
ATOM 5459 C C . VAL B 1 104 ? 13.789 26.562 -12.344 1 91.94 104 VAL B C 1
ATOM 5461 O O . VAL B 1 104 ? 14.203 27.406 -13.133 1 91.94 104 VAL B O 1
ATOM 5464 N N . GLY B 1 105 ? 14.453 26.234 -11.242 1 87.06 105 GLY B N 1
ATOM 5465 C CA . GLY B 1 105 ? 15.758 26.812 -10.961 1 87.06 105 GLY B CA 1
ATOM 5466 C C . GLY B 1 105 ? 16.797 26.5 -12.031 1 87.06 105 GLY B C 1
ATOM 5467 O O . GLY B 1 105 ? 17.562 27.375 -12.422 1 87.06 105 GLY B O 1
ATOM 5468 N N . ASN B 1 106 ? 16.797 25.328 -12.445 1 86.69 106 ASN B N 1
ATOM 5469 C CA . ASN B 1 106 ? 17.703 24.938 -13.508 1 86.69 106 ASN B CA 1
ATOM 5470 C C . ASN B 1 106 ? 17.438 25.688 -14.797 1 86.69 106 ASN B C 1
ATOM 5472 O O . ASN B 1 106 ? 18.359 26.156 -15.461 1 86.69 106 ASN B O 1
ATOM 5476 N N . ARG B 1 107 ? 16.25 25.797 -15.125 1 86.06 107 ARG B N 1
ATOM 5477 C CA . ARG B 1 107 ? 15.883 26.531 -16.328 1 86.06 107 ARG B CA 1
ATOM 5478 C C . ARG B 1 107 ? 16.266 28 -16.219 1 86.06 107 ARG B C 1
ATOM 5480 O O . ARG B 1 107 ? 16.75 28.594 -17.188 1 86.06 107 ARG B O 1
ATOM 5487 N N . ARG B 1 108 ? 16 28.547 -15.109 1 84.75 108 ARG B N 1
ATOM 5488 C CA . ARG B 1 108 ? 16.375 29.938 -14.859 1 84.75 108 ARG B CA 1
ATOM 5489 C C . ARG B 1 108 ? 17.859 30.156 -15.086 1 84.75 108 ARG B C 1
ATOM 5491 O O . ARG B 1 108 ? 18.25 31.141 -15.734 1 84.75 108 ARG B O 1
ATOM 5498 N N . ARG B 1 109 ? 18.688 29.266 -14.617 1 80.44 109 ARG B N 1
ATOM 5499 C CA . ARG B 1 109 ? 20.141 29.375 -14.734 1 80.44 109 ARG B CA 1
ATOM 5500 C C . ARG B 1 109 ? 20.578 29.25 -16.188 1 80.44 109 ARG B C 1
ATOM 5502 O O . ARG B 1 109 ? 21.5 29.938 -16.625 1 80.44 109 ARG B O 1
ATOM 5509 N N . VAL B 1 110 ? 19.953 28.422 -16.891 1 78.44 110 VAL B N 1
ATOM 5510 C CA . VAL B 1 110 ? 20.266 28.219 -18.297 1 78.44 110 VAL B CA 1
ATOM 5511 C C . VAL B 1 110 ? 19.891 29.469 -19.094 1 78.44 110 VAL B C 1
ATOM 5513 O O . VAL B 1 110 ? 20.656 29.922 -19.938 1 78.44 110 VAL B O 1
ATOM 5516 N N . VAL B 1 111 ? 18.828 30.047 -18.781 1 75.62 111 VAL B N 1
ATOM 5517 C CA . VAL B 1 111 ? 18.312 31.203 -19.516 1 75.62 111 VAL B CA 1
ATOM 5518 C C . VAL B 1 111 ? 19.172 32.438 -19.203 1 75.62 111 VAL B C 1
ATOM 5520 O O . VAL B 1 111 ? 19.469 33.219 -20.094 1 75.62 111 VAL B O 1
ATOM 5523 N N . VAL B 1 112 ? 19.688 32.5 -17.953 1 72.31 112 VAL B N 1
ATOM 5524 C CA . VAL B 1 112 ? 20.5 33.625 -17.562 1 72.31 112 VAL B CA 1
ATOM 5525 C C . VAL B 1 112 ? 21.953 33.406 -17.969 1 72.31 112 VAL B C 1
ATOM 5527 O O . VAL B 1 112 ? 22.641 34.344 -18.375 1 72.31 112 VAL B O 1
ATOM 5530 N N . GLY B 1 113 ? 22.703 32.156 -17.859 1 58.97 113 GLY B N 1
ATOM 5531 C CA . GLY B 1 113 ? 24.078 31.844 -18.234 1 58.97 113 GLY B CA 1
ATOM 5532 C C . GLY B 1 113 ? 24.312 31.859 -19.734 1 58.97 113 GLY B C 1
ATOM 5533 O O . GLY B 1 113 ? 25.453 32 -20.188 1 58.97 113 GLY B O 1
ATOM 5534 N N . SER B 1 114 ? 23.641 31.438 -20.562 1 48.22 114 SER B N 1
ATOM 5535 C CA . SER B 1 114 ? 23.891 31.406 -22 1 48.22 114 SER B CA 1
ATOM 5536 C C . SER B 1 114 ? 24.359 32.781 -22.516 1 48.22 114 SER B C 1
ATOM 5538 O O . SER B 1 114 ? 24.734 32.906 -23.688 1 48.22 114 SER B O 1
ATOM 5540 N N . ASN B 1 115 ? 24.609 33.844 -21.828 1 36.91 115 ASN B N 1
ATOM 5541 C CA . ASN B 1 115 ? 25.203 35 -22.484 1 36.91 115 ASN B CA 1
ATOM 5542 C C . ASN B 1 115 ? 26.734 34.906 -22.484 1 36.91 115 ASN B C 1
ATOM 5544 O O . ASN B 1 115 ? 27.422 35.906 -22.703 1 36.91 115 ASN B O 1
ATOM 5548 N N . GLU B 1 116 ? 27.594 34.156 -21.781 1 34.62 116 GLU B N 1
ATOM 5549 C CA . GLU B 1 116 ? 29.016 34.156 -22.141 1 34.62 116 GLU B CA 1
ATOM 5550 C C . GLU B 1 116 ? 29.219 33.625 -23.562 1 34.62 116 GLU B C 1
ATOM 5552 O O . GLU B 1 116 ? 28.547 32.719 -24 1 34.62 116 GLU B O 1
ATOM 5557 N N . PRO B 1 117 ? 30.016 34.406 -24.453 1 30.8 117 PRO B N 1
ATOM 5558 C CA . PRO B 1 117 ? 30.422 33.969 -25.797 1 30.8 117 PRO B CA 1
ATOM 5559 C C . PRO B 1 117 ? 30.984 32.531 -25.812 1 30.8 117 PRO B C 1
ATOM 5561 O O . PRO B 1 117 ? 31.734 32.156 -24.906 1 30.8 117 PRO B O 1
ATOM 5564 N N . SER B 1 118 ? 30.422 31.562 -26.391 1 30.31 118 SER B N 1
ATOM 5565 C CA . SER B 1 118 ? 30.969 30.281 -26.812 1 30.31 118 SER B CA 1
ATOM 5566 C C . SER B 1 118 ? 32.344 30.453 -27.438 1 30.31 118 SER B C 1
ATOM 5568 O O . SER B 1 118 ? 32.5 31.078 -28.484 1 30.31 118 SER B O 1
ATOM 5570 N N . SER B 1 119 ? 33.438 30.812 -26.859 1 26.89 119 SER B N 1
ATOM 5571 C CA . SER B 1 119 ? 34.656 30.375 -27.531 1 26.89 119 SER B CA 1
ATOM 5572 C C . SER B 1 119 ? 34.5 28.953 -28.062 1 26.89 119 SER B C 1
ATOM 5574 O O . SER B 1 119 ? 34 28.062 -27.359 1 26.89 119 SER B O 1
ATOM 5576 N N . SER B 1 120 ? 34.562 28.766 -29.391 1 27.62 120 SER B N 1
ATOM 5577 C CA . SER B 1 120 ? 34.594 27.641 -30.328 1 27.62 120 SER B CA 1
ATOM 5578 C C . SER B 1 120 ? 35.656 26.609 -29.906 1 27.62 120 SER B C 1
ATOM 5580 O O . SER B 1 120 ? 36.594 26.344 -30.656 1 27.62 120 SER B O 1
ATOM 5582 N N . GLN B 1 121 ? 36.344 26.531 -28.781 1 24.94 121 GLN B N 1
ATOM 5583 C CA . GLN B 1 121 ? 37.25 25.422 -28.812 1 24.94 121 GLN B CA 1
ATOM 5584 C C . GLN B 1 121 ? 36.562 24.125 -29.266 1 24.94 121 GLN B C 1
ATOM 5586 O O . GLN B 1 121 ? 35.5 23.797 -28.781 1 24.94 121 GLN B O 1
ATOM 5591 N N . LYS B 1 122 ? 36.938 23.594 -30.484 1 26.11 122 LYS B N 1
ATOM 5592 C CA . LYS B 1 122 ? 36.844 22.297 -31.156 1 26.11 122 LYS B CA 1
ATOM 5593 C C . LYS B 1 122 ? 37 21.156 -30.156 1 26.11 122 LYS B C 1
ATOM 5595 O O . LYS B 1 122 ? 38.125 20.797 -29.797 1 26.11 122 LYS B O 1
ATOM 5600 N N . THR B 1 123 ? 36.375 21.188 -29.094 1 24.02 123 THR B N 1
ATOM 5601 C CA . THR B 1 123 ? 36.594 20 -28.281 1 24.02 123 THR B CA 1
ATOM 5602 C C . THR B 1 123 ? 36.469 18.734 -29.125 1 24.02 123 THR B C 1
ATOM 5604 O O . THR B 1 123 ? 35.469 18.562 -29.844 1 24.02 123 THR B O 1
ATOM 5607 N N . ARG B 1 124 ? 37.562 18.172 -29.547 1 24.95 124 ARG B N 1
ATOM 5608 C CA . ARG B 1 124 ? 37.688 16.875 -30.203 1 24.95 124 ARG B CA 1
ATOM 5609 C C . ARG B 1 124 ? 36.656 15.898 -29.688 1 24.95 124 ARG B C 1
ATOM 5611 O O . ARG B 1 124 ? 36.281 15.938 -28.5 1 24.95 124 ARG B O 1
ATOM 5618 N N . PRO B 1 125 ? 36 15.172 -30.672 1 25.36 125 PRO B N 1
ATOM 5619 C CA . PRO B 1 125 ? 35 14.117 -30.391 1 25.36 125 PRO B CA 1
ATOM 5620 C C . PRO B 1 125 ? 35.469 13.18 -29.266 1 25.36 125 PRO B C 1
ATOM 5622 O O . PRO B 1 125 ? 36.531 12.578 -29.359 1 25.36 125 PRO B O 1
ATOM 5625 N N . ILE B 1 126 ? 35.531 13.711 -28.078 1 25.98 126 ILE B N 1
ATOM 5626 C CA . ILE B 1 126 ? 35.969 12.648 -27.172 1 25.98 126 ILE B CA 1
ATOM 5627 C C . ILE B 1 126 ? 35.188 11.367 -27.469 1 25.98 126 ILE B C 1
ATOM 5629 O O . ILE B 1 126 ? 33.969 11.406 -27.656 1 25.98 126 ILE B O 1
ATOM 5633 N N . PRO B 1 127 ? 35.875 10.398 -27.906 1 24.09 127 PRO B N 1
ATOM 5634 C CA . PRO B 1 127 ? 35.188 9.148 -28.234 1 24.09 127 PRO B CA 1
ATOM 5635 C C . PRO B 1 127 ? 34.094 8.773 -27.219 1 24.09 127 PRO B C 1
ATOM 5637 O O . PRO B 1 127 ? 34.188 9.148 -26.047 1 24.09 127 PRO B O 1
ATOM 5640 N N . ARG B 1 128 ? 32.938 8.531 -27.734 1 24.83 128 ARG B N 1
ATOM 5641 C CA . ARG B 1 128 ? 31.688 8.016 -27.156 1 24.83 128 ARG B CA 1
ATOM 5642 C C . ARG B 1 128 ? 31.969 6.977 -26.078 1 24.83 128 ARG B C 1
ATOM 5644 O O . ARG B 1 128 ? 31.766 5.781 -26.297 1 24.83 128 ARG B O 1
ATOM 5651 N N . ASN B 1 129 ? 33.156 7.164 -25.359 1 24.39 129 ASN B N 1
ATOM 5652 C CA . ASN B 1 129 ? 33.281 6.082 -24.391 1 24.39 129 ASN B CA 1
ATOM 5653 C C . ASN B 1 129 ? 32.188 6.148 -23.328 1 24.39 129 ASN B C 1
ATOM 5655 O O . ASN B 1 129 ? 32.031 7.172 -22.672 1 24.39 129 ASN B O 1
ATOM 5659 N N . THR B 1 130 ? 31.109 5.371 -23.5 1 26.91 130 THR B N 1
ATOM 5660 C CA . THR B 1 130 ? 29.875 4.98 -22.812 1 26.91 130 THR B CA 1
ATOM 5661 C C . THR B 1 130 ? 30.125 4.75 -21.328 1 26.91 130 THR B C 1
ATOM 5663 O O . THR B 1 130 ? 29.906 3.648 -20.828 1 26.91 130 THR B O 1
ATOM 5666 N N . ILE B 1 131 ? 31.188 5.434 -20.859 1 26.92 131 ILE B N 1
ATOM 5667 C CA . ILE B 1 131 ? 31.375 5.062 -19.453 1 26.92 131 ILE B CA 1
ATOM 5668 C C . ILE B 1 131 ? 30.234 5.637 -18.625 1 26.92 131 ILE B C 1
ATOM 5670 O O . ILE B 1 131 ? 30.047 6.855 -18.562 1 26.92 131 ILE B O 1
ATOM 5674 N N . ILE B 1 132 ? 29.156 4.906 -18.547 1 28.67 132 ILE B N 1
ATOM 5675 C CA . ILE B 1 132 ? 28.062 5.172 -17.625 1 28.67 132 ILE B CA 1
ATOM 5676 C C . ILE B 1 132 ? 28.625 5.473 -16.234 1 28.67 132 ILE B C 1
ATOM 5678 O O . ILE B 1 132 ? 29.203 4.598 -15.594 1 28.67 132 ILE B O 1
ATOM 5682 N N . ASP B 1 133 ? 29.188 6.602 -16.031 1 27.86 133 ASP B N 1
ATOM 5683 C CA . ASP B 1 133 ? 29.719 7.062 -14.75 1 27.86 133 ASP B CA 1
ATOM 5684 C C . ASP B 1 133 ? 28.719 6.812 -13.625 1 27.86 133 ASP B C 1
ATOM 5686 O O . ASP B 1 133 ? 27.516 6.754 -13.859 1 27.86 133 ASP B O 1
ATOM 5690 N N . PRO B 1 134 ? 29.281 6.344 -12.562 1 30.05 134 PRO B N 1
ATOM 5691 C CA . PRO B 1 134 ? 28.484 6.09 -11.367 1 30.05 134 PRO B CA 1
ATOM 5692 C C . PRO B 1 134 ? 27.5 7.223 -11.07 1 30.05 134 PRO B C 1
ATOM 5694 O O . PRO B 1 134 ? 27.719 8.367 -11.484 1 30.05 134 PRO B O 1
ATOM 5697 N N . PRO B 1 135 ? 26.297 6.871 -10.672 1 30.45 135 PRO B N 1
ATOM 5698 C CA . PRO B 1 135 ? 25.125 7.73 -10.484 1 30.45 135 PRO B CA 1
ATOM 5699 C C . PRO B 1 135 ? 25.453 9.016 -9.734 1 30.45 135 PRO B C 1
ATOM 5701 O O . PRO B 1 135 ? 24.547 9.758 -9.352 1 30.45 135 PRO B O 1
ATOM 5704 N N . THR B 1 136 ? 26.734 9.133 -9.367 1 28.33 136 THR B N 1
ATOM 5705 C CA . THR B 1 136 ? 26.797 10.398 -8.656 1 28.33 136 THR B CA 1
ATOM 5706 C C . THR B 1 136 ? 26.516 11.57 -9.602 1 28.33 136 THR B C 1
ATOM 5708 O O . THR B 1 136 ? 26.328 12.703 -9.156 1 28.33 136 THR B O 1
ATOM 5711 N N . GLN B 1 137 ? 27.062 11.445 -10.914 1 25.41 137 GLN B N 1
ATOM 5712 C CA . GLN B 1 137 ? 27.109 12.703 -11.641 1 25.41 137 GLN B CA 1
ATOM 5713 C C . GLN B 1 137 ? 25.703 13.172 -12.031 1 25.41 137 GLN B C 1
ATOM 5715 O O . GLN B 1 137 ? 24.859 12.359 -12.375 1 25.41 137 GLN B O 1
ATOM 5720 N N . ALA B 1 138 ? 25.375 14.461 -11.758 1 24.8 138 ALA B N 1
ATOM 5721 C CA . ALA B 1 138 ? 24.234 15.219 -12.273 1 24.8 138 ALA B CA 1
ATOM 5722 C C . ALA B 1 138 ? 24.031 14.953 -13.766 1 24.8 138 ALA B C 1
ATOM 5724 O O . ALA B 1 138 ? 24.938 15.203 -14.578 1 24.8 138 ALA B O 1
ATOM 5725 N N . ALA B 1 139 ? 23.516 13.758 -14.148 1 25.91 139 ALA B N 1
ATOM 5726 C CA . ALA B 1 139 ? 23.25 13.492 -15.555 1 25.91 139 ALA B CA 1
ATOM 5727 C C . ALA B 1 139 ? 22.828 14.758 -16.281 1 25.91 139 ALA B C 1
ATOM 5729 O O . ALA B 1 139 ? 21.766 15.328 -15.992 1 25.91 139 ALA B O 1
ATOM 5730 N N . HIS B 1 140 ? 23.75 15.484 -16.734 1 23.56 140 HIS B N 1
ATOM 5731 C CA . HIS B 1 140 ? 23.469 16.453 -17.797 1 23.56 140 HIS B CA 1
ATOM 5732 C C . HIS B 1 140 ? 22.734 15.789 -18.953 1 23.56 140 HIS B C 1
ATOM 5734 O O . HIS B 1 140 ? 23.25 14.867 -19.594 1 23.56 140 HIS B O 1
ATOM 5740 N N . ILE B 1 141 ? 21.422 15.531 -18.859 1 25.11 141 ILE B N 1
ATOM 5741 C CA . ILE B 1 141 ? 20.594 15.18 -20 1 25.11 141 ILE B CA 1
ATOM 5742 C C . ILE B 1 141 ? 21.047 15.984 -21.219 1 25.11 141 ILE B C 1
ATOM 5744 O O . ILE B 1 141 ? 20.984 17.219 -21.234 1 25.11 141 ILE B O 1
ATOM 5748 N N . LEU B 1 142 ? 22.062 15.43 -21.906 1 24.09 142 LEU B N 1
ATOM 5749 C CA . LEU B 1 142 ? 22.312 15.961 -23.25 1 24.09 142 LEU B CA 1
ATOM 5750 C C . LEU B 1 142 ? 21.031 16.016 -24.062 1 24.09 142 LEU B C 1
ATOM 5752 O O . LEU B 1 142 ? 20.375 14.992 -24.266 1 24.09 142 LEU B O 1
ATOM 5756 N N . LEU B 1 143 ? 20.312 17.109 -24.094 1 22.22 143 LEU B N 1
ATOM 5757 C CA . LEU B 1 143 ? 19.25 17.578 -24.969 1 22.22 143 LEU B CA 1
ATOM 5758 C C . LEU B 1 143 ? 19.594 17.359 -26.438 1 22.22 143 LEU B C 1
ATOM 5760 O O . LEU B 1 143 ? 20.219 18.219 -27.078 1 22.22 143 LEU B O 1
ATOM 5764 N N . LYS B 1 144 ? 20.203 16.266 -26.891 1 24.64 144 LYS B N 1
ATOM 5765 C CA . LYS B 1 144 ? 20.406 16.266 -28.328 1 24.64 144 LYS B CA 1
ATOM 5766 C C . LYS B 1 144 ? 19.078 16.203 -29.078 1 24.64 144 LYS B C 1
ATOM 5768 O O . LYS B 1 144 ? 18.5 15.133 -29.25 1 24.64 144 LYS B O 1
ATOM 5773 N N . GLY B 1 145 ? 18.094 17.109 -28.828 1 23.25 145 GLY B N 1
ATOM 5774 C CA . GLY B 1 145 ? 16.922 17.234 -29.688 1 23.25 145 GLY B CA 1
ATOM 5775 C C . GLY B 1 145 ? 17.266 17.25 -31.172 1 23.25 145 GLY B C 1
ATOM 5776 O O . GLY B 1 145 ? 18.406 17.531 -31.547 1 23.25 145 GLY B O 1
ATOM 5777 N N . VAL B 1 146 ? 16.734 16.312 -31.922 1 24.48 146 VAL B N 1
ATOM 5778 C CA . VAL B 1 146 ? 16.578 16.453 -33.375 1 24.48 146 VAL B CA 1
ATOM 5779 C C . VAL B 1 146 ? 16.266 17.906 -33.719 1 24.48 146 VAL B C 1
ATOM 5781 O O . VAL B 1 146 ? 15.555 18.594 -32.969 1 24.48 146 VAL B O 1
ATOM 5784 N N . ASN B 1 147 ? 17.078 18.516 -34.5 1 22.81 147 ASN B N 1
ATOM 5785 C CA . ASN B 1 147 ? 16.938 19.875 -35 1 22.81 147 ASN B CA 1
ATOM 5786 C C . ASN B 1 147 ? 15.602 20.062 -35.719 1 22.81 147 ASN B C 1
ATOM 5788 O O . ASN B 1 147 ? 15.445 19.703 -36.875 1 22.81 147 ASN B O 1
ATOM 5792 N N . PRO B 1 148 ? 14.5 19.562 -35.156 1 25.94 148 PRO B N 1
ATOM 5793 C CA . PRO B 1 148 ? 13.359 19.891 -36.031 1 25.94 148 PRO B CA 1
ATOM 5794 C C . PRO B 1 148 ? 13.25 21.391 -36.312 1 25.94 148 PRO B C 1
ATOM 5796 O O . PRO B 1 148 ? 12.188 21.875 -36.688 1 25.94 148 PRO B O 1
ATOM 5799 N N . LEU B 1 149 ? 14.297 22.188 -36.156 1 24.52 149 LEU B N 1
ATOM 5800 C CA . LEU B 1 149 ? 14.141 23.641 -36.25 1 24.52 149 LEU B CA 1
ATOM 5801 C C . LEU B 1 149 ? 13.539 24.016 -37.594 1 24.52 149 LEU B C 1
ATOM 5803 O O . LEU B 1 149 ? 13.508 25.203 -37.969 1 24.52 149 LEU B O 1
ATOM 5807 N N . HIS B 1 150 ? 13.211 23.109 -38.5 1 25.61 150 HIS B N 1
ATOM 5808 C CA . HIS B 1 150 ? 12.969 23.953 -39.656 1 25.61 150 HIS B CA 1
ATOM 5809 C C . HIS B 1 150 ? 11.695 24.766 -39.5 1 25.61 150 HIS B C 1
ATOM 5811 O O . HIS B 1 150 ? 11.227 25.391 -40.438 1 25.61 150 HIS B O 1
ATOM 5817 N N . MET B 1 151 ? 10.781 24.281 -38.594 1 24.45 151 MET B N 1
ATOM 5818 C CA . MET B 1 151 ? 9.594 25.109 -38.781 1 24.45 151 MET B CA 1
ATOM 5819 C C . MET B 1 151 ? 9.836 26.531 -38.312 1 24.45 151 MET B C 1
ATOM 5821 O O . MET B 1 151 ? 10.617 26.766 -37.406 1 24.45 151 MET B O 1
ATOM 5825 N N . GLN B 1 152 ? 9.438 27.594 -39.094 1 25.62 152 GLN B N 1
ATOM 5826 C CA . GLN B 1 152 ? 9.594 29.031 -38.875 1 25.62 152 GLN B CA 1
ATOM 5827 C C . GLN B 1 152 ? 9.102 29.438 -37.5 1 25.62 152 GLN B C 1
ATOM 5829 O O . GLN B 1 152 ? 7.949 29.188 -37.156 1 25.62 152 GLN B O 1
ATOM 5834 N N . PRO B 1 153 ? 9.922 29.391 -36.469 1 26.55 153 PRO B N 1
ATOM 5835 C CA . PRO B 1 153 ? 9.516 29.828 -35.125 1 26.55 153 PRO B CA 1
ATOM 5836 C C . PRO B 1 153 ? 8.727 31.125 -35.156 1 26.55 153 PRO B C 1
ATOM 5838 O O . PRO B 1 153 ? 9.125 32.094 -35.812 1 26.55 153 PRO B O 1
ATOM 5841 N N . LYS B 1 154 ? 7.457 31.172 -35.219 1 27.92 154 LYS B N 1
ATOM 5842 C CA . LYS B 1 154 ? 6.82 32.469 -35.094 1 27.92 154 LYS B CA 1
ATOM 5843 C C . LYS B 1 154 ? 7.531 33.344 -34.062 1 27.92 154 LYS B C 1
ATOM 5845 O O . LY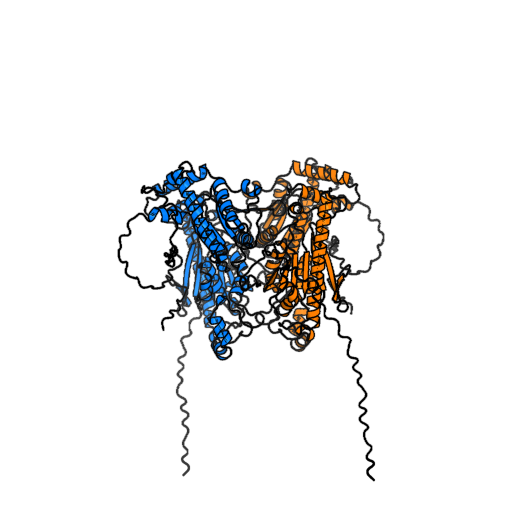S B 1 154 ? 8.172 32.812 -33.156 1 27.92 154 LYS B O 1
ATOM 5850 N N . LYS B 1 155 ? 7.504 34.719 -34.188 1 27.64 155 LYS B N 1
ATOM 5851 C CA . LYS B 1 155 ? 8.07 35.844 -33.438 1 27.64 155 LYS B CA 1
ATOM 5852 C C . LYS B 1 155 ? 7.773 35.719 -31.938 1 27.64 155 LYS B C 1
ATOM 5854 O O . LYS B 1 155 ? 6.715 36.156 -31.469 1 27.64 155 LYS B O 1
ATOM 5859 N N . ALA B 1 156 ? 7.762 34.656 -31.375 1 29.25 156 ALA B N 1
ATOM 5860 C CA . ALA B 1 156 ? 7.617 34.969 -29.953 1 29.25 156 ALA B CA 1
ATOM 5861 C C . ALA B 1 156 ? 8.617 36.031 -29.516 1 29.25 156 ALA B C 1
ATOM 5863 O O . ALA B 1 156 ? 9.773 36 -29.938 1 29.25 156 ALA B O 1
ATOM 5864 N N . SER B 1 157 ? 8.102 37.156 -28.891 1 28.25 157 SER B N 1
ATOM 5865 C CA . SER B 1 157 ? 8.805 38.344 -28.422 1 28.25 157 SER B CA 1
ATOM 5866 C C . SER B 1 157 ? 10.07 37.969 -27.656 1 28.25 157 SER B C 1
ATOM 5868 O O . SER B 1 157 ? 10.031 37.094 -26.766 1 28.25 157 SER B O 1
ATOM 5870 N N . ARG B 1 158 ? 11.234 37.844 -28.25 1 30.67 158 ARG B N 1
ATOM 5871 C CA . ARG B 1 158 ? 12.555 37.969 -27.641 1 30.67 158 ARG B CA 1
ATOM 5872 C C . ARG B 1 158 ? 12.516 38.875 -26.422 1 30.67 158 ARG B C 1
ATOM 5874 O O . ARG B 1 158 ? 12.188 40.062 -26.531 1 30.67 158 ARG B O 1
ATOM 5881 N N . PHE B 1 159 ? 12.008 38.375 -25.297 1 31.94 159 PHE B N 1
ATOM 5882 C CA . PHE B 1 159 ? 12.297 39.156 -24.109 1 31.94 159 PHE B CA 1
ATOM 5883 C C . PHE B 1 159 ? 13.695 39.75 -24.188 1 31.94 159 PHE B C 1
ATOM 5885 O O . PHE B 1 159 ? 14.68 39.031 -24.359 1 31.94 159 PHE B O 1
ATOM 5892 N N . SER B 1 160 ? 13.922 40.781 -24.938 1 31.95 160 SER B N 1
ATOM 5893 C CA . SER B 1 160 ? 15.133 41.594 -24.844 1 31.95 160 SER B CA 1
ATOM 5894 C C . SER B 1 160 ? 15.562 41.781 -23.391 1 31.95 160 SER B C 1
ATOM 5896 O O . SER B 1 160 ? 15.055 42.656 -22.688 1 31.95 160 SER B O 1
ATOM 5898 N N . LEU B 1 161 ? 15.578 40.719 -22.594 1 34.34 161 LEU B N 1
ATOM 5899 C CA . LEU B 1 161 ? 16.297 41.031 -21.375 1 34.34 161 LEU B CA 1
ATOM 5900 C C . LEU B 1 161 ? 17.531 41.875 -21.656 1 34.34 161 LEU B C 1
ATOM 5902 O O . LEU B 1 161 ? 18.359 41.531 -22.5 1 34.34 161 LEU B O 1
ATOM 5906 N N . ASP B 1 162 ? 17.469 43.156 -21.641 1 34.28 162 ASP B N 1
ATOM 5907 C CA . ASP B 1 162 ? 18.703 43.938 -21.516 1 34.28 162 ASP B CA 1
ATOM 5908 C C . ASP B 1 162 ? 19.812 43.125 -20.844 1 34.28 162 ASP B C 1
ATOM 5910 O O . ASP B 1 162 ? 19.531 42.25 -20.031 1 34.28 162 ASP B O 1
ATOM 5914 N N . GLU B 1 163 ? 21.062 43.062 -21.344 1 36.91 163 GLU B N 1
ATOM 5915 C CA . GLU B 1 163 ? 22.375 42.5 -21.062 1 36.91 163 GLU B CA 1
ATOM 5916 C C . GLU B 1 163 ? 22.656 42.469 -19.562 1 36.91 163 GLU B C 1
ATOM 5918 O O . GLU B 1 163 ? 23.781 42.188 -19.141 1 36.91 163 GLU B O 1
ATOM 5923 N N . ASN B 1 164 ? 21.953 43.219 -18.641 1 38.69 164 ASN B N 1
ATOM 5924 C CA . ASN B 1 164 ? 22.484 43.312 -17.281 1 38.69 164 ASN B CA 1
ATOM 5925 C C . ASN B 1 164 ? 22.438 42 -16.547 1 38.69 164 ASN B C 1
ATOM 5927 O O . ASN B 1 164 ? 21.391 41.344 -16.484 1 38.69 164 ASN B O 1
ATOM 5931 N N . HIS B 1 165 ? 23.531 41.219 -16.5 1 49.09 165 HIS B N 1
ATOM 5932 C CA . HIS B 1 165 ? 23.922 40.094 -15.664 1 49.09 165 HIS B CA 1
ATOM 5933 C C . HIS B 1 165 ? 23.188 40.125 -14.328 1 49.09 165 HIS B C 1
ATOM 5935 O O . HIS B 1 165 ? 23.594 40.812 -13.406 1 49.09 165 HIS B O 1
ATOM 5941 N N . MET B 1 166 ? 21.953 40 -14.398 1 57.25 166 MET B N 1
ATOM 5942 C CA . MET B 1 166 ? 21.266 40.031 -13.109 1 57.25 166 MET B CA 1
ATOM 5943 C C . MET B 1 166 ? 21.812 38.969 -12.172 1 57.25 166 MET B C 1
ATOM 5945 O O . MET B 1 166 ? 21.656 37.75 -12.438 1 57.25 166 MET B O 1
ATOM 5949 N N . GLU B 1 167 ? 22.688 39.281 -11.289 1 65.19 167 GLU B N 1
ATOM 5950 C CA . GLU B 1 167 ? 23.188 38.438 -10.219 1 65.19 167 GLU B CA 1
ATOM 5951 C C . GLU B 1 167 ? 22.047 37.812 -9.414 1 65.19 167 GLU B C 1
ATOM 5953 O O . GLU B 1 167 ? 21.078 38.5 -9.078 1 65.19 167 GLU B O 1
ATOM 5958 N N . GLN B 1 168 ? 22.031 36.531 -9.438 1 73.19 168 GLN B N 1
ATOM 5959 C CA . GLN B 1 168 ? 20.938 35.875 -8.727 1 73.19 168 GLN B CA 1
ATOM 5960 C C . GLN B 1 168 ? 21.188 35.875 -7.219 1 73.19 168 GLN B C 1
ATOM 5962 O O . GLN B 1 168 ? 21.234 34.812 -6.594 1 73.19 168 GLN B O 1
ATOM 5967 N N . SER B 1 169 ? 21.375 37.125 -6.762 1 77.06 169 SER B N 1
ATOM 5968 C CA . SER B 1 169 ? 21.5 37.344 -5.324 1 77.06 169 SER B CA 1
ATOM 5969 C C . SER B 1 169 ? 20.141 37.375 -4.637 1 77.06 169 SER B C 1
ATOM 5971 O O . SER B 1 169 ? 19.109 37.125 -5.273 1 77.06 169 SER B O 1
ATOM 5973 N N . ALA B 1 170 ? 20.141 37.531 -3.445 1 81.38 170 ALA B N 1
ATOM 5974 C CA . ALA B 1 170 ? 18.922 37.656 -2.648 1 81.38 170 ALA B CA 1
ATOM 5975 C C . ALA B 1 170 ? 18 38.719 -3.207 1 81.38 170 ALA B C 1
ATOM 5977 O O . ALA B 1 170 ? 16.766 38.625 -3.123 1 81.38 170 ALA B O 1
ATOM 5978 N N . GLU B 1 171 ? 18.562 39.719 -3.812 1 79.5 171 GLU B N 1
ATOM 5979 C CA . GLU B 1 171 ? 17.781 40.812 -4.387 1 79.5 171 GLU B CA 1
ATOM 5980 C C . GLU B 1 171 ? 16.922 40.312 -5.551 1 79.5 171 GLU B C 1
ATOM 5982 O O . GLU B 1 171 ? 15.805 40.812 -5.746 1 79.5 171 GLU B O 1
ATOM 5987 N N . PHE B 1 172 ? 17.453 39.438 -6.207 1 83.69 172 PHE B N 1
ATOM 5988 C CA . PHE B 1 172 ? 16.75 38.844 -7.332 1 83.69 172 PHE B CA 1
ATOM 5989 C C . PHE B 1 172 ? 15.484 38.125 -6.863 1 83.69 172 PHE B C 1
ATOM 5991 O O . PHE B 1 172 ? 14.484 38.094 -7.574 1 83.69 172 PHE B O 1
ATOM 5998 N N . PHE B 1 173 ? 15.508 37.688 -5.734 1 84.5 173 PHE B N 1
ATOM 5999 C CA . PHE B 1 173 ? 14.414 36.844 -5.246 1 84.5 173 PHE B CA 1
ATOM 6000 C C . PHE B 1 173 ? 13.484 37.656 -4.344 1 84.5 173 PHE B C 1
ATOM 6002 O O . PHE B 1 173 ? 12.508 37.125 -3.814 1 84.5 173 PHE B O 1
ATOM 6009 N N . ASP B 1 174 ? 13.75 38.875 -4.156 1 84.5 174 ASP B N 1
ATOM 6010 C CA . ASP B 1 174 ? 12.883 39.781 -3.381 1 84.5 174 ASP B CA 1
ATOM 6011 C C . ASP B 1 174 ? 11.523 39.938 -4.051 1 84.5 174 ASP B C 1
ATOM 6013 O O . ASP B 1 174 ? 11.438 40.281 -5.227 1 84.5 174 ASP B O 1
ATOM 6017 N N . PRO B 1 175 ? 10.5 39.656 -3.32 1 84.62 175 PRO B N 1
ATOM 6018 C CA . PRO B 1 175 ? 9.156 39.75 -3.9 1 84.62 175 PRO B CA 1
ATOM 6019 C C . PRO B 1 175 ? 8.82 41.188 -4.371 1 84.62 175 PRO B C 1
ATOM 6021 O O . PRO B 1 175 ? 7.949 41.344 -5.234 1 84.62 175 PRO B O 1
ATOM 6024 N N . LYS B 1 176 ? 9.461 42.125 -3.832 1 84.56 176 LYS B N 1
ATOM 6025 C CA . LYS B 1 176 ? 9.188 43.5 -4.176 1 84.56 176 LYS B CA 1
ATOM 6026 C C . LYS B 1 176 ? 9.883 43.906 -5.473 1 84.56 176 LYS B C 1
ATOM 6028 O O . LYS B 1 176 ? 9.562 44.938 -6.07 1 84.56 176 LYS B O 1
ATOM 6033 N N . ASN B 1 177 ? 10.828 43.094 -5.855 1 87.88 177 ASN B N 1
ATOM 6034 C CA . ASN B 1 177 ? 11.461 43.312 -7.148 1 87.88 177 ASN B CA 1
ATOM 6035 C C . ASN B 1 177 ? 10.562 42.875 -8.297 1 87.88 177 ASN B C 1
ATOM 6037 O O . ASN B 1 177 ? 10.594 41.719 -8.695 1 87.88 177 ASN B O 1
ATOM 6041 N N . GLU B 1 178 ? 9.883 43.719 -8.875 1 87.06 178 GLU B N 1
ATOM 6042 C CA . GLU B 1 178 ? 8.82 43.406 -9.828 1 87.06 178 GLU B CA 1
ATOM 6043 C C . GLU B 1 178 ? 9.391 42.781 -11.094 1 87.06 178 GLU B C 1
ATOM 6045 O O . GLU B 1 178 ? 8.82 41.812 -11.625 1 87.06 178 GLU B O 1
ATOM 6050 N N . GLN B 1 179 ? 10.445 43.312 -11.562 1 85.62 179 GLN B N 1
ATOM 6051 C CA . GLN B 1 179 ? 11.047 42.781 -12.781 1 85.62 179 GLN B CA 1
ATOM 6052 C C . GLN B 1 179 ? 11.516 41.344 -12.594 1 85.62 179 GLN B C 1
ATOM 6054 O O . GLN B 1 179 ? 11.258 40.469 -13.438 1 85.62 179 GLN B O 1
ATOM 6059 N N . ALA B 1 180 ? 12.18 41.156 -11.547 1 86.81 180 ALA B N 1
ATOM 6060 C CA . ALA B 1 180 ? 12.68 39.812 -11.258 1 86.81 180 ALA B CA 1
ATOM 6061 C C . ALA B 1 180 ? 11.531 38.844 -11.016 1 86.81 180 ALA B C 1
ATOM 6063 O O . ALA B 1 180 ? 11.602 37.656 -11.43 1 86.81 180 ALA B O 1
ATOM 6064 N N . SER B 1 181 ? 10.508 39.312 -10.367 1 88.19 181 SER B N 1
ATOM 6065 C CA . SER B 1 181 ? 9.336 38.5 -10.094 1 88.19 181 SER B CA 1
ATOM 6066 C C . SER B 1 181 ? 8.648 38.062 -11.383 1 88.19 181 SER B C 1
ATOM 6068 O O . SER B 1 181 ? 8.266 36.906 -11.531 1 88.19 181 SER B O 1
ATOM 6070 N N . GLN B 1 182 ? 8.516 39 -12.266 1 88.94 182 GLN B N 1
ATOM 6071 C CA . GLN B 1 182 ? 7.902 38.688 -13.555 1 88.94 182 GLN B CA 1
ATOM 6072 C C . GLN B 1 182 ? 8.734 37.688 -14.32 1 88.94 182 GLN B C 1
ATOM 6074 O O . GLN B 1 182 ? 8.18 36.781 -14.961 1 88.94 182 GLN B O 1
ATOM 6079 N N . PHE B 1 183 ? 9.984 37.875 -14.234 1 89 183 PHE B N 1
ATOM 6080 C CA . PHE B 1 183 ? 10.883 36.938 -14.898 1 89 183 PHE B CA 1
ATOM 6081 C C . PHE B 1 183 ? 10.734 35.562 -14.305 1 89 183 PHE B C 1
ATOM 6083 O O . PHE B 1 183 ? 10.648 34.562 -15.031 1 89 183 PHE B O 1
ATOM 6090 N N . ARG B 1 184 ? 10.75 35.438 -13.086 1 88.44 184 ARG B N 1
ATOM 6091 C CA . ARG B 1 184 ? 10.602 34.156 -12.414 1 88.44 184 ARG B CA 1
ATOM 6092 C C . ARG B 1 184 ? 9.281 33.469 -12.789 1 88.44 184 ARG B C 1
ATOM 6094 O O . ARG B 1 184 ? 9.234 32.281 -12.984 1 88.44 184 ARG B O 1
ATOM 6101 N N . ASP B 1 185 ? 8.242 34.25 -12.898 1 91.12 185 ASP B N 1
ATOM 6102 C CA . ASP B 1 185 ? 6.93 33.75 -13.273 1 91.12 185 ASP B CA 1
ATOM 6103 C C . ASP B 1 185 ? 6.941 33.219 -14.703 1 91.12 185 ASP B C 1
ATOM 6105 O O . ASP B 1 185 ? 6.371 32.156 -14.977 1 91.12 185 ASP B O 1
ATOM 6109 N N . GLN B 1 186 ? 7.574 33.938 -15.547 1 90.25 186 GLN B N 1
ATOM 6110 C CA . GLN B 1 186 ? 7.648 33.531 -16.938 1 90.25 186 GLN B CA 1
ATOM 6111 C C . GLN B 1 186 ? 8.422 32.219 -17.094 1 90.25 186 GLN B C 1
ATOM 6113 O O . GLN B 1 186 ? 8.039 31.344 -17.859 1 90.25 186 GLN B O 1
ATOM 6118 N N . VAL B 1 187 ? 9.461 32.094 -16.375 1 92.06 187 VAL B N 1
ATOM 6119 C CA . VAL B 1 187 ? 10.273 30.875 -16.422 1 92.06 187 VAL B CA 1
ATOM 6120 C C . VAL B 1 187 ? 9.469 29.703 -15.883 1 92.06 187 VAL B C 1
ATOM 6122 O O . VAL B 1 187 ? 9.547 28.594 -16.422 1 92.06 187 VAL B O 1
ATOM 6125 N N . ALA B 1 188 ? 8.742 29.953 -14.844 1 93.88 188 ALA B N 1
ATOM 6126 C CA . ALA B 1 188 ? 7.914 28.906 -14.25 1 93.88 188 ALA B CA 1
ATOM 6127 C C . ALA B 1 188 ? 6.863 28.422 -15.242 1 93.88 188 ALA B C 1
ATOM 6129 O O . ALA B 1 188 ? 6.668 27.203 -15.398 1 93.88 188 ALA B O 1
ATOM 6130 N N . ILE B 1 189 ? 6.23 29.344 -15.922 1 94.31 189 ILE B N 1
ATOM 6131 C CA . ILE B 1 189 ? 5.184 28.984 -16.875 1 94.31 189 ILE B CA 1
ATOM 6132 C C . ILE B 1 189 ? 5.793 28.25 -18.062 1 94.31 189 ILE B C 1
ATOM 6134 O O . ILE B 1 189 ? 5.219 27.281 -18.562 1 94.31 189 ILE B O 1
ATOM 6138 N N . ALA B 1 190 ? 6.934 28.703 -18.484 1 94.12 190 ALA B N 1
ATOM 6139 C CA . ALA B 1 190 ? 7.617 28.047 -19.594 1 94.12 190 ALA B CA 1
ATOM 6140 C C . ALA B 1 190 ? 8.008 26.625 -19.219 1 94.12 190 ALA B C 1
ATOM 6142 O O . ALA B 1 190 ? 7.895 25.703 -20.031 1 94.12 190 ALA B O 1
ATOM 6143 N N . THR B 1 191 ? 8.477 26.469 -18.047 1 96.69 191 THR B N 1
ATOM 6144 C CA . THR B 1 191 ? 8.844 25.156 -17.562 1 96.69 191 THR B CA 1
ATOM 6145 C C . THR B 1 191 ? 7.613 24.25 -17.453 1 96.69 191 THR B C 1
ATOM 6147 O O . THR B 1 191 ? 7.676 23.062 -17.797 1 96.69 191 THR B O 1
ATOM 6150 N N . LEU B 1 192 ? 6.547 24.797 -17.016 1 97.69 192 LEU B N 1
ATOM 6151 C CA . LEU B 1 192 ? 5.289 24.062 -16.938 1 97.69 192 LEU B CA 1
ATOM 6152 C C . LEU B 1 192 ? 4.832 23.609 -18.312 1 97.69 192 LEU B C 1
ATOM 6154 O O . LEU B 1 192 ? 4.348 22.484 -18.484 1 97.69 192 LEU B O 1
ATOM 6158 N N . ASP B 1 193 ? 4.984 24.484 -19.25 1 96.94 193 ASP B N 1
ATOM 6159 C CA . ASP B 1 193 ? 4.574 24.125 -20.609 1 96.94 193 ASP B CA 1
ATOM 6160 C C . ASP B 1 193 ? 5.367 22.938 -21.125 1 96.94 193 ASP B C 1
ATOM 6162 O O . ASP B 1 193 ? 4.816 22.062 -21.812 1 96.94 193 ASP B O 1
ATOM 6166 N N . GLU B 1 194 ? 6.609 22.922 -20.859 1 96.88 194 GLU B N 1
ATOM 6167 C CA . GLU B 1 194 ? 7.426 21.766 -21.219 1 96.88 194 GLU B CA 1
ATOM 6168 C C . GLU B 1 194 ? 6.922 20.5 -20.531 1 96.88 194 GLU B C 1
ATOM 6170 O O . GLU B 1 194 ? 6.887 19.422 -21.141 1 96.88 194 GLU B O 1
ATOM 6175 N N . LEU B 1 195 ? 6.617 20.672 -19.328 1 98.19 195 LEU B N 1
ATOM 6176 C CA . LEU B 1 195 ? 6.062 19.562 -18.562 1 98.19 195 LEU B CA 1
ATOM 6177 C C . LEU B 1 195 ? 4.777 19.047 -19.203 1 98.19 195 LEU B C 1
ATOM 6179 O O . LEU B 1 195 ? 4.594 17.828 -19.344 1 98.19 195 LEU B O 1
ATOM 6183 N N . LEU B 1 196 ? 3.939 19.938 -19.531 1 98 196 LEU B N 1
ATOM 6184 C CA . LEU B 1 196 ? 2.666 19.562 -20.141 1 98 196 LEU B CA 1
ATOM 6185 C C . LEU B 1 196 ? 2.883 18.906 -21.5 1 98 196 LEU B C 1
ATOM 6187 O O . LEU B 1 196 ? 2.154 17.984 -21.859 1 98 196 LEU B O 1
ATOM 6191 N N . ASP B 1 197 ? 3.867 19.328 -22.25 1 97.25 197 ASP B N 1
ATOM 6192 C CA . ASP B 1 197 ? 4.227 18.656 -23.5 1 97.25 197 ASP B CA 1
ATOM 6193 C C . ASP B 1 197 ? 4.656 17.219 -23.25 1 97.25 197 ASP B C 1
ATOM 6195 O O . ASP B 1 197 ? 4.266 16.312 -23.984 1 97.25 197 ASP B O 1
ATOM 6199 N N . PHE B 1 198 ? 5.41 17.062 -22.25 1 96.69 198 PHE B N 1
ATOM 6200 C CA . PHE B 1 198 ? 5.863 15.727 -21.859 1 96.69 198 PHE B CA 1
ATOM 6201 C C . PHE B 1 198 ? 4.68 14.812 -21.578 1 96.69 198 PHE B C 1
ATOM 6203 O O . PHE B 1 198 ? 4.656 13.656 -22.031 1 96.69 198 PHE B O 1
ATOM 6210 N N . LEU B 1 199 ? 3.68 15.312 -20.922 1 96.69 199 LEU B N 1
ATOM 6211 C CA . LEU B 1 199 ? 2.537 14.5 -20.5 1 96.69 199 LEU B CA 1
ATOM 6212 C C . LEU B 1 199 ? 1.582 14.266 -21.672 1 96.69 199 LEU B C 1
ATOM 6214 O O . LEU B 1 199 ? 1.034 13.172 -21.812 1 96.69 199 LEU B O 1
ATOM 6218 N N . LEU B 1 200 ? 1.396 15.266 -22.484 1 95.5 200 LEU B N 1
ATOM 6219 C CA . LEU B 1 200 ? 0.312 15.219 -23.453 1 95.5 200 LEU B CA 1
ATOM 6220 C C . LEU B 1 200 ? 0.826 14.773 -24.812 1 95.5 200 LEU B C 1
ATOM 6222 O O . LEU B 1 200 ? 0.076 14.203 -25.609 1 95.5 200 LEU B O 1
ATOM 6226 N N . LEU B 1 201 ? 2.18 14.977 -25.047 1 94.12 201 LEU B N 1
ATOM 6227 C CA . LEU B 1 201 ? 2.697 14.711 -26.391 1 94.12 201 LEU B CA 1
ATOM 6228 C C . LEU B 1 201 ? 3.723 13.578 -26.359 1 94.12 201 LEU B C 1
ATOM 6230 O O . LEU B 1 201 ? 3.885 12.859 -27.344 1 94.12 201 LEU B O 1
ATOM 6234 N N . ASP B 1 202 ? 4.543 13.391 -25.297 1 91.38 202 ASP B N 1
ATOM 6235 C CA . ASP B 1 202 ? 5.66 12.453 -25.25 1 91.38 202 ASP B CA 1
ATOM 6236 C C . ASP B 1 202 ? 5.316 11.227 -24.406 1 91.38 202 ASP B C 1
ATOM 6238 O O . ASP B 1 202 ? 6.203 10.594 -23.828 1 91.38 202 ASP B O 1
ATOM 6242 N N . ASN B 1 203 ? 4.184 10.844 -24.141 1 89.25 203 ASN B N 1
ATOM 6243 C CA . ASN B 1 203 ? 3.736 9.656 -23.422 1 89.25 203 ASN B CA 1
ATOM 6244 C C . ASN B 1 203 ? 4.172 9.688 -21.953 1 89.25 203 ASN B C 1
ATOM 6246 O O . ASN B 1 203 ? 4.484 8.648 -21.375 1 89.25 203 ASN B O 1
ATOM 6250 N N . GLY B 1 204 ? 4.379 10.844 -21.422 1 94.75 204 GLY B N 1
ATOM 6251 C CA . GLY B 1 204 ? 4.648 10.977 -20 1 94.75 204 GLY B CA 1
ATOM 6252 C C . GLY B 1 204 ? 3.463 10.602 -19.141 1 94.75 204 GLY B C 1
ATOM 6253 O O . GLY B 1 204 ? 2.312 10.703 -19.562 1 94.75 204 GLY B O 1
ATOM 6254 N N . SER B 1 205 ? 3.787 10.109 -17.938 1 94.81 205 SER B N 1
ATOM 6255 C CA . SER B 1 205 ? 2.734 9.75 -17 1 94.81 205 SER B CA 1
ATOM 6256 C C . SER B 1 205 ? 2.656 10.75 -15.852 1 94.81 205 SER B C 1
ATOM 6258 O O . SER B 1 205 ? 1.564 11.156 -15.445 1 94.81 205 SER B O 1
ATOM 6260 N N . VAL B 1 206 ? 3.791 11.125 -15.305 1 97.12 206 VAL B N 1
ATOM 6261 C CA . VAL B 1 206 ? 3.846 12.047 -14.172 1 97.12 206 VAL B CA 1
ATOM 6262 C C . VAL B 1 206 ? 4.898 13.125 -14.43 1 97.12 206 VAL B C 1
ATOM 6264 O O . VAL B 1 206 ? 6.043 12.812 -14.773 1 97.12 206 VAL B O 1
ATOM 6267 N N . GLY B 1 207 ? 4.504 14.312 -14.406 1 98.44 207 GLY B N 1
ATOM 6268 C CA . GLY B 1 207 ? 5.422 15.445 -14.445 1 98.44 207 GLY B CA 1
ATOM 6269 C C . GLY B 1 207 ? 5.508 16.188 -13.125 1 98.44 207 GLY B C 1
ATOM 6270 O O . GLY B 1 207 ? 4.48 16.531 -12.539 1 98.44 207 GLY B O 1
ATOM 6271 N N . ILE B 1 208 ? 6.738 16.406 -12.641 1 98.5 208 ILE B N 1
ATOM 6272 C CA . ILE B 1 208 ? 6.938 17.094 -11.367 1 98.5 208 ILE B CA 1
ATOM 6273 C C . ILE B 1 208 ? 7.531 18.469 -11.609 1 98.5 208 ILE B C 1
ATOM 6275 O O . ILE B 1 208 ? 8.609 18.594 -12.195 1 98.5 208 ILE B O 1
ATOM 6279 N N . LEU B 1 209 ? 6.836 19.469 -11.258 1 98.44 209 LEU B N 1
ATOM 6280 C CA . LEU B 1 209 ? 7.344 20.828 -11.312 1 98.44 209 LEU B CA 1
ATOM 6281 C C . LEU B 1 209 ? 8.031 21.203 -10.008 1 98.44 209 LEU B C 1
ATOM 6283 O O . LEU B 1 209 ? 7.371 21.516 -9.008 1 98.44 209 LEU B O 1
ATOM 6287 N N . ASP B 1 210 ? 9.32 21.219 -10.023 1 96.75 210 ASP B N 1
ATOM 6288 C CA . ASP B 1 210 ? 10.117 21.484 -8.836 1 96.75 210 ASP B CA 1
ATOM 6289 C C . ASP B 1 210 ? 10.461 22.969 -8.734 1 96.75 210 ASP B C 1
ATOM 6291 O O . ASP B 1 210 ? 11.312 23.469 -9.469 1 96.75 210 ASP B O 1
ATOM 6295 N N . ALA B 1 211 ? 9.781 23.672 -7.887 1 95.44 211 ALA B N 1
ATOM 6296 C CA . ALA B 1 211 ? 9.961 25.094 -7.609 1 95.44 211 ALA B CA 1
ATOM 6297 C C . ALA B 1 211 ? 9.383 25.469 -6.246 1 95.44 211 ALA B C 1
ATOM 6299 O O . ALA B 1 211 ? 8.844 24.609 -5.539 1 95.44 211 ALA B O 1
ATOM 6300 N N . THR B 1 212 ? 9.531 26.703 -5.805 1 93.81 212 THR B N 1
ATOM 6301 C CA . THR B 1 212 ? 9.047 27.141 -4.5 1 93.81 212 THR B CA 1
ATOM 6302 C C . THR B 1 212 ? 7.531 27.328 -4.52 1 93.81 212 THR B C 1
ATOM 6304 O O . THR B 1 212 ? 6.84 26.922 -3.586 1 93.81 212 THR B O 1
ATOM 6307 N N . ASN B 1 213 ? 7.012 27.938 -5.625 1 95.88 213 ASN B N 1
ATOM 6308 C CA . ASN B 1 213 ? 5.586 28.203 -5.762 1 95.88 213 ASN B CA 1
ATOM 6309 C C . ASN B 1 213 ? 4.984 28.719 -4.457 1 95.88 213 ASN B C 1
ATOM 6311 O O . ASN B 1 213 ? 3.986 28.188 -3.973 1 95.88 213 ASN B O 1
ATOM 6315 N N . SER B 1 214 ? 5.484 29.844 -3.979 1 93.88 214 SER B N 1
ATOM 6316 C CA . SER B 1 214 ? 5.391 30.281 -2.592 1 93.88 214 SER B CA 1
ATOM 6317 C C . SER B 1 214 ? 4.086 31.031 -2.336 1 93.88 214 SER B C 1
ATOM 6319 O O . SER B 1 214 ? 3.688 31.219 -1.185 1 93.88 214 SER B O 1
ATOM 6321 N N . THR B 1 215 ? 3.383 31.531 -3.361 1 95.19 215 THR B N 1
ATOM 6322 C CA . THR B 1 215 ? 2.197 32.344 -3.146 1 95.19 215 THR B CA 1
ATOM 6323 C C . THR B 1 215 ? 0.965 31.688 -3.768 1 95.19 215 THR B C 1
ATOM 6325 O O . THR B 1 215 ? 1.084 30.891 -4.691 1 95.19 215 THR B O 1
ATOM 6328 N N . ILE B 1 216 ? -0.195 32.031 -3.277 1 97 216 ILE B N 1
ATOM 6329 C CA . ILE B 1 216 ? -1.472 31.578 -3.812 1 97 216 ILE B CA 1
ATOM 6330 C C . ILE B 1 216 ? -1.626 32.062 -5.258 1 97 216 ILE B C 1
ATOM 6332 O O . ILE B 1 216 ? -2.078 31.297 -6.117 1 97 216 ILE B O 1
ATOM 6336 N N . LYS B 1 217 ? -1.179 33.312 -5.488 1 94.81 217 LYS B N 1
ATOM 6337 C CA . LYS B 1 217 ? -1.261 33.906 -6.832 1 94.81 217 LYS B CA 1
ATOM 6338 C C . LYS B 1 217 ? -0.511 33.031 -7.84 1 94.81 217 LYS B C 1
ATOM 6340 O O . LYS B 1 217 ? -1.032 32.719 -8.914 1 94.81 217 LYS B O 1
ATOM 6345 N N . ARG B 1 218 ? 0.663 32.656 -7.496 1 94.69 218 ARG B N 1
ATOM 6346 C CA . ARG B 1 218 ? 1.494 31.812 -8.336 1 94.69 218 ARG B CA 1
ATOM 6347 C C . ARG B 1 218 ? 0.828 30.469 -8.57 1 94.69 218 ARG B C 1
ATOM 6349 O O . ARG B 1 218 ? 0.745 30 -9.711 1 94.69 218 ARG B O 1
ATOM 6356 N N . ARG B 1 219 ? 0.315 29.781 -7.59 1 97.25 219 ARG B N 1
ATOM 6357 C CA . ARG B 1 219 ? -0.282 28.469 -7.688 1 97.25 219 ARG B CA 1
ATOM 6358 C C . ARG B 1 219 ? -1.591 28.5 -8.469 1 97.25 219 ARG B C 1
ATOM 6360 O O . ARG B 1 219 ? -1.917 27.562 -9.195 1 97.25 219 ARG B O 1
ATOM 6367 N N . LYS B 1 220 ? -2.289 29.609 -8.297 1 96.31 220 LYS B N 1
ATOM 6368 C CA . LYS B 1 220 ? -3.498 29.812 -9.086 1 96.31 220 LYS B CA 1
ATOM 6369 C C . LYS B 1 220 ? -3.174 29.891 -10.578 1 96.31 220 LYS B C 1
ATOM 6371 O O . LYS B 1 220 ? -3.887 29.312 -11.406 1 96.31 220 LYS B O 1
ATOM 6376 N N . ALA B 1 221 ? -2.135 30.625 -10.867 1 95.44 221 ALA B N 1
ATOM 6377 C CA . ALA B 1 221 ? -1.721 30.766 -12.266 1 95.44 221 ALA B CA 1
ATOM 6378 C C . ALA B 1 221 ? -1.312 29.422 -12.852 1 95.44 221 ALA B C 1
ATOM 6380 O O . ALA B 1 221 ? -1.679 29.094 -13.984 1 95.44 221 ALA B O 1
ATOM 6381 N N . LEU B 1 222 ? -0.583 28.672 -12.133 1 97.25 222 LEU B N 1
ATOM 6382 C CA . LEU B 1 222 ? -0.157 27.344 -12.578 1 97.25 222 LEU B CA 1
ATOM 6383 C C . LEU B 1 222 ? -1.358 26.422 -12.789 1 97.25 222 LEU B C 1
ATOM 6385 O O . LEU B 1 222 ? -1.451 25.75 -13.812 1 97.25 222 LEU B O 1
ATOM 6389 N N . PHE B 1 223 ? -2.236 26.406 -11.828 1 97.38 223 PHE B N 1
ATOM 6390 C CA . PHE B 1 223 ? -3.441 25.594 -11.891 1 97.38 223 PHE B CA 1
ATOM 6391 C C . PHE B 1 223 ? -4.258 25.922 -13.133 1 97.38 223 PHE B C 1
ATOM 6393 O O . PHE B 1 223 ? -4.68 25.016 -13.867 1 97.38 223 PHE B O 1
ATOM 6400 N N . LYS B 1 224 ? -4.426 27.188 -13.352 1 95.94 224 LYS B N 1
ATOM 6401 C CA . LYS B 1 224 ? -5.195 27.656 -14.5 1 95.94 224 LYS B CA 1
ATOM 6402 C C . LYS B 1 224 ? -4.531 27.234 -15.812 1 95.94 224 LYS B C 1
ATOM 6404 O O . LYS B 1 224 ? -5.207 26.797 -16.734 1 95.94 224 LYS B O 1
ATOM 6409 N N . GLN B 1 225 ? -3.268 27.422 -15.875 1 96.5 225 GLN B N 1
ATOM 6410 C CA . GLN B 1 225 ? -2.533 27.047 -17.078 1 96.5 225 GLN B CA 1
ATOM 6411 C C . GLN B 1 225 ? -2.705 25.562 -17.406 1 96.5 225 GLN B C 1
ATOM 6413 O O . GLN B 1 225 ? -2.877 25.203 -18.562 1 96.5 225 GLN B O 1
ATOM 6418 N N . ILE B 1 226 ? -2.654 24.703 -16.453 1 97.62 226 ILE B N 1
ATOM 6419 C CA . ILE B 1 226 ? -2.795 23.266 -16.625 1 97.62 226 ILE B CA 1
ATOM 6420 C C . ILE B 1 226 ? -4.211 22.938 -17.109 1 97.62 226 ILE B C 1
ATOM 6422 O O . ILE B 1 226 ? -4.391 22.219 -18.094 1 97.62 226 ILE B O 1
ATOM 6426 N N . LYS B 1 227 ? -5.211 23.531 -16.438 1 95.69 227 LYS B N 1
ATOM 6427 C CA . LYS B 1 227 ? -6.602 23.219 -16.75 1 95.69 227 LYS B CA 1
ATOM 6428 C C . LYS B 1 227 ? -6.996 23.797 -18.109 1 95.69 227 LYS B C 1
ATOM 6430 O O . LYS B 1 227 ? -7.809 23.203 -18.828 1 95.69 227 LYS B O 1
ATOM 6435 N N . ASP B 1 228 ? -6.379 24.891 -18.453 1 95.44 228 ASP B N 1
ATOM 6436 C CA . ASP B 1 228 ? -6.625 25.469 -19.781 1 95.44 228 ASP B CA 1
ATOM 6437 C C . ASP B 1 228 ? -6.082 24.562 -20.891 1 95.44 228 ASP B C 1
ATOM 6439 O O . ASP B 1 228 ? -6.688 24.438 -21.953 1 95.44 228 ASP B O 1
ATOM 6443 N N . ARG B 1 229 ? -5 23.984 -20.625 1 95.69 229 ARG B N 1
ATOM 6444 C CA . ARG B 1 229 ? -4.379 23.109 -21.609 1 95.69 229 ARG B CA 1
ATOM 6445 C C . ARG B 1 229 ? -5.109 21.781 -21.703 1 95.69 229 ARG B C 1
ATOM 6447 O O . ARG B 1 229 ? -5.344 21.266 -22.797 1 95.69 229 ARG B O 1
ATOM 6454 N N . GLU B 1 230 ? -5.461 21.188 -20.547 1 94.19 230 GLU B N 1
ATOM 6455 C CA . GLU B 1 230 ? -6.176 19.906 -20.469 1 94.19 230 GLU B CA 1
ATOM 6456 C C . GLU B 1 230 ? -6.934 19.781 -19.156 1 94.19 230 GLU B C 1
ATOM 6458 O O . GLU B 1 230 ? -6.348 19.422 -18.125 1 94.19 230 GLU B O 1
ATOM 6463 N N . PRO B 1 231 ? -8.195 19.906 -19.188 1 91.62 231 PRO B N 1
ATOM 6464 C CA . PRO B 1 231 ? -8.992 19.953 -17.953 1 91.62 231 PRO B CA 1
ATOM 6465 C C . PRO B 1 231 ? -8.992 18.609 -17.203 1 91.62 231 PRO B C 1
ATOM 6467 O O . PRO B 1 231 ? -9.242 18.578 -16 1 91.62 231 PRO B O 1
ATOM 6470 N N . LYS B 1 232 ? -8.664 17.547 -17.828 1 88.94 232 LYS B N 1
ATOM 6471 C CA . LYS B 1 232 ? -8.766 16.234 -17.203 1 88.94 232 LYS B CA 1
ATOM 6472 C C . LYS B 1 232 ? -7.477 15.867 -16.469 1 88.94 232 LYS B C 1
ATOM 6474 O O . LYS B 1 232 ? -7.434 14.875 -15.742 1 88.94 232 LYS B O 1
ATOM 6479 N N . LEU B 1 233 ? -6.477 16.656 -16.625 1 93.44 233 LEU B N 1
ATOM 6480 C CA . LEU B 1 233 ? -5.203 16.359 -15.977 1 93.44 233 LEU B CA 1
ATOM 6481 C C . LEU B 1 233 ? -5.316 16.531 -14.469 1 93.44 233 LEU B C 1
ATOM 6483 O O . LEU B 1 233 ? -5.887 17.516 -13.992 1 93.44 233 LEU B O 1
ATOM 6487 N N . ASN B 1 234 ? -4.84 15.523 -13.789 1 94.06 234 ASN B N 1
ATOM 6488 C CA . ASN B 1 234 ? -4.832 15.625 -12.336 1 94.06 234 ASN B CA 1
ATOM 6489 C C . ASN B 1 234 ? -3.656 16.453 -11.836 1 94.06 234 ASN B C 1
ATOM 6491 O O . ASN B 1 234 ? -2.588 16.469 -12.453 1 94.06 234 ASN B O 1
ATOM 6495 N N . ILE B 1 235 ? -3.943 17.188 -10.75 1 97.56 235 ILE B N 1
ATOM 6496 C CA . ILE B 1 235 ? -2.922 18.047 -10.156 1 97.56 235 ILE B CA 1
ATOM 6497 C C . ILE B 1 235 ? -2.777 17.719 -8.672 1 97.56 235 ILE B C 1
ATOM 6499 O O . ILE B 1 235 ? -3.775 17.609 -7.953 1 97.56 235 ILE B O 1
ATOM 6503 N N . LEU B 1 236 ? -1.561 17.469 -8.227 1 97.88 236 LEU B N 1
ATOM 6504 C CA . LEU B 1 236 ? -1.248 17.25 -6.82 1 97.88 236 LEU B CA 1
ATOM 6505 C C . LEU B 1 236 ? -0.21 18.266 -6.332 1 97.88 236 LEU B C 1
ATOM 6507 O O . LEU B 1 236 ? 0.908 18.297 -6.852 1 97.88 236 LEU B O 1
ATOM 6511 N N . PHE B 1 237 ? -0.58 19.094 -5.406 1 98.5 237 PHE B N 1
ATOM 6512 C CA . PHE B 1 237 ? 0.388 19.969 -4.75 1 98.5 237 PHE B CA 1
ATOM 6513 C C . PHE B 1 237 ? 1.074 19.234 -3.598 1 98.5 237 PHE B C 1
ATOM 6515 O O . PHE B 1 237 ? 0.422 18.531 -2.826 1 98.5 237 PHE B O 1
ATOM 6522 N N . ILE B 1 238 ? 2.379 19.328 -3.504 1 98 238 ILE B N 1
ATOM 6523 C CA . ILE B 1 238 ? 3.121 18.766 -2.381 1 98 238 ILE B CA 1
ATOM 6524 C C . ILE B 1 238 ? 3.957 19.859 -1.717 1 98 238 ILE B C 1
ATOM 6526 O O . ILE B 1 238 ? 4.844 20.438 -2.348 1 98 238 ILE B O 1
ATOM 6530 N N . GLU B 1 239 ? 3.682 20.141 -0.485 1 98.25 239 GLU B N 1
ATOM 6531 C CA . GLU B 1 239 ? 4.438 21.141 0.262 1 98.25 239 GLU B CA 1
ATOM 6532 C C . GLU B 1 239 ? 5.414 20.484 1.234 1 98.25 239 GLU B C 1
ATOM 6534 O O . GLU B 1 239 ? 5.027 19.609 2.012 1 98.25 239 GLU B O 1
ATOM 6539 N N . SER B 1 240 ? 6.594 20.844 1.154 1 95.88 240 SER B N 1
ATOM 6540 C CA . SER B 1 240 ? 7.613 20.422 2.107 1 95.88 240 SER B CA 1
ATOM 6541 C C . SER B 1 240 ? 7.895 21.516 3.139 1 95.88 240 SER B C 1
ATOM 6543 O O . SER B 1 240 ? 8.305 22.625 2.785 1 95.88 240 SER B O 1
ATOM 6545 N N . VAL B 1 241 ? 7.637 21.219 4.375 1 94.94 241 VAL B N 1
ATOM 6546 C CA . VAL B 1 241 ? 7.867 22.141 5.484 1 94.94 241 VAL B CA 1
ATOM 6547 C C . VAL B 1 241 ? 8.93 21.562 6.418 1 94.94 241 VAL B C 1
ATOM 6549 O O . VAL B 1 241 ? 8.945 20.359 6.691 1 94.94 241 VAL B O 1
ATOM 6552 N N . CYS B 1 242 ? 9.867 22.344 6.793 1 91.12 242 CYS B N 1
ATOM 6553 C CA . CYS B 1 242 ? 10.891 21.938 7.75 1 91.12 242 CYS B CA 1
ATOM 6554 C C . CYS B 1 242 ? 10.898 22.875 8.961 1 91.12 242 CYS B C 1
ATOM 6556 O O . CYS B 1 242 ? 11.227 24.047 8.836 1 91.12 242 CYS B O 1
ATOM 6558 N N . GLN B 1 243 ? 10.539 22.375 10.094 1 87.12 243 GLN B N 1
ATOM 6559 C CA . GLN B 1 243 ? 10.484 23.141 11.328 1 87.12 243 GLN B CA 1
ATOM 6560 C C . GLN B 1 243 ? 11.68 22.828 12.234 1 87.12 243 GLN B C 1
ATOM 6562 O O . GLN B 1 243 ? 12.008 23.609 13.133 1 87.12 243 GLN B O 1
ATOM 6567 N N . ASP B 1 244 ? 12.281 21.797 11.961 1 83.38 244 ASP B N 1
ATOM 6568 C CA . ASP B 1 244 ? 13.477 21.438 12.711 1 83.38 244 ASP B CA 1
ATOM 6569 C C . ASP B 1 244 ? 14.656 22.328 12.344 1 83.38 244 ASP B C 1
ATOM 6571 O O . ASP B 1 244 ? 15.164 22.25 11.219 1 83.38 244 ASP B O 1
ATOM 6575 N N . GLU B 1 245 ? 15.141 23.031 13.258 1 83.12 245 GLU B N 1
ATOM 6576 C CA . GLU B 1 245 ? 16.172 24.031 13.008 1 83.12 245 GLU B CA 1
ATOM 6577 C C . GLU B 1 245 ? 17.5 23.375 12.617 1 83.12 245 GLU B C 1
ATOM 6579 O O . GLU B 1 245 ? 18.234 23.906 11.789 1 83.12 245 GLU B O 1
ATOM 6584 N N . LYS B 1 246 ? 17.75 22.297 13.234 1 79.38 246 LYS B N 1
ATOM 6585 C CA . LYS B 1 246 ? 19 21.609 12.922 1 79.38 246 LYS B CA 1
ATOM 6586 C C . LYS B 1 246 ? 18.984 21.094 11.484 1 79.38 246 LYS B C 1
ATOM 6588 O O . LYS B 1 246 ? 19.984 21.219 10.766 1 79.38 246 LYS B O 1
ATOM 6593 N N . LEU B 1 247 ? 17.922 20.531 11.164 1 79.31 247 LEU B N 1
ATOM 6594 C CA . LEU B 1 247 ? 17.781 20.047 9.797 1 79.31 247 LEU B CA 1
ATOM 6595 C C . LEU B 1 247 ? 17.828 21.188 8.797 1 79.31 247 LEU B C 1
ATOM 6597 O O . LEU B 1 247 ? 18.453 21.062 7.734 1 79.31 247 LEU B O 1
ATOM 6601 N N . LEU B 1 248 ? 17.25 22.266 9.102 1 85.06 248 LEU B N 1
ATOM 6602 C CA . LEU B 1 248 ? 17.25 23.422 8.234 1 85.06 248 LEU B CA 1
ATOM 6603 C C . LEU B 1 248 ? 18.656 23.969 8.016 1 85.06 248 LEU B C 1
ATOM 6605 O O . LEU B 1 248 ? 19.031 24.297 6.895 1 85.06 248 LEU B O 1
ATOM 6609 N N . GLU B 1 249 ? 19.375 24.016 9.078 1 83.19 249 GLU B N 1
ATOM 6610 C CA . GLU B 1 249 ? 20.766 24.5 8.992 1 83.19 249 GLU B CA 1
ATOM 6611 C C . GLU B 1 249 ? 21.609 23.578 8.125 1 83.19 249 GLU B C 1
ATOM 6613 O O . GLU B 1 249 ? 22.406 24.047 7.301 1 83.19 249 GLU B O 1
ATOM 6618 N N . ALA B 1 250 ? 21.406 22.328 8.336 1 79.19 250 ALA B N 1
ATOM 6619 C CA . ALA B 1 250 ? 22.141 21.359 7.531 1 79.19 250 ALA B CA 1
ATOM 6620 C C . ALA B 1 250 ? 21.797 21.5 6.051 1 79.19 250 ALA B C 1
ATOM 6622 O O . ALA B 1 250 ? 22.688 21.453 5.195 1 79.19 250 ALA B O 1
ATOM 6623 N N . ASN B 1 251 ? 20.594 21.672 5.746 1 81.94 251 ASN B N 1
ATOM 6624 C CA . ASN B 1 251 ? 20.141 21.828 4.371 1 81.94 251 ASN B CA 1
ATOM 6625 C C . ASN B 1 251 ? 20.719 23.094 3.74 1 81.94 251 ASN B C 1
ATOM 6627 O O . ASN B 1 251 ? 21.047 23.109 2.555 1 81.94 251 ASN B O 1
ATOM 6631 N N . MET B 1 252 ? 20.828 24.141 4.504 1 83.75 252 MET B N 1
ATOM 6632 C CA . MET B 1 252 ? 21.359 25.406 3.998 1 83.75 252 MET B CA 1
ATOM 6633 C C . MET B 1 252 ? 22.828 25.25 3.615 1 83.75 252 MET B C 1
ATOM 6635 O O . MET B 1 252 ? 23.266 25.797 2.598 1 83.75 252 MET B O 1
ATOM 6639 N N . HIS B 1 253 ? 23.469 24.5 4.391 1 80.31 253 HIS B N 1
ATOM 6640 C CA . HIS B 1 253 ? 24.875 24.297 4.094 1 80.31 253 HIS B CA 1
ATOM 6641 C C . HIS B 1 253 ? 25.062 23.453 2.842 1 80.31 253 HIS B C 1
ATOM 6643 O O . HIS B 1 253 ? 26 23.656 2.08 1 80.31 253 HIS B O 1
ATOM 6649 N N . LEU B 1 254 ? 24.188 22.547 2.666 1 77.56 254 LEU B N 1
ATOM 6650 C CA . LEU B 1 254 ? 24.25 21.719 1.47 1 77.56 254 LEU B CA 1
ATOM 6651 C C . LEU B 1 254 ? 23.984 22.547 0.217 1 77.56 254 LEU B C 1
ATOM 6653 O O . LEU B 1 254 ? 24.562 22.281 -0.839 1 77.56 254 LEU B O 1
ATOM 6657 N N . LYS B 1 255 ? 23.125 23.469 0.341 1 79.5 255 LYS B N 1
ATOM 6658 C CA . LYS B 1 255 ? 22.766 24.312 -0.792 1 79.5 255 LYS B CA 1
ATOM 6659 C C . LYS B 1 255 ? 23.953 25.156 -1.253 1 79.5 255 LYS B C 1
ATOM 6661 O O . LYS B 1 255 ? 24.016 25.562 -2.41 1 79.5 255 LYS B O 1
ATOM 6666 N N . LEU B 1 256 ? 24.875 25.359 -0.33 1 79 256 LEU B N 1
ATOM 6667 C CA . LEU B 1 256 ? 26.047 26.156 -0.674 1 79 256 LEU B CA 1
ATOM 6668 C C . LEU B 1 256 ? 26.938 25.422 -1.668 1 79 256 LEU B C 1
ATOM 6670 O O . LEU B 1 256 ? 27.766 26.031 -2.348 1 79 256 LEU B O 1
ATOM 6674 N N . ARG B 1 257 ? 26.688 24.156 -1.755 1 74.25 257 ARG B N 1
ATOM 6675 C CA . ARG B 1 257 ? 27.453 23.359 -2.701 1 74.25 257 ARG B CA 1
ATOM 6676 C C . ARG B 1 257 ? 26.75 23.297 -4.059 1 74.25 257 ARG B C 1
ATOM 6678 O O . ARG B 1 257 ? 27.297 22.734 -5.012 1 74.25 257 ARG B O 1
ATOM 6685 N N . GLY B 1 258 ? 25.688 23.891 -4.164 1 73.62 258 GLY B N 1
ATOM 6686 C CA . GLY B 1 258 ? 24.922 23.891 -5.395 1 73.62 258 GLY B CA 1
ATOM 6687 C C . GLY B 1 258 ? 25.422 24.859 -6.43 1 73.62 258 GLY B C 1
ATOM 6688 O O . GLY B 1 258 ? 26.391 25.594 -6.176 1 73.62 258 GLY B O 1
ATOM 6689 N N . PRO B 1 259 ? 24.781 24.812 -7.539 1 73.56 259 PRO B N 1
ATOM 6690 C CA . PRO B 1 259 ? 25.266 25.578 -8.688 1 73.56 259 PRO B CA 1
ATOM 6691 C C . PRO B 1 259 ? 25.203 27.094 -8.469 1 73.56 259 PRO B C 1
ATOM 6693 O O . PRO B 1 259 ? 26 27.844 -9.023 1 73.56 259 PRO B O 1
ATOM 6696 N N . ASP B 1 260 ? 24.297 27.578 -7.637 1 74.56 260 ASP B N 1
ATOM 6697 C CA . ASP B 1 260 ? 24.109 29.016 -7.453 1 74.56 260 ASP B CA 1
ATOM 6698 C C . ASP B 1 260 ? 25.266 29.609 -6.66 1 74.56 260 ASP B C 1
ATOM 6700 O O . ASP B 1 260 ? 25.562 30.812 -6.773 1 74.56 260 ASP B O 1
ATOM 6704 N N . TYR B 1 261 ? 25.953 28.781 -5.875 1 78.25 261 TYR B N 1
ATOM 6705 C CA . TYR B 1 261 ? 26.953 29.328 -4.973 1 78.25 261 TYR B CA 1
ATOM 6706 C C . TYR B 1 261 ? 28.312 28.672 -5.199 1 78.25 261 TYR B C 1
ATOM 6708 O O . TYR B 1 261 ? 29.266 28.906 -4.441 1 78.25 261 TYR B O 1
ATOM 6716 N N . ARG B 1 262 ? 28.375 27.891 -6.195 1 77.25 262 ARG B N 1
ATOM 6717 C CA . ARG B 1 262 ? 29.641 27.219 -6.484 1 77.25 262 ARG B CA 1
ATOM 6718 C C . ARG B 1 262 ? 30.781 28.219 -6.656 1 77.25 262 ARG B C 1
ATOM 6720 O O . ARG B 1 262 ? 30.641 29.203 -7.406 1 77.25 262 ARG B O 1
ATOM 6727 N N . GLY B 1 263 ? 31.844 28.047 -5.965 1 72.69 263 GLY B N 1
ATOM 6728 C CA . GLY B 1 263 ? 33.031 28.859 -6.121 1 72.69 263 GLY B CA 1
ATOM 6729 C C . GLY B 1 263 ? 32.969 30.156 -5.324 1 72.69 263 GLY B C 1
ATOM 6730 O O . GLY B 1 263 ? 33.906 30.953 -5.359 1 72.69 263 GLY B O 1
ATOM 6731 N N . LYS B 1 264 ? 31.922 30.422 -4.664 1 82.62 264 LYS B N 1
ATOM 6732 C CA . LYS B 1 264 ? 31.781 31.641 -3.879 1 82.62 264 LYS B CA 1
ATOM 6733 C C . LYS B 1 264 ? 32.156 31.406 -2.424 1 82.62 264 LYS B C 1
ATOM 6735 O O . LYS B 1 264 ? 32.312 30.266 -1.992 1 82.62 264 LYS B O 1
ATOM 6740 N N . ASP B 1 265 ? 32.438 32.438 -1.755 1 85.44 265 ASP B N 1
ATOM 6741 C CA . ASP B 1 265 ? 32.781 32.375 -0.34 1 85.44 265 ASP B CA 1
ATOM 6742 C C . ASP B 1 265 ? 31.641 31.75 0.472 1 85.44 265 ASP B C 1
ATOM 6744 O O . ASP B 1 265 ? 30.516 32.219 0.429 1 85.44 265 ASP B O 1
ATOM 6748 N N . PRO B 1 266 ? 31.953 30.75 1.192 1 83.38 266 PRO B N 1
ATOM 6749 C CA . PRO B 1 266 ? 30.922 30.016 1.906 1 83.38 266 PRO B CA 1
ATOM 6750 C C . PRO B 1 266 ? 30.156 30.875 2.916 1 83.38 266 PRO B C 1
ATOM 6752 O O . PRO B 1 266 ? 28.938 30.734 3.062 1 83.38 266 PRO B O 1
ATOM 6755 N N . GLN B 1 267 ? 30.891 31.75 3.621 1 86.38 267 GLN B N 1
ATOM 6756 C CA . GLN B 1 267 ? 30.234 32.562 4.641 1 86.38 267 GLN B CA 1
ATOM 6757 C C . GLN B 1 267 ? 29.312 33.594 4.004 1 86.38 267 GLN B C 1
ATOM 6759 O O . GLN B 1 267 ? 28.188 33.781 4.473 1 86.38 267 GLN B O 1
ATOM 6764 N N . LYS B 1 268 ? 29.828 34.219 3.008 1 87.5 268 LYS B N 1
ATOM 6765 C CA . LYS B 1 268 ? 29 35.188 2.299 1 87.5 268 LYS B CA 1
ATOM 6766 C C . LYS B 1 268 ? 27.828 34.531 1.611 1 87.5 268 LYS B C 1
ATOM 6768 O O . LYS B 1 268 ? 26.719 35.094 1.558 1 87.5 268 LYS B O 1
ATOM 6773 N N . SER B 1 269 ? 28.141 33.375 1.111 1 86.12 269 SER B N 1
ATOM 6774 C CA . SER B 1 269 ? 27.094 32.625 0.443 1 86.12 269 SER B CA 1
ATOM 6775 C C . SER B 1 269 ? 25.984 32.219 1.418 1 86.12 269 SER B C 1
ATOM 6777 O O . SER B 1 269 ? 24.797 32.281 1.081 1 86.12 269 SER B O 1
ATOM 6779 N N . LEU B 1 270 ? 26.375 31.828 2.557 1 88.31 270 LEU B N 1
ATOM 6780 C CA . LEU B 1 270 ? 25.406 31.438 3.574 1 88.31 270 LEU B CA 1
ATOM 6781 C C . LEU B 1 270 ? 24.547 32.625 3.973 1 88.31 270 LEU B C 1
ATOM 6783 O O . LEU B 1 270 ? 23.328 32.5 4.137 1 88.31 270 LEU B O 1
ATOM 6787 N N . ALA B 1 271 ? 25.188 33.719 4.145 1 88.56 271 ALA B N 1
ATOM 6788 C CA . ALA B 1 271 ? 24.453 34.938 4.504 1 88.56 271 ALA B CA 1
ATOM 6789 C C . ALA B 1 271 ? 23.484 35.344 3.406 1 88.56 271 ALA B C 1
ATOM 6791 O O . ALA B 1 271 ? 22.344 35.75 3.691 1 88.56 271 ALA B O 1
ATOM 6792 N N . ASP B 1 272 ? 23.953 35.281 2.242 1 88.06 272 ASP B N 1
ATOM 6793 C CA . ASP B 1 272 ? 23.094 35.594 1.107 1 88.06 272 ASP B CA 1
ATOM 6794 C C . ASP B 1 272 ? 21.906 34.625 1.028 1 88.06 272 ASP B C 1
ATOM 6796 O O . ASP B 1 272 ? 20.781 35.062 0.749 1 88.06 272 ASP B O 1
ATOM 6800 N N . PHE B 1 273 ? 22.203 33.438 1.186 1 87.38 273 PHE B N 1
ATOM 6801 C CA . PHE B 1 273 ? 21.141 32.438 1.122 1 87.38 273 PHE B CA 1
ATOM 6802 C C . PHE B 1 273 ? 20.109 32.656 2.219 1 87.38 273 PHE B C 1
ATOM 6804 O O . PHE B 1 273 ? 18.906 32.5 1.991 1 87.38 273 PHE B O 1
ATOM 6811 N N . ARG B 1 274 ? 20.562 33 3.33 1 89.44 274 ARG B N 1
ATOM 6812 C CA . ARG B 1 274 ? 19.656 33.281 4.426 1 89.44 274 ARG B CA 1
ATOM 6813 C C . ARG B 1 274 ? 18.75 34.469 4.082 1 89.44 274 ARG B C 1
ATOM 6815 O O . ARG B 1 274 ? 17.578 34.5 4.426 1 89.44 274 ARG B O 1
ATOM 6822 N N . LYS B 1 275 ? 19.328 35.406 3.438 1 89.38 275 LYS B N 1
ATOM 6823 C CA . LYS B 1 275 ? 18.547 36.562 2.971 1 89.38 275 LYS B CA 1
ATOM 6824 C C . LYS B 1 275 ? 17.516 36.125 1.934 1 89.38 275 LYS B C 1
ATOM 6826 O O . LYS B 1 275 ? 16.391 36.625 1.92 1 89.38 275 LYS B O 1
ATOM 6831 N N . ARG B 1 276 ? 17.953 35.25 1.124 1 86.69 276 ARG B N 1
ATOM 6832 C CA . ARG B 1 276 ? 17.047 34.719 0.123 1 86.69 276 ARG B CA 1
ATOM 6833 C C . ARG B 1 276 ? 15.875 34 0.782 1 86.69 276 ARG B C 1
ATOM 6835 O O . ARG B 1 276 ? 14.727 34.188 0.378 1 86.69 276 ARG B O 1
ATOM 6842 N N . VAL B 1 277 ? 16.141 33.219 1.734 1 88.38 277 VAL B N 1
ATOM 6843 C CA . VAL B 1 277 ? 15.117 32.469 2.463 1 88.38 277 VAL B CA 1
ATOM 6844 C C . VAL B 1 277 ? 14.164 33.438 3.148 1 88.38 277 VAL B C 1
ATOM 6846 O O . VAL B 1 277 ? 12.953 33.25 3.143 1 88.38 277 VAL B O 1
ATOM 6849 N N . ALA B 1 278 ? 14.703 34.469 3.664 1 89.12 278 ALA B N 1
ATOM 6850 C CA . ALA B 1 278 ? 13.898 35.5 4.336 1 89.12 278 ALA B CA 1
ATOM 6851 C C . ALA B 1 278 ? 12.992 36.219 3.35 1 89.12 278 ALA B C 1
ATOM 6853 O O . ALA B 1 278 ? 11.859 36.594 3.68 1 89.12 278 ALA B O 1
ATOM 6854 N N . ALA B 1 279 ? 13.578 36.469 2.223 1 87.44 279 ALA B N 1
ATOM 6855 C CA . ALA B 1 279 ? 12.789 37.156 1.189 1 87.44 279 ALA B CA 1
ATOM 6856 C C . ALA B 1 279 ? 11.578 36.312 0.8 1 87.44 279 ALA B C 1
ATOM 6858 O O . ALA B 1 279 ? 10.453 36.812 0.785 1 87.44 279 ALA B O 1
ATOM 6859 N N . TYR B 1 280 ? 11.766 35.094 0.565 1 87.56 280 TYR B N 1
ATOM 6860 C CA . TYR B 1 280 ? 10.656 34.188 0.259 1 87.56 280 TYR B CA 1
ATOM 6861 C C . TYR B 1 280 ? 9.695 34.094 1.438 1 87.56 280 TYR B C 1
ATOM 6863 O O . TYR B 1 280 ? 8.477 34.031 1.252 1 87.56 280 TYR B O 1
ATOM 6871 N N . GLY B 1 281 ? 10.242 34.031 2.582 1 90.62 281 GLY B N 1
ATOM 6872 C CA . GLY B 1 281 ? 9.461 33.875 3.801 1 90.62 281 GLY B CA 1
ATOM 6873 C C . GLY B 1 281 ? 8.516 35.062 4.039 1 90.62 281 GLY B C 1
ATOM 6874 O O . GLY B 1 281 ? 7.418 34.844 4.566 1 90.62 281 GLY B O 1
ATOM 6875 N N . SER B 1 282 ? 8.914 36.219 3.619 1 90 282 SER B N 1
ATOM 6876 C CA . SER B 1 282 ? 8.133 37.438 3.871 1 90 282 SER B CA 1
ATOM 6877 C C . SER B 1 282 ? 6.828 37.406 3.082 1 90 282 SER B C 1
ATOM 6879 O O . SER B 1 282 ? 5.848 38.031 3.488 1 90 282 SER B O 1
ATOM 6881 N N . ALA B 1 283 ? 6.805 36.656 2.059 1 91.44 283 ALA B N 1
ATOM 6882 C CA . ALA B 1 283 ? 5.605 36.625 1.222 1 91.44 283 ALA B CA 1
ATOM 6883 C C . ALA B 1 283 ? 5.043 35.219 1.136 1 91.44 283 ALA B C 1
ATOM 6885 O O . ALA B 1 283 ? 4.168 34.938 0.313 1 91.44 283 ALA B O 1
ATOM 6886 N N . TYR B 1 284 ? 5.477 34.344 1.95 1 94.62 284 TYR B N 1
ATOM 6887 C CA . TYR B 1 284 ? 5.145 32.938 1.838 1 94.62 284 TYR B CA 1
ATOM 6888 C C . TYR B 1 284 ? 3.709 32.656 2.271 1 94.62 284 TYR B C 1
ATOM 6890 O O . TYR B 1 284 ? 3.279 33.125 3.332 1 94.62 284 TYR B O 1
ATOM 6898 N N . GLU B 1 285 ? 2.924 32 1.473 1 96.62 285 GLU B N 1
ATOM 6899 C CA . GLU B 1 285 ? 1.574 31.531 1.759 1 96.62 285 GLU B CA 1
ATOM 6900 C C . GLU B 1 285 ? 1.496 30.016 1.682 1 96.62 285 GLU B C 1
ATOM 6902 O O . GLU B 1 285 ? 1.415 29.453 0.591 1 96.62 285 GLU B O 1
ATOM 6907 N N . PRO B 1 286 ? 1.472 29.359 2.867 1 96.25 286 PRO B N 1
ATOM 6908 C CA . PRO B 1 286 ? 1.473 27.891 2.861 1 96.25 286 PRO B CA 1
ATOM 6909 C C . PRO B 1 286 ? 0.191 27.312 2.275 1 96.25 286 PRO B C 1
ATOM 6911 O O . PRO B 1 286 ? -0.816 28.016 2.156 1 96.25 286 PRO B O 1
ATOM 6914 N N . LEU B 1 287 ? 0.234 26.016 1.864 1 97.44 287 LEU B N 1
ATOM 6915 C CA . LEU B 1 287 ? -0.979 25.312 1.484 1 97.44 287 LEU B CA 1
ATOM 6916 C C . LEU B 1 287 ? -1.95 25.219 2.656 1 97.44 287 LEU B C 1
ATOM 6918 O O . LEU B 1 287 ? -1.531 25.047 3.805 1 97.44 287 LEU B O 1
ATOM 6922 N N . GLY B 1 288 ? -3.223 25.281 2.357 1 95.06 288 GLY B N 1
ATOM 6923 C CA . GLY B 1 288 ? -4.199 25.219 3.434 1 95.06 288 GLY B CA 1
ATOM 6924 C C . GLY B 1 288 ? -5.602 25.578 2.986 1 95.06 288 GLY B C 1
ATOM 6925 O O . GLY B 1 288 ? -6.164 24.922 2.104 1 95.06 288 GLY B O 1
ATOM 6926 N N . ASP B 1 289 ? -6.078 26.688 3.512 1 94 289 ASP B N 1
ATOM 6927 C CA . ASP B 1 289 ? -7.488 27.047 3.391 1 94 289 ASP B CA 1
ATOM 6928 C C . ASP B 1 289 ? -7.871 27.281 1.935 1 94 289 ASP B C 1
ATOM 6930 O O . ASP B 1 289 ? -8.922 26.844 1.477 1 94 289 ASP B O 1
ATOM 6934 N N . TYR B 1 290 ? -7.055 28.031 1.272 1 95.69 290 TYR B N 1
ATOM 6935 C CA . TYR B 1 290 ? -7.395 28.344 -0.109 1 95.69 290 TYR B CA 1
ATOM 6936 C C . TYR B 1 290 ? -7.57 27.078 -0.936 1 95.69 290 TYR B C 1
ATOM 6938 O O . TYR B 1 290 ? -8.562 26.922 -1.646 1 95.69 290 TYR B O 1
ATOM 6946 N N . GLU B 1 291 ? -6.59 26.188 -0.9 1 96 291 GLU B N 1
ATOM 6947 C CA . GLU B 1 291 ? -6.648 24.938 -1.653 1 96 291 GLU B CA 1
ATOM 6948 C C . GLU B 1 291 ? -7.844 24.094 -1.227 1 96 291 GLU B C 1
ATOM 6950 O O . GLU B 1 291 ? -8.5 23.469 -2.064 1 96 291 GLU B O 1
ATOM 6955 N N . GLU B 1 292 ? -8.141 24.062 0.021 1 93.5 292 GLU B N 1
ATOM 6956 C CA . GLU B 1 292 ? -9.266 23.297 0.539 1 93.5 292 GLU B CA 1
ATOM 6957 C C . GLU B 1 292 ? -10.594 23.859 0.06 1 93.5 292 GLU B C 1
ATOM 6959 O O . GLU B 1 292 ? -11.484 23.109 -0.347 1 93.5 292 GLU B O 1
ATOM 6964 N N . ASP B 1 293 ? -10.703 25.188 0.056 1 92.56 293 ASP B N 1
ATOM 6965 C CA . ASP B 1 293 ? -11.922 25.859 -0.383 1 92.56 293 ASP B CA 1
ATOM 6966 C C . ASP B 1 293 ? -12.164 25.625 -1.874 1 92.56 293 ASP B C 1
ATOM 6968 O O . ASP B 1 293 ? -13.305 25.672 -2.336 1 92.56 293 ASP B O 1
ATOM 6972 N N . HIS B 1 294 ? -11.086 25.391 -2.545 1 93.5 294 HIS B N 1
ATOM 6973 C CA . HIS B 1 294 ? -11.211 25.266 -3.992 1 93.5 294 HIS B CA 1
ATOM 6974 C C . HIS B 1 294 ? -11.07 23.812 -4.434 1 93.5 294 HIS B C 1
ATOM 6976 O O . HIS B 1 294 ? -10.93 23.531 -5.625 1 93.5 294 HIS B O 1
ATOM 6982 N N . GLY B 1 295 ? -11.055 22.906 -3.518 1 90.62 295 GLY B N 1
ATOM 6983 C CA . GLY B 1 295 ? -11.055 21.484 -3.812 1 90.62 295 GLY B CA 1
ATOM 6984 C C . GLY B 1 295 ? -9.758 21.016 -4.449 1 90.62 295 GLY B C 1
ATOM 6985 O O . GLY B 1 295 ? -9.758 20.062 -5.234 1 90.62 295 GLY B O 1
ATOM 6986 N N . MET B 1 296 ? -8.641 21.703 -4.199 1 94.44 296 MET B N 1
ATOM 6987 C CA . MET B 1 296 ? -7.34 21.328 -4.746 1 94.44 296 MET B CA 1
ATOM 6988 C C . MET B 1 296 ? -6.641 20.312 -3.852 1 94.44 296 MET B C 1
ATOM 6990 O O . MET B 1 296 ? -6.469 20.547 -2.654 1 94.44 296 MET B O 1
ATOM 6994 N N . GLN B 1 297 ? -6.309 19.234 -4.469 1 94.94 297 GLN B N 1
ATOM 6995 C CA . GLN B 1 297 ? -5.684 18.172 -3.697 1 94.94 297 GLN B CA 1
ATOM 6996 C C . GLN B 1 297 ? -4.25 18.531 -3.324 1 94.94 297 GLN B C 1
ATOM 6998 O O . GLN B 1 297 ? -3.521 19.109 -4.129 1 94.94 297 GLN B O 1
ATOM 7003 N N . TYR B 1 298 ? -3.83 18.156 -2.07 1 97.44 298 TYR B N 1
ATOM 7004 C CA . TYR B 1 298 ? -2.443 18.438 -1.709 1 97.44 298 TYR B CA 1
ATOM 7005 C C . TYR B 1 298 ? -1.963 17.484 -0.622 1 97.44 298 TYR B C 1
ATOM 7007 O O . TYR B 1 298 ? -2.77 16.812 0.023 1 97.44 298 TYR B O 1
ATOM 7015 N N . ILE B 1 299 ? -0.701 17.328 -0.556 1 96.44 299 ILE B N 1
ATOM 7016 C CA . ILE B 1 299 ? 0.02 16.656 0.525 1 96.44 299 ILE B CA 1
ATOM 7017 C C . ILE B 1 299 ? 0.976 17.641 1.189 1 96.44 299 ILE B C 1
ATOM 7019 O O . ILE B 1 299 ? 1.701 18.375 0.506 1 96.44 299 ILE B O 1
ATOM 7023 N N . LYS B 1 300 ? 0.875 17.781 2.422 1 96.56 300 LYS B N 1
ATOM 7024 C CA . LYS B 1 300 ? 1.818 18.578 3.195 1 96.56 300 LYS B CA 1
ATOM 7025 C C . LYS B 1 300 ? 2.701 17.688 4.074 1 96.56 300 LYS B C 1
ATOM 7027 O O . LYS B 1 300 ? 2.197 16.953 4.918 1 96.56 300 LYS B O 1
ATOM 7032 N N . MET B 1 301 ? 3.951 17.75 3.818 1 94.44 301 MET B N 1
ATOM 7033 C CA . MET B 1 301 ? 4.922 16.969 4.578 1 94.44 301 MET B CA 1
ATOM 7034 C C . MET B 1 301 ? 5.723 17.859 5.52 1 94.44 301 MET B C 1
ATOM 7036 O O . MET B 1 301 ? 6.414 18.781 5.074 1 94.44 301 MET B O 1
ATOM 7040 N N . ILE B 1 302 ? 5.605 17.594 6.801 1 92.5 302 ILE B N 1
ATOM 7041 C CA . ILE B 1 302 ? 6.312 18.375 7.801 1 92.5 302 ILE B CA 1
ATOM 7042 C C . ILE B 1 302 ? 7.449 17.562 8.406 1 92.5 302 ILE B C 1
ATOM 7044 O O . ILE B 1 302 ? 7.227 16.453 8.914 1 92.5 302 ILE B O 1
ATOM 7048 N N . ASP B 1 303 ? 8.68 18.031 8.367 1 87.62 303 ASP B N 1
ATOM 7049 C CA . ASP B 1 303 ? 9.883 17.438 8.945 1 87.62 303 ASP B CA 1
ATOM 7050 C C . ASP B 1 303 ? 10.07 16 8.453 1 87.62 303 ASP B C 1
ATOM 7052 O O . ASP B 1 303 ? 10.219 15.078 9.258 1 87.62 303 ASP B O 1
ATOM 7056 N N . VAL B 1 304 ? 10.055 15.875 7.152 1 79.25 304 VAL B N 1
ATOM 7057 C CA . VAL B 1 304 ? 10.367 14.648 6.43 1 79.25 304 VAL B CA 1
ATOM 7058 C C . VAL B 1 304 ? 9.5 13.508 6.941 1 79.25 304 VAL B C 1
ATOM 7060 O O . VAL B 1 304 ? 10.008 12.445 7.32 1 79.25 304 VAL B O 1
ATOM 7063 N N . GLY B 1 305 ? 8.195 13.742 7.203 1 79.19 305 GLY B N 1
ATOM 7064 C CA . GLY B 1 305 ? 7.254 12.664 7.449 1 79.19 305 GLY B CA 1
ATOM 7065 C C . GLY B 1 305 ? 6.863 12.531 8.906 1 79.19 305 GLY B C 1
ATOM 7066 O O . GLY B 1 305 ? 6.086 11.648 9.273 1 79.19 305 GLY B O 1
ATOM 7067 N N . ARG B 1 306 ? 7.438 13.445 9.773 1 87.12 306 ARG B N 1
ATOM 7068 C CA . ARG B 1 306 ? 6.973 13.43 11.156 1 87.12 306 ARG B CA 1
ATOM 7069 C C . ARG B 1 306 ? 5.473 13.68 11.234 1 87.12 306 ARG B C 1
ATOM 7071 O O . ARG B 1 306 ? 4.777 13.078 12.055 1 87.12 306 ARG B O 1
ATOM 7078 N N . LYS B 1 307 ? 5.066 14.57 10.453 1 92.56 307 LYS B N 1
ATOM 7079 C CA . LYS B 1 307 ? 3.646 14.875 10.305 1 92.56 307 LYS B CA 1
ATOM 7080 C C . LYS B 1 307 ? 3.271 15.039 8.836 1 92.56 307 LYS B C 1
ATOM 7082 O O . LYS B 1 307 ? 3.988 15.703 8.078 1 92.56 307 LYS B O 1
ATOM 7087 N N . ILE B 1 308 ? 2.176 14.391 8.438 1 93.94 308 ILE B N 1
ATOM 7088 C CA . ILE B 1 308 ? 1.734 14.469 7.047 1 93.94 308 ILE B CA 1
ATOM 7089 C C . ILE B 1 308 ? 0.241 14.781 6.996 1 93.94 308 ILE B C 1
ATOM 7091 O O . ILE B 1 308 ? -0.542 14.234 7.773 1 93.94 308 ILE B O 1
ATOM 7095 N N . ILE B 1 309 ? -0.105 15.68 6.113 1 95.19 309 ILE B N 1
ATOM 7096 C CA . ILE B 1 309 ? -1.497 16.062 5.906 1 95.19 309 ILE B CA 1
ATOM 7097 C C . ILE B 1 309 ? -1.896 15.789 4.457 1 95.19 309 ILE B C 1
ATOM 7099 O O . ILE B 1 309 ? -1.192 16.203 3.529 1 95.19 309 ILE B O 1
ATOM 7103 N N . HIS B 1 310 ? -2.969 15.086 4.336 1 93.31 310 HIS B N 1
ATOM 7104 C CA . HIS B 1 310 ? -3.572 14.82 3.033 1 93.31 310 HIS B CA 1
ATOM 7105 C C . HIS B 1 310 ? -4.926 15.508 2.904 1 93.31 310 HIS B C 1
ATOM 7107 O O . HIS B 1 310 ? -5.73 15.484 3.838 1 93.31 310 HIS B O 1
ATOM 7113 N N . PHE B 1 311 ? -5.051 16.156 1.735 1 94.31 311 PHE B N 1
ATOM 7114 C CA . PHE B 1 311 ? -6.371 16.719 1.475 1 94.31 311 PHE B CA 1
ATOM 7115 C C . PHE B 1 311 ? -6.898 16.266 0.12 1 94.31 311 PHE B C 1
ATOM 7117 O O . PHE B 1 311 ? -6.266 16.5 -0.911 1 94.31 311 PHE B O 1
ATOM 7124 N N . ARG B 1 312 ? -8.055 15.516 0.079 1 89.88 312 ARG B N 1
ATOM 7125 C CA . ARG B 1 312 ? -8.844 15.109 -1.076 1 89.88 312 ARG B CA 1
ATOM 7126 C C . ARG B 1 312 ? -7.984 14.344 -2.082 1 89.88 312 ARG B C 1
ATOM 7128 O O . ARG B 1 312 ? -7.98 14.664 -3.271 1 89.88 312 ARG B O 1
ATOM 7135 N N . LEU B 1 313 ? -7.23 13.406 -1.558 1 88.31 313 LEU B N 1
ATOM 7136 C CA . LEU B 1 313 ? -6.402 12.602 -2.447 1 88.31 313 LEU B CA 1
ATOM 7137 C C . LEU B 1 313 ? -7.27 11.727 -3.352 1 88.31 313 LEU B C 1
ATOM 7139 O O . LEU B 1 313 ? -8.18 11.047 -2.879 1 88.31 313 LEU B O 1
ATOM 7143 N N . GLN B 1 314 ? -7.012 11.93 -4.613 1 82.31 314 GLN B N 1
ATOM 7144 C CA . GLN B 1 314 ? -7.75 11.156 -5.609 1 82.31 314 GLN B CA 1
ATOM 7145 C C . GLN B 1 314 ? -6.801 10.523 -6.625 1 82.31 314 GLN B C 1
ATOM 7147 O O . GLN B 1 314 ? -5.723 11.055 -6.887 1 82.31 314 GLN B O 1
ATOM 7152 N N . GLY B 1 315 ? -7.199 9.391 -7.086 1 82.56 315 GLY B N 1
ATOM 7153 C CA . GLY B 1 315 ? -6.418 8.719 -8.117 1 82.56 315 GLY B CA 1
ATOM 7154 C C . GLY B 1 315 ? -5.371 7.777 -7.555 1 82.56 315 GLY B C 1
ATOM 7155 O O . GLY B 1 315 ? -4.938 7.93 -6.41 1 82.56 315 GLY B O 1
ATOM 7156 N N . PHE B 1 316 ? -4.965 6.898 -8.352 1 83 316 PHE B N 1
ATOM 7157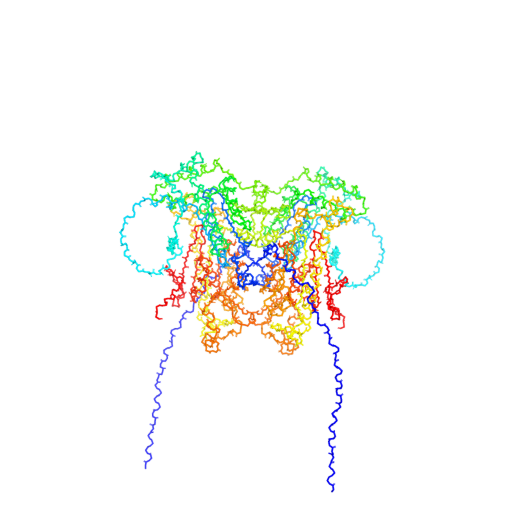 C CA . PHE B 1 316 ? -4.062 5.852 -7.891 1 83 316 PHE B CA 1
ATOM 7158 C C . PHE B 1 316 ? -2.643 6.387 -7.742 1 83 316 PHE B C 1
ATOM 7160 O O . PHE B 1 316 ? -1.916 5.988 -6.828 1 83 316 PHE B O 1
ATOM 7167 N N . LEU B 1 317 ? -2.25 7.301 -8.648 1 91.19 317 LEU B N 1
ATOM 7168 C CA . LEU B 1 317 ? -0.891 7.824 -8.578 1 91.19 317 LEU B CA 1
ATOM 7169 C C . LEU B 1 317 ? -0.703 8.68 -7.328 1 91.19 317 LEU B C 1
ATOM 7171 O O . LEU B 1 317 ? 0.283 8.523 -6.605 1 91.19 317 LEU B O 1
ATOM 7175 N N . ALA B 1 318 ? -1.687 9.555 -7.062 1 91.75 318 ALA B N 1
ATOM 7176 C CA . ALA B 1 318 ? -1.608 10.414 -5.883 1 91.75 318 ALA B CA 1
ATOM 7177 C C . ALA B 1 318 ? -1.602 9.586 -4.602 1 91.75 318 ALA B C 1
ATOM 7179 O O . ALA B 1 318 ? -0.813 9.844 -3.689 1 91.75 318 ALA B O 1
ATOM 7180 N N . CYS B 1 319 ? -2.375 8.562 -4.605 1 87.94 319 CYS B N 1
ATOM 7181 C CA . CYS B 1 319 ? -2.439 7.688 -3.436 1 87.94 319 CYS B CA 1
ATOM 7182 C C . CYS B 1 319 ? -1.153 6.883 -3.285 1 87.94 319 CYS B C 1
ATOM 7184 O O . CYS B 1 319 ? -0.674 6.676 -2.17 1 87.94 319 CYS B O 1
ATOM 7186 N N . GLY B 1 320 ? -0.676 6.453 -4.41 1 89.38 320 GLY B N 1
ATOM 7187 C CA . GLY B 1 320 ? 0.598 5.75 -4.383 1 89.38 320 GLY B CA 1
ATOM 7188 C C . GLY B 1 320 ? 1.734 6.598 -3.842 1 89.38 320 GLY B C 1
ATOM 7189 O O . GLY B 1 320 ? 2.557 6.113 -3.059 1 89.38 320 GLY B O 1
ATOM 7190 N N . ILE B 1 321 ? 1.75 7.871 -4.262 1 93.69 321 ILE B N 1
ATOM 7191 C CA . ILE B 1 321 ? 2.764 8.805 -3.787 1 93.69 321 ILE B CA 1
ATOM 7192 C C . ILE B 1 321 ? 2.619 9.008 -2.281 1 93.69 321 ILE B C 1
ATOM 7194 O O . ILE B 1 321 ? 3.607 8.969 -1.545 1 93.69 321 ILE B O 1
ATOM 7198 N N . ALA B 1 322 ? 1.408 9.172 -1.828 1 91.38 322 ALA B N 1
ATOM 7199 C CA . ALA B 1 322 ? 1.148 9.383 -0.407 1 91.38 322 ALA B CA 1
ATOM 7200 C C . ALA B 1 322 ? 1.622 8.195 0.423 1 91.38 322 ALA B C 1
ATOM 7202 O O . ALA B 1 322 ? 2.291 8.367 1.444 1 91.38 322 ALA B O 1
ATOM 7203 N N . SER B 1 323 ? 1.31 7.027 -0.075 1 87.75 323 SER B N 1
ATOM 7204 C CA . SER B 1 323 ? 1.693 5.805 0.627 1 87.75 323 SER B CA 1
ATOM 7205 C C . SER B 1 323 ? 3.211 5.668 0.704 1 87.75 323 SER B C 1
ATOM 7207 O O . SER B 1 323 ? 3.742 5.141 1.684 1 87.75 323 SER B O 1
ATOM 7209 N N . TYR B 1 324 ? 3.811 6.098 -0.253 1 90.81 324 TYR B N 1
ATOM 7210 C CA . TYR B 1 324 ? 5.266 6.027 -0.317 1 90.81 324 TYR B CA 1
ATOM 7211 C C . TYR B 1 324 ? 5.902 7.066 0.595 1 90.81 324 TYR B C 1
ATOM 7213 O O . TYR B 1 324 ? 6.855 6.766 1.318 1 90.81 324 TYR B O 1
ATOM 7221 N N . LEU B 1 325 ? 5.418 8.281 0.593 1 88.69 325 LEU B N 1
ATOM 7222 C CA . LEU B 1 325 ? 6.016 9.406 1.31 1 88.69 325 LEU B CA 1
ATOM 7223 C C . LEU B 1 325 ? 5.953 9.18 2.816 1 88.69 325 LEU B C 1
ATOM 7225 O O . LEU B 1 325 ? 6.824 9.648 3.555 1 88.69 325 LEU B O 1
ATOM 7229 N N . PHE B 1 326 ? 5.074 8.492 3.305 1 82.88 326 PHE B N 1
ATOM 7230 C CA . PHE B 1 326 ? 4.984 8.367 4.754 1 82.88 326 PHE B CA 1
ATOM 7231 C C . PHE B 1 326 ? 5.969 7.328 5.273 1 82.88 326 PHE B C 1
ATOM 7233 O O . PHE B 1 326 ? 6.215 7.246 6.477 1 82.88 326 PHE B O 1
ATOM 7240 N N . THR B 1 327 ? 6.641 6.637 4.355 1 84.12 327 THR B N 1
ATOM 7241 C CA . THR B 1 327 ? 7.641 5.66 4.777 1 84.12 327 THR B CA 1
ATOM 7242 C C . THR B 1 327 ? 9.008 6.32 4.938 1 84.12 327 THR B C 1
ATOM 7244 O O . THR B 1 327 ? 9.945 5.699 5.434 1 84.12 327 THR B O 1
ATOM 7247 N N . PHE B 1 328 ? 9.055 7.527 4.656 1 82.44 328 PHE B N 1
ATOM 7248 C CA . PHE B 1 328 ? 10.344 8.203 4.594 1 82.44 328 PHE B CA 1
ATOM 7249 C C . PHE B 1 328 ? 10.891 8.461 5.992 1 82.44 328 PHE B C 1
ATOM 7251 O O . PHE B 1 328 ? 10.141 8.828 6.902 1 82.44 328 PHE B O 1
ATOM 7258 N N . ASN B 1 329 ? 12.172 8.164 6.18 1 80.88 329 ASN B N 1
ATOM 7259 C CA . ASN B 1 329 ? 12.93 8.578 7.355 1 80.88 329 ASN B CA 1
ATOM 7260 C C . ASN B 1 329 ? 14.398 8.805 7.027 1 80.88 329 ASN B C 1
ATOM 7262 O O . ASN B 1 329 ? 14.875 8.375 5.977 1 80.88 329 ASN B O 1
ATOM 7266 N N . LEU B 1 330 ? 15.07 9.508 7.875 1 79.75 330 LEU B N 1
ATOM 7267 C CA . LEU B 1 330 ? 16.453 9.891 7.609 1 79.75 330 LEU B CA 1
ATOM 7268 C C . LEU B 1 330 ? 17.406 9.109 8.5 1 79.75 330 LEU B C 1
ATOM 7270 O O . LEU B 1 330 ? 18.578 9.477 8.641 1 79.75 330 LEU B O 1
ATOM 7274 N N . SER B 1 331 ? 16.922 8.047 9.094 1 83.5 331 SER B N 1
ATOM 7275 C CA . SER B 1 331 ? 17.766 7.262 9.977 1 83.5 331 SER B CA 1
ATOM 7276 C C . SER B 1 331 ? 18.922 6.625 9.203 1 83.5 331 SER B C 1
ATOM 7278 O O . SER B 1 331 ? 18.703 5.988 8.172 1 83.5 331 SER B O 1
ATOM 7280 N N . PRO B 1 332 ? 20.109 6.898 9.688 1 87.31 332 PRO B N 1
ATOM 7281 C CA . PRO B 1 332 ? 21.234 6.234 9.023 1 87.31 332 PRO B CA 1
ATOM 7282 C C . PRO B 1 332 ? 21.203 4.719 9.18 1 87.31 332 PRO B C 1
ATOM 7284 O O . PRO B 1 332 ? 20.859 4.211 10.25 1 87.31 332 PRO B O 1
ATOM 7287 N N . ARG B 1 333 ? 21.422 4.051 8.141 1 91.31 333 ARG B N 1
ATOM 7288 C CA . ARG B 1 333 ? 21.453 2.592 8.164 1 91.31 333 ARG B CA 1
ATOM 7289 C C . ARG B 1 333 ? 22.156 2.029 6.938 1 91.31 333 ARG B C 1
ATOM 7291 O O . ARG B 1 333 ? 22.406 2.754 5.973 1 91.31 333 ARG B O 1
ATOM 7298 N N . GLN B 1 334 ? 22.469 0.774 7.043 1 94.75 334 GLN B N 1
ATOM 7299 C CA . GLN B 1 334 ? 23.078 0.069 5.922 1 94.75 334 GLN B CA 1
ATOM 7300 C C . GLN B 1 334 ? 22.094 -0.938 5.312 1 94.75 334 GLN B C 1
ATOM 7302 O O . GLN B 1 334 ? 21.438 -1.684 6.035 1 94.75 334 GLN B O 1
ATOM 7307 N N . ILE B 1 335 ? 22.031 -0.892 4.035 1 96.56 335 ILE B N 1
ATOM 7308 C CA . ILE B 1 335 ? 21.25 -1.871 3.277 1 96.56 335 ILE B CA 1
ATOM 7309 C C . ILE B 1 335 ? 22.203 -2.73 2.438 1 96.56 335 ILE B C 1
ATOM 7311 O O . ILE B 1 335 ? 22.906 -2.217 1.572 1 96.56 335 ILE B O 1
ATOM 7315 N N . TRP B 1 336 ? 22.203 -4.016 2.758 1 98.38 336 TRP B N 1
ATOM 7316 C CA . TRP B 1 336 ? 23.062 -4.953 2.055 1 98.38 336 TRP B CA 1
ATOM 7317 C C . TRP B 1 336 ? 22.25 -5.855 1.128 1 98.38 336 TRP B C 1
ATOM 7319 O O . TRP B 1 336 ? 21.156 -6.309 1.49 1 98.38 336 TRP B O 1
ATOM 7329 N N . ILE B 1 337 ? 22.781 -6.094 -0.096 1 97.94 337 ILE B N 1
ATOM 7330 C CA . ILE B 1 337 ? 22.109 -6.957 -1.066 1 97.94 337 ILE B CA 1
ATOM 7331 C C . ILE B 1 337 ? 23.125 -7.941 -1.657 1 97.94 337 ILE B C 1
ATOM 7333 O O . ILE B 1 337 ? 24.219 -7.555 -2.061 1 97.94 337 ILE B O 1
ATOM 7337 N N . THR B 1 338 ? 22.766 -9.188 -1.66 1 98.62 338 THR B N 1
ATOM 7338 C CA . THR B 1 338 ? 23.594 -10.211 -2.291 1 98.62 338 THR B CA 1
ATOM 7339 C C . THR B 1 338 ? 22.734 -11.375 -2.781 1 98.62 338 THR B C 1
ATOM 7341 O O . THR B 1 338 ? 21.609 -11.57 -2.303 1 98.62 338 THR B O 1
ATOM 7344 N N . ARG B 1 339 ? 23.219 -12.07 -3.746 1 98.19 339 ARG B N 1
ATOM 7345 C CA . ARG B 1 339 ? 22.641 -13.352 -4.121 1 98.19 339 ARG B CA 1
ATOM 7346 C C . ARG B 1 339 ? 23.062 -14.453 -3.162 1 98.19 339 ARG B C 1
ATOM 7348 O O . ARG B 1 339 ? 24.062 -14.32 -2.461 1 98.19 339 ARG B O 1
ATOM 7355 N N . HIS B 1 340 ? 22.297 -15.492 -3.164 1 98.56 340 HIS B N 1
ATOM 7356 C CA . HIS B 1 340 ? 22.656 -16.672 -2.389 1 98.56 340 HIS B CA 1
ATOM 7357 C C . HIS B 1 340 ? 23.984 -17.266 -2.863 1 98.56 340 HIS B C 1
ATOM 7359 O O . HIS B 1 340 ? 24.484 -16.891 -3.926 1 98.56 340 HIS B O 1
ATOM 7365 N N . GLY B 1 341 ? 24.531 -18.188 -2.029 1 98.31 341 GLY B N 1
ATOM 7366 C CA . GLY B 1 341 ? 25.703 -18.938 -2.451 1 98.31 341 GLY B CA 1
ATOM 7367 C C . GLY B 1 341 ? 25.453 -19.844 -3.631 1 98.31 341 GLY B C 1
ATOM 7368 O O . GLY B 1 341 ? 24.297 -20.156 -3.949 1 98.31 341 GLY B O 1
ATOM 7369 N N . LYS B 1 342 ? 26.531 -20.312 -4.246 1 97.81 342 LYS B N 1
ATOM 7370 C CA . LYS B 1 342 ? 26.406 -21.188 -5.406 1 97.81 342 LYS B CA 1
ATOM 7371 C C . LYS B 1 342 ? 25.641 -22.453 -5.059 1 97.81 342 LYS B C 1
ATOM 7373 O O . LYS B 1 342 ? 25.984 -23.156 -4.109 1 97.81 342 LYS B O 1
ATOM 7378 N N . SER B 1 343 ? 24.578 -22.672 -5.77 1 97.44 343 SER B N 1
ATOM 7379 C CA . SER B 1 343 ? 23.734 -23.828 -5.555 1 97.44 343 SER B CA 1
ATOM 7380 C C . SER B 1 343 ? 24.047 -24.938 -6.547 1 97.44 343 SER B C 1
ATOM 7382 O O . SER B 1 343 ? 24.781 -24.719 -7.52 1 97.44 343 SER B O 1
ATOM 7384 N N . VAL B 1 344 ? 23.5 -26.125 -6.344 1 97.25 344 VAL B N 1
ATOM 7385 C CA . VAL B 1 344 ? 23.656 -27.25 -7.254 1 97.25 344 VAL B CA 1
ATOM 7386 C C . VAL B 1 344 ? 23.047 -26.922 -8.609 1 97.25 344 VAL B C 1
ATOM 7388 O O . VAL B 1 344 ? 23.641 -27.203 -9.656 1 97.25 344 VAL B O 1
ATOM 7391 N N . ASP B 1 345 ? 21.938 -26.25 -8.625 1 94.88 345 ASP B N 1
ATOM 7392 C CA . ASP B 1 345 ? 21.281 -25.859 -9.867 1 94.88 345 ASP B CA 1
ATOM 7393 C C . ASP B 1 345 ? 22.141 -24.875 -10.648 1 94.88 345 ASP B C 1
ATOM 7395 O O . ASP B 1 345 ? 22.141 -24.875 -11.883 1 94.88 345 ASP B O 1
ATOM 7399 N N . ASN B 1 346 ? 22.797 -24.016 -9.945 1 94.88 346 ASN B N 1
ATOM 7400 C CA . ASN B 1 346 ? 23.719 -23.094 -10.617 1 94.88 346 ASN B CA 1
ATOM 7401 C C . ASN B 1 346 ? 24.797 -23.844 -11.375 1 94.88 346 ASN B C 1
ATOM 7403 O O . ASN B 1 346 ? 25.156 -23.469 -12.5 1 94.88 346 ASN B O 1
ATOM 7407 N N . THR B 1 347 ? 25.312 -24.875 -10.75 1 95.56 347 THR B N 1
ATOM 7408 C CA . THR B 1 347 ? 26.375 -25.672 -11.359 1 95.56 347 THR B CA 1
ATOM 7409 C C . THR B 1 347 ? 25.859 -26.375 -12.609 1 95.56 347 THR B C 1
ATOM 7411 O O . THR B 1 347 ? 26.594 -26.516 -13.594 1 95.56 347 THR B O 1
ATOM 7414 N N . LEU B 1 348 ? 24.672 -26.734 -12.578 1 95 348 LEU B N 1
ATOM 7415 C CA . LEU B 1 348 ? 24.078 -27.469 -13.68 1 95 348 LEU B CA 1
ATOM 7416 C C . LEU B 1 348 ? 23.5 -26.531 -14.734 1 95 348 LEU B C 1
ATOM 7418 O O . LEU B 1 348 ? 23.031 -26.984 -15.781 1 95 348 LEU B O 1
ATOM 7422 N N . GLY B 1 349 ? 23.438 -25.234 -14.461 1 93.81 349 GLY B N 1
ATOM 7423 C CA . GLY B 1 349 ? 22.938 -24.234 -15.391 1 93.81 349 GLY B CA 1
ATOM 7424 C C . GLY B 1 349 ? 21.422 -24.25 -15.5 1 93.81 349 GLY B C 1
ATOM 7425 O O . GLY B 1 349 ? 20.859 -23.859 -16.531 1 93.81 349 GLY B O 1
ATOM 7426 N N . LYS B 1 350 ? 20.766 -24.719 -14.5 1 94 350 LYS B N 1
ATOM 7427 C CA . LYS B 1 350 ? 19.297 -24.828 -14.516 1 94 350 LYS B CA 1
ATOM 7428 C C . LYS B 1 350 ? 18.656 -23.516 -14.047 1 94 350 LYS B C 1
ATOM 7430 O O . LYS B 1 350 ? 19.172 -22.859 -13.133 1 94 350 LYS B O 1
ATOM 7435 N N . ILE B 1 351 ? 17.562 -23.219 -14.68 1 91 351 ILE B N 1
ATOM 7436 C CA . ILE B 1 351 ? 16.812 -22.016 -14.297 1 91 351 ILE B CA 1
ATOM 7437 C C . ILE B 1 351 ? 15.789 -22.375 -13.219 1 91 351 ILE B C 1
ATOM 7439 O O . ILE B 1 351 ? 15.164 -23.438 -13.273 1 91 351 ILE B O 1
ATOM 7443 N N . GLY B 1 352 ? 15.633 -21.422 -12.289 1 89.19 352 GLY B N 1
ATOM 7444 C CA . GLY B 1 352 ? 14.664 -21.625 -11.219 1 89.19 352 GLY B CA 1
ATOM 7445 C C . GLY B 1 352 ? 15.07 -22.719 -10.25 1 89.19 352 GLY B C 1
ATOM 7446 O O . GLY B 1 352 ? 16.203 -22.734 -9.75 1 89.19 352 GLY B O 1
ATOM 7447 N N . GLY B 1 353 ? 14.195 -23.578 -9.883 1 87.81 353 GLY B N 1
ATOM 7448 C CA . GLY B 1 353 ? 14.453 -24.688 -8.984 1 87.81 353 GLY B CA 1
ATOM 7449 C C . GLY B 1 353 ? 14.688 -24.266 -7.547 1 87.81 353 GLY B C 1
ATOM 7450 O O . GLY B 1 353 ? 14.594 -23.078 -7.227 1 87.81 353 GLY B O 1
ATOM 7451 N N . ASP B 1 354 ? 14.953 -25.234 -6.672 1 91.44 354 ASP B N 1
ATOM 7452 C CA . ASP B 1 354 ? 15.195 -25.047 -5.246 1 91.44 354 ASP B CA 1
ATOM 7453 C C . ASP B 1 354 ? 16.219 -26.047 -4.719 1 91.44 354 ASP B C 1
ATOM 7455 O O . ASP B 1 354 ? 15.945 -26.781 -3.773 1 91.44 354 ASP B O 1
ATOM 7459 N N . SER B 1 355 ? 17.391 -25.953 -5.258 1 93.75 355 SER B N 1
ATOM 7460 C CA . SER B 1 355 ? 18.422 -26.922 -4.91 1 93.75 355 SER B CA 1
ATOM 7461 C C . SER B 1 355 ? 19.219 -26.453 -3.691 1 93.75 355 SER B C 1
ATOM 7463 O O . SER B 1 355 ? 19.109 -25.312 -3.264 1 93.75 355 SER B O 1
ATOM 7465 N N . ASP B 1 356 ? 20 -27.344 -3.174 1 97 356 ASP B N 1
ATOM 7466 C CA . ASP B 1 356 ? 20.891 -27.062 -2.059 1 97 356 ASP B CA 1
ATOM 7467 C C . ASP B 1 356 ? 22.109 -26.266 -2.525 1 97 356 ASP B C 1
ATOM 7469 O O . ASP B 1 356 ? 22.359 -26.156 -3.727 1 97 356 ASP B O 1
ATOM 7473 N N . LEU B 1 357 ? 22.812 -25.75 -1.513 1 97.94 357 LEU B N 1
ATOM 7474 C CA . LEU B 1 357 ? 24.078 -25.109 -1.802 1 97.94 357 LEU B CA 1
ATOM 7475 C C . LEU B 1 357 ? 25.156 -26.141 -2.111 1 97.94 357 LEU B C 1
ATOM 7477 O O . LEU B 1 357 ? 25.078 -27.281 -1.647 1 97.94 357 LEU B O 1
ATOM 7481 N N . THR B 1 358 ? 26.109 -25.781 -2.92 1 97.69 358 THR B N 1
ATOM 7482 C CA . THR B 1 358 ? 27.344 -26.547 -3.043 1 97.69 358 THR B CA 1
ATOM 7483 C C . THR B 1 358 ? 28.266 -26.281 -1.857 1 97.69 358 THR B C 1
ATOM 7485 O O . THR B 1 358 ? 27.969 -25.422 -1.015 1 97.69 358 THR B O 1
ATOM 7488 N N . GLU B 1 359 ? 29.344 -27 -1.794 1 96.56 359 GLU B N 1
ATOM 7489 C CA . GLU B 1 359 ? 30.328 -26.734 -0.746 1 96.56 359 GLU B CA 1
ATOM 7490 C C . GLU B 1 359 ? 30.875 -25.312 -0.843 1 96.56 359 GLU B C 1
ATOM 7492 O O . GLU B 1 359 ? 31.047 -24.641 0.174 1 96.56 359 GLU B O 1
ATOM 7497 N N . GLU B 1 360 ? 31.172 -24.922 -1.999 1 96.44 360 GLU B N 1
ATOM 7498 C CA . GLU B 1 360 ? 31.625 -23.547 -2.234 1 96.44 360 GLU B CA 1
ATOM 7499 C C . GLU B 1 360 ? 30.594 -22.531 -1.752 1 96.44 360 GLU B C 1
ATOM 7501 O O . GLU B 1 360 ? 30.953 -21.5 -1.201 1 96.44 360 GLU B O 1
ATOM 7506 N N . GLY B 1 361 ? 29.344 -22.828 -2.031 1 97.75 361 GLY B N 1
ATOM 7507 C CA . GLY B 1 361 ? 28.266 -21.969 -1.568 1 97.75 361 GLY B CA 1
ATOM 7508 C C . GLY B 1 361 ? 28.203 -21.859 -0.057 1 97.75 361 GLY B C 1
ATOM 7509 O O . GLY B 1 361 ? 27.891 -20.781 0.478 1 97.75 361 GLY B O 1
ATOM 7510 N N . GLU B 1 362 ? 28.5 -22.906 0.59 1 97.44 362 GLU B N 1
ATOM 7511 C CA . GLU B 1 362 ? 28.531 -22.922 2.051 1 97.44 362 GLU B CA 1
ATOM 7512 C C . GLU B 1 362 ? 29.688 -22.078 2.582 1 97.44 362 GLU B C 1
ATOM 7514 O O . GLU B 1 362 ? 29.547 -21.391 3.598 1 97.44 362 GLU B O 1
ATOM 7519 N N . HIS B 1 363 ? 30.828 -22.188 1.901 1 97.19 363 HIS B N 1
ATOM 7520 C CA . HIS B 1 363 ? 31.969 -21.359 2.271 1 97.19 363 HIS B CA 1
ATOM 7521 C C . HIS B 1 363 ? 31.641 -19.875 2.117 1 97.19 363 HIS B C 1
ATOM 7523 O O . HIS B 1 363 ? 32 -19.062 2.973 1 97.19 363 HIS B O 1
ATOM 7529 N N . PHE B 1 364 ? 31 -19.609 1.09 1 98.12 364 PHE B N 1
ATOM 7530 C CA . PHE B 1 364 ? 30.547 -18.234 0.862 1 98.12 364 PHE B CA 1
ATOM 7531 C C . PHE B 1 364 ? 29.672 -17.75 2.006 1 98.12 364 PHE B C 1
ATOM 7533 O O . PHE B 1 364 ? 29.828 -16.641 2.49 1 98.12 364 PHE B O 1
ATOM 7540 N N . ALA B 1 365 ? 28.719 -18.578 2.414 1 98.19 365 ALA B N 1
ATOM 7541 C CA . ALA B 1 365 ? 27.766 -18.25 3.477 1 98.19 365 ALA B CA 1
ATOM 7542 C C . ALA B 1 365 ? 28.5 -17.859 4.758 1 98.19 365 ALA B C 1
ATOM 7544 O O . ALA B 1 365 ? 28.172 -16.844 5.387 1 98.19 365 ALA B O 1
ATOM 7545 N N . THR B 1 366 ? 29.453 -18.609 5.105 1 97.44 366 THR B N 1
ATOM 7546 C CA . THR B 1 366 ? 30.219 -18.344 6.316 1 97.44 366 THR B CA 1
ATOM 7547 C C . THR B 1 366 ? 31.031 -17.062 6.176 1 97.44 366 THR B C 1
ATOM 7549 O O . THR B 1 366 ? 31.094 -16.25 7.105 1 97.44 366 THR B O 1
ATOM 7552 N N . ALA B 1 367 ? 31.656 -16.922 5.02 1 97.62 367 ALA B N 1
ATOM 7553 C CA . ALA B 1 367 ? 32.438 -15.703 4.758 1 97.62 367 ALA B CA 1
ATOM 7554 C C . ALA B 1 367 ? 31.547 -14.469 4.809 1 97.62 367 ALA B C 1
ATOM 7556 O O . ALA B 1 367 ? 31.969 -13.414 5.309 1 97.62 367 ALA B O 1
ATOM 7557 N N . LEU B 1 368 ? 30.391 -14.586 4.246 1 98.44 368 LEU B N 1
ATOM 7558 C CA . LEU B 1 368 ? 29.438 -13.484 4.25 1 98.44 368 LEU B CA 1
ATOM 7559 C C . LEU B 1 368 ? 29.109 -13.055 5.676 1 98.44 368 LEU B C 1
ATOM 7561 O O . LEU B 1 368 ? 29.125 -11.867 5.988 1 98.44 368 LEU B O 1
ATOM 7565 N N . TYR B 1 369 ? 28.797 -14.008 6.508 1 98.06 369 TYR B N 1
ATOM 7566 C CA . TYR B 1 369 ? 28.484 -13.734 7.91 1 98.06 369 TYR B CA 1
ATOM 7567 C C . TYR B 1 369 ? 29.641 -12.977 8.578 1 98.06 369 TYR B C 1
ATOM 7569 O O . TYR B 1 369 ? 29.422 -11.938 9.211 1 98.06 369 TYR B O 1
ATOM 7577 N N . ASN B 1 370 ? 30.844 -13.477 8.438 1 97.25 370 ASN B N 1
ATOM 7578 C CA . ASN B 1 370 ? 32 -12.883 9.07 1 97.25 370 ASN B CA 1
ATOM 7579 C C . ASN B 1 370 ? 32.25 -11.453 8.586 1 97.25 370 ASN B C 1
ATOM 7581 O O . ASN B 1 370 ? 32.531 -10.562 9.383 1 97.25 370 ASN B O 1
ATOM 7585 N N . PHE B 1 371 ? 32.094 -11.297 7.34 1 97.88 371 PHE B N 1
ATOM 7586 C CA . PHE B 1 371 ? 32.375 -9.992 6.746 1 97.88 371 PHE B CA 1
ATOM 7587 C C . PHE B 1 371 ? 31.328 -8.969 7.199 1 97.88 371 PHE B C 1
ATOM 7589 O O . PHE B 1 371 ? 31.688 -7.863 7.617 1 97.88 371 PHE B O 1
ATOM 7596 N N . VAL B 1 372 ? 30.078 -9.289 7.082 1 97.69 372 VAL B N 1
ATOM 7597 C CA . VAL B 1 372 ? 29 -8.375 7.434 1 97.69 372 VAL B CA 1
ATOM 7598 C C . VAL B 1 372 ? 29.062 -8.039 8.922 1 97.69 372 VAL B C 1
ATOM 7600 O O . VAL B 1 372 ? 28.828 -6.898 9.32 1 97.69 372 VAL B O 1
ATOM 7603 N N . ASP B 1 373 ? 29.328 -9.023 9.688 1 95.94 373 ASP B N 1
ATOM 7604 C CA . ASP B 1 373 ? 29.469 -8.805 11.125 1 95.94 373 ASP B CA 1
ATOM 7605 C C . ASP B 1 373 ? 30.594 -7.812 11.422 1 95.94 373 ASP B C 1
ATOM 7607 O O . ASP B 1 373 ? 30.438 -6.926 12.266 1 95.94 373 ASP B O 1
ATOM 7611 N N . LYS B 1 374 ? 31.688 -7.988 10.766 1 95.5 374 LYS B N 1
ATOM 7612 C CA . LYS B 1 374 ? 32.812 -7.066 10.898 1 95.5 374 LYS B CA 1
ATOM 7613 C C . LYS B 1 374 ? 32.406 -5.648 10.492 1 95.5 374 LYS B C 1
ATOM 7615 O O . LYS B 1 374 ? 32.719 -4.684 11.188 1 95.5 374 LYS B O 1
ATOM 7620 N N . LYS B 1 375 ? 31.781 -5.559 9.367 1 95.81 375 LYS B N 1
ATOM 7621 C CA . LYS B 1 375 ? 31.375 -4.254 8.852 1 95.81 375 LYS B CA 1
ATOM 7622 C C . LYS B 1 375 ? 30.375 -3.59 9.797 1 95.81 375 LYS B C 1
ATOM 7624 O O . LYS B 1 375 ? 30.359 -2.365 9.938 1 95.81 375 LYS B O 1
ATOM 7629 N N . ARG B 1 376 ? 29.516 -4.398 10.375 1 93.62 376 ARG B N 1
ATOM 7630 C CA . ARG B 1 376 ? 28.562 -3.885 11.352 1 93.62 376 ARG B CA 1
ATOM 7631 C C . ARG B 1 376 ? 29.297 -3.215 12.516 1 93.62 376 ARG B C 1
ATOM 7633 O O . ARG B 1 376 ? 28.953 -2.096 12.906 1 93.62 376 ARG B O 1
ATOM 7640 N N . HIS B 1 377 ? 30.266 -3.854 13.062 1 91.44 377 HIS B N 1
ATOM 7641 C CA . HIS B 1 377 ? 31.031 -3.32 14.18 1 91.44 377 HIS B CA 1
ATOM 7642 C C . HIS B 1 377 ? 31.797 -2.055 13.781 1 91.44 377 HIS B C 1
ATOM 7644 O O . HIS B 1 377 ? 31.859 -1.098 14.555 1 91.44 377 HIS B O 1
ATOM 7650 N N . GLN B 1 378 ? 32.312 -2.104 12.617 1 92.69 378 GLN B N 1
ATOM 7651 C CA . GLN B 1 378 ? 33 -0.923 12.117 1 92.69 378 GLN B CA 1
ATOM 7652 C C . GLN B 1 378 ? 32.062 0.271 12.016 1 92.69 378 GLN B C 1
ATOM 7654 O O . GLN B 1 378 ? 32.438 1.396 12.352 1 92.69 378 GLN B O 1
ATOM 7659 N N . TRP B 1 379 ? 30.906 0.053 11.516 1 91.19 379 TRP B N 1
ATOM 7660 C CA . TRP B 1 379 ? 29.922 1.11 11.383 1 91.19 379 TRP B CA 1
ATOM 7661 C C . TRP B 1 379 ? 29.562 1.697 12.75 1 91.19 379 TRP B C 1
ATOM 7663 O O . TRP B 1 379 ? 29.469 2.918 12.906 1 91.19 379 TRP B O 1
ATOM 7673 N N . GLU B 1 380 ? 29.359 0.852 13.719 1 87.06 380 GLU B N 1
ATOM 7674 C CA . GLU B 1 380 ? 29.031 1.287 15.07 1 87.06 380 GLU B CA 1
ATOM 7675 C C . GLU B 1 380 ? 30.141 2.141 15.672 1 87.06 380 GLU B C 1
ATOM 7677 O O . GLU B 1 380 ? 29.875 3.16 16.312 1 87.06 380 GLU B O 1
ATOM 7682 N N . MET B 1 381 ? 31.312 1.731 15.406 1 86.94 381 MET B N 1
ATOM 7683 C CA . MET B 1 381 ? 32.469 2.486 15.891 1 86.94 381 MET B CA 1
ATOM 7684 C C . MET B 1 381 ? 32.531 3.857 15.234 1 86.94 381 MET B C 1
ATOM 7686 O O . MET B 1 381 ? 32.812 4.855 15.891 1 86.94 381 MET B O 1
ATOM 7690 N N . ASN B 1 382 ? 32.281 3.85 14 1 86 382 ASN B N 1
ATOM 7691 C CA . ASN B 1 382 ? 32.281 5.109 13.258 1 86 382 ASN B CA 1
ATOM 7692 C C . ASN B 1 382 ? 31.203 6.062 13.75 1 86 382 ASN B C 1
ATOM 7694 O O . ASN B 1 382 ? 31.438 7.27 13.844 1 86 382 ASN B O 1
ATOM 7698 N N . GLN B 1 383 ? 30.047 5.594 14.055 1 82.19 383 GLN B N 1
ATOM 7699 C CA . GLN B 1 383 ? 28.969 6.422 14.562 1 82.19 383 GLN B CA 1
ATOM 7700 C C . GLN B 1 383 ? 29.297 7.008 15.93 1 82.19 383 GLN B C 1
ATOM 7702 O O . GLN B 1 383 ? 28.984 8.164 16.203 1 82.19 383 GLN B O 1
ATOM 7707 N N . THR B 1 384 ? 29.891 6.164 16.734 1 79.25 384 THR B N 1
ATOM 7708 C CA . THR B 1 384 ? 30.297 6.617 18.062 1 79.25 384 THR B CA 1
ATOM 7709 C C . THR B 1 384 ? 31.344 7.723 17.953 1 79.25 384 THR B C 1
ATOM 7711 O O . THR B 1 384 ? 31.266 8.727 18.672 1 79.25 384 THR B O 1
ATOM 7714 N N . LYS B 1 385 ? 32.219 7.578 17.078 1 79.19 385 LYS B N 1
ATOM 7715 C CA . LYS B 1 385 ? 33.25 8.586 16.859 1 79.19 385 LYS B CA 1
ATOM 7716 C C . LYS B 1 385 ? 32.625 9.898 16.359 1 79.19 385 LYS B C 1
ATOM 7718 O O . LYS B 1 385 ? 33.031 10.977 16.812 1 79.19 385 LYS B O 1
ATOM 7723 N N . ARG B 1 386 ? 31.734 9.805 15.469 1 75.69 386 ARG B N 1
ATOM 7724 C CA . ARG B 1 386 ? 31.062 10.977 14.922 1 75.69 386 ARG B CA 1
ATOM 7725 C C . ARG B 1 386 ? 30.281 11.711 16 1 75.69 386 ARG B C 1
ATOM 7727 O O . ARG B 1 386 ? 30.266 12.945 16.047 1 75.69 386 ARG B O 1
ATOM 7734 N N . ALA B 1 387 ? 29.531 10.953 16.781 1 71.38 387 ALA B N 1
ATOM 7735 C CA . ALA B 1 387 ? 28.75 11.547 17.875 1 71.38 387 ALA B CA 1
ATOM 7736 C C . ALA B 1 387 ? 29.656 12.289 18.844 1 71.38 387 ALA B C 1
ATOM 7738 O O . ALA B 1 387 ? 29.297 13.367 19.344 1 71.38 387 ALA B O 1
ATOM 7739 N N . LEU B 1 388 ? 30.719 11.727 19.047 1 65.94 388 LEU B N 1
ATOM 7740 C CA . LEU B 1 388 ? 31.688 12.336 19.969 1 65.94 388 LEU B CA 1
ATOM 7741 C C . LEU B 1 388 ? 32.281 13.609 19.359 1 65.94 388 LEU B C 1
ATOM 7743 O O . LEU B 1 388 ? 32.5 14.586 20.078 1 65.94 388 LEU B O 1
ATOM 7747 N N . ASN B 1 389 ? 32.312 13.539 18.016 1 61.56 389 ASN B N 1
ATOM 7748 C CA . ASN B 1 389 ? 32.875 14.688 17.328 1 61.56 389 ASN B CA 1
ATOM 7749 C C . ASN B 1 389 ? 31.828 15.773 17.094 1 61.56 389 ASN B C 1
ATOM 7751 O O . ASN B 1 389 ? 32.156 16.953 16.953 1 61.56 389 ASN B O 1
ATOM 7755 N N . SER B 1 390 ? 30.547 15.383 16.625 1 57.06 390 SER B N 1
ATOM 7756 C CA . SER B 1 390 ? 29.469 16.328 16.297 1 57.06 390 SER B CA 1
ATOM 7757 C C . SER B 1 390 ? 29.125 17.203 17.5 1 57.06 390 SER B C 1
ATOM 7759 O O . SER B 1 390 ? 28.453 18.219 17.344 1 57.06 390 SER B O 1
ATOM 7761 N N . MET B 1 391 ? 29.234 16.719 18.797 1 47 391 MET B N 1
ATOM 7762 C CA . MET B 1 391 ? 29.125 17.75 19.844 1 47 391 MET B CA 1
ATOM 7763 C C . MET B 1 391 ? 29.891 19 19.453 1 47 391 MET B C 1
ATOM 7765 O O . MET B 1 391 ? 29.625 20.078 19.969 1 47 391 MET B O 1
ATOM 7769 N N . ASN B 1 392 ? 30.75 18.891 18.531 1 41.81 392 ASN B N 1
ATOM 7770 C CA . ASN B 1 392 ? 31.406 20.047 17.953 1 41.81 392 ASN B CA 1
ATOM 7771 C C . ASN B 1 392 ? 30.734 20.469 16.641 1 41.81 392 ASN B C 1
ATOM 7773 O O . ASN B 1 392 ? 30.203 19.625 15.906 1 41.81 392 ASN B O 1
ATOM 7777 N N . LEU B 1 393 ? 30.156 21.641 16.375 1 43.94 393 LEU B N 1
ATOM 7778 C CA . LEU B 1 393 ? 29.453 22.219 15.234 1 43.94 393 LEU B CA 1
ATOM 7779 C C . LEU B 1 393 ? 29.891 21.562 13.938 1 43.94 393 LEU B C 1
ATOM 7781 O O . LEU B 1 393 ? 31.078 21.234 13.773 1 43.94 393 LEU B O 1
ATOM 7785 N N . PRO B 1 394 ? 28.922 20.969 13.094 1 42.75 394 PRO B N 1
ATOM 7786 C CA . PRO B 1 394 ? 29.328 20.359 11.836 1 42.75 394 PRO B CA 1
ATOM 7787 C C . PRO B 1 394 ? 30.469 21.109 11.156 1 42.75 394 PRO B C 1
ATOM 7789 O O . PRO B 1 394 ? 30.453 22.328 11.086 1 42.75 394 PRO B O 1
ATOM 7792 N N . GLN B 1 395 ? 31.672 20.609 11.297 1 38.81 395 GLN B N 1
ATOM 7793 C CA . GLN B 1 395 ? 32.812 21.234 10.609 1 38.81 395 GLN B CA 1
ATOM 7794 C C . GLN B 1 395 ? 32.531 21.328 9.109 1 38.81 395 GLN B C 1
ATOM 7796 O O . GLN B 1 395 ? 31.812 20.5 8.547 1 38.81 395 GLN B O 1
ATOM 7801 N N . PRO B 1 396 ? 33.062 22.328 8.523 1 37.16 396 PRO B N 1
ATOM 7802 C CA . PRO B 1 396 ? 33.156 22.5 7.07 1 37.16 396 PRO B CA 1
ATOM 7803 C C . PRO B 1 396 ? 33.688 21.234 6.371 1 37.16 396 PRO B C 1
ATOM 7805 O O . PRO B 1 396 ? 34.688 20.641 6.805 1 37.16 396 PRO B O 1
ATOM 7808 N N . GLY B 1 397 ? 32.75 20.359 5.691 1 36.5 397 GLY B N 1
ATOM 7809 C CA . GLY B 1 397 ? 33.031 19.156 4.934 1 36.5 397 GLY B CA 1
ATOM 7810 C C . GLY B 1 397 ? 32.156 17.984 5.34 1 36.5 397 GLY B C 1
ATOM 7811 O O . GLY B 1 397 ? 32.281 16.875 4.812 1 36.5 397 GLY B O 1
ATOM 7812 N N . ASP B 1 398 ? 31.781 18.141 6.531 1 40.72 398 ASP B N 1
ATOM 7813 C CA . ASP B 1 398 ? 31 16.984 6.953 1 40.72 398 ASP B CA 1
ATOM 7814 C C . ASP B 1 398 ? 29.734 16.844 6.117 1 40.72 398 ASP B C 1
ATOM 7816 O O . ASP B 1 398 ? 28.922 17.781 6.043 1 40.72 398 ASP B O 1
ATOM 7820 N N . GLN B 1 399 ? 29.828 16.078 5.102 1 39.44 399 GLN B N 1
ATOM 7821 C CA . GLN B 1 399 ? 28.828 15.859 4.07 1 39.44 399 GLN B CA 1
ATOM 7822 C C . GLN B 1 399 ? 27.469 15.555 4.688 1 39.44 399 GLN B C 1
ATOM 7824 O O . GLN B 1 399 ? 26.438 15.719 4.031 1 39.44 399 GLN B O 1
ATOM 7829 N N . SER B 1 400 ? 27.391 14.703 5.613 1 43.78 400 SER B N 1
ATOM 7830 C CA . SER B 1 400 ? 26.031 14.336 5.988 1 43.78 400 SER B CA 1
ATOM 7831 C C . SER B 1 400 ? 25.594 15.07 7.246 1 43.78 400 SER B C 1
ATOM 7833 O O . SER B 1 400 ? 26.297 15.086 8.25 1 43.78 400 SER B O 1
ATOM 7835 N N . PRO B 1 401 ? 24.812 16.078 7.172 1 43.84 401 PRO B N 1
ATOM 7836 C CA . PRO B 1 401 ? 24.297 16.703 8.391 1 43.84 401 PRO B CA 1
ATOM 7837 C C . PRO B 1 401 ? 23.953 15.695 9.484 1 43.84 401 PRO B C 1
ATOM 7839 O O . PRO B 1 401 ? 23.641 14.539 9.18 1 43.84 401 PRO B O 1
ATOM 7842 N N . PRO B 1 402 ? 24.406 16.172 10.75 1 42.62 402 PRO B N 1
ATOM 7843 C CA . PRO B 1 402 ? 24 15.258 11.828 1 42.62 402 PRO B CA 1
ATOM 7844 C C . PRO B 1 402 ? 22.516 14.898 11.758 1 42.62 402 PRO B C 1
ATOM 7846 O O . PRO B 1 402 ? 21.688 15.734 11.391 1 42.62 402 PRO B O 1
ATOM 7849 N N . TYR B 1 403 ? 22.188 13.727 11.5 1 46.12 403 TYR B N 1
ATOM 7850 C CA . TYR B 1 403 ? 20.828 13.211 11.5 1 46.12 403 TYR B CA 1
ATOM 7851 C C . TYR B 1 403 ? 20.062 13.664 12.742 1 46.12 403 TYR B C 1
ATOM 7853 O O . TYR B 1 403 ? 20.516 13.438 13.867 1 46.12 403 TYR B O 1
ATOM 7861 N N . PRO B 1 404 ? 19.312 14.633 12.695 1 43.28 404 PRO B N 1
ATOM 7862 C CA . PRO B 1 404 ? 18.609 15.141 13.883 1 43.28 404 PRO B CA 1
ATOM 7863 C C . PRO B 1 404 ? 18.312 14.055 14.906 1 43.28 404 PRO B C 1
ATOM 7865 O O . PRO B 1 404 ? 18.422 14.289 16.109 1 43.28 404 PRO B O 1
ATOM 7868 N N . ASP B 1 405 ? 17.609 13.055 14.5 1 44.62 405 ASP B N 1
ATOM 7869 C CA . ASP B 1 405 ? 17.281 12.008 15.461 1 44.62 405 ASP B CA 1
ATOM 7870 C C . ASP B 1 405 ? 18.547 11.32 15.977 1 44.62 405 ASP B C 1
ATOM 7872 O O . ASP B 1 405 ? 18.484 10.344 16.719 1 44.62 405 ASP B O 1
ATOM 7876 N N . LEU B 1 406 ? 19.672 11.594 15.453 1 40.31 406 LEU B N 1
ATOM 7877 C CA . LEU B 1 406 ? 20.938 11.039 15.914 1 40.31 406 LEU B CA 1
ATOM 7878 C C . LEU B 1 406 ? 21.203 11.406 17.375 1 40.31 406 LEU B C 1
ATOM 7880 O O . LEU B 1 406 ? 21.859 10.664 18.109 1 40.31 406 LEU B O 1
ATOM 7884 N N . LEU B 1 407 ? 21.078 12.703 17.641 1 39.12 407 LEU B N 1
ATOM 7885 C CA . LEU B 1 407 ? 21.656 13.078 18.938 1 39.12 407 LEU B CA 1
ATOM 7886 C C . LEU B 1 407 ? 21.031 12.266 20.062 1 39.12 407 LEU B C 1
ATOM 7888 O O . LEU B 1 407 ? 21.625 12.148 21.141 1 39.12 407 LEU B O 1
ATOM 7892 N N . GLY B 1 408 ? 19.75 12.102 20.016 1 40.94 408 GLY B N 1
ATOM 7893 C CA . GLY B 1 408 ? 19.344 11.539 21.281 1 40.94 408 GLY B CA 1
ATOM 7894 C C . GLY B 1 408 ? 19.703 10.07 21.438 1 40.94 408 GLY B C 1
ATOM 7895 O O . GLY B 1 408 ? 20.203 9.648 22.484 1 40.94 408 GLY B O 1
ATOM 7896 N N . GLU B 1 409 ? 19.078 8.898 20.766 1 44.62 409 GLU B N 1
ATOM 7897 C CA . GLU B 1 409 ? 19.297 7.516 21.188 1 44.62 409 GLU B CA 1
ATOM 7898 C C . GLU B 1 409 ? 20.297 6.809 20.266 1 44.62 409 GLU B C 1
ATOM 7900 O O . GLU B 1 409 ? 19.953 6.398 19.156 1 44.62 409 GLU B O 1
ATOM 7905 N N . LEU B 1 410 ? 21.516 7.238 20.297 1 48.06 410 LEU B N 1
ATOM 7906 C CA . LEU B 1 410 ? 22.5 6.301 19.797 1 48.06 410 LEU B CA 1
ATOM 7907 C C . LEU B 1 410 ? 22.125 4.863 20.125 1 48.06 410 LEU B C 1
ATOM 7909 O O . LEU B 1 410 ? 22.688 4.254 21.031 1 48.06 410 LEU B O 1
ATOM 7913 N N . GLU B 1 411 ? 20.844 4.535 20.109 1 56.47 411 GLU B N 1
ATOM 7914 C CA . GLU B 1 411 ? 20.406 3.182 20.438 1 56.47 411 GLU B CA 1
ATOM 7915 C C . GLU B 1 411 ? 20.906 2.176 19.406 1 56.47 411 GLU B C 1
ATOM 7917 O O . GLU B 1 411 ? 21.062 2.514 18.219 1 56.47 411 GLU B O 1
ATOM 7922 N N . THR B 1 412 ? 21.672 1.21 19.859 1 70.69 412 THR B N 1
ATOM 7923 C CA . THR B 1 412 ? 22.109 0.06 19.078 1 70.69 412 THR B CA 1
ATOM 7924 C C . THR B 1 412 ? 21.016 -0.407 18.141 1 70.69 412 THR B C 1
ATOM 7926 O O . THR B 1 412 ? 19.875 -0.61 18.547 1 70.69 412 THR B O 1
ATOM 7929 N N . LYS B 1 413 ? 21.266 -0.281 16.781 1 85.19 413 LYS B N 1
ATOM 7930 C CA . LYS B 1 413 ? 20.344 -0.67 15.727 1 85.19 413 LYS B CA 1
ATOM 7931 C C . LYS B 1 413 ? 20.266 -2.188 15.578 1 85.19 413 LYS B C 1
ATOM 7933 O O . LYS B 1 413 ? 21.281 -2.877 15.742 1 85.19 413 LYS B O 1
ATOM 7938 N N . ASN B 1 414 ? 19.094 -2.66 15.391 1 89.88 414 ASN B N 1
ATOM 7939 C CA . ASN B 1 414 ? 18.953 -4.066 15.023 1 89.88 414 ASN B CA 1
ATOM 7940 C C . ASN B 1 414 ? 19.469 -4.328 13.609 1 89.88 414 ASN B C 1
ATOM 7942 O O . ASN B 1 414 ? 19.719 -3.393 12.852 1 89.88 414 ASN B O 1
ATOM 7946 N N . PHE B 1 415 ? 19.734 -5.574 13.391 1 94.88 415 PHE B N 1
ATOM 7947 C CA . PHE B 1 415 ? 20.188 -5.992 12.07 1 94.88 415 PHE B CA 1
ATOM 7948 C C . PHE B 1 415 ? 19.297 -7.105 11.523 1 94.88 415 PHE B C 1
ATOM 7950 O O . PHE B 1 415 ? 19.359 -8.242 12.008 1 94.88 415 PHE B O 1
ATOM 7957 N N . CYS B 1 416 ? 18.562 -6.723 10.516 1 95.31 416 CYS B N 1
ATOM 7958 C CA . CYS B 1 416 ? 17.609 -7.66 9.922 1 95.31 416 CYS B CA 1
ATOM 7959 C C . CYS B 1 416 ? 18.234 -8.43 8.773 1 95.31 416 CYS B C 1
ATOM 7961 O O . CYS B 1 416 ? 18.953 -7.848 7.953 1 95.31 416 CYS B O 1
ATOM 7963 N N . ILE B 1 417 ? 18.016 -9.781 8.781 1 97.88 417 ILE B N 1
ATOM 7964 C CA . ILE B 1 417 ? 18.422 -10.648 7.676 1 97.88 417 ILE B CA 1
ATOM 7965 C C . ILE B 1 417 ? 17.188 -11.141 6.926 1 97.88 417 ILE B C 1
ATOM 7967 O O . ILE B 1 417 ? 16.391 -11.898 7.473 1 97.88 417 ILE B O 1
ATOM 7971 N N . TRP B 1 418 ? 17.047 -10.711 5.66 1 97.75 418 TRP B N 1
ATOM 7972 C CA . TRP B 1 418 ? 15.898 -11.102 4.855 1 97.75 418 TRP B CA 1
ATOM 7973 C C . TRP B 1 418 ? 16.297 -12.094 3.768 1 97.75 418 TRP B C 1
ATOM 7975 O O . TRP B 1 418 ? 17.203 -11.805 2.967 1 97.75 418 TRP B O 1
ATOM 7985 N N . THR B 1 419 ? 15.703 -13.258 3.785 1 98.12 419 THR B N 1
ATOM 7986 C CA . THR B 1 419 ? 15.93 -14.266 2.76 1 98.12 419 THR B CA 1
ATOM 7987 C C . THR B 1 419 ? 14.633 -14.609 2.031 1 98.12 419 THR B C 1
ATOM 7989 O O . THR B 1 419 ? 13.555 -14.219 2.473 1 98.12 419 THR B O 1
ATOM 7992 N N . SER B 1 420 ? 14.828 -15.234 0.844 1 96.69 420 SER B N 1
ATOM 7993 C CA . SER B 1 420 ? 13.664 -15.859 0.236 1 96.69 420 SER B CA 1
ATOM 7994 C C . SER B 1 420 ? 13.234 -17.094 1.014 1 96.69 420 SER B C 1
ATOM 7996 O O . SER B 1 420 ? 13.797 -17.406 2.066 1 96.69 420 SER B O 1
ATOM 7998 N N . MET B 1 421 ? 12.234 -17.797 0.546 1 92.81 421 MET B N 1
ATOM 7999 C CA . MET B 1 421 ? 11.773 -19.016 1.196 1 92.81 421 MET B CA 1
ATOM 8000 C C . MET B 1 421 ? 12.391 -20.25 0.537 1 92.81 421 MET B C 1
ATOM 8002 O O . MET B 1 421 ? 12.047 -21.375 0.886 1 92.81 421 MET B O 1
ATOM 8006 N N . LEU B 1 422 ? 13.281 -20.016 -0.395 1 94.62 422 LEU B N 1
ATOM 8007 C CA . LEU B 1 422 ? 13.938 -21.141 -1.059 1 94.62 422 LEU B CA 1
ATOM 8008 C C . LEU B 1 422 ? 15.156 -21.609 -0.259 1 94.62 422 LEU B C 1
ATOM 8010 O O . LEU B 1 422 ? 15.828 -20.797 0.381 1 94.62 422 LEU B O 1
ATOM 8014 N N . LYS B 1 423 ? 15.508 -22.828 -0.381 1 95.38 423 LYS B N 1
ATOM 8015 C CA . LYS B 1 423 ? 16.516 -23.484 0.44 1 95.38 423 LYS B CA 1
ATOM 8016 C C . LYS B 1 423 ? 17.875 -22.797 0.292 1 95.38 423 LYS B C 1
ATOM 8018 O O . LYS B 1 423 ? 18.578 -22.578 1.281 1 95.38 423 LYS B O 1
ATOM 8023 N N . ARG B 1 424 ? 18.234 -22.469 -0.894 1 97.12 424 ARG B N 1
ATOM 8024 C CA . ARG B 1 424 ? 19.578 -21.938 -1.146 1 97.12 424 ARG B CA 1
ATOM 8025 C C . ARG B 1 424 ? 19.766 -20.594 -0.462 1 97.12 424 ARG B C 1
ATOM 8027 O O . ARG B 1 424 ? 20.844 -20.281 0.04 1 97.12 424 ARG B O 1
ATOM 8034 N N . SER B 1 425 ? 18.719 -19.75 -0.454 1 97.88 425 SER B N 1
ATOM 8035 C CA . SER B 1 425 ? 18.781 -18.453 0.213 1 97.88 425 SER B CA 1
ATOM 8036 C C . SER B 1 425 ? 18.797 -18.609 1.729 1 97.88 425 SER B C 1
ATOM 8038 O O . SER B 1 425 ? 19.625 -18 2.41 1 97.88 425 SER B O 1
ATOM 8040 N N . ILE B 1 426 ? 18 -19.484 2.26 1 97.69 426 ILE B N 1
ATOM 8041 C CA . ILE B 1 426 ? 17.906 -19.734 3.695 1 97.69 426 ILE B CA 1
ATOM 8042 C C . ILE B 1 426 ? 19.219 -20.328 4.195 1 97.69 426 ILE B C 1
ATOM 8044 O O . ILE B 1 426 ? 19.734 -19.922 5.234 1 97.69 426 ILE B O 1
ATOM 8048 N N . SER B 1 427 ? 19.734 -21.25 3.455 1 98.06 427 SER B N 1
ATOM 8049 C CA . SER B 1 427 ? 20.984 -21.906 3.83 1 98.06 427 SER B CA 1
ATOM 8050 C C . SER B 1 427 ? 22.156 -20.922 3.842 1 98.06 427 SER B C 1
ATOM 8052 O O . SER B 1 427 ? 23.078 -21.062 4.641 1 98.06 427 SER B O 1
ATOM 8054 N N . THR B 1 428 ? 22.078 -20 2.953 1 98.62 428 THR B N 1
ATOM 8055 C CA . THR B 1 428 ? 23.125 -18.984 2.912 1 98.62 428 THR B CA 1
ATOM 8056 C C . THR B 1 428 ? 23.094 -18.125 4.172 1 98.62 428 THR B C 1
ATOM 8058 O O . THR B 1 428 ? 24.125 -17.594 4.598 1 98.62 428 THR B O 1
ATOM 8061 N N . ALA B 1 429 ? 21.984 -17.938 4.82 1 98.25 429 ALA B N 1
ATOM 8062 C CA . ALA B 1 429 ? 21.812 -17.094 6 1 98.25 429 ALA B CA 1
ATOM 8063 C C . ALA B 1 429 ? 21.938 -17.906 7.285 1 98.25 429 ALA B C 1
ATOM 8065 O O . ALA B 1 429 ? 21.625 -17.422 8.375 1 98.25 429 ALA B O 1
ATOM 8066 N N . LYS B 1 430 ? 22.375 -19.156 7.215 1 96.62 430 LYS B N 1
ATOM 8067 C CA . LYS B 1 430 ? 22.344 -20.094 8.328 1 96.62 430 LYS B CA 1
ATOM 8068 C C . LYS B 1 430 ? 23.062 -19.531 9.547 1 96.62 430 LYS B C 1
ATOM 8070 O O . LYS B 1 430 ? 22.547 -19.578 10.664 1 96.62 430 LYS B O 1
ATOM 8075 N N . GLU B 1 431 ? 24.25 -18.984 9.359 1 96.25 431 GLU B N 1
ATOM 8076 C CA . GLU B 1 431 ? 25.047 -18.453 10.469 1 96.25 431 GLU B CA 1
ATOM 8077 C C . GLU B 1 431 ? 24.344 -17.281 11.125 1 96.25 431 GLU B C 1
ATOM 8079 O O . GLU B 1 431 ? 24.438 -17.094 12.344 1 96.25 431 GLU B O 1
ATOM 8084 N N . PHE B 1 432 ? 23.688 -16.453 10.32 1 96.5 432 PHE B N 1
ATOM 8085 C CA . PHE B 1 432 ? 22.922 -15.336 10.859 1 96.5 432 PHE B CA 1
ATOM 8086 C C . PHE B 1 432 ? 21.734 -15.836 11.68 1 96.5 432 PHE B C 1
ATOM 8088 O O . PHE B 1 432 ? 21.422 -15.289 12.734 1 96.5 432 PHE B O 1
ATOM 8095 N N . CYS B 1 433 ? 21.094 -16.891 11.18 1 92.62 433 CYS B N 1
ATOM 8096 C CA . CYS B 1 433 ? 19.938 -17.469 11.836 1 92.62 433 CYS B CA 1
ATOM 8097 C C . CYS B 1 433 ? 20.312 -18.031 13.211 1 92.62 433 CYS B C 1
ATOM 8099 O O . CYS B 1 433 ? 19.484 -18.031 14.125 1 92.62 433 CYS B O 1
ATOM 8101 N N . ASP B 1 434 ? 21.484 -18.438 13.375 1 91.62 434 ASP B N 1
ATOM 8102 C CA . ASP B 1 434 ? 21.938 -19.062 14.609 1 91.62 434 ASP B CA 1
ATOM 8103 C C . ASP B 1 434 ? 22.531 -18.031 15.57 1 91.62 434 ASP B C 1
ATOM 8105 O O . ASP B 1 434 ? 22.938 -18.375 16.688 1 91.62 434 ASP B O 1
ATOM 8109 N N . ASP B 1 435 ? 22.609 -16.828 15.164 1 92.12 435 ASP B N 1
ATOM 8110 C CA . ASP B 1 435 ? 23.125 -15.734 15.992 1 92.12 435 ASP B CA 1
ATOM 8111 C C . ASP B 1 435 ? 22 -14.812 16.453 1 92.12 435 ASP B C 1
ATOM 8113 O O . ASP B 1 435 ? 21.359 -14.156 15.633 1 92.12 435 ASP B O 1
ATOM 8117 N N . GLU B 1 436 ? 21.812 -14.648 17.719 1 86.88 436 GLU B N 1
ATOM 8118 C CA . GLU B 1 436 ? 20.703 -13.906 18.297 1 86.88 436 GLU B CA 1
ATOM 8119 C C . GLU B 1 436 ? 20.844 -12.406 18.062 1 86.88 436 GLU B C 1
ATOM 8121 O O . GLU B 1 436 ? 19.906 -11.641 18.266 1 86.88 436 GLU B O 1
ATOM 8126 N N . ASN B 1 437 ? 22.016 -12.016 17.594 1 88.94 437 ASN B N 1
ATOM 8127 C CA . ASN B 1 437 ? 22.25 -10.602 17.312 1 88.94 437 ASN B CA 1
ATOM 8128 C C . ASN B 1 437 ? 21.594 -10.18 15.992 1 88.94 437 ASN B C 1
ATOM 8130 O O . ASN B 1 437 ? 21.547 -8.984 15.68 1 88.94 437 ASN B O 1
ATOM 8134 N N . TYR B 1 438 ? 21.141 -11.172 15.289 1 92.94 438 TYR B N 1
ATOM 8135 C CA . TYR B 1 438 ? 20.5 -10.898 14.008 1 92.94 438 TYR B CA 1
ATOM 8136 C C . TYR B 1 438 ? 19.047 -11.375 14.008 1 92.94 438 TYR B C 1
ATOM 8138 O O . TYR B 1 438 ? 18.719 -12.359 14.664 1 92.94 438 TYR B O 1
ATOM 8146 N N . ASP B 1 439 ? 18.219 -10.617 13.375 1 92.06 439 ASP B N 1
ATOM 8147 C CA . ASP B 1 439 ? 16.812 -10.984 13.234 1 92.06 439 ASP B CA 1
ATOM 8148 C C . ASP B 1 439 ? 16.516 -11.492 11.82 1 92.06 439 ASP B C 1
ATOM 8150 O O . ASP B 1 439 ? 16.25 -10.695 10.914 1 92.06 439 ASP B O 1
ATOM 8154 N N . ALA B 1 440 ? 16.484 -12.781 11.68 1 94.31 440 ALA B N 1
ATOM 8155 C CA . ALA B 1 440 ? 16.312 -13.391 10.367 1 94.31 440 ALA B CA 1
ATOM 8156 C C . ALA B 1 440 ? 14.836 -13.609 10.055 1 94.31 440 ALA B C 1
ATOM 8158 O O . ALA B 1 440 ? 14.062 -14 10.938 1 94.31 440 ALA B O 1
ATOM 8159 N N . LYS B 1 441 ? 14.438 -13.297 8.875 1 94 441 LYS B N 1
ATOM 8160 C CA . LYS B 1 441 ? 13.078 -13.5 8.383 1 94 441 LYS B CA 1
ATOM 8161 C C . LYS B 1 441 ? 13.078 -13.953 6.926 1 94 441 LYS B C 1
ATOM 8163 O O . LYS B 1 441 ? 13.836 -13.43 6.109 1 94 441 LYS B O 1
ATOM 8168 N N . HIS B 1 442 ? 12.234 -14.953 6.613 1 95.94 442 HIS B N 1
ATOM 8169 C CA . HIS B 1 442 ? 12.094 -15.469 5.254 1 95.94 442 HIS B CA 1
ATOM 8170 C C . HIS B 1 442 ? 10.859 -14.883 4.566 1 95.94 442 HIS B C 1
ATOM 8172 O O . HIS B 1 442 ? 9.758 -14.914 5.121 1 95.94 442 HIS B O 1
ATOM 8178 N N . TRP B 1 443 ? 11.086 -14.32 3.375 1 95 443 TRP B N 1
ATOM 8179 C CA . TRP B 1 443 ? 10.031 -13.625 2.635 1 95 443 TRP B CA 1
ATOM 8180 C C . TRP B 1 443 ? 9.703 -14.359 1.342 1 95 443 TRP B C 1
ATOM 8182 O O . TRP B 1 443 ? 10.578 -14.594 0.511 1 95 443 TRP B O 1
ATOM 8192 N N . GLU B 1 444 ? 8.461 -14.625 1.122 1 92.31 444 GLU B N 1
ATOM 8193 C CA . GLU B 1 444 ? 8.023 -15.227 -0.134 1 92.31 444 GLU B CA 1
ATOM 8194 C C . GLU B 1 444 ? 8.25 -14.281 -1.308 1 92.31 444 GLU B C 1
ATOM 8196 O O . GLU B 1 444 ? 8.562 -14.719 -2.416 1 92.31 444 GLU B O 1
ATOM 8201 N N . MET B 1 445 ? 8.109 -13.016 -1.088 1 92.69 445 MET B N 1
ATOM 8202 C CA . MET B 1 445 ? 8.25 -12.008 -2.135 1 92.69 445 MET B CA 1
ATOM 8203 C C . MET B 1 445 ? 9.672 -11.992 -2.686 1 92.69 445 MET B C 1
ATOM 8205 O O . MET B 1 445 ? 9.914 -11.477 -3.779 1 92.69 445 MET B O 1
ATOM 8209 N N . LEU B 1 446 ? 10.609 -12.547 -1.95 1 96.38 446 LEU B N 1
ATOM 8210 C CA . LEU B 1 446 ? 12.008 -12.531 -2.357 1 96.38 446 LEU B CA 1
ATOM 8211 C C . LEU B 1 446 ? 12.359 -13.789 -3.148 1 96.38 446 LEU B C 1
ATOM 8213 O O . LEU B 1 446 ? 13.5 -13.945 -3.598 1 96.38 446 LEU B O 1
ATOM 8217 N N . ASN B 1 447 ? 11.383 -14.648 -3.371 1 94.44 447 ASN B N 1
ATOM 8218 C CA . ASN B 1 447 ? 11.633 -15.836 -4.188 1 94.44 447 ASN B CA 1
ATOM 8219 C C . ASN B 1 447 ? 12.078 -15.453 -5.598 1 94.44 447 ASN B C 1
ATOM 8221 O O . ASN B 1 447 ? 11.734 -14.383 -6.098 1 94.44 447 ASN B O 1
ATOM 8225 N N . GLU B 1 448 ? 12.773 -16.359 -6.152 1 94.94 448 GLU B N 1
ATOM 8226 C CA . GLU B 1 448 ? 13.211 -16.141 -7.527 1 94.94 448 GLU B CA 1
ATOM 8227 C C . GLU B 1 448 ? 12.023 -16.094 -8.484 1 94.94 448 GLU B C 1
ATOM 8229 O O . GLU B 1 448 ? 10.953 -16.609 -8.18 1 94.94 448 GLU B O 1
ATOM 8234 N N . MET B 1 449 ? 12.266 -15.398 -9.578 1 93.56 449 MET B N 1
ATOM 8235 C CA . MET B 1 449 ? 11.266 -15.352 -10.648 1 93.56 449 MET B CA 1
ATOM 8236 C C . MET B 1 449 ? 10.867 -16.766 -11.07 1 93.56 449 MET B C 1
ATOM 8238 O O . MET B 1 449 ? 11.727 -17.609 -11.32 1 93.56 449 MET B O 1
ATOM 8242 N N . HIS B 1 450 ? 9.586 -17.031 -11.156 1 90.69 450 HIS B N 1
ATOM 8243 C CA . HIS B 1 450 ? 9.094 -18.344 -11.57 1 90.69 450 HIS B CA 1
ATOM 8244 C C . HIS B 1 450 ? 9.117 -18.484 -13.086 1 90.69 450 HIS B C 1
ATOM 8246 O O . HIS B 1 450 ? 8.508 -17.703 -13.805 1 90.69 450 HIS B O 1
ATOM 8252 N N . ALA B 1 451 ? 9.734 -19.5 -13.578 1 91.88 451 ALA B N 1
ATOM 8253 C CA . ALA B 1 451 ? 9.938 -19.672 -15.016 1 91.88 451 ALA B CA 1
ATOM 8254 C C . ALA B 1 451 ? 8.836 -20.531 -15.625 1 91.88 451 ALA B C 1
ATOM 8256 O O . ALA B 1 451 ? 8.977 -21.031 -16.75 1 91.88 451 ALA B O 1
ATOM 8257 N N . GLY B 1 452 ? 7.793 -20.766 -14.805 1 87.25 452 GLY B N 1
ATOM 8258 C CA . GLY B 1 452 ? 6.66 -21.516 -15.328 1 87.25 452 GLY B CA 1
ATOM 8259 C C . GLY B 1 452 ? 7.055 -22.875 -15.891 1 87.25 452 GLY B C 1
ATOM 8260 O O . GLY B 1 452 ? 7.707 -23.656 -15.211 1 87.25 452 GLY B O 1
ATOM 8261 N N . SER B 1 453 ? 6.805 -23.109 -17.234 1 86.62 453 SER B N 1
ATOM 8262 C CA . SER B 1 453 ? 7.082 -24.391 -17.875 1 86.62 453 SER B CA 1
ATOM 8263 C C . SER B 1 453 ? 8.578 -24.578 -18.094 1 86.62 453 SER B C 1
ATOM 8265 O O . SER B 1 453 ? 9.023 -25.688 -18.422 1 86.62 453 SER B O 1
ATOM 8267 N N . PHE B 1 454 ? 9.328 -23.594 -17.922 1 91.69 454 PHE B N 1
ATOM 8268 C CA . PHE B 1 454 ? 10.75 -23.688 -18.203 1 91.69 454 PHE B CA 1
ATOM 8269 C C . PHE B 1 454 ? 11.539 -23.984 -16.922 1 91.69 454 PHE B C 1
ATOM 8271 O O . PHE B 1 454 ? 12.766 -24.078 -16.953 1 91.69 454 PHE B O 1
ATOM 8278 N N . GLU B 1 455 ? 10.836 -24.109 -15.805 1 89.75 455 GLU B N 1
ATOM 8279 C CA . GLU B 1 455 ? 11.508 -24.453 -14.547 1 89.75 455 GLU B CA 1
ATOM 8280 C C . GLU B 1 455 ? 12.352 -25.703 -14.695 1 89.75 455 GLU B C 1
ATOM 8282 O O . GLU B 1 455 ? 11.875 -26.734 -15.195 1 89.75 455 GLU B O 1
ATOM 8287 N N . GLY B 1 456 ? 13.625 -25.594 -14.25 1 91.25 456 GLY B N 1
ATOM 8288 C CA . GLY B 1 456 ? 14.508 -26.75 -14.258 1 91.25 456 GLY B CA 1
ATOM 8289 C C . GLY B 1 456 ? 15.211 -26.953 -15.586 1 91.25 456 GLY B C 1
ATOM 8290 O O . GLY B 1 456 ? 16.062 -27.844 -15.711 1 91.25 456 GLY B O 1
ATOM 8291 N N . LEU B 1 457 ? 14.859 -26.188 -16.562 1 94.19 457 LEU B N 1
ATOM 8292 C CA . LEU B 1 457 ? 15.516 -26.297 -17.859 1 94.19 457 LEU B CA 1
ATOM 8293 C C . LEU B 1 457 ? 16.75 -25.406 -17.922 1 94.19 457 LEU B C 1
ATOM 8295 O O . LEU B 1 457 ? 16.969 -24.578 -17.031 1 94.19 457 LEU B O 1
ATOM 8299 N N . THR B 1 458 ? 17.547 -25.656 -18.906 1 95.19 458 THR B N 1
ATOM 8300 C CA . THR B 1 458 ? 18.734 -24.828 -19.125 1 95.19 458 THR B CA 1
ATOM 8301 C C . THR B 1 458 ? 18.5 -23.844 -20.266 1 95.19 458 THR B C 1
ATOM 8303 O O . THR B 1 458 ? 17.641 -24.062 -21.125 1 95.19 458 THR B O 1
ATOM 8306 N N . ASP B 1 459 ? 19.266 -22.812 -20.266 1 91.44 459 ASP B N 1
ATOM 8307 C CA . ASP B 1 459 ? 19.156 -21.812 -21.328 1 91.44 459 ASP B CA 1
ATOM 8308 C C . ASP B 1 459 ? 19.422 -22.438 -22.688 1 91.44 459 ASP B C 1
ATOM 8310 O O . ASP B 1 459 ? 18.75 -22.109 -23.672 1 91.44 459 ASP B O 1
ATOM 8314 N N . ASP B 1 460 ? 20.328 -23.297 -22.734 1 93.44 460 ASP B N 1
ATOM 8315 C CA . ASP B 1 460 ? 20.688 -23.953 -23.984 1 93.44 460 ASP B CA 1
ATOM 8316 C C . ASP B 1 460 ? 19.547 -24.812 -24.5 1 93.44 460 ASP B C 1
ATOM 8318 O O . ASP B 1 460 ? 19.266 -24.812 -25.703 1 93.44 460 ASP B O 1
ATOM 8322 N N . TYR B 1 461 ? 19 -25.516 -23.609 1 95.38 461 TYR B N 1
ATOM 8323 C CA . TYR B 1 461 ? 17.859 -26.359 -23.984 1 95.38 461 TYR B CA 1
ATOM 8324 C C . TYR B 1 461 ? 16.719 -25.5 -24.516 1 95.38 461 TYR B C 1
ATOM 8326 O O . TYR B 1 461 ? 16.078 -25.844 -25.516 1 95.38 461 TYR B O 1
ATOM 8334 N N . ILE B 1 462 ? 16.406 -24.391 -23.906 1 94.44 462 ILE B N 1
ATOM 8335 C CA . ILE B 1 462 ? 15.32 -23.5 -24.297 1 94.44 462 ILE B CA 1
ATOM 8336 C C . ILE B 1 462 ? 15.609 -22.906 -25.672 1 94.44 462 ILE B C 1
ATOM 8338 O O . ILE B 1 462 ? 14.719 -22.828 -26.516 1 94.44 462 ILE B O 1
ATOM 8342 N N . ALA B 1 463 ? 16.828 -22.516 -25.906 1 94.94 463 ALA B N 1
ATOM 8343 C CA . ALA B 1 463 ? 17.219 -21.938 -27.188 1 94.94 463 ALA B CA 1
ATOM 8344 C C . ALA B 1 463 ? 17.031 -22.938 -28.312 1 94.94 463 ALA B C 1
ATOM 8346 O O . ALA B 1 463 ? 16.641 -22.562 -29.438 1 94.94 463 ALA B O 1
ATOM 8347 N N . SER B 1 464 ? 17.266 -24.156 -28.047 1 96.31 464 SER B N 1
ATOM 8348 C CA . SER B 1 464 ? 17.203 -25.203 -29.078 1 96.31 464 SER B CA 1
ATOM 8349 C C . SER B 1 464 ? 15.773 -25.688 -29.281 1 96.31 464 SER B C 1
ATOM 8351 O O . SER B 1 464 ? 15.305 -25.812 -30.422 1 96.31 464 SER B O 1
ATOM 8353 N N . GLU B 1 465 ? 15.047 -25.969 -28.172 1 96.19 465 GLU B N 1
ATOM 8354 C CA . GLU B 1 465 ? 13.742 -26.609 -28.25 1 96.19 465 GLU B CA 1
ATOM 8355 C C . GLU B 1 465 ? 12.617 -25.578 -28.359 1 96.19 465 GLU B C 1
ATOM 8357 O O . GLU B 1 465 ? 11.539 -25.891 -28.859 1 96.19 465 GLU B O 1
ATOM 8362 N N . TYR B 1 466 ? 12.883 -24.391 -27.875 1 96 466 TYR B N 1
ATOM 8363 C CA . TYR B 1 466 ? 11.875 -23.328 -27.906 1 96 466 TYR B CA 1
ATOM 8364 C C . TYR B 1 466 ? 12.469 -22.031 -28.453 1 96 466 TYR B C 1
ATOM 8366 O O . TYR B 1 466 ? 12.438 -21 -27.797 1 96 466 TYR B O 1
ATOM 8374 N N . PRO B 1 467 ? 12.891 -22.031 -29.672 1 94.88 467 PRO B N 1
ATOM 8375 C CA . PRO B 1 467 ? 13.602 -20.875 -30.234 1 94.88 467 PRO B CA 1
ATOM 8376 C C . PRO B 1 467 ? 12.734 -19.609 -30.281 1 94.88 467 PRO B C 1
ATOM 8378 O O . PRO B 1 467 ? 13.25 -18.5 -30.125 1 94.88 467 PRO B O 1
ATOM 8381 N N . GLU B 1 468 ? 11.477 -19.797 -30.469 1 94.81 468 GLU B N 1
ATOM 8382 C CA . GLU B 1 468 ? 10.602 -18.625 -30.531 1 94.81 468 GLU B CA 1
ATOM 8383 C C . GLU B 1 468 ? 10.523 -17.922 -29.188 1 94.81 468 GLU B C 1
ATOM 8385 O O . GLU B 1 468 ? 10.602 -16.688 -29.109 1 94.81 468 GLU B O 1
ATOM 8390 N N . GLU B 1 469 ? 10.391 -18.703 -28.156 1 93.44 469 GLU B N 1
ATOM 8391 C CA . GLU B 1 469 ? 10.344 -18.141 -26.812 1 93.44 469 GLU B CA 1
ATOM 8392 C C . GLU B 1 469 ? 11.672 -17.484 -26.438 1 93.44 469 GLU B C 1
ATOM 8394 O O . GLU B 1 469 ? 11.695 -16.438 -25.781 1 93.44 469 GLU B O 1
ATOM 8399 N N . TYR B 1 470 ? 12.641 -18.125 -26.859 1 93.19 470 TYR B N 1
ATOM 8400 C CA . TYR B 1 470 ? 13.977 -17.594 -26.609 1 93.19 470 TYR B CA 1
ATOM 8401 C C . TYR B 1 470 ? 14.148 -16.234 -27.281 1 93.19 470 TYR B C 1
ATOM 8403 O O . TYR B 1 470 ? 14.695 -15.305 -26.688 1 93.19 470 TYR B O 1
ATOM 8411 N N . ALA B 1 471 ? 13.672 -16.109 -28.438 1 94.19 471 ALA B N 1
ATOM 8412 C CA . ALA B 1 471 ? 13.766 -14.867 -29.219 1 94.19 471 ALA B CA 1
ATOM 8413 C C . ALA B 1 471 ? 12.883 -13.781 -28.609 1 94.19 471 ALA B C 1
ATOM 8415 O O . ALA B 1 471 ? 13.266 -12.609 -28.578 1 94.19 471 ALA B O 1
ATOM 8416 N N . LYS B 1 472 ? 11.711 -14.133 -28.172 1 93.5 472 LYS B N 1
ATOM 8417 C CA . LYS B 1 472 ? 10.789 -13.18 -27.562 1 93.5 472 LYS B CA 1
ATOM 8418 C C . LYS B 1 472 ? 11.422 -12.531 -26.328 1 93.5 472 LYS B C 1
ATOM 8420 O O . LYS B 1 472 ? 11.305 -11.32 -26.125 1 93.5 472 LYS B O 1
ATOM 8425 N N . ARG B 1 473 ? 12.016 -13.305 -25.547 1 91.5 473 ARG B N 1
ATOM 8426 C CA . ARG B 1 473 ? 12.656 -12.805 -24.328 1 91.5 473 ARG B CA 1
ATOM 8427 C C . ARG B 1 473 ? 13.82 -11.883 -24.672 1 91.5 473 ARG B C 1
ATOM 8429 O O . ARG B 1 473 ? 14 -10.836 -24.031 1 91.5 473 ARG B O 1
ATOM 8436 N N . ALA B 1 474 ? 14.562 -12.281 -25.656 1 89.88 474 ALA B N 1
ATOM 8437 C CA . ALA B 1 474 ? 15.703 -11.469 -26.062 1 89.88 474 ALA B CA 1
ATOM 8438 C C . ALA B 1 474 ? 15.258 -10.117 -26.594 1 89.88 474 ALA B C 1
ATOM 8440 O O . ALA B 1 474 ? 15.945 -9.109 -26.406 1 89.88 474 ALA B O 1
ATOM 8441 N N . MET B 1 475 ? 14.133 -10.078 -27.203 1 90.5 475 MET B N 1
ATOM 8442 C CA . MET B 1 475 ? 13.625 -8.859 -27.828 1 90.5 475 MET B CA 1
ATOM 8443 C C . MET B 1 475 ? 13.086 -7.895 -26.781 1 90.5 475 MET B C 1
ATOM 8445 O O . MET B 1 475 ? 13.211 -6.676 -26.938 1 90.5 475 MET B O 1
ATOM 8449 N N . ASN B 1 476 ? 12.484 -8.406 -25.797 1 89.31 476 ASN B N 1
ATOM 8450 C CA . ASN B 1 476 ? 11.883 -7.594 -24.75 1 89.31 476 ASN B CA 1
ATOM 8451 C C . ASN B 1 476 ? 11.953 -8.289 -23.391 1 89.31 476 ASN B C 1
ATOM 8453 O O . ASN B 1 476 ? 10.945 -8.781 -22.891 1 89.31 476 ASN B O 1
ATOM 8457 N N . ARG B 1 477 ? 13.086 -8.109 -22.812 1 89.06 477 ARG B N 1
ATOM 8458 C CA . ARG B 1 477 ? 13.344 -8.812 -21.562 1 89.06 477 ARG B CA 1
ATOM 8459 C C . ARG B 1 477 ? 12.438 -8.297 -20.453 1 89.06 477 ARG B C 1
ATOM 8461 O O . ARG B 1 477 ? 11.906 -9.086 -19.656 1 89.06 477 ARG B O 1
ATOM 8468 N N . LEU B 1 478 ? 12.25 -7.047 -20.406 1 89.69 478 LEU B N 1
ATOM 8469 C CA . LEU B 1 478 ? 11.469 -6.441 -19.328 1 89.69 478 LEU B CA 1
ATOM 8470 C C . LEU B 1 478 ? 10.008 -6.867 -19.406 1 89.69 478 LEU B C 1
ATOM 8472 O O . LEU B 1 478 ? 9.383 -7.168 -18.391 1 89.69 478 LEU B O 1
ATOM 8476 N N . GLY B 1 479 ? 9.453 -6.965 -20.641 1 88.88 479 GLY B N 1
ATOM 8477 C CA . GLY B 1 479 ? 8.047 -7.258 -20.828 1 88.88 479 GLY B CA 1
ATOM 8478 C C . GLY B 1 479 ? 7.762 -8.734 -21.016 1 88.88 479 GLY B C 1
ATOM 8479 O O . GLY B 1 479 ? 6.602 -9.156 -21.031 1 88.88 479 GLY B O 1
ATOM 8480 N N . TYR B 1 480 ? 8.789 -9.523 -21.062 1 92.19 480 TYR B N 1
ATOM 8481 C CA . TYR B 1 480 ? 8.641 -10.953 -21.328 1 92.19 480 TYR B CA 1
ATOM 8482 C C . TYR B 1 480 ? 8.109 -11.672 -20.094 1 92.19 480 TYR B C 1
ATOM 8484 O O . TYR B 1 480 ? 8.523 -11.383 -18.969 1 92.19 480 TYR B O 1
ATOM 8492 N N . ILE B 1 481 ? 7.191 -12.586 -20.328 1 90.94 481 ILE B N 1
ATOM 8493 C CA . ILE B 1 481 ? 6.652 -13.453 -19.281 1 90.94 481 ILE B CA 1
ATOM 8494 C C . ILE B 1 481 ? 6.887 -14.914 -19.656 1 90.94 481 ILE B C 1
ATOM 8496 O O . ILE B 1 481 ? 6.555 -15.344 -20.766 1 90.94 481 ILE B O 1
ATOM 8500 N N . TYR B 1 482 ? 7.453 -15.648 -18.766 1 92.38 482 TYR B N 1
ATOM 8501 C CA . TYR B 1 482 ? 7.672 -17.062 -19.031 1 92.38 482 TYR B CA 1
ATOM 8502 C C . TYR B 1 482 ? 6.352 -17.781 -19.266 1 92.38 482 TYR B C 1
ATOM 8504 O O . TYR B 1 482 ? 5.359 -17.516 -18.578 1 92.38 482 TYR B O 1
ATOM 8512 N N . PRO B 1 483 ? 6.43 -18.672 -20.188 1 88.31 483 PRO B N 1
ATOM 8513 C CA . PRO B 1 483 ? 5.191 -19.375 -20.516 1 88.31 483 PRO B CA 1
ATOM 8514 C C . PRO B 1 483 ? 4.785 -20.375 -19.422 1 88.31 483 PRO B C 1
ATOM 8516 O O . PRO B 1 483 ? 5.625 -20.812 -18.641 1 88.31 483 PRO B O 1
ATOM 8519 N N . GLY B 1 484 ? 3.502 -20.656 -19.438 1 81 484 GLY B N 1
ATOM 8520 C CA . GLY B 1 484 ? 2.977 -21.609 -18.469 1 81 484 GLY B CA 1
ATOM 8521 C C . GLY B 1 484 ? 2.332 -20.953 -17.266 1 81 484 GLY B C 1
ATOM 8522 O O . GLY B 1 484 ? 2.514 -19.75 -17.031 1 81 484 GLY B O 1
ATOM 8523 N N . VAL B 1 485 ? 1.56 -21.719 -16.531 1 75.25 485 VAL B N 1
ATOM 8524 C CA . VAL B 1 485 ? 0.84 -21.188 -15.383 1 75.25 485 VAL B CA 1
ATOM 8525 C C . VAL B 1 485 ? 1.834 -20.766 -14.305 1 75.25 485 VAL B C 1
ATOM 8527 O O . VAL B 1 485 ? 2.768 -21.5 -13.984 1 75.25 485 VAL B O 1
ATOM 8530 N N . GLY B 1 486 ? 1.71 -19.578 -13.852 1 78.06 486 GLY B N 1
ATOM 8531 C CA . GLY B 1 486 ? 2.564 -19.062 -12.789 1 78.06 486 GLY B CA 1
ATOM 8532 C C . GLY B 1 486 ? 3.809 -18.359 -13.312 1 78.06 486 GLY B C 1
ATOM 8533 O O . GLY B 1 486 ? 4.613 -17.859 -12.531 1 78.06 486 GLY B O 1
ATOM 8534 N N . GLY B 1 487 ? 3.99 -18.5 -14.602 1 88.06 487 GLY B N 1
ATOM 8535 C CA . GLY B 1 487 ? 5.133 -17.812 -15.188 1 88.06 487 GLY B CA 1
ATOM 8536 C C . GLY B 1 487 ? 5.156 -16.328 -14.875 1 88.06 487 GLY B C 1
ATOM 8537 O O . GLY B 1 487 ? 4.113 -15.672 -14.867 1 88.06 487 GLY B O 1
ATOM 8538 N N . GLU B 1 488 ? 6.395 -15.891 -14.57 1 91.31 488 GLU B N 1
ATOM 8539 C CA . GLU B 1 488 ? 6.574 -14.484 -14.219 1 91.31 488 GLU B CA 1
ATOM 8540 C C . GLU B 1 488 ? 7.574 -13.805 -15.156 1 91.31 488 GLU B C 1
ATOM 8542 O O . GLU B 1 488 ? 8.289 -14.484 -15.898 1 91.31 488 GLU B O 1
ATOM 8547 N N . GLY B 1 489 ? 7.516 -12.562 -15.211 1 92.94 489 GLY B N 1
ATOM 8548 C CA . GLY B 1 489 ? 8.508 -11.672 -15.797 1 92.94 489 GLY B CA 1
ATOM 8549 C C . GLY B 1 489 ? 8.977 -10.586 -14.836 1 92.94 489 GLY B C 1
ATOM 8550 O O . GLY B 1 489 ? 8.625 -10.602 -13.656 1 92.94 489 GLY B O 1
ATOM 8551 N N . TYR B 1 490 ? 9.812 -9.719 -15.32 1 93.12 490 TYR B N 1
ATOM 8552 C CA . TYR B 1 490 ? 10.375 -8.68 -14.469 1 93.12 490 TYR B CA 1
ATOM 8553 C C . TYR B 1 490 ? 9.289 -7.754 -13.945 1 93.12 490 TYR B C 1
ATOM 8555 O O . TYR B 1 490 ? 9.375 -7.258 -12.812 1 93.12 490 TYR B O 1
ATOM 8563 N N . LEU B 1 491 ? 8.281 -7.527 -14.742 1 92.69 491 LEU B N 1
ATOM 8564 C CA . LEU B 1 491 ? 7.219 -6.633 -14.297 1 92.69 491 LEU B CA 1
ATOM 8565 C C . LEU B 1 491 ? 6.441 -7.246 -13.141 1 92.69 491 LEU B C 1
ATOM 8567 O O . LEU B 1 491 ? 6.02 -6.535 -12.227 1 92.69 491 LEU B O 1
ATOM 8571 N N . GLN B 1 492 ? 6.281 -8.57 -13.164 1 92.06 492 GLN B N 1
ATOM 8572 C CA . GLN B 1 492 ? 5.648 -9.258 -12.047 1 92.06 492 GLN B CA 1
ATOM 8573 C C . GLN B 1 492 ? 6.516 -9.18 -10.789 1 92.06 492 GLN B C 1
ATOM 8575 O O . GLN B 1 492 ? 6 -8.969 -9.688 1 92.06 492 GLN B O 1
ATOM 8580 N N . VAL B 1 493 ? 7.766 -9.305 -10.969 1 93.75 493 VAL B N 1
ATOM 8581 C CA . VAL B 1 493 ? 8.695 -9.234 -9.852 1 93.75 493 VAL B CA 1
ATOM 8582 C C . VAL B 1 493 ? 8.68 -7.828 -9.258 1 93.75 493 VAL B C 1
ATOM 8584 O O . VAL B 1 493 ? 8.641 -7.664 -8.031 1 93.75 493 VAL B O 1
ATOM 8587 N N . ILE B 1 494 ? 8.68 -6.863 -10.117 1 93.38 494 ILE B N 1
ATOM 8588 C CA . ILE B 1 494 ? 8.609 -5.477 -9.656 1 93.38 494 ILE B CA 1
ATOM 8589 C C . ILE B 1 494 ? 7.344 -5.266 -8.836 1 93.38 494 ILE B C 1
ATOM 8591 O O . ILE B 1 494 ? 7.387 -4.676 -7.75 1 93.38 494 ILE B O 1
ATOM 8595 N N . SER B 1 495 ? 6.285 -5.773 -9.289 1 91.19 495 SER B N 1
ATOM 8596 C CA . SER B 1 495 ? 4.992 -5.586 -8.633 1 91.19 495 SER B CA 1
ATOM 8597 C C . SER B 1 495 ? 4.98 -6.207 -7.242 1 91.19 495 SER B C 1
ATOM 8599 O O . SER B 1 495 ? 4.523 -5.582 -6.285 1 91.19 495 SER B O 1
ATOM 8601 N N . ARG B 1 496 ? 5.512 -7.41 -7.082 1 90 496 ARG B N 1
ATOM 8602 C CA . ARG B 1 496 ? 5.426 -8.062 -5.781 1 90 496 ARG B CA 1
ATOM 8603 C C . ARG B 1 496 ? 6.48 -7.52 -4.824 1 90 496 ARG B C 1
ATOM 8605 O O . ARG B 1 496 ? 6.414 -7.766 -3.617 1 90 496 ARG B O 1
ATOM 8612 N N . LEU B 1 497 ? 7.469 -6.809 -5.34 1 93.94 497 LEU B N 1
ATOM 8613 C CA . LEU B 1 497 ? 8.516 -6.266 -4.477 1 93.94 497 LEU B CA 1
ATOM 8614 C C . LEU B 1 497 ? 8.156 -4.859 -4.012 1 93.94 497 LEU B C 1
ATOM 8616 O O . LEU B 1 497 ? 8.898 -4.246 -3.24 1 93.94 497 LEU B O 1
ATOM 8620 N N . ARG B 1 498 ? 7.047 -4.34 -4.426 1 89.62 498 ARG B N 1
ATOM 8621 C CA . ARG B 1 498 ? 6.648 -2.982 -4.062 1 89.62 498 ARG B CA 1
ATOM 8622 C C . ARG B 1 498 ? 6.551 -2.828 -2.547 1 89.62 498 ARG B C 1
ATOM 8624 O O . ARG B 1 498 ? 7.094 -1.879 -1.978 1 89.62 498 ARG B O 1
ATOM 8631 N N . ASP B 1 499 ? 5.922 -3.775 -1.919 1 84.75 499 ASP B N 1
ATOM 8632 C CA . ASP B 1 499 ? 5.77 -3.727 -0.469 1 84.75 499 ASP B CA 1
ATOM 8633 C C . ASP B 1 499 ? 7.121 -3.842 0.23 1 84.75 499 ASP B C 1
ATOM 8635 O O . ASP B 1 499 ? 7.348 -3.213 1.267 1 84.75 499 ASP B O 1
ATOM 8639 N N . MET B 1 500 ? 7.953 -4.594 -0.32 1 90 500 MET B N 1
ATOM 8640 C CA . MET B 1 500 ? 9.273 -4.77 0.269 1 90 500 MET B CA 1
ATOM 8641 C C . MET B 1 500 ? 10.086 -3.477 0.184 1 90 500 MET B C 1
ATOM 8643 O O . MET B 1 500 ? 10.766 -3.104 1.141 1 90 500 MET B O 1
ATOM 8647 N N . VAL B 1 501 ? 10 -2.875 -0.948 1 92.44 501 VAL B N 1
ATOM 8648 C CA . VAL B 1 501 ? 10.727 -1.618 -1.118 1 92.44 501 VAL B CA 1
ATOM 8649 C C . VAL B 1 501 ? 10.211 -0.586 -0.117 1 92.44 501 VAL B C 1
ATOM 8651 O O . VAL B 1 501 ? 10.992 0.125 0.512 1 92.44 501 VAL B O 1
ATOM 8654 N N . ARG B 1 502 ? 8.922 -0.514 0.062 1 89.44 502 ARG B N 1
ATOM 8655 C CA . ARG B 1 502 ? 8.344 0.391 1.051 1 89.44 502 ARG B CA 1
ATOM 8656 C C . ARG B 1 502 ? 8.828 0.051 2.455 1 89.44 502 ARG B C 1
ATOM 8658 O O . ARG B 1 502 ? 9.117 0.947 3.252 1 89.44 502 ARG B O 1
ATOM 8665 N N . GLU B 1 503 ? 8.938 -1.234 2.699 1 89.69 503 GLU B N 1
ATOM 8666 C CA . GLU B 1 503 ? 9.414 -1.665 4.012 1 89.69 503 GLU B CA 1
ATOM 8667 C C . GLU B 1 503 ? 10.875 -1.281 4.227 1 89.69 503 GLU B C 1
ATOM 8669 O O . GLU B 1 503 ? 11.25 -0.84 5.312 1 89.69 503 GLU B O 1
ATOM 8674 N N . ILE B 1 504 ? 11.648 -1.428 3.244 1 92.62 504 ILE B N 1
ATOM 8675 C CA . ILE B 1 504 ? 13.062 -1.077 3.324 1 92.62 504 ILE B CA 1
ATOM 8676 C C . ILE B 1 504 ? 13.203 0.418 3.6 1 92.62 504 ILE B C 1
ATOM 8678 O O . ILE B 1 504 ? 14.07 0.831 4.375 1 92.62 504 ILE B O 1
ATOM 8682 N N . GLU B 1 505 ? 12.312 1.212 2.98 1 89.69 505 GLU B N 1
ATOM 8683 C CA . GLU B 1 505 ? 12.344 2.658 3.178 1 89.69 505 GLU B CA 1
ATOM 8684 C C . GLU B 1 505 ? 11.852 3.037 4.57 1 89.69 505 GLU B C 1
ATOM 8686 O O . GLU B 1 505 ? 12.305 4.031 5.148 1 89.69 505 GLU B O 1
ATOM 8691 N N . ARG B 1 506 ? 11.016 2.27 5.125 1 86.75 506 ARG B N 1
ATOM 8692 C CA . ARG B 1 506 ? 10.367 2.6 6.391 1 86.75 506 ARG B CA 1
ATOM 8693 C C . ARG B 1 506 ? 11.25 2.225 7.574 1 86.75 506 ARG B C 1
ATOM 8695 O O . ARG B 1 506 ? 11.297 2.939 8.578 1 86.75 506 ARG B O 1
ATOM 8702 N N . ILE B 1 507 ? 11.945 1.12 7.504 1 87.56 507 ILE B N 1
ATOM 8703 C CA . ILE B 1 507 ? 12.68 0.583 8.641 1 87.56 507 ILE B CA 1
ATOM 8704 C C . ILE B 1 507 ? 13.867 1.495 8.969 1 87.56 507 ILE B C 1
ATOM 8706 O O . ILE B 1 507 ? 14.422 2.143 8.078 1 87.56 507 ILE B O 1
ATOM 8710 N N . LYS B 1 508 ? 14.195 1.522 10.195 1 87.19 508 LYS B N 1
ATOM 8711 C CA . LYS B 1 508 ? 15.312 2.346 10.648 1 87.19 508 LYS B CA 1
ATOM 8712 C C . LYS B 1 508 ? 16.547 1.493 10.945 1 87.19 508 LYS B C 1
ATOM 8714 O O . LYS B 1 508 ? 17.641 2.021 11.148 1 87.19 508 LYS B O 1
ATOM 8719 N N . ASP B 1 509 ? 16.375 0.136 10.867 1 91.19 509 ASP B N 1
ATOM 8720 C CA . ASP B 1 509 ? 17.438 -0.817 11.195 1 91.19 509 ASP B CA 1
ATOM 8721 C C . ASP B 1 509 ? 18.219 -1.223 9.953 1 91.19 509 ASP B C 1
ATOM 8723 O O . ASP B 1 509 ? 17.797 -0.944 8.828 1 91.19 509 ASP B O 1
ATOM 8727 N N . HIS B 1 510 ? 19.438 -1.83 10.219 1 95.19 510 HIS B N 1
ATOM 8728 C CA . HIS B 1 510 ? 20.203 -2.406 9.117 1 95.19 510 HIS B CA 1
ATOM 8729 C C . HIS B 1 510 ? 19.469 -3.59 8.5 1 95.19 510 HIS B C 1
ATOM 8731 O O . HIS B 1 510 ? 18.703 -4.273 9.18 1 95.19 510 HIS B O 1
ATOM 8737 N N . VAL B 1 511 ? 19.734 -3.771 7.207 1 96.88 511 VAL B N 1
ATOM 8738 C CA . VAL B 1 511 ? 19.094 -4.914 6.562 1 96.88 511 VAL B CA 1
ATOM 8739 C C . VAL B 1 511 ? 20.062 -5.559 5.578 1 96.88 511 VAL B C 1
ATOM 8741 O O . VAL B 1 511 ? 20.797 -4.863 4.867 1 96.88 511 VAL B O 1
ATOM 8744 N N . LEU B 1 512 ? 20.156 -6.867 5.617 1 98.5 512 LEU B N 1
ATOM 8745 C CA . LEU B 1 512 ? 20.828 -7.676 4.602 1 98.5 512 LEU B CA 1
ATOM 8746 C C . LEU B 1 512 ? 19.828 -8.547 3.852 1 98.5 512 LEU B C 1
ATOM 8748 O O . LEU B 1 512 ? 19.125 -9.367 4.457 1 98.5 512 LEU B O 1
ATOM 8752 N N . ILE B 1 513 ? 19.766 -8.336 2.568 1 98.56 513 ILE B N 1
ATOM 8753 C CA . ILE B 1 513 ? 18.875 -9.133 1.719 1 98.56 513 ILE B CA 1
ATOM 8754 C C . ILE B 1 513 ? 19.688 -10.172 0.958 1 98.56 513 ILE B C 1
ATOM 8756 O O . ILE B 1 513 ? 20.609 -9.828 0.206 1 98.56 513 ILE B O 1
ATOM 8760 N N . ILE B 1 514 ? 19.391 -11.422 1.206 1 98.81 514 ILE B N 1
ATOM 8761 C CA . ILE B 1 514 ? 19.969 -12.531 0.456 1 98.81 514 ILE B CA 1
ATOM 8762 C C . ILE B 1 514 ? 18.922 -13.086 -0.521 1 98.81 514 ILE B C 1
ATOM 8764 O O . ILE B 1 514 ? 18.078 -13.883 -0.139 1 98.81 514 ILE B O 1
ATOM 8768 N N . GLY B 1 515 ? 19.078 -12.633 -1.754 1 97.94 515 GLY B N 1
ATOM 8769 C CA . GLY B 1 515 ? 18.078 -12.977 -2.746 1 97.94 515 GLY B CA 1
ATOM 8770 C C . GLY B 1 515 ? 18.641 -13.758 -3.918 1 97.94 515 GLY B C 1
ATOM 8771 O O . GLY B 1 515 ? 19.531 -14.594 -3.744 1 97.94 515 GLY B O 1
ATOM 8772 N N . HIS B 1 516 ? 17.984 -13.641 -5.043 1 97.31 516 HIS B N 1
ATOM 8773 C CA . HIS B 1 516 ? 18.312 -14.32 -6.289 1 97.31 516 HIS B CA 1
ATOM 8774 C C . HIS B 1 516 ? 18.594 -13.312 -7.406 1 97.31 516 HIS B C 1
ATOM 8776 O O . HIS B 1 516 ? 18.547 -12.102 -7.184 1 97.31 516 HIS B O 1
ATOM 8782 N N . ARG B 1 517 ? 18.938 -13.773 -8.492 1 95.12 517 ARG B N 1
ATOM 8783 C CA . ARG B 1 517 ? 19.422 -12.938 -9.586 1 95.12 517 ARG B CA 1
ATOM 8784 C C . ARG B 1 517 ? 18.406 -11.875 -9.961 1 95.12 517 ARG B C 1
ATOM 8786 O O . ARG B 1 517 ? 18.672 -10.68 -9.875 1 95.12 517 ARG B O 1
ATOM 8793 N N . SER B 1 518 ? 17.234 -12.32 -10.398 1 94.62 518 SER B N 1
ATOM 8794 C CA . SER B 1 518 ? 16.219 -11.383 -10.898 1 94.62 518 SER B CA 1
ATOM 8795 C C . SER B 1 518 ? 15.75 -10.438 -9.797 1 94.62 518 SER B C 1
ATOM 8797 O O . SER B 1 518 ? 15.578 -9.242 -10.031 1 94.62 518 SER B O 1
ATOM 8799 N N . VAL B 1 519 ? 15.633 -10.93 -8.602 1 96 519 VAL B N 1
ATOM 8800 C CA . VAL B 1 519 ? 15.109 -10.156 -7.48 1 96 519 VAL B CA 1
ATOM 8801 C C . VAL B 1 519 ? 16.125 -9.094 -7.074 1 96 519 VAL B C 1
ATOM 8803 O O . VAL B 1 519 ? 15.781 -7.926 -6.906 1 96 519 VAL B O 1
ATOM 8806 N N . CYS B 1 520 ? 17.359 -9.484 -6.938 1 96.25 520 CYS B N 1
ATOM 8807 C CA . CYS B 1 520 ? 18.406 -8.531 -6.582 1 96.25 520 CYS B CA 1
ATOM 8808 C C . CYS B 1 520 ? 18.578 -7.477 -7.664 1 96.25 520 CYS B C 1
ATOM 8810 O O . CYS B 1 520 ? 18.859 -6.316 -7.367 1 96.25 520 CYS B O 1
ATOM 8812 N N . ARG B 1 521 ? 18.391 -7.938 -8.875 1 94.25 521 ARG B N 1
ATOM 8813 C CA . ARG B 1 521 ? 18.469 -7.008 -9.992 1 94.25 521 ARG B CA 1
ATOM 8814 C C . ARG B 1 521 ? 17.422 -5.906 -9.867 1 94.25 521 ARG B C 1
ATOM 8816 O O . ARG B 1 521 ? 17.734 -4.723 -10.008 1 94.25 521 ARG B O 1
ATOM 8823 N N . VAL B 1 522 ? 16.234 -6.297 -9.633 1 94.81 522 VAL B N 1
ATOM 8824 C CA . VAL B 1 522 ? 15.109 -5.367 -9.523 1 94.81 522 VAL B CA 1
ATOM 8825 C C . VAL B 1 522 ? 15.32 -4.441 -8.328 1 94.81 522 VAL B C 1
ATOM 8827 O O . VAL B 1 522 ? 15.086 -3.234 -8.422 1 94.81 522 VAL B O 1
ATOM 8830 N N . LEU B 1 523 ? 15.797 -4.961 -7.211 1 95.31 523 LEU B N 1
ATOM 8831 C CA . LEU B 1 523 ? 16.047 -4.152 -6.023 1 95.31 523 LEU B CA 1
ATOM 8832 C C . LEU B 1 523 ? 17.188 -3.172 -6.254 1 95.31 523 LEU B C 1
ATOM 8834 O O . LEU B 1 523 ? 17.094 -2 -5.879 1 95.31 523 LEU B O 1
ATOM 8838 N N . MET B 1 524 ? 18.234 -3.652 -6.891 1 93.06 524 MET B N 1
ATOM 8839 C CA . MET B 1 524 ? 19.375 -2.789 -7.195 1 93.06 524 MET B CA 1
ATOM 8840 C C . MET B 1 524 ? 18.969 -1.671 -8.148 1 93.06 524 MET B C 1
ATOM 8842 O O . MET B 1 524 ? 19.422 -0.535 -8.016 1 93.06 524 MET B O 1
ATOM 8846 N N . ALA B 1 525 ? 18.156 -2.031 -9.07 1 92.62 525 ALA B N 1
ATOM 8847 C CA . ALA B 1 525 ? 17.672 -1.025 -10.016 1 92.62 525 ALA B CA 1
ATOM 8848 C C . ALA B 1 525 ? 16.953 0.11 -9.297 1 92.62 525 ALA B C 1
ATOM 8850 O O . ALA B 1 525 ? 17.078 1.274 -9.688 1 92.62 525 ALA B O 1
ATOM 8851 N N . TYR B 1 526 ? 16.219 -0.194 -8.281 1 92.06 526 TYR B N 1
ATOM 8852 C CA . TYR B 1 526 ? 15.523 0.829 -7.504 1 92.06 526 TYR B CA 1
ATOM 8853 C C . TYR B 1 526 ? 16.516 1.771 -6.84 1 92.06 526 TYR B C 1
ATOM 8855 O O . TYR B 1 526 ? 16.406 2.994 -6.957 1 92.06 526 TYR B O 1
ATOM 8863 N N . PHE B 1 527 ? 17.484 1.224 -6.191 1 88.31 527 PHE B N 1
ATOM 8864 C CA . PHE B 1 527 ? 18.406 2.035 -5.406 1 88.31 527 PHE B CA 1
ATOM 8865 C C . PHE B 1 527 ? 19.359 2.807 -6.312 1 88.31 527 PHE B C 1
ATOM 8867 O O . PHE B 1 527 ? 19.797 3.904 -5.969 1 88.31 527 PHE B O 1
ATOM 8874 N N . MET B 1 528 ? 19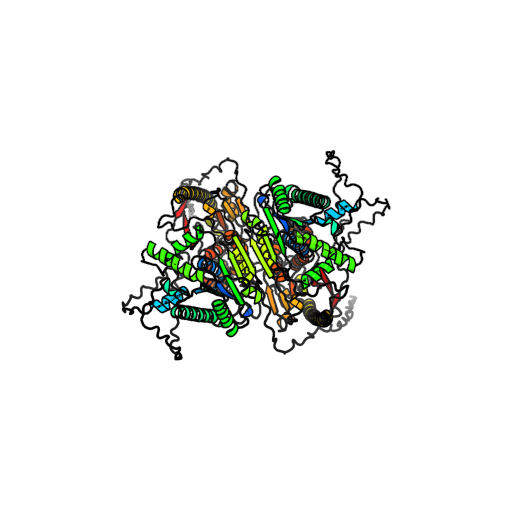.594 2.232 -7.43 1 83.75 528 MET B N 1
ATOM 8875 C CA . MET B 1 528 ? 20.531 2.877 -8.344 1 83.75 528 MET B CA 1
ATOM 8876 C C . MET B 1 528 ? 19.797 3.859 -9.258 1 83.75 528 MET B C 1
ATOM 8878 O O . MET B 1 528 ? 20.422 4.473 -10.133 1 83.75 528 MET B O 1
ATOM 8882 N N . ASP B 1 529 ? 18.578 3.973 -9.109 1 80.81 529 ASP B N 1
ATOM 8883 C CA . ASP B 1 529 ? 17.75 4.906 -9.867 1 80.81 529 ASP B CA 1
ATOM 8884 C C . ASP B 1 529 ? 17.875 4.652 -11.367 1 80.81 529 ASP B C 1
ATOM 8886 O O . ASP B 1 529 ? 18.109 5.586 -12.148 1 80.81 529 ASP B O 1
ATOM 8890 N N . LEU B 1 530 ? 17.891 3.439 -11.656 1 77.25 530 LEU B N 1
ATOM 8891 C CA . LEU B 1 530 ? 18.016 3.094 -13.062 1 77.25 530 LEU B CA 1
ATOM 8892 C C . LEU B 1 530 ? 16.703 3.35 -13.797 1 77.25 530 LEU B C 1
ATOM 8894 O O . LEU B 1 530 ? 15.617 3.232 -13.211 1 77.25 530 LEU B O 1
ATOM 8898 N N . GLN B 1 531 ? 16.953 3.734 -14.984 1 71.19 531 GLN B N 1
ATOM 8899 C CA . GLN B 1 531 ? 15.773 3.957 -15.82 1 71.19 531 GLN B CA 1
ATOM 8900 C C . GLN B 1 531 ? 15.055 2.646 -16.109 1 71.19 531 GLN B C 1
ATOM 8902 O O . GLN B 1 531 ? 15.656 1.571 -16.047 1 71.19 531 GLN B O 1
ATOM 8907 N N . ARG B 1 532 ? 13.93 2.732 -16.562 1 70 532 ARG B N 1
ATOM 8908 C CA . ARG B 1 532 ? 12.969 1.644 -16.719 1 70 532 ARG B CA 1
ATOM 8909 C C . ARG B 1 532 ? 13.555 0.515 -17.562 1 70 532 ARG B C 1
ATOM 8911 O O . ARG B 1 532 ? 13.578 -0.64 -17.141 1 70 532 ARG B O 1
ATOM 8918 N N . GLU B 1 533 ? 14.219 0.847 -18.609 1 72.56 533 GLU B N 1
ATOM 8919 C CA . GLU B 1 533 ? 14.641 -0.186 -19.547 1 72.56 533 GLU B CA 1
ATOM 8920 C C . GLU B 1 533 ? 15.945 -0.843 -19.094 1 72.56 533 GLU B C 1
ATOM 8922 O O . GLU B 1 533 ? 16.25 -1.962 -19.516 1 72.56 533 GLU B O 1
ATOM 8927 N N . ALA B 1 534 ? 16.641 -0.256 -18.156 1 77.31 534 ALA B N 1
ATOM 8928 C CA . ALA B 1 534 ? 17.969 -0.722 -17.766 1 77.31 534 ALA B CA 1
ATOM 8929 C C . ALA B 1 534 ? 17.875 -1.791 -16.688 1 77.31 534 ALA B C 1
ATOM 8931 O O . ALA B 1 534 ? 18.844 -2.504 -16.422 1 77.31 534 ALA B O 1
ATOM 8932 N N . ILE B 1 535 ? 16.688 -2.057 -16.203 1 81.44 535 ILE B N 1
ATOM 8933 C CA . ILE B 1 535 ? 16.516 -2.939 -15.055 1 81.44 535 ILE B CA 1
ATOM 8934 C C . ILE B 1 535 ? 16.891 -4.367 -15.438 1 81.44 535 ILE B C 1
ATOM 8936 O O . ILE B 1 535 ? 17.672 -5.016 -14.742 1 81.44 535 ILE B O 1
ATOM 8940 N N . ALA B 1 536 ? 16.406 -4.773 -16.641 1 80.69 536 ALA B N 1
ATOM 8941 C CA . ALA B 1 536 ? 16.594 -6.168 -17.031 1 80.69 536 ALA B CA 1
ATOM 8942 C C . ALA B 1 536 ? 18.016 -6.426 -17.516 1 80.69 536 ALA B C 1
ATOM 8944 O O . ALA B 1 536 ? 18.422 -7.582 -17.641 1 80.69 536 ALA B O 1
ATOM 8945 N N . ASP B 1 537 ? 18.797 -5.367 -17.641 1 82.19 537 ASP B N 1
ATOM 8946 C CA . ASP B 1 537 ? 20.141 -5.531 -18.203 1 82.19 537 ASP B CA 1
ATOM 8947 C C . ASP B 1 537 ? 21.203 -5.445 -17.125 1 82.19 537 ASP B C 1
ATOM 8949 O O . ASP B 1 537 ? 22.391 -5.664 -17.406 1 82.19 537 ASP B O 1
ATOM 8953 N N . LEU B 1 538 ? 20.797 -5.188 -15.961 1 86.12 538 LEU B N 1
ATOM 8954 C CA . LEU B 1 538 ? 21.75 -5.121 -14.859 1 86.12 538 LEU B CA 1
ATOM 8955 C C . LEU B 1 538 ? 22.297 -6.504 -14.531 1 86.12 538 LEU B C 1
ATOM 8957 O O . LEU B 1 538 ? 21.547 -7.48 -14.492 1 86.12 538 LEU B O 1
ATOM 8961 N N . GLU B 1 539 ? 23.609 -6.566 -14.406 1 87.5 539 GLU B N 1
ATOM 8962 C CA . GLU B 1 539 ? 24.219 -7.844 -14.07 1 87.5 539 GLU B CA 1
ATOM 8963 C C . GLU B 1 539 ? 24.484 -7.953 -12.57 1 87.5 539 GLU B C 1
ATOM 8965 O O . GLU B 1 539 ? 25.094 -7.066 -11.969 1 87.5 539 GLU B O 1
ATOM 8970 N N . ILE B 1 540 ? 24.016 -9.008 -12.023 1 92 540 ILE B N 1
ATOM 8971 C CA . ILE B 1 540 ? 24.219 -9.32 -10.609 1 92 540 ILE B CA 1
ATOM 8972 C C . ILE B 1 540 ? 24.828 -10.711 -10.469 1 92 540 ILE B C 1
ATOM 8974 O O . ILE B 1 540 ? 24.125 -11.68 -10.18 1 92 540 ILE B O 1
ATOM 8978 N N . PRO B 1 541 ? 26.141 -10.844 -10.57 1 93.44 541 PRO B N 1
ATOM 8979 C CA . PRO B 1 541 ? 26.781 -12.156 -10.5 1 93.44 541 PRO B CA 1
ATOM 8980 C C . PRO B 1 541 ? 26.797 -12.734 -9.086 1 93.44 541 PRO B C 1
ATOM 8982 O O . PRO B 1 541 ? 26.656 -11.984 -8.109 1 93.44 541 PRO B O 1
ATOM 8985 N N . LEU B 1 542 ? 26.922 -14.047 -9.023 1 96.31 542 LEU B N 1
ATOM 8986 C CA . LEU B 1 542 ? 27.156 -14.688 -7.73 1 96.31 542 LEU B CA 1
ATOM 8987 C C . LEU B 1 542 ? 28.438 -14.18 -7.098 1 96.31 542 LEU B C 1
ATOM 8989 O O . LEU B 1 542 ? 29.391 -13.852 -7.805 1 96.31 542 LEU B O 1
ATOM 8993 N N . GLY B 1 543 ? 28.453 -14.039 -5.824 1 96.69 543 GLY B N 1
ATOM 8994 C CA . GLY B 1 543 ? 29.656 -13.68 -5.109 1 96.69 543 GLY B CA 1
ATOM 8995 C C . GLY B 1 543 ? 29.812 -12.188 -4.895 1 96.69 543 GLY B C 1
ATOM 8996 O O . GLY B 1 543 ? 30.75 -11.734 -4.234 1 96.69 543 GLY B O 1
ATOM 8997 N N . MET B 1 544 ? 28.891 -11.43 -5.445 1 96.5 544 MET B N 1
ATOM 8998 C CA . MET B 1 544 ? 28.922 -9.984 -5.242 1 96.5 544 MET B CA 1
ATOM 8999 C C . MET B 1 544 ? 28.094 -9.578 -4.035 1 96.5 544 MET B C 1
ATOM 9001 O O . MET B 1 544 ? 27.016 -10.141 -3.805 1 96.5 544 MET B O 1
ATOM 9005 N N . LEU B 1 545 ? 28.609 -8.641 -3.24 1 97.94 545 LEU B N 1
ATOM 9006 C CA . LEU B 1 545 ? 27.922 -8.039 -2.102 1 97.94 545 LEU B CA 1
ATOM 9007 C C . LEU B 1 545 ? 27.875 -6.52 -2.234 1 97.94 545 LEU B C 1
ATOM 9009 O O . LEU B 1 545 ? 28.906 -5.879 -2.434 1 97.94 545 LEU B O 1
ATOM 9013 N N . PHE B 1 546 ? 26.672 -5.996 -2.148 1 96.69 546 PHE B N 1
ATOM 9014 C CA . PHE B 1 546 ? 26.5 -4.559 -2.311 1 96.69 546 PHE B CA 1
ATOM 9015 C C . PHE B 1 546 ? 26.078 -3.914 -1.001 1 96.69 546 PHE B C 1
ATOM 9017 O O . PHE B 1 546 ? 25.266 -4.477 -0.264 1 96.69 546 PHE B O 1
ATOM 9024 N N . SER B 1 547 ? 26.594 -2.766 -0.68 1 96.56 547 SER B N 1
ATOM 9025 C CA . SER B 1 547 ? 26.219 -1.978 0.488 1 96.56 547 SER B CA 1
ATOM 9026 C C . SER B 1 547 ? 25.703 -0.602 0.081 1 96.56 547 SER B C 1
ATOM 9028 O O . SER B 1 547 ? 26.359 0.115 -0.678 1 96.56 547 SER B O 1
ATOM 9030 N N . ILE B 1 548 ? 24.531 -0.339 0.517 1 94.56 548 ILE B N 1
ATOM 9031 C CA . ILE B 1 548 ? 23.891 0.937 0.216 1 94.56 548 ILE B CA 1
ATOM 9032 C C . ILE B 1 548 ? 23.594 1.682 1.514 1 94.56 548 ILE B C 1
ATOM 9034 O O . ILE B 1 548 ? 22.953 1.136 2.416 1 94.56 548 ILE B O 1
ATOM 9038 N N . GLU B 1 549 ? 23.984 2.859 1.663 1 91.88 549 GLU B N 1
ATOM 9039 C CA . GLU B 1 549 ? 23.672 3.738 2.785 1 91.88 549 GLU B CA 1
ATOM 9040 C C . GLU B 1 549 ? 22.922 4.98 2.318 1 91.88 549 GLU B C 1
ATOM 9042 O O . GLU B 1 549 ? 23.5 5.863 1.684 1 91.88 549 GLU B O 1
ATOM 9047 N N . PRO B 1 550 ? 21.656 5.047 2.658 1 85.38 550 PRO B N 1
ATOM 9048 C CA . PRO B 1 550 ? 20.891 6.23 2.256 1 85.38 550 PRO B CA 1
ATOM 9049 C C . PRO B 1 550 ? 21.375 7.504 2.939 1 85.38 550 PRO B C 1
ATOM 9051 O O . PRO B 1 550 ? 21.688 7.488 4.133 1 85.38 550 PRO B O 1
ATOM 9054 N N . LYS B 1 551 ? 21.484 8.492 2.145 1 77.06 551 LYS B N 1
ATOM 9055 C CA . LYS B 1 551 ? 21.828 9.828 2.619 1 77.06 551 LYS B CA 1
ATOM 9056 C C . LYS B 1 551 ? 20.828 10.867 2.139 1 77.06 551 LYS B C 1
ATOM 9058 O O . LYS B 1 551 ? 20.047 10.602 1.209 1 77.06 551 LYS B O 1
ATOM 9063 N N . PRO B 1 552 ? 20.656 11.961 2.764 1 67.81 552 PRO B N 1
ATOM 9064 C CA . PRO B 1 552 ? 19.703 12.984 2.338 1 67.81 552 PRO B CA 1
ATOM 9065 C C . PRO B 1 552 ? 19.891 13.398 0.879 1 67.81 552 PRO B C 1
ATOM 9067 O O . PRO B 1 552 ? 18.922 13.734 0.197 1 67.81 552 PRO B O 1
ATOM 9070 N N . TYR B 1 553 ? 21.172 13.406 0.438 1 66.62 553 TYR B N 1
ATOM 9071 C CA . TYR B 1 553 ? 21.438 13.875 -0.921 1 66.62 553 TYR B CA 1
ATOM 9072 C C . TYR B 1 553 ? 21.906 12.727 -1.808 1 66.62 553 TYR B C 1
ATOM 9074 O O . TYR B 1 553 ? 22.672 12.938 -2.754 1 66.62 553 TYR B O 1
ATOM 9082 N N . GLY B 1 554 ? 21.359 11.57 -1.487 1 73.44 554 GLY B N 1
ATOM 9083 C CA . GLY B 1 554 ? 21.719 10.43 -2.312 1 73.44 554 GLY B CA 1
ATOM 9084 C C . GLY B 1 554 ? 22.031 9.188 -1.506 1 73.44 554 GLY B C 1
ATOM 9085 O O . GLY B 1 554 ? 21.391 8.914 -0.495 1 73.44 554 GLY B O 1
ATOM 9086 N N . ILE B 1 555 ? 23.031 8.414 -2.15 1 82.94 555 ILE B N 1
ATOM 9087 C CA . ILE B 1 555 ? 23.375 7.168 -1.481 1 82.94 555 ILE B CA 1
ATOM 9088 C C . ILE B 1 555 ? 24.891 6.977 -1.506 1 82.94 555 ILE B C 1
ATOM 9090 O O . ILE B 1 555 ? 25.578 7.523 -2.373 1 82.94 555 ILE B O 1
ATOM 9094 N N . VAL B 1 556 ? 25.438 6.383 -0.497 1 88.12 556 VAL B N 1
ATOM 9095 C CA . VAL B 1 556 ? 26.797 5.832 -0.522 1 88.12 556 VAL B CA 1
ATOM 9096 C C . VAL B 1 556 ? 26.75 4.352 -0.899 1 88.12 556 VAL B C 1
ATOM 9098 O O . VAL B 1 556 ? 26.031 3.568 -0.264 1 88.12 556 VAL B O 1
ATOM 9101 N N . PHE B 1 557 ? 27.484 4.102 -1.975 1 91.5 557 PHE B N 1
ATOM 9102 C CA . PHE B 1 557 ? 27.391 2.762 -2.547 1 91.5 557 PHE B CA 1
ATOM 9103 C C . PHE B 1 557 ? 28.766 2.09 -2.549 1 91.5 557 PHE B C 1
ATOM 9105 O O . PHE B 1 557 ? 29.766 2.715 -2.896 1 91.5 557 PHE B O 1
ATOM 9112 N N . HIS B 1 558 ? 28.828 0.828 -2.061 1 94.75 558 HIS B N 1
ATOM 9113 C CA . HIS B 1 558 ? 30.031 -0.002 -2.133 1 94.75 558 HIS B CA 1
ATOM 9114 C C . HIS B 1 558 ? 29.703 -1.373 -2.723 1 94.75 558 HIS B C 1
ATOM 9116 O O . HIS B 1 558 ? 28.656 -1.943 -2.447 1 94.75 558 HIS B O 1
ATOM 9122 N N . ALA B 1 559 ? 30.609 -1.812 -3.539 1 95.56 559 ALA B N 1
ATOM 9123 C CA . ALA B 1 559 ? 30.516 -3.16 -4.098 1 95.56 559 ALA B CA 1
ATOM 9124 C C . ALA B 1 559 ? 31.688 -4.02 -3.641 1 95.56 559 ALA B C 1
ATOM 9126 O O . ALA B 1 559 ? 32.844 -3.562 -3.643 1 95.56 559 ALA B O 1
ATOM 9127 N N . TYR B 1 560 ? 31.406 -5.227 -3.188 1 97.56 560 TYR B N 1
ATOM 9128 C CA . TYR B 1 560 ? 32.406 -6.156 -2.709 1 97.56 560 TYR B CA 1
ATOM 9129 C C . TYR B 1 560 ? 32.344 -7.477 -3.465 1 97.56 560 TYR B C 1
ATOM 9131 O O . TYR B 1 560 ? 31.25 -7.996 -3.721 1 97.56 560 TYR B O 1
ATOM 9139 N N . LYS B 1 561 ? 33.469 -7.977 -3.836 1 97.19 561 LYS B N 1
ATOM 9140 C CA . LYS B 1 561 ? 33.562 -9.266 -4.523 1 97.19 561 LYS B CA 1
ATOM 9141 C C . LYS B 1 561 ? 34.156 -10.336 -3.613 1 97.19 561 LYS B C 1
ATOM 9143 O O . LYS B 1 561 ? 35.188 -10.102 -2.959 1 97.19 561 LYS B O 1
ATOM 9148 N N . TYR B 1 562 ? 33.5 -11.445 -3.584 1 97.94 562 TYR B N 1
ATOM 9149 C CA . TYR B 1 562 ? 33.969 -12.57 -2.77 1 97.94 562 TYR B CA 1
ATOM 9150 C C . TYR B 1 562 ? 35.25 -13.172 -3.318 1 97.94 562 TYR B C 1
ATOM 9152 O O . TYR B 1 562 ? 35.344 -13.414 -4.523 1 97.94 562 TYR B O 1
ATOM 9160 N N . ASN B 1 563 ? 36.219 -13.312 -2.445 1 96.69 563 ASN B N 1
ATOM 9161 C CA . ASN B 1 563 ? 37.469 -13.977 -2.748 1 96.69 563 ASN B CA 1
ATOM 9162 C C . ASN B 1 563 ? 37.531 -15.375 -2.143 1 96.69 563 ASN B C 1
ATOM 9164 O O . ASN B 1 563 ? 37.719 -15.523 -0.931 1 96.69 563 ASN B O 1
ATOM 9168 N N . GLU B 1 564 ? 37.531 -16.328 -2.953 1 93.19 564 GLU B N 1
ATOM 9169 C CA . GLU B 1 564 ? 37.469 -17.719 -2.502 1 93.19 564 GLU B CA 1
ATOM 9170 C C . GLU B 1 564 ? 38.781 -18.141 -1.83 1 93.19 564 GLU B C 1
ATOM 9172 O O . GLU B 1 564 ? 38.781 -19.062 -1.024 1 93.19 564 GLU B O 1
ATOM 9177 N N . GLU B 1 565 ? 39.844 -17.516 -2.125 1 93.38 565 GLU B N 1
ATOM 9178 C CA . GLU B 1 565 ? 41.156 -17.875 -1.579 1 93.38 565 GLU B CA 1
ATOM 9179 C C . GLU B 1 565 ? 41.281 -17.406 -0.134 1 93.38 565 GLU B C 1
ATOM 9181 O O . GLU B 1 565 ? 41.844 -18.109 0.706 1 93.38 565 GLU B O 1
ATOM 9186 N N . THR B 1 566 ? 40.75 -16.266 0.148 1 94.31 566 THR B N 1
ATOM 9187 C CA . THR B 1 566 ? 40.938 -15.68 1.472 1 94.31 566 THR B CA 1
ATOM 9188 C C . THR B 1 566 ? 39.688 -15.844 2.318 1 94.31 566 THR B C 1
ATOM 9190 O O . THR B 1 566 ? 39.719 -15.578 3.521 1 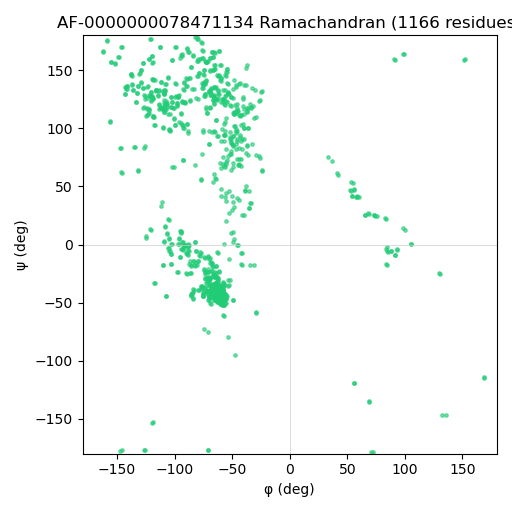94.31 566 THR B O 1
ATOM 9193 N N . PHE B 1 567 ? 38.562 -16.328 1.696 1 95.19 567 PHE B N 1
ATOM 9194 C CA . PHE B 1 567 ? 37.281 -16.406 2.346 1 95.19 567 PHE B CA 1
ATOM 9195 C C . PHE B 1 567 ? 36.875 -15.055 2.939 1 95.19 567 PHE B C 1
ATOM 9197 O O . PHE B 1 567 ? 36.469 -14.977 4.102 1 95.19 567 PHE B O 1
ATOM 9204 N N . ASP B 1 568 ? 37.062 -14.055 2.125 1 96.25 568 ASP B N 1
ATOM 9205 C CA . ASP B 1 568 ? 36.719 -12.68 2.465 1 96.25 568 ASP B CA 1
ATOM 9206 C C . ASP B 1 568 ? 36.281 -11.906 1.229 1 96.25 568 ASP B C 1
ATOM 9208 O O . ASP B 1 568 ? 36.031 -12.5 0.176 1 96.25 568 ASP B O 1
ATOM 9212 N N . PHE B 1 569 ? 36 -10.633 1.456 1 97.88 569 PHE B N 1
ATOM 9213 C CA . PHE B 1 569 ? 35.5 -9.82 0.359 1 97.88 569 PHE B CA 1
ATOM 9214 C C . PHE B 1 569 ? 36.469 -8.68 0.035 1 97.88 569 PHE B C 1
ATOM 9216 O O . PHE B 1 569 ? 37.031 -8.07 0.939 1 97.88 569 PHE B O 1
ATOM 9223 N N . ASP B 1 570 ? 36.594 -8.414 -1.233 1 97.19 570 ASP B N 1
ATOM 9224 C CA . ASP B 1 570 ? 37.406 -7.285 -1.715 1 97.19 570 ASP B CA 1
ATOM 9225 C C . ASP B 1 570 ? 36.5 -6.188 -2.279 1 97.19 570 ASP B C 1
ATOM 9227 O O . ASP B 1 570 ? 35.594 -6.457 -3.088 1 97.19 570 ASP B O 1
ATOM 9231 N N . GLU B 1 571 ? 36.719 -4.996 -1.86 1 96.38 571 GLU B N 1
ATOM 9232 C CA . GLU B 1 571 ? 35.906 -3.879 -2.375 1 96.38 571 GLU B CA 1
ATOM 9233 C C . GLU B 1 571 ? 36.312 -3.533 -3.805 1 96.38 571 GLU B C 1
ATOM 9235 O O . GLU B 1 571 ? 37.5 -3.455 -4.117 1 96.38 571 GLU B O 1
ATOM 9240 N N . ILE B 1 572 ? 35.375 -3.457 -4.641 1 94.69 572 ILE B N 1
ATOM 9241 C CA . ILE B 1 572 ? 35.594 -3.006 -6.012 1 94.69 572 ILE B CA 1
ATOM 9242 C C . ILE B 1 572 ? 35.312 -1.506 -6.109 1 94.69 572 ILE B C 1
ATOM 9244 O O . ILE B 1 572 ? 34.188 -1.074 -6.055 1 94.69 572 ILE B O 1
ATOM 9248 N N . LYS B 1 573 ? 36.312 -0.82 -6.348 1 90.06 573 LYS B N 1
ATOM 9249 C CA . LYS B 1 573 ? 36.156 0.627 -6.465 1 90.06 573 LYS B CA 1
ATOM 9250 C C . LYS B 1 573 ? 35.531 1.005 -7.801 1 90.06 573 LYS B C 1
ATOM 9252 O O . LYS B 1 573 ? 35.781 0.379 -8.828 1 90.06 573 LYS B O 1
ATOM 9257 N N . ASP B 1 574 ? 34.656 1.894 -7.961 1 83.31 574 ASP B N 1
ATOM 9258 C CA . ASP B 1 574 ? 34 2.424 -9.148 1 83.31 574 ASP B CA 1
ATOM 9259 C C . ASP B 1 574 ? 33.25 1.323 -9.898 1 83.31 574 ASP B C 1
ATOM 9261 O O . ASP B 1 574 ? 33.406 1.175 -11.109 1 83.31 574 ASP B O 1
ATOM 9265 N N . TYR B 1 575 ? 32.625 0.504 -9.133 1 84.56 575 TYR B N 1
ATOM 9266 C CA . TYR B 1 575 ? 31.844 -0.578 -9.719 1 84.56 575 TYR B CA 1
ATOM 9267 C C . TYR B 1 575 ? 30.812 -0.034 -10.695 1 84.56 575 TYR B C 1
ATOM 9269 O O . TYR B 1 575 ? 30.078 0.9 -10.375 1 84.56 575 TYR B O 1
ATOM 9277 N N . LYS B 1 576 ? 30.891 -0.575 -12.062 1 72.31 576 LYS B N 1
ATOM 9278 C CA . LYS B 1 576 ? 29.938 -0.192 -13.102 1 72.31 576 LYS B CA 1
ATOM 9279 C C . LYS B 1 576 ? 28.859 -1.262 -13.289 1 72.31 576 LYS B C 1
ATOM 9281 O O . LYS B 1 576 ? 29.188 -2.436 -13.492 1 72.31 576 LYS B O 1
ATOM 9286 N N . TYR B 1 577 ? 27.688 -1.094 -12.922 1 63.31 577 TYR B N 1
ATOM 9287 C CA . TYR B 1 577 ? 26.625 -2.1 -12.969 1 63.31 577 TYR B CA 1
ATOM 9288 C C . TYR B 1 577 ? 26.172 -2.354 -14.398 1 63.31 577 TYR B C 1
ATOM 9290 O O . TYR B 1 577 ? 25.641 -3.422 -14.703 1 63.31 577 TYR B O 1
ATOM 9298 N N . CYS B 1 578 ? 25.969 -1.59 -15.438 1 57.25 578 CYS B N 1
ATOM 9299 C CA . CYS B 1 578 ? 25.359 -1.85 -16.734 1 57.25 578 CYS B CA 1
ATOM 9300 C C . CYS B 1 578 ? 26.406 -2.262 -17.766 1 57.25 578 CYS B C 1
ATOM 9302 O O . CYS B 1 578 ? 27.453 -1.609 -17.891 1 57.25 578 CYS B O 1
ATOM 9304 N N . GLN B 1 579 ? 26.594 -3.707 -18.125 1 45.47 579 GLN B N 1
ATOM 9305 C CA . GLN B 1 579 ? 27.328 -4.102 -19.328 1 45.47 579 GLN B CA 1
ATOM 9306 C C . GLN B 1 579 ? 26.734 -3.455 -20.578 1 45.47 579 GLN B C 1
ATOM 9308 O O . GLN B 1 579 ? 25.516 -3.459 -20.766 1 45.47 579 GLN B O 1
ATOM 9313 N N . ARG B 1 580 ? 27.266 -2.531 -21.25 1 34.97 580 ARG B N 1
ATOM 9314 C CA . ARG B 1 580 ? 27 -2.104 -22.625 1 34.97 580 ARG B CA 1
ATOM 9315 C C . ARG B 1 580 ? 27.062 -3.285 -23.594 1 34.97 580 ARG B C 1
ATOM 9317 O O . ARG B 1 580 ? 28.078 -3.994 -23.641 1 34.97 580 ARG B O 1
ATOM 9324 N N . ILE B 1 581 ? 25.984 -4.039 -23.922 1 32.5 581 ILE B N 1
ATOM 9325 C CA . ILE B 1 581 ? 26.188 -4.836 -25.141 1 32.5 581 ILE B CA 1
ATOM 9326 C C . ILE B 1 581 ? 26.734 -3.949 -26.25 1 32.5 581 ILE B C 1
ATOM 9328 O O . ILE B 1 581 ? 26.062 -3.002 -26.688 1 32.5 581 ILE B O 1
ATOM 9332 N N . ASP B 1 582 ? 27.938 -3.723 -26.375 1 26.28 582 ASP B N 1
ATOM 9333 C CA . ASP B 1 582 ? 28.531 -3.289 -27.641 1 26.28 582 ASP B CA 1
ATOM 9334 C C . ASP B 1 582 ? 28.031 -4.148 -28.797 1 26.28 582 ASP B C 1
ATOM 9336 O O . ASP B 1 582 ? 28.219 -5.363 -28.812 1 26.28 582 ASP B O 1
ATOM 9340 N N . SER B 1 583 ? 26.906 -3.852 -29.422 1 25.88 583 SER B N 1
ATOM 9341 C CA . SER B 1 583 ? 26.734 -4.379 -30.766 1 25.88 583 SER B CA 1
ATOM 9342 C C . SER B 1 583 ? 27.953 -4.074 -31.641 1 25.88 583 SER B C 1
ATOM 9344 O O . SER B 1 583 ? 27.812 -3.586 -32.75 1 25.88 583 SER B O 1
ATOM 9346 N N . ASN B 1 584 ? 29.156 -3.941 -31.25 1 23.45 584 ASN B N 1
ATOM 9347 C CA . ASN B 1 584 ? 30.031 -3.938 -32.406 1 23.45 584 ASN B CA 1
ATOM 9348 C C . ASN B 1 584 ? 29.812 -5.16 -33.281 1 23.45 584 ASN B C 1
ATOM 9350 O O . ASN B 1 584 ? 29.734 -5.043 -34.531 1 23.45 584 ASN B O 1
ATOM 9354 N N . THR B 1 585 ? 30.375 -6.34 -32.906 1 20.08 585 THR B N 1
ATOM 9355 C CA . THR B 1 585 ? 30.656 -7.352 -33.906 1 20.08 585 THR B CA 1
ATOM 9356 C C . THR B 1 585 ? 29.375 -8.086 -34.312 1 20.08 585 THR B C 1
ATOM 9358 O O . THR B 1 585 ? 28.578 -8.484 -33.469 1 20.08 585 THR B O 1
#

pLDDT: mean 78.94, std 23.74, range [19.92, 98.81]

InterPro domains:
  IPR003094 Fructose-2,6-bisphosphatase [PR00991] (206-220)
  IPR003094 Fructose-2,6-bisphosphatase [PR00991] (234-248)
  IPR003094 Fructose-2,6-bisphosphatase [PR00991] (259-273)
  IPR003094 Fructose-2,6-bisphosphatase [PR00991] (313-334)
  IPR003094 Fructose-2,6-bisphosphatase [PR00991] (335-357)
  IPR003094 Fructose-2,6-bisphosphatase [PTHR10606] (60-566)
  IPR013078 Histidine phosphatase superfamily, clade-1 [PF00300] (416-560)
  IPR013078 Histidine phosphatase superfamily, clade-1 [SM00855] (334-523)
  IPR013078 Histidine phosphatase superfamily, clade-1 [cd07067] (334-554)
  IPR013079 6-phosphofructo-2-kinase [PF01591] (59-119)
  IPR013079 6-phosphofructo-2-kinase [PF01591] (164-331)
  IPR027417 P-loop containing nucleoside triphosphate hydrolase [G3DSA:3.40.50.300] (67-330)
  IPR027417 P-loop containing nucleoside triphosphate hydrolase [SSF52540] (69-332)
  IPR029033 Histidine phosphatase superfamily [G3DSA:3.40.50.1240] (331-582)
  IPR029033 Histidine phosphatase superfamily [SSF53254] (334-565)

Solvent-accessible surface area (backbone atoms only — not comparable to full-atom values): 65064 Å² total; per-residue (Å²): 137,84,80,77,78,78,79,80,78,79,76,75,79,78,75,72,76,76,73,76,81,73,79,74,73,70,82,74,73,80,41,75,83,62,73,70,85,65,78,76,70,77,68,84,65,41,41,70,42,24,31,27,90,78,20,69,58,6,42,73,34,61,83,43,44,61,70,24,39,38,35,39,35,25,32,63,82,54,30,52,56,69,48,52,51,52,51,51,36,35,56,41,22,56,64,61,37,48,48,49,81,43,48,35,65,59,51,48,48,51,69,66,56,68,72,65,81,77,76,75,76,77,71,67,79,66,71,85,70,79,68,70,65,60,82,76,60,78,76,71,75,76,76,76,66,76,80,67,68,75,62,80,74,70,84,64,80,71,77,71,66,68,86,70,78,72,63,86,46,37,67,43,55,23,74,82,34,58,68,44,44,51,49,52,50,50,46,43,52,53,44,47,49,52,40,49,42,35,38,70,72,64,53,31,32,35,33,31,39,46,47,39,58,43,32,62,69,55,47,50,52,52,53,48,53,49,41,70,75,40,70,58,52,37,64,37,38,37,33,29,40,60,77,50,62,67,54,39,53,39,35,47,58,56,51,49,70,30,86,91,34,55,94,52,58,65,68,61,44,49,52,40,48,51,46,32,46,47,34,47,56,76,60,51,47,79,90,48,67,69,38,59,76,66,70,47,25,35,37,40,33,33,54,69,33,44,29,34,36,40,29,52,72,58,62,59,66,52,47,51,51,53,60,53,52,59,27,46,63,76,60,68,38,48,40,31,43,28,44,30,35,51,26,49,37,60,75,70,48,33,37,62,76,70,42,53,55,34,72,68,10,50,42,45,22,43,24,47,47,48,49,53,52,50,50,49,54,50,50,53,51,51,52,54,52,46,56,67,49,52,81,40,74,83,54,98,77,63,78,67,56,80,46,71,77,48,72,74,65,79,57,88,68,47,36,35,35,39,21,13,70,41,52,27,23,44,59,29,43,44,70,46,64,75,18,80,77,36,48,46,36,26,26,52,69,37,37,59,66,37,36,30,72,48,49,60,36,33,68,66,54,40,47,72,78,35,46,66,61,45,48,51,34,71,76,35,52,50,80,29,59,36,54,57,82,63,30,34,28,53,36,52,52,50,61,59,36,47,64,52,52,48,48,62,46,45,52,59,44,28,36,38,37,27,28,27,57,66,42,46,25,52,53,48,26,47,78,61,56,42,56,63,81,51,33,70,54,42,66,62,59,76,51,38,40,37,40,37,29,68,46,85,92,46,69,50,78,48,37,27,38,58,35,83,88,75,53,40,69,44,75,43,80,84,65,70,57,69,73,7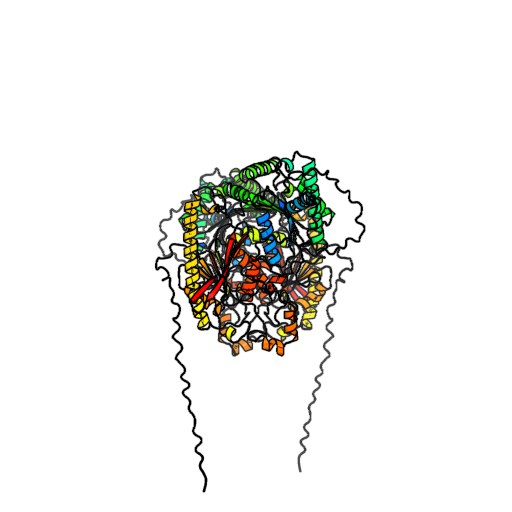4,79,71,83,73,130,137,86,81,78,78,78,81,78,78,79,78,74,80,78,75,71,71,77,72,75,82,74,81,75,74,69,81,74,73,81,39,76,84,61,73,70,87,62,77,76,72,77,67,84,65,38,41,70,41,23,29,28,91,79,21,72,57,6,42,74,33,61,83,44,45,63,71,23,39,37,34,39,36,26,32,62,81,54,29,53,55,69,49,51,50,52,51,51,37,36,55,41,22,56,63,60,36,47,49,49,80,42,48,34,64,60,51,49,49,52,71,65,56,69,71,65,81,77,76,78,75,77,71,67,80,66,74,84,70,80,68,71,64,61,81,77,59,81,76,73,76,77,77,75,69,77,78,67,66,75,62,80,74,71,83,67,80,69,76,72,66,70,85,72,80,72,64,84,46,37,66,44,54,23,75,82,34,57,68,44,42,51,49,53,50,51,46,43,52,53,46,48,50,53,40,50,41,35,36,70,70,64,53,31,32,34,32,33,41,44,48,37,58,42,33,62,71,54,46,50,52,52,52,48,55,47,43,71,75,40,70,57,52,37,63,36,36,39,32,29,39,60,79,50,63,67,56,39,51,39,35,48,57,55,52,49,69,30,86,93,33,58,92,51,58,66,69,62,45,49,53,39,48,51,46,30,45,49,34,46,55,74,59,50,46,78,89,51,66,68,38,59,76,67,71,47,27,33,37,40,32,33,53,70,32,43,30,37,37,40,29,50,73,58,64,57,66,53,46,50,49,53,62,52,51,58,26,46,63,76,60,68,40,46,40,32,44,28,44,29,35,50,25,50,37,60,76,71,47,32,38,62,74,71,44,53,57,34,73,68,11,50,44,44,24,43,24,49,48,47,50,51,53,50,50,50,52,51,51,54,51,49,51,53,52,45,55,68,50,52,80,40,73,84,53,97,78,62,77,68,55,81,44,70,76,48,74,74,64,79,58,86,68,46,37,35,35,39,20,12,69,42,51,27,24,42,60,29,41,43,70,45,62,74,18,81,79,36,47,47,36,27,26,51,69,38,37,62,68,39,36,32,72,47,47,59,37,33,66,67,54,38,48,69,78,36,45,66,61,44,49,49,35,71,74,33,51,51,80,28,58,34,56,57,82,63,29,33,27,52,37,53,51,51,60,58,35,47,64,53,53,48,47,62,46,45,51,58,45,28,37,36,38,28,26,28,56,65,42,45,24,51,54,47,24,47,77,62,55,41,55,62,81,49,33,71,54,42,65,62,60,75,52,39,39,36,41,39,28,68,47,86,92,47,70,49,77,49,39,26,39,58,35,83,88,74,53,41,71,44,73,43,81,83,66,70,58,70,72,74,81,70,77,74,128

Secondary structure (DSSP, 8-state):
----------------------------S----S---SPPP-----TTTEE-SS-TTSSPPTT-GGG-EEEEEE--TTSSHHHHHHHHHHHHHHTT--EEEEEHHHHHHHHHHTTS------------------TTS-----------TTS-----------S-----SGGGG-TT-HHHHHHHHHHHHHHHHHHHHHHHTS--SEEEEES---SHHHHHHHHHHHHHH-TT-EEEEEEEE---HHHHHHHHHHHTTSTTTTTS-HHHHHHHHHHHHHHHHHT---SSHHHHHTT--EEEEETTTTEEEEES--SHHHHHHHHHHTT-------EEEEEPPPBHHHHHTBSS--PPBPHHHHHHHHHHHHHHHHHHHHHHHHHHHHHHHHTS---TT--S---GGGTT------EEEEE-SSHHHHHHTHHHHT-TTSEEEEEGGGSPPP-GGGTT-BHHHHHHH-HHHHHHHHH-TTT-B-SSTT--BHHHHHHHTHHHHHHHHH--SEEEEEE-HHHHHHHHHHHTT--GGGGGGB---TTEEEEEEEETTEEEEEEEEEETTTTEEEEETT---B-------/----------------------------S----S---SPPP-----TTTEE-SS-TTSSPPTT-GGG-EEEEEE--TTSSHHHHHHHHHHHHHHTT--EEEEEHHHHHHHHHHTTS------------------TTS-----------TTS-----------S-----SGGGG-TT-HHHHHHHHHHHHHHHHHHHHHHHHS--SEEEEES---SHHHHHHHHHHHHHH-TT-EEEEEEEE---HHHHHHHHHHHTTSTTTTTS-HHHHHHHHHHHHHHHHHT---SSHHHHHTT--EEEEETTTTEEEEES--SHHHHHHHHHHTT-------EEEEEPPPBHHHHHTBSS--PPBPHHHHHHHHHHHHHHHHHHHHHHHHHHHHHHHHTS---TT--S---GGGTT------EEEEE-SSHHHHHHTHHHHT-TTSEEEEEGGGSPPP-GGGTT-BHHHHHHH-HHHHHHHHH-TTT---SSTT---HHHHHHHTHHHHHHHHH--SEEEEEE-HHHHHHHHHHHTT--GGGGGGB---TTEEEEEEEETTEEEEEEEEEETTTTEEEEETT---B-------

Organism: Uncinula necator (NCBI:txid52586)

Nearest PDB structures (foldseek):
  5ajy-assembly1_A  TM=9.549E-01  e=7.522E-42  Homo sapiens
  4d4k-assembly1_A  TM=9.496E-01  e=1.231E-40  Homo sapiens
  6ibz-assembly1_A  TM=9.221E-01  e=4.500E-41  Homo sapiens
  5ajz-assembly1_A-2  TM=8.825E-01  e=4.301E-42  Homo sapiens
  2bif-assembly1_B  TM=9.421E-01  e=5.212E-39  Rattus norvegicus

Radius of gyration: 33.76 Å; Cα contacts (8 Å, |Δi|>4): 1884; chains: 2; bounding box: 95×124×88 Å